Protein AF-0000000080311435 (afdb_homodimer)

InterPro domains:
  IPR000432 DNA mismatch repair protein MutS, C-terminal [PF00488] (393-565)
  IPR000432 DNA mismatch repair protein MutS, C-terminal [PS00486] (471-487)
  IPR000432 DNA mismatch repair protein MutS, C-terminal [SM00534] (390-577)
  IPR027417 P-loop containing nucleoside triphosphate hydrolase [G3DSA:3.40.50.300] (352-575)
  IPR027417 P-loop containing nucleoside triphosphate hydrolase [SSF52540] (351-567)
  IPR045076 DNA mismatch repair MutS [PTHR11361] (294-566)

pLDDT: mean 78.5, std 24.6, range [14.2, 98.69]

Organism: NCBI:txid927083

Secondary structure (DSSP, 8-state):
-----------------------------S---------S--------PPPSS-SSPPPP---HHHHHHHHHHHTT---TTHHHHHHHT------S--GGGTTTTTTHHHHHHHTS-EEETTEEE---HHHHHHHHH---SSHHHHHHHHHHHHHHHH-HHHHHHHHHHHHHHHHHHHHHH--TTT---HHHHHHHHHHHHHHHHHHHHHS-TT--STTHHHHHHHHHHHTSHHHHHHHHHHHHHTT--EEEEEEEE-TTS-EEEEEEEEEE--S-----SHHHHHHHHHHHHHHHTT--HHHHHHHHHHHHHGGGHHHHHHHHHTHHHHHHHHHHHHHHHHHHHTT---B--EEE-SS-B-EEEEE--GGGGGGTPPP--EEE---BTT-EEEEE--TTSSHHHHHHHHHHHHHHHHHTS-BSSSEEEEE--S-EEEE--PPP-TT-SS-HHHHHHHHHHHHHHH--TT-EEEEESTT-SS-HHHHHHHHHHHHHHGGGG--EEEEE-S-HHHHHHHHHH-SSTTEEEEEEEE-TTS-EEEEEEES--S---HHHHHHHTT-SHHHHHHHHHHHHH-/---------------------------------------S--------PPPSS-SSPPPP---HHHHHHHHHHHTT---TTHHHHHHHT------S--GGGTTTTTTHHHHHHHTS-EEETTEEE---HHHHHHHHH---SSHHHHHHHHHHHHHHHH-HHHHHHHHHHHHHHHHHHHHHH--TTT---HHHHHHHHHHHHHHHHHHHHHS-TT--STTHHHHHHHHHHHTSHHHHHHHHHHHHHTT--EEEEEEEE-TTS-EEEEEEEEEE--S-----SHHHHHHHHHHHHHHHTT--HHHHHHHHHHHHHGGGHHHHHHHHHTHHHHHHHHHHHHHHHHHHHTT---B--EEE-SS-B-EEEEE--GGGGGGTPPP--EEE---BTT-EEEEE--TTSSHHHHHHHHHHHHHHHHHTS-BSSSEEEEE--S-EEEE--PPP-TT-SS-HHHHHHHHHHHHHHH--TT-EEEEESTT-SS-HHHHHHHHHHHHHHGGGG--EEEEE-S-HHHHHHHHHH-SSTTEEEEEEEE-TTS-EEEEEEES--S---HHHHHHHTT-SHHHHHHHHHHHHH-

Sequence (1156 aa):
MRLVLGRRSTSESLRRRRRALPAGADAGGPPSFYVQPVGAKPALSGPAVPDLLHAEPRAWGDLRGSSELVRFAFEGGDCEGVFDTLIEALPLAPSTFDPATFATQLYLDELVRSSLRVTIEGTHVDASAKVLRRVLETPPARAIDGATRQRVLAELVAKPAMRGDLERVYLAIRRLREALELSTGTEPNLVRRKVGVLVALRRCVEAMADGFEGAESVLSRLRDLGQRVRGREAWSRLVQLVDVEGNLATVDVRLRLGSDGTIRGFGVLAIRESETSILPGPFGRFVQRMISFLRGYRYGESEVVVRLLEEVFAPLADDVVAILACTGAIETYLAALGFRDLARGKGLEVCLPEIVEGAGERAIEGLFNPLLFLQDVTPIPCDVPVPRHDALVVITGPNSGGKTRLLQSLALTQLLGQVGLFVPAAHARIVRAPNLFLSLVTDGDAAQIEGRLGTELMRIRQLFEQLQPGSVAILDELCSGTNPNEGEDIFAMVVSLLPRLRPQVFVSTHFLGLAARLERERPVESLAFLQVELDPEEKPTYQFVPGVATTSLAHKVAARLGVTEAALGELVAAKLRGMRLVLGRRSTSESLRRRRRALPAGADAGGPPSFYVQPVGAKPALSGPAVPDLLHAEPRAWGDLRGSSELVRFAFEGGDCEGVFDTLIEALPLAPSTFDPATFATQLYLDELVRSSLRVTIEGTHVDASAKVLRRVLETPPARAIDGATRQRVLAELVAKPAMRGDLERVYLAIRRLREALELSTGTEPNLVRRKVGVLVALRRCVEAMADGFEGAESVLSRLRDLGQRVRGREAWSRLVQLVDVEGNLATVDVRLRLGSDGTIRGFGVLAIRESETSILPGPFGRFVQRMISFLRGYRYGESEVVVRLLEEVFAPLADDVVAILACTGAIETYLAALGFRDLARGKGLEVCLPEIVEGAGERAIEGLFNPLLFLQDVTPIPCDVPVPRHDALVVITGPNSGGKTRLLQSLALTQLLGQVGLFVPAAHARIVRAPNLFLSLVTDGDAAQIEGRLGTELMRIRQLFEQLQPGSVAILDELCSGTNPNEGEDIFAMVVSLLPRLRPQVFVSTHFLGLAARLERERPVESLAFLQVELDPEEKPTYQFVPGVATTSLAHKVAARLGVTEAALGELVAAKLRG

Foldseek 3Di:
DCPPCPPVDCCPDPDDPVVVPPDDPDPPPPPPVCPVPPPPPPPLPFQDFQDQQFPDDDDFDNCVVVLVLLLCLLLQDQQACVCVVLQLSFDDAAALADLVFPVVVLVLLLCCVQQLFFDDPNDTDDADSNLLSVLLSGQHPDQRSLVLLLLVLVVCVVDVQQVVLLVQLLVLLVQLVCLSNDHCVVVVQSLVSSLSNLVSVVSNLCSQCVHCPPPPGSSVVSNVLSVVLCPDPLNVLSVVLSVVPVQDWDWAKDWDADPVRHTPDIGTDDGDHDPPPPPPDPVSVVLVVLCVVCVVVPQPSSRSSSVSSSVSCSVCSSSSSSSSNCNSVSSNSSSLVSNQVVQVVLVFHWDQAAEDEDWFWKWFAQFWASSCSVVVDRTGGETDPGGGQLFAEEEEEAPVLCLSRVLSLVLQQLSQNSSNGIHRGNYIYHYNASYEGEDDDDDDDPPDPDPPLRVLVVSLVVCVVSDAAAHEYREEARQPVDDPVVSLVVVVVSNLPVSVRSYRYYYYHHPLVSVQVCVVVVSDPSYWYWYFDADPVRHGPSYIDGDGDDDNCPVVVCVVVQNDPVSVVVVVVVVVVD/DDDDDDDDDDDDDDDDDDPPVVPPPPPPDDPPVPPPPPPPPPPLPFQDFQDQQFPDDDDFDDCVVVLVLLLCLLLQDQQACVCVVLQLSFDDAAALADLVQPVVVLVLLLCCVQQLFFDDPRDTDDADSNLLSVLLSGQHPDQRSLVLLLLVLVVCVVDVQQVVLLVQLLVLLVQLVCLSNDHCVVVVQSLVSSLSNLVSVVSNLCSQCVHCPPPPGSSVVSNVLSVVLCPDPLNVLSVVLSVVPVQDWDWAKDWDADPVRRTPDIGTDDGDHDPPPPPPDPVSVVLVVQCVVCVVVPQPSSRSSSVSSSVSCSVCSSSSSSSNNCNSVSSNSSSLVSNQVVQVVLVFHWDQAAEAEDFFWKWFAQFWASSCSVVVDRTGGETDPGGGQLFAEEEEEAPVLCQSRVLSLVLQQLSQNSSNGIHRTNYIYHYNASYEGEDDDDDDDPPDPDPPLVVLVVSLVVCVVSDAAAHEYREEARQVPDDPVVSLVVVVVSNLPVSVRSYRYYYYHHPLVSVVVCVVVVSDPRYWYWYFDADPVRHGPSYIDGDGDDDNCPVVVCVVVQNDPVSVVVVVVVVVVD

Nearest PDB structures (foldseek):
  7ou4-assembly1_A  TM=7.286E-01  e=5.519E-18  Escherichia coli
  7ou4-assembly1_B  TM=7.462E-01  e=2.184E-17  Escherichia coli
  7ou0-assembly1_A  TM=6.918E-01  e=5.002E-18  Escherichia coli K-12
  7ou0-assembly1_B  TM=6.897E-01  e=1.980E-17  Escherichia coli K-12
  3zlj-assembly1_B  TM=6.277E-01  e=1.549E-17  Escherichia coli K-12

Solvent-accessible surface area (backbone atoms only — not comparable to full-atom values): 63006 Å² total; per-residue (Å²): 144,94,84,81,97,69,90,86,74,91,82,87,77,88,70,81,73,72,71,67,63,85,69,75,73,68,78,68,56,72,74,73,72,67,67,59,76,76,62,66,71,68,69,84,76,53,54,80,51,61,44,67,61,39,73,66,70,67,78,71,74,88,49,62,65,50,29,51,47,48,50,39,22,61,73,57,36,80,34,72,70,57,62,53,58,53,29,59,56,60,74,70,63,64,43,62,46,54,44,91,36,36,43,78,80,63,39,46,68,57,36,42,70,62,38,40,35,35,57,56,96,87,37,78,48,92,70,65,62,65,42,51,47,51,50,66,49,33,29,38,62,51,69,59,29,15,50,41,30,36,47,40,53,52,47,37,68,74,32,61,67,43,39,50,30,52,54,50,29,51,54,27,46,51,49,26,51,49,42,36,28,47,43,49,86,78,46,73,50,61,59,59,44,41,50,50,29,52,51,26,47,49,50,27,36,49,37,23,40,73,24,45,78,86,51,86,44,56,59,32,42,48,21,50,49,14,45,54,50,63,69,33,67,54,41,57,52,41,56,56,52,60,68,53,52,90,69,73,64,69,75,51,78,48,81,36,64,39,100,84,76,42,79,67,43,77,45,76,73,52,72,54,67,62,81,79,78,64,61,81,44,74,61,35,50,41,51,49,43,48,41,50,52,31,55,70,41,91,49,54,67,68,50,51,54,44,48,53,52,46,61,42,44,57,80,43,25,38,56,50,44,20,57,52,44,38,47,44,55,53,47,48,54,42,9,45,48,24,30,46,52,52,34,46,75,71,75,41,51,53,25,72,51,47,76,38,74,74,89,48,65,29,41,40,33,42,34,32,38,67,64,38,60,71,64,78,43,82,65,65,58,24,49,53,92,57,41,60,45,46,23,40,34,41,36,27,36,34,72,67,28,45,64,69,49,50,51,50,26,51,52,46,34,55,47,29,37,43,42,17,36,60,18,51,13,55,39,42,31,42,55,58,49,61,33,52,40,51,46,58,76,66,47,72,53,91,72,54,84,50,30,67,42,50,48,51,44,50,48,51,36,47,47,59,71,65,59,44,70,40,12,34,37,38,38,41,45,71,54,49,67,44,32,62,70,59,18,50,51,52,45,52,52,50,66,66,52,52,58,77,48,36,25,26,33,41,34,36,44,50,55,44,70,59,50,46,48,44,68,73,64,46,90,50,86,47,58,43,47,28,12,47,35,58,45,97,85,70,39,67,70,47,34,55,41,81,38,69,36,89,57,39,56,57,67,57,53,25,49,77,63,44,53,34,75,66,51,46,46,48,47,52,50,55,54,70,73,97,140,92,85,88,95,108,78,91,87,76,93,83,84,92,88,85,79,79,72,71,70,79,73,73,69,71,77,75,61,80,74,76,77,70,72,63,78,78,64,70,71,69,72,84,78,55,56,80,52,63,44,66,60,40,73,66,71,69,77,68,75,86,49,62,66,50,27,52,47,47,49,39,21,60,73,56,36,79,32,73,71,58,61,51,58,53,29,59,58,61,73,71,63,64,42,63,45,53,45,90,35,35,44,77,78,62,39,49,69,58,37,43,70,62,40,40,34,36,57,56,95,87,36,80,50,92,66,64,63,68,41,50,48,50,50,67,47,33,29,38,61,51,67,59,28,13,49,42,30,37,47,40,51,50,46,38,68,74,33,60,66,44,39,51,31,52,51,51,30,50,53,26,47,50,49,25,51,48,43,35,28,48,43,48,87,78,46,73,51,62,57,58,44,42,51,48,30,51,52,27,45,50,49,27,36,50,38,23,39,74,24,44,76,84,48,86,43,55,59,32,42,48,21,49,50,14,44,55,51,64,69,34,66,53,41,56,55,41,57,58,52,59,68,54,52,91,70,76,66,70,75,54,78,50,79,37,64,38,101,84,75,42,77,68,42,77,46,74,75,55,73,56,73,65,83,80,78,67,60,78,44,72,64,36,48,43,51,48,42,46,42,50,51,32,55,69,43,93,49,53,69,68,49,52,53,44,49,51,53,47,62,44,44,57,80,43,25,38,56,48,44,22,58,53,46,37,48,44,55,52,47,48,52,42,10,44,49,25,30,47,52,54,34,46,74,71,76,40,49,53,25,73,50,47,75,38,72,73,87,50,66,30,41,42,33,42,34,31,40,69,64,38,58,71,65,77,44,83,65,67,56,24,48,53,91,57,40,61,44,46,24,41,34,40,37,26,37,34,72,65,30,44,63,69,49,50,49,49,26,53,51,46,33,54,49,29,36,44,42,18,37,60,19,53,13,54,37,41,31,41,55,59,51,61,32,53,40,51,44,57,76,67,48,70,54,90,70,55,84,52,32,68,42,49,48,51,44,50,49,52,38,48,46,60,73,64,58,44,71,39,13,35,37,39,38,40,46,70,55,47,66,45,32,62,70,58,19,50,51,53,45,53,51,49,66,67,52,50,56,78,48,37,26,25,33,42,35,35,45,49,55,43,70,58,50,49,48,44,65,72,63,46,89,50,87,46,58,42,47,28,12,48,35,58,45,97,85,70,40,66,70,46,33,55,40,82,39,69,36,90,56,40,54,56,68,57,53,25,48,74,63,42,53,34,73,67,51,45,46,50,45,52,52,56,56,73,74,103

Radius of gyration: 42.96 Å; Cα contacts (8 Å, |Δi|>4): 1921; chains: 2; bounding box: 143×138×150 Å

Structure (mmCIF, N/CA/C/O backbone):
data_AF-0000000080311435-model_v1
#
loop_
_entity.id
_entity.type
_entity.pdbx_description
1 polymer 'DNA mismatch repair protein MutS'
#
loop_
_atom_site.group_PDB
_atom_site.id
_atom_site.type_symbol
_atom_site.label_atom_id
_atom_site.label_alt_id
_atom_site.label_comp_id
_atom_site.label_asym_id
_atom_site.label_entity_id
_atom_site.label_seq_id
_atom_site.pdbx_PDB_ins_code
_atom_site.Cartn_x
_atom_site.Cartn_y
_atom_site.Cartn_z
_atom_site.occupancy
_atom_site.B_iso_or_equiv
_atom_site.auth_seq_id
_atom_site.auth_comp_id
_atom_site.auth_asym_id
_atom_site.auth_atom_id
_atom_site.pdbx_PDB_model_num
ATOM 1 N N . MET A 1 1 ? -57.281 68.812 116.188 1 21.16 1 MET A N 1
ATOM 2 C CA . MET A 1 1 ? -58.344 67.812 116 1 21.16 1 MET A CA 1
ATOM 3 C C . MET A 1 1 ? -58.344 67.188 114.625 1 21.16 1 MET A C 1
ATOM 5 O O . MET A 1 1 ? -58.75 66.062 114.438 1 21.16 1 MET A O 1
ATOM 9 N N . ARG A 1 2 ? -57.594 67.5 113.188 1 18.86 2 ARG A N 1
ATOM 10 C CA . ARG A 1 2 ? -57.719 68.5 112.125 1 18.86 2 ARG A CA 1
ATOM 11 C C . ARG A 1 2 ? -57.406 67.875 110.75 1 18.86 2 ARG A C 1
ATOM 13 O O . ARG A 1 2 ? -56.281 67.875 110.312 1 18.86 2 ARG A O 1
ATOM 20 N N . LEU A 1 3 ? -58.031 66.5 110.25 1 19.09 3 LEU A N 1
ATOM 21 C CA . LEU A 1 3 ? -57.688 65.188 109.688 1 19.09 3 LEU A CA 1
ATOM 22 C C . LEU A 1 3 ? -58.062 65.125 108.188 1 19.09 3 LEU A C 1
ATOM 24 O O . LEU A 1 3 ? -58.594 64.125 107.75 1 19.09 3 LEU A O 1
ATOM 28 N N . VAL A 1 4 ? -58.062 66.188 107.438 1 17.61 4 VAL A N 1
ATOM 29 C CA . VAL A 1 4 ? -59.031 66.5 106.375 1 17.61 4 VAL A CA 1
ATOM 30 C C . VAL A 1 4 ? -58.531 66.062 105 1 17.61 4 VAL A C 1
ATOM 32 O O . VAL A 1 4 ? -59.281 66 104.062 1 17.61 4 VAL A O 1
ATOM 35 N N . LEU A 1 5 ? -57.062 65.25 104.875 1 17.91 5 LEU A N 1
ATOM 36 C CA . LEU A 1 5 ? -56.031 65.125 103.875 1 17.91 5 LEU A CA 1
ATOM 37 C C . LEU A 1 5 ? -56.406 64 102.875 1 17.91 5 LEU A C 1
ATOM 39 O O . LEU A 1 5 ? -56.031 62.875 103.062 1 17.91 5 LEU A O 1
ATOM 43 N N . GLY A 1 6 ? -57.969 63.594 102.062 1 17.44 6 GLY A N 1
ATOM 44 C CA . GLY A 1 6 ? -58.938 62.844 101.25 1 17.44 6 GLY A CA 1
ATOM 45 C C . GLY A 1 6 ? -58.688 62.875 99.75 1 17.44 6 GLY A C 1
ATOM 46 O O . GLY A 1 6 ? -58.906 61.906 99.062 1 17.44 6 GLY A O 1
ATOM 47 N N . ARG A 1 7 ? -58.375 63.875 99.125 1 17.23 7 ARG A N 1
ATOM 48 C CA . ARG A 1 7 ? -58.656 64.438 97.812 1 17.23 7 ARG A CA 1
ATOM 49 C C . ARG A 1 7 ? -57.531 64.125 96.812 1 17.23 7 ARG A C 1
ATOM 51 O O . ARG A 1 7 ? -57.469 64.75 95.75 1 17.23 7 ARG A O 1
ATOM 58 N N . ARG A 1 8 ? -56.531 62.875 97.438 1 19.86 8 ARG A N 1
ATOM 59 C CA . ARG A 1 8 ? -55.562 61.781 97.562 1 19.86 8 ARG A CA 1
ATOM 60 C C . ARG A 1 8 ? -55.812 60.688 96.562 1 19.86 8 ARG A C 1
ATOM 62 O O . ARG A 1 8 ? -56.5 59.719 96.875 1 19.86 8 ARG A O 1
ATOM 69 N N . SER A 1 9 ? -55.688 60.938 95.125 1 20.05 9 SER A N 1
ATOM 70 C CA . SER A 1 9 ? -55.938 61.875 94 1 20.05 9 SER A CA 1
ATOM 71 C C . SER A 1 9 ? -55.406 61.312 92.688 1 20.05 9 SER A C 1
ATOM 73 O O . SER A 1 9 ? -54.281 60.781 92.625 1 20.05 9 SER A O 1
ATOM 75 N N . THR A 1 10 ? -56.312 61.031 91.312 1 19.81 10 THR A N 1
ATOM 76 C CA . THR A 1 10 ? -57.062 60.219 90.375 1 19.81 10 THR A CA 1
ATOM 77 C C . THR A 1 10 ? -56.312 60.219 89 1 19.81 10 THR A C 1
ATOM 79 O O . THR A 1 10 ? -56.906 59.875 88 1 19.81 10 THR A O 1
ATOM 82 N N . SER A 1 11 ? -54.781 60.562 88.938 1 18.66 11 SER A N 1
ATOM 83 C CA . SER A 1 11 ? -53.938 61.219 87.938 1 18.66 11 SER A CA 1
ATOM 84 C C . SER A 1 11 ? -53.625 60.281 86.812 1 18.66 11 SER A C 1
ATOM 86 O O . SER A 1 11 ? -53.125 59.188 87 1 18.66 11 SER A O 1
ATOM 88 N N . GLU A 1 12 ? -54.375 60.281 85.438 1 20.36 12 GLU A N 1
ATOM 89 C CA . GLU A 1 12 ? -55.25 59.531 84.5 1 20.36 12 GLU A CA 1
ATOM 90 C C . GLU A 1 12 ? -54.406 58.719 83.5 1 20.36 12 GLU A C 1
ATOM 92 O O . GLU A 1 12 ? -54.75 58.688 82.312 1 20.36 12 GLU A O 1
ATOM 97 N N . SER A 1 13 ? -53.062 57.938 83.625 1 17.38 13 SER A N 1
ATOM 98 C CA . SER A 1 13 ? -51.688 58.156 83.188 1 17.38 13 SER A CA 1
ATOM 99 C C . SER A 1 13 ? -51.469 57.531 81.812 1 17.38 13 SER A C 1
ATOM 101 O O . SER A 1 13 ? -52.031 56.5 81.5 1 17.38 13 SER A O 1
ATOM 103 N N . LEU A 1 14 ? -50.844 58.219 80.625 1 18.08 14 LEU A N 1
ATOM 104 C CA . LEU A 1 14 ? -50.969 58.344 79.125 1 18.08 14 LEU A CA 1
ATOM 105 C C . LEU A 1 14 ? -50.5 57.094 78.438 1 18.08 14 LEU A C 1
ATOM 107 O O . LEU A 1 14 ? -50.406 57.031 77.25 1 18.08 14 LEU A O 1
ATOM 111 N N . ARG A 1 15 ? -50.219 55.875 79.125 1 17.05 15 ARG A N 1
ATOM 112 C CA . ARG A 1 15 ? -48.938 55.281 78.875 1 17.05 15 ARG A CA 1
ATOM 113 C C . ARG A 1 15 ? -48.844 54.812 77.438 1 17.05 15 ARG A C 1
ATOM 115 O O . ARG A 1 15 ? -49.875 54.562 76.812 1 17.05 15 ARG A O 1
ATOM 122 N N . ARG A 1 16 ? -47.594 54.969 76.812 1 17.77 16 ARG A N 1
ATOM 123 C CA . ARG A 1 16 ? -46.844 54.844 75.625 1 17.77 16 ARG A CA 1
ATOM 124 C C . ARG A 1 16 ? -47.062 53.5 74.938 1 17.77 16 ARG A C 1
ATOM 126 O O . ARG A 1 16 ? -46.75 52.469 75.562 1 17.77 16 ARG A O 1
ATOM 133 N N . ARG A 1 17 ? -48.312 53.312 74.375 1 17.17 17 ARG A N 1
ATOM 134 C CA . ARG A 1 17 ? -48.938 52.125 73.812 1 17.17 17 ARG A CA 1
ATOM 135 C C . ARG A 1 17 ? -47.906 51.25 73.125 1 17.17 17 ARG A C 1
ATOM 137 O O . ARG A 1 17 ? -47.219 51.719 72.188 1 17.17 17 ARG A O 1
ATOM 144 N N . ARG A 1 18 ? -47.312 50.281 73.875 1 17.98 18 ARG A N 1
ATOM 145 C CA . ARG A 1 18 ? -46.219 49.312 73.688 1 17.98 18 ARG A CA 1
ATOM 146 C C . ARG A 1 18 ? -46.438 48.531 72.375 1 17.98 18 ARG A C 1
ATOM 148 O O . ARG A 1 18 ? -47.25 47.594 72.375 1 17.98 18 ARG A O 1
ATOM 155 N N . ARG A 1 19 ? -46.844 49.406 71.375 1 17.81 19 ARG A N 1
ATOM 156 C CA . ARG A 1 19 ? -47.344 48.75 70.125 1 17.81 19 ARG A CA 1
ATOM 157 C C . ARG A 1 19 ? -46.562 47.5 69.812 1 17.81 19 ARG A C 1
ATOM 159 O O . ARG A 1 19 ? -45.344 47.531 69.625 1 17.81 19 ARG A O 1
ATOM 166 N N . ALA A 1 20 ? -46.969 46.438 70.5 1 18.42 20 ALA A N 1
ATOM 167 C CA . ALA A 1 20 ? -46.375 45.094 70.625 1 18.42 20 ALA A CA 1
ATOM 168 C C . ALA A 1 20 ? -45.906 44.625 69.25 1 18.42 20 ALA A C 1
ATOM 170 O O . ALA A 1 20 ? -46.688 44.531 68.312 1 18.42 20 ALA A O 1
ATOM 171 N N . LEU A 1 21 ? -44.75 45.188 68.875 1 19.27 21 LEU A N 1
ATOM 172 C CA . LEU A 1 21 ? -44.281 44.938 67.562 1 19.27 21 LEU A CA 1
ATOM 173 C C . LEU A 1 21 ? -44.531 43.5 67.125 1 19.27 21 LEU A C 1
ATOM 175 O O . LEU A 1 21 ? -44.344 42.562 67.938 1 19.27 21 LEU A O 1
ATOM 179 N N . PRO A 1 22 ? -45.625 43.344 66.25 1 19.27 22 PRO A N 1
ATOM 180 C CA . PRO A 1 22 ? -46.094 42 65.938 1 19.27 22 PRO A CA 1
ATOM 181 C C . PRO A 1 22 ? -45 40.938 66 1 19.27 22 PRO A C 1
ATOM 183 O O . PRO A 1 22 ? -43.938 41.125 65.438 1 19.27 22 PRO A O 1
ATOM 186 N N . ALA A 1 23 ? -44.844 40.312 67.188 1 18.48 23 ALA A N 1
ATOM 187 C CA . ALA A 1 23 ? -43.719 39.531 67.688 1 18.48 23 ALA A CA 1
ATOM 188 C C . ALA A 1 23 ? -43.125 38.625 66.625 1 18.48 23 ALA A C 1
ATOM 190 O O . ALA A 1 23 ? -41.906 38.656 66.438 1 18.48 23 ALA A O 1
ATOM 191 N N . GLY A 1 24 ? -43.75 37.531 66.562 1 17.75 24 GLY A N 1
ATOM 192 C CA . GLY A 1 24 ? -43.125 36.219 66.75 1 17.75 24 GLY A CA 1
ATOM 193 C C . GLY A 1 24 ? -42.469 35.719 65.438 1 17.75 24 GLY A C 1
ATOM 194 O O . GLY A 1 24 ? -43.062 34.906 64.75 1 17.75 24 GLY A O 1
ATOM 195 N N . ALA A 1 25 ? -42.094 36.5 64.688 1 20.42 25 ALA A N 1
ATOM 196 C CA . ALA A 1 25 ? -41.906 36.156 63.312 1 20.42 25 ALA A CA 1
ATOM 197 C C . ALA A 1 25 ? -41.125 34.844 63.156 1 20.42 25 ALA A C 1
ATOM 199 O O . ALA A 1 25 ? -39.969 34.781 63.531 1 20.42 25 ALA A O 1
ATOM 200 N N . ASP A 1 26 ? -41.656 33.75 63.562 1 19.92 26 ASP A N 1
ATOM 201 C CA . ASP A 1 26 ? -41.062 32.438 63.812 1 19.92 26 ASP A CA 1
ATOM 202 C C . ASP A 1 26 ? -39.875 32.188 62.938 1 19.92 26 ASP A C 1
ATOM 204 O O . ASP A 1 26 ? -39.875 32.594 61.75 1 19.92 26 ASP A O 1
ATOM 208 N N . ALA A 1 27 ? -38.719 32.125 63.562 1 22.45 27 ALA A N 1
ATOM 209 C CA . ALA A 1 27 ? -37.375 31.797 63.094 1 22.45 27 ALA A CA 1
ATOM 210 C C . ALA A 1 27 ? -37.406 30.672 62.062 1 22.45 27 ALA A C 1
ATOM 212 O O . ALA A 1 27 ? -37.5 29.5 62.438 1 22.45 27 ALA A O 1
ATOM 213 N N . GLY A 1 28 ? -38.312 30.734 61.281 1 21.2 28 GLY A N 1
ATOM 214 C CA . GLY A 1 28 ? -38.562 29.625 60.344 1 21.2 28 GLY A CA 1
ATOM 215 C C . GLY A 1 28 ? -37.312 28.906 59.938 1 21.2 28 GLY A C 1
ATOM 216 O O . GLY A 1 28 ? -36.281 29.531 59.656 1 21.2 28 GLY A O 1
ATOM 217 N N . GLY A 1 29 ? -36.969 27.891 60.688 1 21.67 29 GLY A N 1
ATOM 218 C CA . GLY A 1 29 ? -35.75 27.094 60.688 1 21.67 29 GLY A CA 1
ATOM 219 C C . GLY A 1 29 ? -35.031 27.109 59.344 1 21.67 29 GLY A C 1
ATOM 220 O O . GLY A 1 29 ? -35.594 27.531 58.344 1 21.67 29 GLY A O 1
ATOM 221 N N . PRO A 1 30 ? -33.719 27.172 59.531 1 21.7 30 PRO A N 1
ATOM 222 C CA . PRO A 1 30 ? -32.969 27.359 58.281 1 21.7 30 PRO A CA 1
ATOM 223 C C . PRO A 1 30 ? -33.562 26.547 57.125 1 21.7 30 PRO A C 1
ATOM 225 O O . PRO A 1 30 ? -34.156 25.484 57.375 1 21.7 30 PRO A O 1
ATOM 228 N N . PRO A 1 31 ? -34.344 27.141 56.312 1 22.42 31 PRO A N 1
ATOM 229 C CA . PRO A 1 31 ? -35.062 26.203 55.469 1 22.42 31 PRO A CA 1
ATOM 230 C C . PRO A 1 31 ? -34.281 24.938 55.156 1 22.42 31 PRO A C 1
ATOM 232 O O . PRO A 1 31 ? -33.062 24.984 55.031 1 22.42 31 PRO A O 1
ATOM 235 N N . SER A 1 32 ? -34.469 23.875 55.938 1 21.72 32 SER A N 1
ATOM 236 C CA . SER A 1 32 ? -33.844 22.562 55.688 1 21.72 32 SER A CA 1
ATOM 237 C C . SER A 1 32 ? -33.656 22.328 54.188 1 21.72 32 SER A C 1
ATOM 239 O O . SER A 1 32 ? -34.625 22.281 53.438 1 21.72 32 SER A O 1
ATOM 241 N N . PHE A 1 33 ? -32.688 23 53.75 1 22.83 33 PHE A N 1
ATOM 242 C CA . PHE A 1 33 ? -32.375 22.719 52.344 1 22.83 33 PHE A CA 1
ATOM 243 C C . PHE A 1 33 ? -32.531 21.234 52.062 1 22.83 33 PHE A C 1
ATOM 245 O O . PHE A 1 33 ? -31.688 20.422 52.469 1 22.83 33 PHE A O 1
ATOM 252 N N . TYR A 1 34 ? -33.656 20.719 52.375 1 23.11 34 TYR A N 1
ATOM 253 C CA . TYR A 1 34 ? -33.812 19.312 52 1 23.11 34 TYR A CA 1
ATOM 254 C C . TYR A 1 34 ? -33.156 19.031 50.656 1 23.11 34 TYR A C 1
ATOM 256 O O . TYR A 1 34 ? -33.562 19.578 49.625 1 23.11 34 TYR A O 1
ATOM 264 N N . VAL A 1 35 ? -31.922 18.984 50.781 1 24.03 35 VAL A N 1
ATOM 265 C CA . VAL A 1 35 ? -31.188 18.438 49.656 1 24.03 35 VAL A CA 1
ATOM 266 C C . VAL A 1 35 ? -31.891 17.172 49.156 1 24.03 35 VAL A C 1
ATOM 268 O O . VAL A 1 35 ? -31.922 16.156 49.875 1 24.03 35 VAL A O 1
ATOM 271 N N . GLN A 1 36 ? -33.094 17.344 48.844 1 24.56 36 GLN A N 1
ATOM 272 C CA . GLN A 1 36 ? -33.688 16.062 48.438 1 24.56 36 GLN A CA 1
ATOM 273 C C . GLN A 1 36 ? -32.688 15.195 47.719 1 24.56 36 GLN A C 1
ATOM 275 O O . GLN A 1 36 ? -31.922 15.688 46.875 1 24.56 36 GLN A O 1
ATOM 280 N N . PRO A 1 37 ? -32.375 14.141 48.344 1 28.02 37 PRO A N 1
ATOM 281 C CA . PRO A 1 37 ? -31.438 13.234 47.625 1 28.02 37 PRO A CA 1
ATOM 282 C C . PRO A 1 37 ? -31.781 13.07 46.156 1 28.02 37 PRO A C 1
ATOM 284 O O . PRO A 1 37 ? -32.906 12.664 45.812 1 28.02 37 PRO A O 1
ATOM 287 N N . VAL A 1 38 ? -31.578 14.102 45.5 1 28.34 38 VAL A N 1
ATOM 288 C CA . VAL A 1 38 ? -32.031 14.086 44.094 1 28.34 38 VAL A CA 1
ATOM 289 C C . VAL A 1 38 ? -31.688 12.734 43.469 1 28.34 38 VAL A C 1
ATOM 291 O O . VAL A 1 38 ? -30.531 12.445 43.156 1 28.34 38 VAL A O 1
ATOM 294 N N . GLY A 1 39 ? -31.938 11.727 44.125 1 29.89 39 GLY A N 1
ATOM 295 C CA . GLY A 1 39 ? -31.688 10.344 43.75 1 29.89 39 GLY A CA 1
ATOM 296 C C . GLY A 1 39 ? -32.125 9.992 42.344 1 29.89 39 GLY A C 1
ATOM 297 O O . GLY A 1 39 ? -32.156 8.812 41.969 1 29.89 39 GLY A O 1
ATOM 298 N N . ALA A 1 40 ? -33.25 10.711 42 1 29.89 40 ALA A N 1
ATOM 299 C CA . ALA A 1 40 ? -33.688 10.062 40.75 1 29.89 40 ALA A CA 1
ATOM 300 C C . ALA A 1 40 ? -32.594 10.172 39.688 1 29.89 40 ALA A C 1
ATOM 302 O O . ALA A 1 40 ? -31.969 11.227 39.531 1 29.89 40 ALA A O 1
ATOM 303 N N . LYS A 1 41 ? -32 9.133 39.5 1 33.72 41 LYS A N 1
ATOM 304 C CA . LYS A 1 41 ? -30.938 9.086 38.5 1 33.72 41 LYS A CA 1
ATOM 305 C C . LYS A 1 41 ? -31.234 10.016 37.344 1 33.72 41 LYS A C 1
ATOM 307 O O . LYS A 1 41 ? -32.312 9.922 36.719 1 33.72 41 LYS A O 1
ATOM 312 N N . PRO A 1 42 ? -30.797 11.273 37.406 1 33.28 42 PRO A N 1
ATOM 313 C CA . PRO A 1 42 ? -31.094 12.133 36.281 1 33.28 42 PRO A CA 1
ATOM 314 C C . PRO A 1 42 ? -31.172 11.367 34.969 1 33.28 42 PRO A C 1
ATOM 316 O O . PRO A 1 42 ? -30.438 10.391 34.781 1 33.28 42 PRO A O 1
ATOM 319 N N . ALA A 1 43 ? -32.281 11.094 34.531 1 34.97 43 ALA A N 1
ATOM 320 C CA . ALA A 1 43 ? -32.344 10.586 33.188 1 34.97 43 ALA A CA 1
ATOM 321 C C . ALA A 1 43 ? -31.156 11.125 32.344 1 34.97 43 ALA A C 1
ATOM 323 O O . ALA A 1 43 ? -30.922 12.328 32.312 1 34.97 43 ALA A O 1
ATOM 324 N N . LEU A 1 44 ? -30.016 10.555 32.406 1 39.88 44 LEU A N 1
ATOM 325 C CA . LEU A 1 44 ? -28.859 10.922 31.578 1 39.88 44 LEU A CA 1
ATOM 326 C C . LEU A 1 44 ? -29.297 11.648 30.312 1 39.88 44 LEU A C 1
ATOM 328 O O . LEU A 1 44 ? -29.766 11.023 29.359 1 39.88 44 LEU A O 1
ATOM 332 N N . SER A 1 45 ? -30.047 12.789 30.406 1 51.66 45 SER A N 1
ATOM 333 C CA . SER A 1 45 ? -30.672 13.625 29.391 1 51.66 45 SER A CA 1
ATOM 334 C C . SER A 1 45 ? -29.672 14.031 28.312 1 51.66 45 SER A C 1
ATOM 336 O O . SER A 1 45 ? -28.891 14.977 28.516 1 51.66 45 SER A O 1
ATOM 338 N N . GLY A 1 46 ? -28.812 13.383 27.953 1 62.19 46 GLY A N 1
ATOM 339 C CA . GLY A 1 46 ? -27.938 13.727 26.844 1 62.19 46 GLY A CA 1
ATOM 340 C C . GLY A 1 46 ? -28.672 13.906 25.531 1 62.19 46 GLY A C 1
ATOM 341 O O . GLY A 1 46 ? -29.906 13.812 25.484 1 62.19 46 GLY A O 1
ATOM 342 N N . PRO A 1 47 ? -27.969 14.516 24.531 1 75.88 47 PRO A N 1
ATOM 343 C CA . PRO A 1 47 ? -28.594 14.695 23.219 1 75.88 47 PRO A CA 1
ATOM 344 C C . PRO A 1 47 ? -29.281 13.438 22.703 1 75.88 47 PRO A C 1
ATOM 346 O O . PRO A 1 47 ? -28.766 12.328 22.875 1 75.88 47 PRO A O 1
ATOM 349 N N . ALA A 1 48 ? -30.609 13.539 22.453 1 83.19 48 ALA A N 1
ATOM 350 C CA . ALA A 1 48 ? -31.375 12.445 21.844 1 83.19 48 ALA A CA 1
ATOM 351 C C . ALA A 1 48 ? -31.141 12.391 20.344 1 83.19 48 ALA A C 1
ATOM 353 O O . ALA A 1 48 ? -31.828 13.078 19.578 1 83.19 48 ALA A O 1
ATOM 354 N N . VAL A 1 49 ? -30.25 11.625 19.906 1 91 49 VAL A N 1
ATOM 355 C CA . VAL A 1 49 ? -29.891 11.5 18.484 1 91 49 VAL A CA 1
ATOM 356 C C . VAL A 1 49 ? -30.797 10.453 17.828 1 91 49 VAL A C 1
ATOM 358 O O . VAL A 1 49 ? -30.922 9.336 18.312 1 91 49 VAL A O 1
ATOM 361 N N . PRO A 1 50 ? -31.516 10.805 16.828 1 94.06 50 PRO A N 1
ATOM 362 C CA . PRO A 1 50 ? -32.312 9.789 16.125 1 94.06 50 PRO A CA 1
ATOM 363 C C . PRO A 1 50 ? -31.438 8.727 15.445 1 94.06 50 PRO A C 1
ATOM 365 O O . PRO A 1 50 ? -30.484 9.07 14.75 1 94.06 50 PRO A O 1
ATOM 368 N N . ASP A 1 51 ? -31.781 7.469 15.75 1 95.06 51 ASP A N 1
ATOM 369 C CA . ASP A 1 51 ? -31.094 6.363 15.094 1 95.06 51 ASP A CA 1
ATOM 370 C C . ASP A 1 51 ? -31.719 6.062 13.734 1 95.06 51 ASP A C 1
ATOM 372 O O . ASP A 1 51 ? -32.875 5.695 13.648 1 95.06 51 ASP A O 1
ATOM 376 N N . LEU A 1 52 ? -30.922 6.23 12.719 1 96.88 52 LEU A N 1
ATOM 377 C CA . LEU A 1 52 ? -31.453 6.086 11.367 1 96.88 52 LEU A CA 1
ATOM 378 C C . LEU A 1 52 ? -30.984 4.77 10.742 1 96.88 52 LEU A C 1
ATOM 380 O O . LEU A 1 52 ? -31.359 4.453 9.609 1 96.88 52 LEU A O 1
ATOM 384 N N . LEU A 1 53 ? -30.188 3.961 11.461 1 97 53 LEU A N 1
ATOM 385 C CA . LEU A 1 53 ? -29.578 2.791 10.844 1 97 53 LEU A CA 1
ATOM 386 C C . LEU A 1 53 ? -30.156 1.503 11.422 1 97 53 LEU A C 1
ATOM 388 O O . LEU A 1 53 ? -29.953 0.422 10.867 1 97 53 LEU A O 1
ATOM 392 N N . HIS A 1 54 ? -30.906 1.622 12.586 1 96.31 54 HIS A N 1
ATOM 393 C CA . HIS A 1 54 ? -31.359 0.422 13.273 1 96.31 54 HIS A CA 1
ATOM 394 C C . HIS A 1 54 ? -32.844 0.498 13.57 1 96.31 54 HIS A C 1
ATOM 396 O O . HIS A 1 54 ? -33.406 1.591 13.672 1 96.31 54 HIS A O 1
ATOM 402 N N . ALA A 1 55 ? -33.406 -0.71 13.656 1 94.25 55 ALA A N 1
ATOM 403 C CA . ALA A 1 55 ? -34.812 -0.793 14.039 1 94.25 55 ALA A CA 1
ATOM 404 C C . ALA A 1 55 ? -35.031 -0.304 15.469 1 94.25 55 ALA A C 1
ATOM 406 O O . ALA A 1 55 ? -35.906 0.543 15.719 1 94.25 55 ALA A O 1
ATOM 407 N N . GLU A 1 56 ? -34.188 -0.836 16.297 1 92.62 56 GLU A N 1
ATOM 408 C CA . GLU A 1 56 ? -34.156 -0.36 17.672 1 92.62 56 GLU A CA 1
ATOM 409 C C . GLU A 1 56 ? -33.031 0.628 17.891 1 92.62 56 GLU A C 1
ATOM 411 O O . GLU A 1 56 ? -31.859 0.313 17.625 1 92.62 56 GLU A O 1
ATOM 416 N N . PRO A 1 57 ? -33.406 1.782 18.375 1 90.88 57 PRO A N 1
ATOM 417 C CA . PRO A 1 57 ? -32.375 2.814 18.531 1 90.88 57 PRO A CA 1
ATOM 418 C C . PRO A 1 57 ? -31.219 2.379 19.422 1 90.88 57 PRO A C 1
ATOM 420 O O . PRO A 1 57 ? -31.453 1.756 20.469 1 90.88 57 PRO A O 1
ATOM 423 N N . ARG A 1 58 ? -30.047 2.742 18.953 1 89.12 58 ARG A N 1
ATOM 424 C CA . ARG A 1 58 ? -28.844 2.449 19.719 1 89.12 58 ARG A CA 1
ATOM 425 C C . ARG A 1 58 ? -28.422 3.648 20.562 1 89.12 58 ARG A C 1
ATOM 427 O O . ARG A 1 58 ? -28.609 4.797 20.156 1 89.12 58 ARG A O 1
ATOM 434 N N . ALA A 1 59 ? -27.766 3.35 21.672 1 83.75 59 ALA A N 1
ATOM 435 C CA . ALA A 1 59 ? -27.344 4.398 22.594 1 83.75 59 ALA A CA 1
ATOM 436 C C . ALA A 1 59 ? -25.984 4.98 22.172 1 83.75 59 ALA A C 1
ATOM 438 O O . ALA A 1 59 ? -25.109 4.246 21.734 1 83.75 59 ALA A O 1
ATOM 439 N N . TRP A 1 60 ? -26.016 6.277 22.125 1 86.56 60 TRP A N 1
ATOM 440 C CA . TRP A 1 60 ? -24.75 6.973 21.922 1 86.56 60 TRP A CA 1
ATOM 441 C C . TRP A 1 60 ? -23.938 7.004 23.219 1 86.56 60 TRP A C 1
ATOM 443 O O . TRP A 1 60 ? -24.484 6.844 24.312 1 86.56 60 TRP A O 1
ATOM 453 N N . GLY A 1 61 ? -22.625 6.992 23.062 1 77.12 61 GLY A N 1
ATOM 454 C CA . GLY A 1 61 ? -21.797 7.227 24.234 1 77.12 61 GLY A CA 1
ATOM 455 C C . GLY A 1 61 ? -22.047 8.57 24.891 1 77.12 61 GLY A C 1
ATOM 456 O O . GLY A 1 61 ? -23.047 9.234 24.594 1 77.12 61 GLY A O 1
ATOM 457 N N . ASP A 1 62 ? -21.266 9.031 25.797 1 74.5 62 ASP A N 1
ATOM 458 C CA . ASP A 1 62 ? -21.375 10.312 26.5 1 74.5 62 ASP A CA 1
ATOM 459 C C . ASP A 1 62 ? -21.141 11.477 25.547 1 74.5 62 ASP A C 1
ATOM 461 O O . ASP A 1 62 ? -20.031 11.648 25.031 1 74.5 62 ASP A O 1
ATOM 465 N N . LEU A 1 63 ? -22.297 12.141 25.281 1 82.5 63 LEU A N 1
ATOM 466 C CA . LEU A 1 63 ? -22.234 13.234 24.312 1 82.5 63 LEU A CA 1
ATOM 467 C C . LEU A 1 63 ? -22.125 14.578 25.031 1 82.5 63 LEU A C 1
ATOM 469 O O . LEU A 1 63 ? -22.203 15.633 24.391 1 82.5 63 LEU A O 1
ATOM 473 N N . ARG A 1 64 ? -21.844 14.586 26.375 1 73.44 64 ARG A N 1
ATOM 474 C CA . ARG A 1 64 ? -21.719 15.828 27.125 1 73.44 64 ARG A CA 1
ATOM 475 C C . ARG A 1 64 ? -20.516 16.641 26.656 1 73.44 64 ARG A C 1
ATOM 477 O O . ARG A 1 64 ? -20.594 17.859 26.531 1 73.44 64 ARG A O 1
ATOM 484 N N . GLY A 1 65 ? -19.547 15.883 26.375 1 77.94 65 GLY A N 1
ATOM 485 C CA . GLY A 1 65 ? -18.359 16.547 25.859 1 77.94 65 GLY A CA 1
ATOM 486 C C . GLY A 1 65 ? -18.594 17.234 24.531 1 77.94 65 GLY A C 1
ATOM 487 O O . GLY A 1 65 ? -18.078 18.328 24.281 1 77.94 65 GLY A O 1
ATOM 488 N N . SER A 1 66 ? -19.516 16.688 23.766 1 85.69 66 SER A N 1
ATOM 489 C CA . SER A 1 66 ? -19.828 17.25 22.453 1 85.69 66 SER A CA 1
ATOM 490 C C . SER A 1 66 ? -20.641 18.531 22.594 1 85.69 66 SER A C 1
ATOM 492 O O . SER A 1 66 ? -20.469 19.484 21.828 1 85.69 66 SER A O 1
ATOM 494 N N . SER A 1 67 ? -21.5 18.562 23.578 1 86.81 67 SER A N 1
ATOM 495 C CA . SER A 1 67 ? -22.297 19.766 23.812 1 86.81 67 SER A CA 1
ATOM 496 C C . SER A 1 67 ? -21.422 20.938 24.234 1 86.81 67 SER A C 1
ATOM 498 O O . SER A 1 67 ? -21.609 22.062 23.781 1 86.81 67 SER A O 1
ATOM 500 N N . GLU A 1 68 ? -20.453 20.578 25.016 1 81.06 68 GLU A N 1
ATOM 501 C CA . GLU A 1 68 ? -19.5 21.609 25.438 1 81.06 68 GLU A CA 1
ATOM 502 C C . GLU A 1 68 ? -18.672 22.109 24.25 1 81.06 68 GLU A C 1
ATOM 504 O O . GLU A 1 68 ? -18.375 23.297 24.156 1 81.06 68 GLU A O 1
ATOM 509 N N . LEU A 1 69 ? -18.406 21.234 23.406 1 83.81 69 LEU A N 1
ATOM 510 C CA . LEU A 1 69 ? -17.625 21.594 22.234 1 83.81 69 LEU A CA 1
ATOM 511 C C . LEU A 1 69 ? -18.422 22.5 21.297 1 83.81 69 LEU A C 1
ATOM 513 O O . LEU A 1 69 ? -17.875 23.438 20.703 1 83.81 69 LEU A O 1
ATOM 517 N N . VAL A 1 70 ? -19.672 22.188 21.188 1 89.81 70 VAL A N 1
ATOM 518 C CA . VAL A 1 70 ? -20.547 23.016 20.344 1 89.81 70 VAL A CA 1
ATOM 519 C C . VAL A 1 70 ? -20.625 24.422 20.906 1 89.81 70 VAL A C 1
ATOM 521 O O . VAL A 1 70 ? -20.531 25.406 20.172 1 89.81 70 VAL A O 1
ATOM 524 N N . ARG A 1 71 ? -20.688 24.531 22.219 1 83.12 71 ARG A N 1
ATOM 525 C CA . ARG A 1 71 ? -20.734 25.844 22.859 1 83.12 71 ARG A CA 1
ATOM 526 C C . ARG A 1 71 ? -19.422 26.578 22.672 1 83.12 71 ARG A C 1
ATOM 528 O O . ARG A 1 71 ? -19.422 27.781 22.359 1 83.12 71 ARG A O 1
ATOM 535 N N . PHE A 1 72 ? -18.453 25.812 22.812 1 81.81 72 PHE A N 1
ATOM 536 C CA . PHE A 1 72 ? -17.125 26.391 22.641 1 81.81 72 PHE A CA 1
ATOM 537 C C . PHE A 1 72 ? -16.953 26.922 21.219 1 81.81 72 PHE A C 1
ATOM 539 O O . PHE A 1 72 ? -16.438 28.031 21.031 1 81.81 72 PHE A O 1
ATOM 546 N N . ALA A 1 73 ? -17.375 26.109 20.297 1 84.75 73 ALA A N 1
ATOM 547 C CA . ALA A 1 73 ? -17.266 26.531 18.906 1 84.75 73 ALA A CA 1
ATOM 548 C C . ALA A 1 73 ? -18.078 27.781 18.641 1 84.75 73 ALA A C 1
ATOM 550 O O . ALA A 1 73 ? -17.625 28.703 17.953 1 84.75 73 ALA A O 1
ATOM 551 N N . PHE A 1 74 ? -19.234 27.875 19.203 1 87.44 74 PHE A N 1
ATOM 552 C CA . PHE A 1 74 ? -20.109 29.016 19.016 1 87.44 74 PHE A CA 1
ATOM 553 C C . PHE A 1 74 ? -19.484 30.266 19.625 1 87.44 74 PHE A C 1
ATOM 555 O O . PHE A 1 74 ? -19.641 31.375 19.094 1 87.44 74 PHE A O 1
ATOM 562 N N . GLU A 1 75 ? -18.703 30.016 20.672 1 77.25 75 GLU A N 1
ATOM 563 C CA . GLU A 1 75 ? -18.109 31.141 21.406 1 77.25 75 GLU A CA 1
ATOM 564 C C . GLU A 1 75 ? -16.844 31.641 20.703 1 77.25 75 GLU A C 1
ATOM 566 O O . GLU A 1 75 ? -16.25 32.625 21.125 1 77.25 75 GLU A O 1
ATOM 571 N N . GLY A 1 76 ? -16.469 31.016 19.625 1 74.12 76 GLY A N 1
ATOM 572 C CA . GLY A 1 76 ? -15.359 31.5 18.828 1 74.12 76 GLY A CA 1
ATOM 573 C C . GLY A 1 76 ? -14.102 30.656 18.969 1 74.12 76 GLY A C 1
ATOM 574 O O . GLY A 1 76 ? -13.031 31.047 18.5 1 74.12 76 GLY A O 1
ATOM 575 N N . GLY A 1 77 ? -14.312 29.578 19.594 1 69.06 77 GLY A N 1
ATOM 576 C CA . GLY A 1 77 ? -13.172 28.703 19.719 1 69.06 77 GLY A CA 1
ATOM 577 C C . GLY A 1 77 ? -12.766 28.047 18.406 1 69.06 77 GLY A C 1
ATOM 578 O O . GLY A 1 77 ? -13.609 27.844 17.531 1 69.06 77 GLY A O 1
ATOM 579 N N . ASP A 1 78 ? -11.445 27.953 18.141 1 64.75 78 ASP A N 1
ATOM 580 C CA . ASP A 1 78 ? -10.953 27.266 16.953 1 64.75 78 ASP A CA 1
ATOM 581 C C . ASP A 1 78 ? -11.195 25.75 17.062 1 64.75 78 ASP A C 1
ATOM 583 O O . ASP A 1 78 ? -10.672 25.094 17.953 1 64.75 78 ASP A O 1
ATOM 587 N N . CYS A 1 79 ? -12.125 25.344 16.266 1 68.62 79 CYS A N 1
ATOM 588 C CA . CYS A 1 79 ? -12.555 23.953 16.375 1 68.62 79 CYS A CA 1
ATOM 589 C C . CYS A 1 79 ? -12.539 23.281 15 1 68.62 79 CYS A C 1
ATOM 591 O O . CYS A 1 79 ? -13.461 22.531 14.664 1 68.62 79 CYS A O 1
ATOM 593 N N . GLU A 1 80 ? -11.438 23.5 14.281 1 71.75 80 GLU A N 1
ATOM 594 C CA . GLU A 1 80 ? -11.406 22.875 12.961 1 71.75 80 GLU A CA 1
ATOM 595 C C . GLU A 1 80 ? -11.383 21.359 13.07 1 71.75 80 GLU A C 1
ATOM 597 O O . GLU A 1 80 ? -10.523 20.797 13.766 1 71.75 80 GLU A O 1
ATOM 602 N N . GLY A 1 81 ? -12.344 20.688 12.539 1 76.06 81 GLY A N 1
ATOM 603 C CA . GLY A 1 81 ? -12.367 19.234 12.445 1 76.06 81 GLY A CA 1
ATOM 604 C C . GLY A 1 81 ? -12.828 18.562 13.727 1 76.06 81 GLY A C 1
ATOM 605 O O . GLY A 1 81 ? -12.773 17.344 13.844 1 76.06 81 GLY A O 1
ATOM 606 N N . VAL A 1 82 ? -13.344 19.344 14.625 1 76.38 82 VAL A N 1
ATOM 607 C CA . VAL A 1 82 ? -13.656 18.812 15.938 1 76.38 82 VAL A CA 1
ATOM 608 C C . VAL A 1 82 ? -14.898 17.922 15.852 1 76.38 82 VAL A C 1
ATOM 610 O O . VAL A 1 82 ? -15.031 16.953 16.594 1 76.38 82 VAL A O 1
ATOM 613 N N . PHE A 1 83 ? -15.703 18.203 14.945 1 86.69 83 PHE A N 1
ATOM 614 C CA . PHE A 1 83 ? -16.969 17.484 14.898 1 86.69 83 PHE A CA 1
ATOM 615 C C . PHE A 1 83 ? -16.812 16.172 14.117 1 86.69 83 PHE A C 1
ATOM 617 O O . PHE A 1 83 ? -17.734 15.359 14.078 1 86.69 83 PHE A O 1
ATOM 624 N N . ASP A 1 84 ? -15.633 15.922 13.531 1 87.06 84 ASP A N 1
ATOM 625 C CA . ASP A 1 84 ? -15.359 14.641 12.898 1 87.06 84 ASP A CA 1
ATOM 626 C C . ASP A 1 84 ? -15.445 13.492 13.906 1 87.06 84 ASP A C 1
ATOM 628 O O . ASP A 1 84 ? -15.969 12.422 13.594 1 87.06 84 ASP A O 1
ATOM 632 N N . THR A 1 85 ? -15.016 13.828 15.055 1 84 85 THR A N 1
ATOM 633 C CA . THR A 1 85 ? -15.031 12.812 16.094 1 84 85 THR A CA 1
ATOM 634 C C . THR A 1 85 ? -16.469 12.422 16.453 1 84 85 THR A C 1
ATOM 636 O O . THR A 1 85 ? -16.75 11.25 16.703 1 84 85 THR A O 1
ATOM 639 N N . LEU A 1 86 ? -17.312 13.414 16.469 1 88.19 86 LEU A N 1
ATOM 640 C CA . LEU A 1 86 ? -18.719 13.148 16.766 1 88.19 86 LEU A CA 1
ATOM 641 C C . LEU A 1 86 ? -19.344 12.312 15.656 1 88.19 86 LEU A C 1
ATOM 643 O O . LEU A 1 86 ? -20.047 11.336 15.938 1 88.19 86 LEU A O 1
ATOM 647 N N . ILE A 1 87 ? -19.062 12.648 14.484 1 90.38 87 ILE A N 1
ATOM 648 C CA . ILE A 1 87 ? -19.625 11.945 13.336 1 90.38 87 ILE A CA 1
ATOM 649 C C . ILE A 1 87 ? -19.078 10.516 13.289 1 90.38 87 ILE A C 1
ATOM 651 O O . ILE A 1 87 ? -19.828 9.57 13.055 1 90.38 87 ILE A O 1
ATOM 655 N N . GLU A 1 88 ? -17.844 10.352 13.625 1 88.62 88 GLU A N 1
ATOM 656 C CA . GLU A 1 88 ? -17.172 9.062 13.562 1 88.62 88 GLU A CA 1
ATOM 657 C C . GLU A 1 88 ? -17.594 8.156 14.719 1 88.62 88 GLU A C 1
ATOM 659 O O . GLU A 1 88 ? -17.359 6.949 14.68 1 88.62 88 GLU A O 1
ATOM 664 N N . ALA A 1 89 ? -18.25 8.742 15.711 1 88 89 ALA A N 1
ATOM 665 C CA . ALA A 1 89 ? -18.672 7.992 16.891 1 88 89 ALA A CA 1
ATOM 666 C C . ALA A 1 89 ? -20.031 7.34 16.672 1 88 89 ALA A C 1
ATOM 668 O O . ALA A 1 89 ? -20.641 6.82 17.609 1 88 89 ALA A O 1
ATOM 669 N N . LEU A 1 90 ? -20.531 7.301 15.453 1 90.19 90 LEU A N 1
ATOM 670 C CA . LEU A 1 90 ? -21.812 6.688 15.094 1 90.19 90 LEU A CA 1
ATOM 671 C C . LEU A 1 90 ? -21.922 5.277 15.672 1 90.19 90 LEU A C 1
ATOM 673 O O . LEU A 1 90 ? -21.062 4.426 15.391 1 90.19 90 LEU A O 1
ATOM 677 N N . PRO A 1 91 ? -22.938 5.051 16.453 1 93.31 91 PRO A N 1
ATOM 678 C CA . PRO A 1 91 ? -23.094 3.699 17 1 93.31 91 PRO A CA 1
ATOM 679 C C . PRO A 1 91 ? -23.578 2.697 15.953 1 93.31 91 PRO A C 1
ATOM 681 O O . PRO A 1 91 ? -24.469 3.008 15.156 1 93.31 91 PRO A O 1
ATOM 684 N N . LEU A 1 92 ? -22.938 1.563 15.953 1 95.12 92 LEU A N 1
ATOM 685 C CA . LEU A 1 92 ? -23.312 0.481 15.047 1 95.12 92 LEU A CA 1
ATOM 686 C C . LEU A 1 92 ? -23.609 -0.796 15.828 1 95.12 92 LEU A C 1
ATOM 688 O O . LEU A 1 92 ? -22.969 -1.08 16.844 1 95.12 92 LEU A O 1
ATOM 692 N N . ALA A 1 93 ? -24.609 -1.425 15.344 1 95 93 ALA A N 1
ATOM 693 C CA . ALA A 1 93 ? -24.922 -2.723 15.938 1 95 93 ALA A CA 1
ATOM 694 C C . ALA A 1 93 ? -23.766 -3.693 15.797 1 95 93 ALA A C 1
ATOM 696 O O . ALA A 1 93 ? -22.953 -3.58 14.859 1 95 93 ALA A O 1
ATOM 697 N N . PRO A 1 94 ? -23.719 -4.676 16.734 1 94.38 94 PRO A N 1
ATOM 698 C CA . PRO A 1 94 ? -22.641 -5.672 16.625 1 94.38 94 PRO A CA 1
ATOM 699 C C . PRO A 1 94 ? -22.75 -6.5 15.336 1 94.38 94 PRO A C 1
ATOM 701 O O . PRO A 1 94 ? -23.828 -6.605 14.75 1 94.38 94 PRO A O 1
ATOM 704 N N . SER A 1 95 ? -21.609 -6.973 14.938 1 96.5 95 SER A N 1
ATOM 705 C CA . SER A 1 95 ? -21.5 -7.801 13.742 1 96.5 95 SER A CA 1
ATOM 706 C C . SER A 1 95 ? -20.844 -9.141 14.055 1 96.5 95 SER A C 1
ATOM 708 O O . SER A 1 95 ? -20.031 -9.242 14.969 1 96.5 95 SER A O 1
ATOM 710 N N . THR A 1 96 ? -21.281 -10.125 13.352 1 94.94 96 THR A N 1
ATOM 711 C CA . THR A 1 96 ? -20.625 -11.422 13.469 1 94.94 96 THR A CA 1
ATOM 712 C C . THR A 1 96 ? -19.484 -11.539 12.469 1 94.94 96 THR A C 1
ATOM 714 O O . THR A 1 96 ? -18.688 -12.492 12.531 1 94.94 96 THR A O 1
ATOM 717 N N . PHE A 1 97 ? -19.375 -10.578 11.531 1 95.38 97 PHE A N 1
ATOM 718 C CA . PHE A 1 97 ? -18.297 -10.578 10.562 1 95.38 97 PHE A CA 1
ATOM 719 C C . PHE A 1 97 ? -17.016 -10.055 11.188 1 95.38 97 PHE A C 1
ATOM 721 O O . PHE A 1 97 ? -17.031 -9.078 11.945 1 95.38 97 PHE A O 1
ATOM 728 N N . ASP A 1 98 ? -15.945 -10.672 10.93 1 93.88 98 ASP A N 1
ATOM 729 C CA . ASP A 1 98 ? -14.617 -10.164 11.273 1 93.88 98 ASP A CA 1
ATOM 730 C C . ASP A 1 98 ? -13.992 -9.414 10.102 1 93.88 98 ASP A C 1
ATOM 732 O O . ASP A 1 98 ? -13.578 -10.031 9.117 1 93.88 98 ASP A O 1
ATOM 736 N N . PRO A 1 99 ? -13.859 -8.062 10.273 1 94 99 PRO A N 1
ATOM 737 C CA . PRO A 1 99 ? -13.344 -7.27 9.156 1 94 99 PRO A CA 1
ATOM 738 C C . PRO A 1 99 ? -11.953 -7.719 8.711 1 94 99 PRO A C 1
ATOM 740 O O . PRO A 1 99 ? -11.578 -7.527 7.551 1 94 99 PRO A O 1
ATOM 743 N N . ALA A 1 100 ? -11.172 -8.32 9.547 1 89.19 100 ALA A N 1
ATOM 744 C CA . ALA A 1 100 ? -9.812 -8.758 9.234 1 89.19 100 ALA A CA 1
ATOM 745 C C . ALA A 1 100 ? -9.82 -9.828 8.141 1 89.19 100 ALA A C 1
ATOM 747 O O . ALA A 1 100 ? -8.82 -10.039 7.457 1 89.19 100 ALA A O 1
ATOM 748 N N . THR A 1 101 ? -10.969 -10.445 7.918 1 90.69 101 THR A N 1
ATOM 749 C CA . THR A 1 101 ? -11.031 -11.586 7.012 1 90.69 101 THR A CA 1
ATOM 750 C C . THR A 1 101 ? -11.453 -11.141 5.613 1 90.69 101 THR A C 1
ATOM 752 O O . THR A 1 101 ? -11.375 -11.922 4.66 1 90.69 101 THR A O 1
ATOM 755 N N . PHE A 1 102 ? -11.852 -9.82 5.477 1 91.75 102 PHE A N 1
ATOM 756 C CA . PHE A 1 102 ? -12.367 -9.508 4.148 1 91.75 102 PHE A CA 1
ATOM 757 C C . PHE A 1 102 ? -12.055 -8.07 3.77 1 91.75 102 PHE A C 1
ATOM 759 O O . PHE A 1 102 ? -12 -7.73 2.584 1 91.75 102 PHE A O 1
ATOM 766 N N . ALA A 1 103 ? -11.844 -7.156 4.625 1 90.38 103 ALA A N 1
ATOM 767 C CA . ALA A 1 103 ? -11.898 -5.719 4.379 1 90.38 103 ALA A CA 1
ATOM 768 C C . ALA A 1 103 ? -10.812 -5.285 3.396 1 90.38 103 ALA A C 1
ATOM 770 O O . ALA A 1 103 ? -11.086 -4.555 2.439 1 90.38 103 ALA A O 1
ATOM 771 N N . THR A 1 104 ? -9.625 -5.75 3.592 1 84.44 104 THR A N 1
ATOM 772 C CA . THR A 1 104 ? -8.5 -5.352 2.752 1 84.44 104 THR A CA 1
ATOM 773 C C . THR A 1 104 ? -8.609 -5.98 1.366 1 84.44 104 THR A C 1
ATOM 775 O O . THR A 1 104 ? -8.289 -5.344 0.361 1 84.44 104 THR A O 1
ATOM 778 N N . GLN A 1 105 ? -9.156 -7.113 1.329 1 87 105 GLN A N 1
ATOM 779 C CA . GLN A 1 105 ? -9.195 -7.859 0.077 1 87 105 GLN A CA 1
ATOM 780 C C . GLN A 1 105 ? -10.336 -7.371 -0.814 1 87 105 GLN A C 1
ATOM 782 O O . GLN A 1 105 ? -10.312 -7.574 -2.029 1 87 105 GLN A O 1
ATOM 787 N N . LEU A 1 106 ? -11.289 -6.742 -0.253 1 91.75 106 LEU A N 1
ATOM 788 C CA . LEU A 1 106 ? -12.398 -6.195 -1.025 1 91.75 106 LEU A CA 1
ATOM 789 C C . LEU A 1 106 ? -12.164 -4.727 -1.355 1 91.75 106 LEU A C 1
ATOM 791 O O . LEU A 1 106 ? -13.023 -4.066 -1.936 1 91.75 106 LEU A O 1
ATOM 795 N N . TYR A 1 107 ? -11.055 -4.242 -1.014 1 88.69 107 TYR A N 1
ATOM 796 C CA . TYR A 1 107 ? -10.688 -2.863 -1.317 1 88.69 107 TYR A CA 1
ATOM 797 C C . TYR A 1 107 ? -11.797 -1.902 -0.911 1 88.69 107 TYR A C 1
ATOM 799 O O . TYR A 1 107 ? -12.227 -1.069 -1.71 1 88.69 107 TYR A O 1
ATOM 807 N N . LEU A 1 108 ? -12.219 -2 0.286 1 93.56 108 LEU A N 1
ATOM 808 C CA . LEU A 1 108 ? -13.367 -1.225 0.741 1 93.56 108 LEU A CA 1
ATOM 809 C C . LEU A 1 108 ? -13.07 0.27 0.688 1 93.56 108 LEU A C 1
ATOM 811 O O . LEU A 1 108 ? -13.961 1.075 0.412 1 93.56 108 LEU A O 1
ATOM 815 N N . ASP A 1 109 ? -11.773 0.732 0.905 1 90.75 109 ASP A N 1
ATOM 816 C CA . ASP A 1 109 ? -11.414 2.141 0.793 1 90.75 109 ASP A CA 1
ATOM 817 C C . ASP A 1 109 ? -11.633 2.654 -0.628 1 90.75 109 ASP A C 1
ATOM 819 O O . ASP A 1 109 ? -12.203 3.729 -0.824 1 90.75 109 ASP A O 1
ATOM 823 N N . GLU A 1 110 ? -11.188 1.84 -1.49 1 89.44 110 GLU A N 1
ATOM 824 C CA . GLU A 1 110 ? -11.344 2.201 -2.895 1 89.44 110 GLU A CA 1
ATOM 825 C C . GLU A 1 110 ? -12.812 2.191 -3.305 1 89.44 110 GLU A C 1
ATOM 827 O O . GLU A 1 110 ? -13.258 3.043 -4.082 1 89.44 110 GLU A O 1
ATOM 832 N N . LEU A 1 111 ? -13.555 1.256 -2.781 1 92.56 111 LEU A N 1
ATOM 833 C CA . LEU A 1 111 ? -14.977 1.168 -3.074 1 92.56 111 LEU A CA 1
ATOM 834 C C . LEU A 1 111 ? -15.711 2.424 -2.609 1 92.56 111 LEU A C 1
ATOM 836 O O . LEU A 1 111 ? -16.516 2.992 -3.352 1 92.56 111 LEU A O 1
ATOM 840 N N . VAL A 1 112 ? -15.375 2.852 -1.43 1 94.06 112 VAL A N 1
ATOM 841 C CA . VAL A 1 112 ? -16 4.035 -0.853 1 94.06 112 VAL A CA 1
ATOM 842 C C . VAL A 1 112 ? -15.648 5.266 -1.687 1 94.06 112 VAL A C 1
ATOM 844 O O . VAL A 1 112 ? -16.516 6.086 -1.988 1 94.06 112 VAL A O 1
ATOM 847 N N . ARG A 1 113 ? -14.469 5.332 -2.166 1 88.5 113 ARG A N 1
ATOM 848 C CA . ARG A 1 113 ? -13.992 6.496 -2.9 1 88.5 113 ARG A CA 1
ATOM 849 C C . ARG A 1 113 ? -14.555 6.52 -4.316 1 88.5 113 ARG A C 1
ATOM 851 O O . ARG A 1 113 ? -14.789 7.59 -4.883 1 88.5 113 ARG A O 1
ATOM 858 N N . SER A 1 114 ? -14.82 5.383 -4.824 1 87 114 SER A N 1
ATOM 859 C CA . SER A 1 114 ? -15.148 5.332 -6.246 1 87 114 SER A CA 1
ATOM 860 C C . SER A 1 114 ? -16.641 5.117 -6.457 1 87 114 SER A C 1
ATOM 862 O O . SER A 1 114 ? -17.234 5.742 -7.336 1 87 114 SER A O 1
ATOM 864 N N . SER A 1 115 ? -17.188 4.281 -5.68 1 90.06 115 SER A N 1
ATOM 865 C CA . SER A 1 115 ? -18.547 3.822 -5.992 1 90.06 115 SER A CA 1
ATOM 866 C C . SER A 1 115 ? -19.562 4.371 -4.996 1 90.06 115 SER A C 1
ATOM 868 O O . SER A 1 115 ? -20.703 4.664 -5.363 1 90.06 115 SER A O 1
ATOM 870 N N . LEU A 1 116 ? -19.141 4.508 -3.789 1 93.5 116 LEU A N 1
ATOM 871 C CA . LEU A 1 116 ? -20.062 4.98 -2.754 1 93.5 116 LEU A CA 1
ATOM 872 C C . LEU A 1 116 ? -19.844 6.465 -2.475 1 93.5 116 LEU A C 1
ATOM 874 O O . LEU A 1 116 ? -19.578 6.852 -1.335 1 93.5 116 LEU A O 1
ATOM 878 N N . ARG A 1 117 ? -20.172 7.242 -3.459 1 90.88 117 ARG A N 1
ATOM 879 C CA . ARG A 1 117 ? -19.953 8.68 -3.377 1 90.88 117 ARG A CA 1
ATOM 880 C C . ARG A 1 117 ? -21.266 9.43 -3.146 1 90.88 117 ARG A C 1
ATOM 882 O O . ARG A 1 117 ? -22.312 9.039 -3.678 1 90.88 117 ARG A O 1
ATOM 889 N N . VAL A 1 118 ? -21.094 10.414 -2.379 1 93.44 118 VAL A N 1
ATOM 890 C CA . VAL A 1 118 ? -22.25 11.281 -2.178 1 93.44 118 VAL A CA 1
ATOM 891 C C . VAL A 1 118 ? -22.266 12.375 -3.244 1 93.44 118 VAL A C 1
ATOM 893 O O . VAL A 1 118 ? -21.344 13.195 -3.318 1 93.44 118 VAL A O 1
ATOM 896 N N . THR A 1 119 ? -23.25 12.289 -4.035 1 90.62 119 THR A N 1
ATOM 897 C CA . THR A 1 119 ? -23.422 13.289 -5.086 1 90.62 119 THR A CA 1
ATOM 898 C C . THR A 1 119 ? -24.812 13.922 -4.992 1 90.62 119 THR A C 1
ATOM 900 O O . THR A 1 119 ? -25.828 13.227 -4.988 1 90.62 119 THR A O 1
ATOM 903 N N . ILE A 1 120 ? -24.797 15.227 -4.848 1 90.56 120 ILE A N 1
ATOM 904 C CA . ILE A 1 120 ? -26.047 15.977 -4.766 1 90.56 120 ILE A CA 1
ATOM 905 C C . ILE A 1 120 ? -26.094 17.016 -5.887 1 90.56 120 ILE A C 1
ATOM 907 O O . ILE A 1 120 ? -25.203 17.844 -6.012 1 90.56 120 ILE A O 1
ATOM 911 N N . GLU A 1 121 ? -27.094 16.984 -6.637 1 82.25 121 GLU A N 1
ATOM 912 C CA . GLU A 1 121 ? -27.281 17.875 -7.773 1 82.25 121 GLU A CA 1
ATOM 913 C C . GLU A 1 121 ? -26.047 17.922 -8.656 1 82.25 121 GLU A C 1
ATOM 915 O O . GLU A 1 121 ? -25.562 19 -9.008 1 82.25 121 GLU A O 1
ATOM 920 N N . GLY A 1 122 ? -25.406 16.781 -8.852 1 80.5 122 GLY A N 1
ATOM 921 C CA . GLY A 1 122 ? -24.281 16.641 -9.773 1 80.5 122 GLY A CA 1
ATOM 922 C C . GLY A 1 122 ? -22.953 17.016 -9.148 1 80.5 122 GLY A C 1
ATOM 923 O O . GLY A 1 122 ? -21.906 16.906 -9.797 1 80.5 122 GLY A O 1
ATOM 924 N N . THR A 1 123 ? -23.016 17.375 -7.926 1 85.88 123 THR A N 1
ATOM 925 C CA . THR A 1 123 ? -21.766 17.781 -7.273 1 85.88 123 THR A CA 1
ATOM 926 C C . THR A 1 123 ? -21.359 16.766 -6.207 1 85.88 123 THR A C 1
ATOM 928 O O . THR A 1 123 ? -22.188 16.359 -5.387 1 85.88 123 THR A O 1
ATOM 931 N N . HIS A 1 124 ? -20.141 16.438 -6.359 1 88.81 124 HIS A N 1
ATOM 932 C CA . HIS A 1 124 ? -19.594 15.523 -5.359 1 88.81 124 HIS A CA 1
ATOM 933 C C . HIS A 1 124 ? -19.359 16.234 -4.031 1 88.81 124 HIS A C 1
ATOM 935 O O . HIS A 1 124 ? -18.844 17.359 -4.008 1 88.81 124 HIS A O 1
ATOM 941 N N . VAL A 1 125 ? -19.859 15.633 -2.977 1 91 125 VAL A N 1
ATOM 942 C CA . VAL A 1 125 ? -19.656 16.156 -1.631 1 91 125 VAL A CA 1
ATOM 943 C C . VAL A 1 125 ? -18.734 15.219 -0.848 1 91 125 VAL A C 1
ATOM 945 O O . VAL A 1 125 ? -18.891 14 -0.913 1 91 125 VAL A O 1
ATOM 948 N N . ASP A 1 126 ? -17.812 15.742 -0.13 1 87.56 126 ASP A N 1
ATOM 949 C CA . ASP A 1 126 ? -16.859 14.938 0.639 1 87.56 126 ASP A CA 1
ATOM 950 C C . ASP A 1 126 ? -17.516 14.375 1.899 1 87.56 126 ASP A C 1
ATOM 952 O O . ASP A 1 126 ? -17.719 15.102 2.873 1 87.56 126 ASP A O 1
ATOM 956 N N . ALA A 1 127 ? -17.891 13.195 1.88 1 92.94 127 ALA A N 1
ATOM 957 C CA . ALA A 1 127 ? -18.438 12.492 3.035 1 92.94 127 ALA A CA 1
ATOM 958 C C . ALA A 1 127 ? -17.344 11.836 3.857 1 92.94 127 ALA A C 1
ATOM 960 O O . ALA A 1 127 ? -16.188 11.766 3.422 1 92.94 127 ALA A O 1
ATOM 961 N N . SER A 1 128 ? -17.734 11.445 5.059 1 92.38 128 SER A N 1
ATOM 962 C CA . SER A 1 128 ? -16.781 10.781 5.938 1 92.38 128 SER A CA 1
ATOM 963 C C . SER A 1 128 ? -16.469 9.367 5.457 1 92.38 128 SER A C 1
ATOM 965 O O . SER A 1 128 ? -17.281 8.453 5.656 1 92.38 128 SER A O 1
ATOM 967 N N . ALA A 1 129 ? -15.328 9.188 4.926 1 93 129 ALA A N 1
ATOM 968 C CA . ALA A 1 129 ? -14.906 7.875 4.449 1 93 129 ALA A CA 1
ATOM 969 C C . ALA A 1 129 ? -14.789 6.887 5.602 1 93 129 ALA A C 1
ATOM 971 O O . ALA A 1 129 ? -15.086 5.699 5.445 1 93 129 ALA A O 1
ATOM 972 N N . LYS A 1 130 ? -14.398 7.422 6.703 1 92.94 130 LYS A N 1
ATOM 973 C CA . LYS A 1 130 ? -14.211 6.574 7.875 1 92.94 130 LYS A CA 1
ATOM 974 C C . LYS A 1 130 ? -15.539 5.969 8.328 1 92.94 130 LYS A C 1
ATOM 976 O O . LYS A 1 130 ? -15.609 4.773 8.625 1 92.94 130 LYS A O 1
ATOM 981 N N . VAL A 1 131 ? -16.562 6.746 8.359 1 95.06 131 VAL A N 1
ATOM 982 C CA . VAL A 1 131 ? -17.859 6.266 8.797 1 95.06 131 VAL A CA 1
ATOM 983 C C . VAL A 1 131 ? -18.406 5.242 7.797 1 95.06 131 VAL A C 1
ATOM 985 O O . VAL A 1 131 ? -18.891 4.184 8.188 1 95.06 131 VAL A O 1
ATOM 988 N N . LEU A 1 132 ? -18.297 5.547 6.562 1 96.62 132 LEU A N 1
ATOM 989 C CA . LEU A 1 132 ? -18.781 4.641 5.531 1 96.62 132 LEU A CA 1
ATOM 990 C C . LEU A 1 132 ? -18.047 3.303 5.594 1 96.62 132 LEU A C 1
ATOM 992 O O . LEU A 1 132 ? -18.672 2.246 5.477 1 96.62 132 LEU A O 1
ATOM 996 N N . ARG A 1 133 ? -16.797 3.32 5.801 1 96 133 ARG A N 1
ATOM 997 C CA . ARG A 1 133 ? -16.016 2.1 5.938 1 96 133 ARG A CA 1
ATOM 998 C C . ARG A 1 133 ? -16.469 1.284 7.141 1 96 133 ARG A C 1
ATOM 1000 O O . ARG A 1 133 ? -16.609 0.063 7.055 1 96 133 ARG A O 1
ATOM 1007 N N . ARG A 1 134 ? -16.688 1.967 8.227 1 96 134 ARG A N 1
ATOM 1008 C CA . ARG A 1 134 ? -17.125 1.283 9.438 1 96 134 ARG A CA 1
ATOM 1009 C C . ARG A 1 134 ? -18.469 0.59 9.211 1 96 134 ARG A C 1
ATOM 1011 O O . ARG A 1 134 ? -18.672 -0.534 9.672 1 96 134 ARG A O 1
ATOM 1018 N N . VAL A 1 135 ? -19.312 1.298 8.555 1 97.31 135 VAL A N 1
ATOM 1019 C CA . VAL A 1 135 ? -20.625 0.736 8.281 1 97.31 135 VAL A CA 1
ATOM 1020 C C . VAL A 1 135 ? -20.484 -0.522 7.426 1 97.31 135 VAL A C 1
ATOM 1022 O O . VAL A 1 135 ? -21.141 -1.535 7.691 1 97.31 135 VAL A O 1
ATOM 1025 N N . LEU A 1 136 ? -19.625 -0.495 6.449 1 97.69 136 LEU A N 1
ATOM 1026 C CA . LEU A 1 136 ? -19.406 -1.64 5.57 1 97.69 136 LEU A CA 1
ATOM 1027 C C . LEU A 1 136 ? -18.75 -2.789 6.324 1 97.69 136 LEU A C 1
ATOM 1029 O O . LEU A 1 136 ? -19.047 -3.957 6.066 1 97.69 136 LEU A O 1
ATOM 1033 N N . GLU A 1 137 ? -17.891 -2.469 7.234 1 97.06 137 GLU A N 1
ATOM 1034 C CA . GLU A 1 137 ? -17.094 -3.469 7.949 1 97.06 137 GLU A CA 1
ATOM 1035 C C . GLU A 1 137 ? -17.922 -4.141 9.047 1 97.06 137 GLU A C 1
ATOM 1037 O O . GLU A 1 137 ? -17.5 -5.156 9.602 1 97.06 137 GLU A O 1
ATOM 1042 N N . THR A 1 138 ? -19.156 -3.562 9.258 1 96.56 138 THR A N 1
ATOM 1043 C CA . THR A 1 138 ? -19.922 -4.055 10.391 1 96.56 138 THR A CA 1
ATOM 1044 C C . THR A 1 138 ? -21.359 -4.352 9.984 1 96.56 138 THR A C 1
ATOM 1046 O O . THR A 1 138 ? -22.297 -3.752 10.516 1 96.56 138 THR A O 1
ATOM 1049 N N . PRO A 1 139 ? -21.531 -5.359 9.133 1 97.31 139 PRO A N 1
ATOM 1050 C CA . PRO A 1 139 ? -22.906 -5.75 8.859 1 97.31 139 PRO A CA 1
ATOM 1051 C C . PRO A 1 139 ? -23.656 -6.195 10.125 1 97.31 139 PRO A C 1
ATOM 1053 O O . PRO A 1 139 ? -23.109 -6.957 10.922 1 97.31 139 PRO A O 1
ATOM 1056 N N . PRO A 1 140 ? -24.844 -5.707 10.281 1 97 140 PRO A N 1
ATOM 1057 C CA . PRO A 1 140 ? -25.547 -6.031 11.531 1 97 140 PRO A CA 1
ATOM 1058 C C . PRO A 1 140 ? -25.844 -7.523 11.672 1 97 140 PRO A C 1
ATOM 1060 O O . PRO A 1 140 ? -26.219 -8.18 10.695 1 97 140 PRO A O 1
ATOM 1063 N N . ALA A 1 141 ? -25.719 -7.969 12.875 1 95 141 ALA A N 1
ATOM 1064 C CA . ALA A 1 141 ? -25.969 -9.375 13.164 1 95 141 ALA A CA 1
ATOM 1065 C C . ALA A 1 141 ? -27.453 -9.703 13.023 1 95 141 ALA A C 1
ATOM 1067 O O . ALA A 1 141 ? -27.812 -10.789 12.547 1 95 141 ALA A O 1
ATOM 1068 N N . ARG A 1 142 ? -28.234 -8.805 13.383 1 93.06 142 ARG A N 1
ATOM 1069 C CA . ARG A 1 142 ? -29.672 -9.031 13.336 1 93.06 142 ARG A CA 1
ATOM 1070 C C . ARG A 1 142 ? -30.25 -8.656 11.977 1 93.06 142 ARG A C 1
ATOM 1072 O O . ARG A 1 142 ? -30.031 -7.547 11.492 1 93.06 142 ARG A O 1
ATOM 1079 N N . ALA A 1 143 ? -31.062 -9.508 11.469 1 94.5 143 ALA A N 1
ATOM 1080 C CA . ALA A 1 143 ? -31.625 -9.336 10.141 1 94.5 143 ALA A CA 1
ATOM 1081 C C . ALA A 1 143 ? -32.5 -8.086 10.07 1 94.5 143 ALA A C 1
ATOM 1083 O O . ALA A 1 143 ? -32.562 -7.418 9.031 1 94.5 143 ALA A O 1
ATOM 1084 N N . ILE A 1 144 ? -33.031 -7.742 11.141 1 96.06 144 ILE A N 1
ATOM 1085 C CA . ILE A 1 144 ? -34 -6.652 11.164 1 96.06 144 ILE A CA 1
ATOM 1086 C C . ILE A 1 144 ? -33.312 -5.328 10.891 1 96.06 144 ILE A C 1
ATOM 1088 O O . ILE A 1 144 ? -33.875 -4.418 10.297 1 96.06 144 ILE A O 1
ATOM 1092 N N . ASP A 1 145 ? -32.125 -5.172 11.297 1 96.56 145 ASP A N 1
ATOM 1093 C CA . ASP A 1 145 ? -31.391 -3.924 11.086 1 96.56 145 ASP A CA 1
ATOM 1094 C C . ASP A 1 145 ? -31.047 -3.732 9.609 1 96.56 145 ASP A C 1
ATOM 1096 O O . ASP A 1 145 ? -31.188 -2.631 9.07 1 96.56 145 ASP A O 1
ATOM 1100 N N . GLY A 1 146 ? -30.609 -4.805 8.969 1 96.5 146 GLY A N 1
ATOM 1101 C CA . GLY A 1 146 ? -30.406 -4.727 7.527 1 96.5 146 GLY A CA 1
ATOM 1102 C C . GLY A 1 146 ? -31.688 -4.422 6.762 1 96.5 146 GLY A C 1
ATOM 1103 O O . GLY A 1 146 ? -31.672 -3.609 5.836 1 96.5 146 GLY A O 1
ATOM 1104 N N . ALA A 1 147 ? -32.719 -5.012 7.211 1 97.25 147 ALA A N 1
ATOM 1105 C CA . ALA A 1 147 ? -34 -4.797 6.578 1 97.25 147 ALA A CA 1
ATOM 1106 C C . ALA A 1 147 ? -34.469 -3.357 6.762 1 97.25 147 ALA A C 1
ATOM 1108 O O . ALA A 1 147 ? -35.125 -2.787 5.871 1 97.25 147 ALA A O 1
ATOM 1109 N N . THR A 1 148 ? -34.188 -2.848 7.906 1 97.69 148 THR A N 1
ATOM 1110 C CA . THR A 1 148 ? -34.531 -1.462 8.188 1 97.69 148 THR A CA 1
ATOM 1111 C C . THR A 1 148 ? -33.844 -0.518 7.203 1 97.69 148 THR A C 1
ATOM 1113 O O . THR A 1 148 ? -34.469 0.388 6.66 1 97.69 148 THR A O 1
ATOM 1116 N N . ARG A 1 149 ? -32.625 -0.75 6.98 1 98.38 149 ARG A N 1
ATOM 1117 C CA . ARG A 1 149 ? -31.875 0.083 6.043 1 98.38 149 ARG A CA 1
ATOM 1118 C C . ARG A 1 149 ? -32.406 -0.063 4.625 1 98.38 149 ARG A C 1
ATOM 1120 O O . ARG A 1 149 ? -32.531 0.923 3.896 1 98.38 149 ARG A O 1
ATOM 1127 N N . GLN A 1 150 ? -32.75 -1.296 4.289 1 98.38 150 GLN A N 1
ATOM 1128 C CA . GLN A 1 150 ? -33.344 -1.539 2.967 1 98.38 150 GLN A CA 1
ATOM 1129 C C . GLN A 1 150 ? -34.656 -0.804 2.793 1 98.38 150 GLN A C 1
ATOM 1131 O O . GLN A 1 150 ? -34.938 -0.275 1.718 1 98.38 150 GLN A O 1
ATOM 1136 N N . ARG A 1 151 ? -35.406 -0.784 3.812 1 98 151 ARG A N 1
ATOM 1137 C CA . ARG A 1 151 ? -36.688 -0.091 3.764 1 98 151 ARG A CA 1
ATOM 1138 C C . ARG A 1 151 ? -36.5 1.402 3.523 1 98 151 ARG A C 1
ATOM 1140 O O . ARG A 1 151 ? -37.25 2.016 2.758 1 98 151 ARG A O 1
ATOM 1147 N N . VAL A 1 152 ? -35.562 1.952 4.18 1 98.38 152 VAL A N 1
ATOM 1148 C CA . VAL A 1 152 ? -35.25 3.367 3.994 1 98.38 152 VAL A CA 1
ATOM 1149 C C . VAL A 1 152 ? -34.875 3.631 2.539 1 98.38 152 VAL A C 1
ATOM 1151 O O . VAL A 1 152 ? -35.406 4.539 1.905 1 98.38 152 VAL A O 1
ATOM 1154 N N . LEU A 1 153 ? -33.969 2.799 2.01 1 98.56 153 LEU A N 1
ATOM 1155 C CA . LEU A 1 153 ? -33.5 2.984 0.641 1 98.56 153 LEU A CA 1
ATOM 1156 C C . LEU A 1 153 ? -34.656 2.779 -0.357 1 98.56 153 LEU A C 1
ATOM 1158 O O . LEU A 1 153 ? -34.75 3.523 -1.334 1 98.56 153 LEU A O 1
ATOM 1162 N N . ALA A 1 154 ? -35.469 1.776 -0.093 1 98.31 154 ALA A N 1
ATOM 1163 C CA . ALA A 1 154 ? -36.625 1.538 -0.953 1 98.31 154 ALA A CA 1
ATOM 1164 C C . ALA A 1 154 ? -37.531 2.748 -0.973 1 98.31 154 ALA A C 1
ATOM 1166 O O . ALA A 1 154 ? -38.031 3.141 -2.031 1 98.31 154 ALA A O 1
ATOM 1167 N N . GLU A 1 155 ? -37.719 3.305 0.144 1 98 155 GLU A N 1
ATOM 1168 C CA . GLU A 1 155 ? -38.594 4.469 0.272 1 98 155 GLU A CA 1
ATOM 1169 C C . GLU A 1 155 ? -38 5.676 -0.454 1 98 155 GLU A C 1
ATOM 1171 O O . GLU A 1 155 ? -38.719 6.406 -1.139 1 98 155 GLU A O 1
ATOM 1176 N N . LEU A 1 156 ? -36.75 5.891 -0.3 1 97.94 156 LEU A N 1
ATOM 1177 C CA . LEU A 1 156 ? -36.062 7.02 -0.927 1 97.94 156 LEU A CA 1
ATOM 1178 C C . LEU A 1 156 ? -36.062 6.883 -2.445 1 97.94 156 LEU A C 1
ATOM 1180 O O . LEU A 1 156 ? -36.094 7.883 -3.164 1 97.94 156 LEU A O 1
ATOM 1184 N N . VAL A 1 157 ? -36.062 5.668 -2.914 1 97.38 157 VAL A N 1
ATOM 1185 C CA . VAL A 1 157 ? -36.125 5.422 -4.352 1 97.38 157 VAL A CA 1
ATOM 1186 C C . VAL A 1 157 ? -37.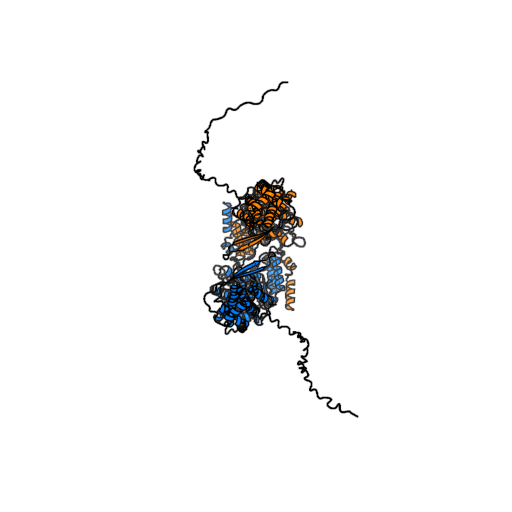531 5.629 -4.863 1 97.38 157 VAL A C 1
ATOM 1188 O O . VAL A 1 157 ? -37.75 6.219 -5.93 1 97.38 157 VAL A O 1
ATOM 1191 N N . ALA A 1 158 ? -38.5 5.246 -4.105 1 97.25 158 ALA A N 1
ATOM 1192 C CA . ALA A 1 158 ? -39.906 5.305 -4.5 1 97.25 158 ALA A CA 1
ATOM 1193 C C . ALA A 1 158 ? -40.438 6.73 -4.434 1 97.25 158 ALA A C 1
ATOM 1195 O O . ALA A 1 158 ? -41.344 7.098 -5.18 1 97.25 158 ALA A O 1
ATOM 1196 N N . LYS A 1 159 ? -39.875 7.574 -3.559 1 97.12 159 LYS A N 1
ATOM 1197 C CA . LYS A 1 159 ? -40.375 8.93 -3.328 1 97.12 159 LYS A CA 1
ATOM 1198 C C . LYS A 1 159 ? -39.25 9.953 -3.539 1 97.12 159 LYS A C 1
ATOM 1200 O O . LYS A 1 159 ? -38.594 10.383 -2.582 1 97.12 159 LYS A O 1
ATOM 1205 N N . PRO A 1 160 ? -39.188 10.516 -4.699 1 95.06 160 PRO A N 1
ATOM 1206 C CA . PRO A 1 160 ? -38.094 11.477 -5 1 95.06 160 PRO A CA 1
ATOM 1207 C C . PRO A 1 160 ? -38.156 12.711 -4.102 1 95.06 160 PRO A C 1
ATOM 1209 O O . PRO A 1 160 ? -37.094 13.289 -3.793 1 95.06 160 PRO A O 1
ATOM 1212 N N . ALA A 1 161 ? -39.281 13.055 -3.68 1 95.69 161 ALA A N 1
ATOM 1213 C CA . ALA A 1 161 ? -39.438 14.203 -2.787 1 95.69 161 ALA A CA 1
ATOM 1214 C C . ALA A 1 161 ? -38.719 13.953 -1.463 1 95.69 161 ALA A C 1
ATOM 1216 O O . ALA A 1 161 ? -38.094 14.859 -0.904 1 95.69 161 ALA A O 1
ATOM 1217 N N . MET A 1 162 ? -38.812 12.742 -1.042 1 96.62 162 MET A N 1
ATOM 1218 C CA . MET A 1 162 ? -38.156 12.391 0.221 1 96.62 162 MET A CA 1
ATOM 1219 C C . MET A 1 162 ? -36.625 12.359 0.071 1 96.62 162 MET A C 1
ATOM 1221 O O . MET A 1 162 ? -35.906 12.734 0.996 1 96.62 162 MET A O 1
ATOM 1225 N N . ARG A 1 163 ? -36.156 11.891 -1.053 1 96.81 163 ARG A N 1
ATOM 1226 C CA . ARG A 1 163 ? -34.719 11.977 -1.326 1 96.81 163 ARG A CA 1
ATOM 1227 C C . ARG A 1 163 ? -34.25 13.43 -1.324 1 96.81 163 ARG A C 1
ATOM 1229 O O . ARG A 1 163 ? -33.219 13.742 -0.759 1 96.81 163 ARG A O 1
ATOM 1236 N N . GLY A 1 164 ? -35.062 14.297 -1.96 1 96.44 164 GLY A N 1
ATOM 1237 C CA . GLY A 1 164 ? -34.75 15.719 -1.924 1 96.44 164 GLY A CA 1
ATOM 1238 C C . GLY A 1 164 ? -34.656 16.281 -0.515 1 96.44 164 GLY A C 1
ATOM 1239 O O . GLY A 1 164 ? -33.781 17.094 -0.21 1 96.44 164 GLY A O 1
ATOM 1240 N N . ASP A 1 165 ? -35.625 15.812 0.323 1 97.19 165 ASP A N 1
ATOM 1241 C CA . ASP A 1 165 ? -35.625 16.234 1.721 1 97.19 165 ASP A CA 1
ATOM 1242 C C . ASP A 1 165 ? -34.312 15.82 2.406 1 97.19 165 ASP A C 1
ATOM 1244 O O . ASP A 1 165 ? -33.719 16.625 3.119 1 97.19 165 ASP A O 1
ATOM 1248 N N . LEU A 1 166 ? -33.938 14.602 2.172 1 97.75 166 LEU A N 1
ATOM 1249 C CA . LEU A 1 166 ? -32.719 14.086 2.791 1 97.75 166 LEU A CA 1
ATOM 1250 C C . LEU A 1 166 ? -31.5 14.883 2.348 1 97.75 166 LEU A C 1
ATOM 1252 O O . LEU A 1 166 ? -30.641 15.242 3.17 1 97.75 166 LEU A O 1
ATOM 1256 N N . GLU A 1 167 ? -31.406 15.195 1.07 1 97.19 167 GLU A N 1
ATOM 1257 C CA . GLU A 1 167 ? -30.297 15.977 0.519 1 97.19 167 GLU A CA 1
ATOM 1258 C C . GLU A 1 167 ? -30.281 17.391 1.098 1 97.19 167 GLU A C 1
ATOM 1260 O O . GLU A 1 167 ? -29.219 17.906 1.447 1 97.19 167 GLU A O 1
ATOM 1265 N N . ARG A 1 168 ? -31.422 17.953 1.241 1 95.25 168 ARG A N 1
ATOM 1266 C CA . ARG A 1 168 ? -31.531 19.297 1.809 1 95.25 168 ARG A CA 1
ATOM 1267 C C . ARG A 1 168 ? -31.078 19.312 3.266 1 95.25 168 ARG A C 1
ATOM 1269 O O . ARG A 1 168 ? -30.344 20.219 3.682 1 95.25 168 ARG A O 1
ATOM 1276 N N . VAL A 1 169 ? -31.547 18.328 3.975 1 97.06 169 VAL A N 1
ATOM 1277 C CA . VAL A 1 169 ? -31.156 18.234 5.379 1 97.06 169 VAL A CA 1
ATOM 1278 C C . VAL A 1 169 ? -29.641 18.047 5.488 1 97.06 169 VAL A C 1
ATOM 1280 O O . VAL A 1 169 ? -28.984 18.703 6.301 1 97.06 169 VAL A O 1
ATOM 1283 N N . TYR A 1 170 ? -29.109 17.219 4.672 1 97.06 170 TYR A N 1
ATOM 1284 C CA . TYR A 1 170 ? -27.672 16.953 4.691 1 97.06 170 TYR A CA 1
ATOM 1285 C C . TYR A 1 170 ? -26.875 18.219 4.402 1 97.06 170 TYR A C 1
ATOM 1287 O O . TYR A 1 170 ? -25.938 18.547 5.125 1 97.06 170 TYR A O 1
ATOM 1295 N N . LEU A 1 171 ? -27.25 18.938 3.375 1 95.12 171 LEU A N 1
ATOM 1296 C CA . LEU A 1 171 ? -26.562 20.172 3.006 1 95.12 171 LEU A CA 1
ATOM 1297 C C . LEU A 1 171 ? -26.688 21.219 4.113 1 95.12 171 LEU A C 1
ATOM 1299 O O . LEU A 1 171 ? -25.734 21.953 4.379 1 95.12 171 LEU A O 1
ATOM 1303 N N . ALA A 1 172 ? -27.797 21.281 4.742 1 94.88 172 ALA A N 1
ATOM 1304 C CA . ALA A 1 172 ? -28 22.219 5.848 1 94.88 172 ALA A CA 1
ATOM 1305 C C . ALA A 1 172 ? -27.078 21.875 7.023 1 94.88 172 ALA A C 1
ATOM 1307 O O . ALA A 1 172 ? -26.5 22.766 7.641 1 94.88 172 ALA A O 1
ATOM 1308 N N . ILE A 1 173 ? -26.984 20.609 7.297 1 96.69 173 ILE A N 1
ATOM 1309 C CA . ILE A 1 173 ? -26.109 20.172 8.383 1 96.69 173 ILE A CA 1
ATOM 1310 C C . ILE A 1 173 ? -24.656 20.516 8.062 1 96.69 173 ILE A C 1
ATOM 1312 O O . ILE A 1 173 ? -23.922 20.984 8.93 1 96.69 173 ILE A O 1
ATOM 1316 N N . ARG A 1 174 ? -24.297 20.312 6.844 1 93.69 174 ARG A N 1
ATOM 1317 C CA . ARG A 1 174 ? -22.938 20.625 6.426 1 93.69 174 ARG A CA 1
ATOM 1318 C C . ARG A 1 174 ? -22.641 22.109 6.602 1 93.69 174 ARG A C 1
ATOM 1320 O O . ARG A 1 174 ? -21.562 22.484 7.066 1 93.69 174 ARG A O 1
ATOM 1327 N N . ARG A 1 175 ? -23.531 22.938 6.266 1 91.25 175 ARG A N 1
ATOM 1328 C CA . ARG A 1 175 ? -23.375 24.375 6.422 1 91.25 175 ARG A CA 1
ATOM 1329 C C . ARG A 1 175 ? -23.266 24.766 7.895 1 91.25 175 ARG A C 1
ATOM 1331 O O . ARG A 1 175 ? -22.484 25.641 8.25 1 91.25 175 ARG A O 1
ATOM 1338 N N . LEU A 1 176 ? -24.047 24.094 8.656 1 94.12 176 LEU A N 1
ATOM 1339 C CA . LEU A 1 176 ? -23.984 24.344 10.094 1 94.12 176 LEU A CA 1
ATOM 1340 C C . LEU A 1 176 ? -22.609 23.984 10.648 1 94.12 176 LEU A C 1
ATOM 1342 O O . LEU A 1 176 ? -22.016 24.766 11.391 1 94.12 176 LEU A O 1
ATOM 1346 N N . ARG A 1 177 ? -22.156 22.875 10.25 1 93.56 177 ARG A N 1
ATOM 1347 C CA . ARG A 1 177 ? -20.828 22.422 10.672 1 93.56 177 ARG A CA 1
ATOM 1348 C C . ARG A 1 177 ? -19.75 23.406 10.234 1 93.56 177 ARG A C 1
ATOM 1350 O O . ARG A 1 177 ? -18.891 23.797 11.031 1 93.56 177 ARG A O 1
ATOM 1357 N N . GLU A 1 178 ? -19.828 23.812 9.047 1 88.62 178 GLU A N 1
ATOM 1358 C CA . GLU A 1 178 ? -18.859 24.766 8.508 1 88.62 178 GLU A CA 1
ATOM 1359 C C . GLU A 1 178 ? -18.891 26.094 9.266 1 88.62 178 GLU A C 1
ATOM 1361 O O . GLU A 1 178 ? -17.844 26.672 9.555 1 88.62 178 GLU A O 1
ATOM 1366 N N . ALA A 1 179 ? -20.047 26.547 9.555 1 87.88 179 ALA A N 1
ATOM 1367 C CA . ALA A 1 179 ? -20.203 27.797 10.281 1 87.88 179 ALA A CA 1
ATOM 1368 C C . ALA A 1 179 ? -19.609 27.688 11.688 1 87.88 179 ALA A C 1
ATOM 1370 O O . ALA A 1 179 ? -18.984 28.641 12.164 1 87.88 179 ALA A O 1
ATOM 1371 N N . LEU A 1 180 ? -19.812 26.562 12.266 1 89.44 180 LEU A N 1
ATOM 1372 C CA . LEU A 1 180 ? -19.312 26.344 13.617 1 89.44 180 LEU A CA 1
ATOM 1373 C C . LEU A 1 180 ? -17.781 26.234 13.625 1 89.44 180 LEU A C 1
ATOM 1375 O O . LEU A 1 180 ? -17.125 26.641 14.586 1 89.44 180 LEU A O 1
ATOM 1379 N N . GLU A 1 181 ? -17.266 25.703 12.555 1 87.12 181 GLU A N 1
ATOM 1380 C CA . GLU A 1 181 ? -15.828 25.438 12.516 1 87.12 181 GLU A CA 1
ATOM 1381 C C . GLU A 1 181 ? -15.062 26.594 11.906 1 87.12 181 GLU A C 1
ATOM 1383 O O . GLU A 1 181 ? -13.828 26.578 11.844 1 87.12 181 GLU A O 1
ATOM 1388 N N . LEU A 1 182 ? -15.727 27.516 11.43 1 77.06 182 LEU A N 1
ATOM 1389 C CA . LEU A 1 182 ? -15.094 28.672 10.82 1 77.06 182 LEU A CA 1
ATOM 1390 C C . LEU A 1 182 ? -14.164 29.375 11.82 1 77.06 182 LEU A C 1
ATOM 1392 O O . LEU A 1 182 ? -14.562 29.641 12.953 1 77.06 182 LEU A O 1
ATOM 1396 N N . SER A 1 183 ? -12.867 29.469 11.359 1 63.69 183 SER A N 1
ATOM 1397 C CA . SER A 1 183 ? -11.875 30.094 12.227 1 63.69 183 SER A CA 1
ATOM 1398 C C . SER A 1 183 ? -12.125 31.594 12.359 1 63.69 183 SER A C 1
ATOM 1400 O O . SER A 1 183 ? -12.68 32.219 11.453 1 63.69 183 SER A O 1
ATOM 1402 N N . THR A 1 184 ? -11.828 32.188 13.539 1 59.06 184 THR A N 1
ATOM 1403 C CA . THR A 1 184 ? -11.938 33.594 13.812 1 59.06 184 THR A CA 1
ATOM 1404 C C . THR A 1 184 ? -11.023 34.406 12.891 1 59.06 184 THR A C 1
ATOM 1406 O O . THR A 1 184 ? -11.266 35.594 12.656 1 59.06 184 THR A O 1
ATOM 1409 N N . GLY A 1 185 ? -10.062 33.656 12.383 1 52.88 185 GLY A N 1
ATOM 1410 C CA . GLY A 1 185 ? -9.18 34.344 11.445 1 52.88 185 GLY A CA 1
ATOM 1411 C C . GLY A 1 185 ? -9.859 34.688 10.133 1 52.88 185 GLY A C 1
ATOM 1412 O O . GLY A 1 185 ? -9.562 35.719 9.523 1 52.88 185 GLY A O 1
ATOM 1413 N N . THR A 1 186 ? -10.898 33.969 9.812 1 50.16 186 THR A N 1
ATOM 1414 C CA . THR A 1 186 ? -11.586 34.156 8.539 1 50.16 186 THR A CA 1
ATOM 1415 C C . THR A 1 186 ? -12.711 35.188 8.68 1 50.16 186 THR A C 1
ATOM 1417 O O . THR A 1 186 ? -12.914 36 7.781 1 50.16 186 THR A O 1
ATOM 1420 N N . GLU A 1 187 ? -13.469 35.156 9.852 1 52.12 187 GLU A N 1
ATOM 1421 C CA . GLU A 1 187 ? -14.508 36.125 10.172 1 52.12 187 GLU A CA 1
ATOM 1422 C C . GLU A 1 187 ? -14.266 36.75 11.547 1 52.12 187 GLU A C 1
ATOM 1424 O O . GLU A 1 187 ? -14.688 36.219 12.562 1 52.12 187 GLU A O 1
ATOM 1429 N N . PRO A 1 188 ? -13.617 37.844 11.391 1 56.31 188 PRO A N 1
ATOM 1430 C CA . PRO A 1 188 ? -13.195 38.438 12.664 1 56.31 188 PRO A CA 1
ATOM 1431 C C . PRO A 1 188 ? -14.367 39.031 13.445 1 56.31 188 PRO A C 1
ATOM 1433 O O . PRO A 1 188 ? -14.273 39.219 14.664 1 56.31 188 PRO A O 1
ATOM 1436 N N . ASN A 1 189 ? -15.539 39.219 12.648 1 61.16 189 ASN A N 1
ATOM 1437 C CA . ASN A 1 189 ? -16.719 39.719 13.336 1 61.16 189 ASN A CA 1
ATOM 1438 C C . ASN A 1 189 ? -17.469 38.594 14.047 1 61.16 189 ASN A C 1
ATOM 1440 O O . ASN A 1 189 ? -18.172 37.812 13.406 1 61.16 189 ASN A O 1
ATOM 1444 N N . LEU A 1 190 ? -17.328 38.5 15.336 1 71.62 190 LEU A N 1
ATOM 1445 C CA . LEU A 1 190 ? -17.906 37.438 16.141 1 71.62 190 LEU A CA 1
ATOM 1446 C C . LEU A 1 190 ? -19.422 37.406 16.031 1 71.62 190 LEU A C 1
ATOM 1448 O O . LEU A 1 190 ? -20.047 36.344 16.062 1 71.62 190 LEU A O 1
ATOM 1452 N N . VAL A 1 191 ? -19.984 38.625 15.93 1 69.94 191 VAL A N 1
ATOM 1453 C CA . VAL A 1 191 ? -21.438 38.688 15.82 1 69.94 191 VAL A CA 1
ATOM 1454 C C . VAL A 1 191 ? -21.906 38.094 14.5 1 69.94 191 VAL A C 1
ATOM 1456 O O . VAL A 1 191 ? -22.828 37.281 14.469 1 69.94 191 VAL A O 1
ATOM 1459 N N . ARG A 1 192 ? -21.219 38.406 13.508 1 73.25 192 ARG A N 1
ATOM 1460 C CA . ARG A 1 192 ? -21.562 37.844 12.195 1 73.25 192 ARG A CA 1
ATOM 1461 C C . ARG A 1 192 ? -21.375 36.344 12.172 1 73.25 192 ARG A C 1
ATOM 1463 O O . ARG A 1 192 ? -22.203 35.625 11.586 1 73.25 192 ARG A O 1
ATOM 1470 N N . ARG A 1 193 ? -20.422 35.875 12.766 1 81.56 193 ARG A N 1
ATOM 1471 C CA . ARG A 1 193 ? -20.156 34.469 12.836 1 81.56 193 ARG A CA 1
ATOM 1472 C C . ARG A 1 193 ? -21.25 33.719 13.602 1 81.56 193 ARG A C 1
ATOM 1474 O O . ARG A 1 193 ? -21.75 32.688 13.148 1 81.56 193 ARG A O 1
ATOM 1481 N N . LYS A 1 194 ? -21.578 34.312 14.688 1 82.25 194 LYS A N 1
ATOM 1482 C CA . LYS A 1 194 ? -22.578 33.688 15.539 1 82.25 194 LYS A CA 1
ATOM 1483 C C . LYS A 1 194 ? -23.953 33.719 14.883 1 82.25 194 LYS A C 1
ATOM 1485 O O . LYS A 1 194 ? -24.688 32.719 14.938 1 82.25 194 LYS A O 1
ATOM 1490 N N . VAL A 1 195 ? -24.25 34.812 14.234 1 79.56 195 VAL A N 1
ATOM 1491 C CA . VAL A 1 195 ? -25.516 34.875 13.508 1 79.56 195 VAL A CA 1
ATOM 1492 C C . VAL A 1 195 ? -25.516 33.875 12.367 1 79.56 195 VAL A C 1
ATOM 1494 O O . VAL A 1 195 ? -26.547 33.25 12.102 1 79.56 195 VAL A O 1
ATOM 1497 N N . GLY A 1 196 ? -24.438 33.75 11.734 1 83.81 196 GLY A N 1
ATOM 1498 C CA . GLY A 1 196 ? -24.312 32.75 10.688 1 83.81 196 GLY A CA 1
ATOM 1499 C C . GLY A 1 196 ? -24.609 31.344 11.164 1 83.81 196 GLY A C 1
ATOM 1500 O O . GLY A 1 196 ? -25.281 30.578 10.469 1 83.81 196 GLY A O 1
ATOM 1501 N N . VAL A 1 197 ? -24.125 31.047 12.336 1 90.5 197 VAL A N 1
ATOM 1502 C CA . VAL A 1 197 ? -24.375 29.734 12.93 1 90.5 197 VAL A CA 1
ATOM 1503 C C . VAL A 1 197 ? -25.875 29.578 13.203 1 90.5 197 VAL A C 1
ATOM 1505 O O . VAL A 1 197 ? -26.453 28.531 12.914 1 90.5 197 VAL A O 1
ATOM 1508 N N . LEU A 1 198 ? -26.484 30.625 13.688 1 87.94 198 LEU A N 1
ATOM 1509 C CA . LEU A 1 198 ? -27.891 30.562 14.023 1 87.94 198 LEU A CA 1
ATOM 1510 C C . LEU A 1 198 ? -28.75 30.406 12.773 1 87.94 198 LEU A C 1
ATOM 1512 O O . LEU A 1 198 ? -29.734 29.656 12.773 1 87.94 198 LEU A O 1
ATOM 1516 N N . VAL A 1 199 ? -28.344 31.062 11.734 1 86.31 199 VAL A N 1
ATOM 1517 C CA . VAL A 1 199 ? -29.062 30.953 10.469 1 86.31 199 VAL A CA 1
ATOM 1518 C C . VAL A 1 199 ? -28.953 29.531 9.93 1 86.31 199 VAL A C 1
ATOM 1520 O O . VAL A 1 199 ? -29.938 28.953 9.469 1 86.31 199 VAL A O 1
ATOM 1523 N N . ALA A 1 200 ? -27.828 28.984 10.016 1 92.19 200 ALA A N 1
ATOM 1524 C CA . ALA A 1 200 ? -27.609 27.625 9.562 1 92.19 200 ALA A CA 1
ATOM 1525 C C . ALA A 1 200 ? -28.422 26.625 10.391 1 92.19 200 ALA A C 1
ATOM 1527 O O . ALA A 1 200 ? -28.984 25.672 9.852 1 92.19 200 ALA A O 1
ATOM 1528 N N . LEU A 1 201 ? -28.469 26.859 11.656 1 94.31 201 LEU A N 1
ATOM 1529 C CA . LEU A 1 201 ? -29.25 26 12.539 1 94.31 201 LEU A CA 1
ATOM 1530 C C . LEU A 1 201 ? -30.734 26.062 12.195 1 94.31 201 LEU A C 1
ATOM 1532 O O . LEU A 1 201 ? -31.406 25.031 12.141 1 94.31 201 LEU A O 1
ATOM 1536 N N . ARG A 1 202 ? -31.172 27.25 11.938 1 90.06 202 ARG A N 1
ATOM 1537 C CA . ARG A 1 202 ? -32.562 27.422 11.555 1 90.06 202 ARG A CA 1
ATOM 1538 C C . ARG A 1 202 ? -32.875 26.641 10.289 1 90.06 202 ARG A C 1
ATOM 1540 O O . ARG A 1 202 ? -33.906 25.953 10.227 1 90.06 202 ARG A O 1
ATOM 1547 N N . ARG A 1 203 ? -32.062 26.703 9.398 1 92.12 203 ARG A N 1
ATOM 1548 C CA . ARG A 1 203 ? -32.25 26 8.141 1 92.12 203 ARG A CA 1
ATOM 1549 C C . ARG A 1 203 ? -32.344 24.484 8.367 1 92.12 203 ARG A C 1
ATOM 1551 O O . ARG A 1 203 ? -33.156 23.797 7.75 1 92.12 203 ARG A O 1
ATOM 1558 N N . CYS A 1 204 ? -31.547 23.969 9.219 1 95.69 204 CYS A N 1
ATOM 1559 C CA . CYS A 1 204 ? -31.531 22.547 9.547 1 95.69 204 CYS A CA 1
ATOM 1560 C C . CYS A 1 204 ? -32.875 22.109 10.148 1 95.69 204 CYS A C 1
ATOM 1562 O O . CYS A 1 204 ? -33.469 21.156 9.68 1 95.69 204 CYS A O 1
ATOM 1564 N N . VAL A 1 205 ? -33.25 22.859 11.133 1 95.81 205 VAL A N 1
ATOM 1565 C CA . VAL A 1 205 ? -34.438 22.516 11.891 1 95.81 205 VAL A CA 1
ATOM 1566 C C . VAL A 1 205 ? -35.656 22.594 10.984 1 95.81 205 VAL A C 1
ATOM 1568 O O . VAL A 1 205 ? -36.531 21.703 11 1 95.81 205 VAL A O 1
ATOM 1571 N N . GLU A 1 206 ? -35.719 23.609 10.141 1 93.81 206 GLU A N 1
ATOM 1572 C CA . GLU A 1 206 ? -36.844 23.781 9.234 1 93.81 206 GLU A CA 1
ATOM 1573 C C . GLU A 1 206 ? -36.875 22.656 8.188 1 93.81 206 GLU A C 1
ATOM 1575 O O . GLU A 1 206 ? -37.938 22.109 7.895 1 93.81 206 GLU A O 1
ATOM 1580 N N . ALA A 1 207 ? -35.75 22.328 7.652 1 96.38 207 ALA A N 1
ATOM 1581 C CA . ALA A 1 207 ? -35.656 21.25 6.664 1 96.38 207 ALA A CA 1
ATOM 1582 C C . ALA A 1 207 ? -36.094 19.922 7.262 1 96.38 207 ALA A C 1
ATOM 1584 O O . ALA A 1 207 ? -36.781 19.141 6.602 1 96.38 207 ALA A O 1
ATOM 1585 N N . MET A 1 208 ? -35.75 19.656 8.516 1 97.12 208 MET A N 1
ATOM 1586 C CA . MET A 1 208 ? -36.125 18.406 9.188 1 97.12 208 MET A CA 1
ATOM 1587 C C . MET A 1 208 ? -37.594 18.406 9.547 1 97.12 208 MET A C 1
ATOM 1589 O O . MET A 1 208 ? -38.281 17.406 9.297 1 97.12 208 MET A O 1
ATOM 1593 N N . ALA A 1 209 ? -38.031 19.516 10.07 1 96.25 209 ALA A N 1
ATOM 1594 C CA . ALA A 1 209 ? -39.406 19.594 10.578 1 96.25 209 ALA A CA 1
ATOM 1595 C C . ALA A 1 209 ? -40.406 19.547 9.43 1 96.25 209 ALA A C 1
ATOM 1597 O O . ALA A 1 209 ? -41.5 18.969 9.562 1 96.25 209 ALA A O 1
ATOM 1598 N N . ASP A 1 210 ? -40.094 20.156 8.336 1 95.69 210 ASP A N 1
ATOM 1599 C CA . ASP A 1 210 ? -41 20.281 7.215 1 95.69 210 ASP A CA 1
ATOM 1600 C C . ASP A 1 210 ? -40.812 19.156 6.203 1 95.69 210 ASP A C 1
ATOM 1602 O O . ASP A 1 210 ? -41.562 19.031 5.25 1 95.69 210 ASP A O 1
ATOM 1606 N N . GLY A 1 211 ? -39.75 18.375 6.406 1 96.12 211 GLY A N 1
ATOM 1607 C CA . GLY A 1 211 ? -39.438 17.312 5.469 1 96.12 211 GLY A CA 1
ATOM 1608 C C . GLY A 1 211 ? -39.938 15.953 5.914 1 96.12 211 GLY A C 1
ATOM 1609 O O . GLY A 1 211 ? -40.531 15.828 6.988 1 96.12 211 GLY A O 1
ATOM 1610 N N . PHE A 1 212 ? -39.969 14.953 5.016 1 97.06 212 PHE A N 1
ATOM 1611 C CA . PHE A 1 212 ? -40.219 13.539 5.27 1 97.06 212 PHE A CA 1
ATOM 1612 C C . PHE A 1 212 ? -41.688 13.289 5.613 1 97.06 212 PHE A C 1
ATOM 1614 O O . PHE A 1 212 ? -42 12.445 6.453 1 97.06 212 PHE A O 1
ATOM 1621 N N . GLU A 1 213 ? -42.469 14.141 5.035 1 94.38 213 GLU A N 1
ATOM 1622 C CA . GLU A 1 213 ? -43.875 13.914 5.227 1 94.38 213 GLU A CA 1
ATOM 1623 C C . GLU A 1 213 ? -44.312 12.547 4.691 1 94.38 213 GLU A C 1
ATOM 1625 O O . GLU A 1 213 ? -43.969 12.188 3.561 1 94.38 213 GLU A O 1
ATOM 1630 N N . GLY A 1 214 ? -44.969 11.781 5.496 1 94.31 214 GLY A N 1
ATOM 1631 C CA . GLY A 1 214 ? -45.469 10.484 5.062 1 94.31 214 GLY A CA 1
ATOM 1632 C C . GLY A 1 214 ? -44.406 9.383 5.148 1 94.31 214 GLY A C 1
ATOM 1633 O O . GLY A 1 214 ? -44.625 8.281 4.641 1 94.31 214 GLY A O 1
ATOM 1634 N N . ALA A 1 215 ? -43.312 9.68 5.773 1 96.06 215 ALA A N 1
ATOM 1635 C CA . ALA A 1 215 ? -42.281 8.664 5.906 1 96.06 215 ALA A CA 1
ATOM 1636 C C . ALA A 1 215 ? -42.781 7.461 6.691 1 96.06 215 ALA A C 1
ATOM 1638 O O . ALA A 1 215 ? -43.406 7.613 7.742 1 96.06 215 ALA A O 1
ATOM 1639 N N . GLU A 1 216 ? -42.562 6.266 6.125 1 95.75 216 GLU A N 1
ATOM 1640 C CA . GLU A 1 216 ? -42.938 5.012 6.762 1 95.75 216 GLU A CA 1
ATOM 1641 C C . GLU A 1 216 ? -41.75 4.324 7.406 1 95.75 216 GLU A C 1
ATOM 1643 O O . GLU A 1 216 ? -41.906 3.408 8.219 1 95.75 216 GLU A O 1
ATOM 1648 N N . SER A 1 217 ? -40.594 4.75 7.051 1 96.44 217 SER A N 1
ATOM 1649 C CA . SER A 1 217 ? -39.375 4.203 7.602 1 96.44 217 SER A CA 1
ATOM 1650 C C . SER A 1 217 ? -38.844 5.043 8.766 1 96.44 217 SER A C 1
ATOM 1652 O O . SER A 1 217 ? -39.562 5.941 9.242 1 96.44 217 SER A O 1
ATOM 1654 N N . VAL A 1 218 ? -37.625 4.734 9.211 1 96.19 218 VAL A N 1
ATOM 1655 C CA . VAL A 1 218 ? -37.031 5.422 10.352 1 96.19 218 VAL A CA 1
ATOM 1656 C C . VAL A 1 218 ? -36.688 6.859 9.969 1 96.19 218 VAL A C 1
ATOM 1658 O O . VAL A 1 218 ? -36.25 7.652 10.82 1 96.19 218 VAL A O 1
ATOM 1661 N N . LEU A 1 219 ? -36.906 7.203 8.727 1 96.44 219 LEU A N 1
ATOM 1662 C CA . LEU A 1 219 ? -36.688 8.578 8.297 1 96.44 219 LEU A CA 1
ATOM 1663 C C . LEU A 1 219 ? -37.625 9.531 9.016 1 96.44 219 LEU A C 1
ATOM 1665 O O . LEU A 1 219 ? -37.375 10.734 9.109 1 96.44 219 LEU A O 1
ATOM 1669 N N . SER A 1 220 ? -38.688 9 9.523 1 96.69 220 SER A N 1
ATOM 1670 C CA . SER A 1 220 ? -39.625 9.805 10.281 1 96.69 220 SER A CA 1
ATOM 1671 C C . SER A 1 220 ? -39 10.391 11.539 1 96.69 220 SER A C 1
ATOM 1673 O O . SER A 1 220 ? -39.406 11.43 12.031 1 96.69 220 SER A O 1
ATOM 1675 N N . ARG A 1 221 ? -37.969 9.773 11.977 1 96.25 221 ARG A N 1
ATOM 1676 C CA . ARG A 1 221 ? -37.281 10.211 13.195 1 96.25 221 ARG A CA 1
ATOM 1677 C C . ARG A 1 221 ? -36.562 11.539 12.969 1 96.25 221 ARG A C 1
ATOM 1679 O O . ARG A 1 221 ? -36.344 12.297 13.922 1 96.25 221 ARG A O 1
ATOM 1686 N N . LEU A 1 222 ? -36.188 11.789 11.688 1 96.88 222 LEU A N 1
ATOM 1687 C CA . LEU A 1 222 ? -35.594 13.086 11.375 1 96.88 222 LEU A CA 1
ATOM 1688 C C . LEU A 1 222 ? -36.656 14.203 11.492 1 96.88 222 LEU A C 1
ATOM 1690 O O . LEU A 1 222 ? -36.344 15.266 12.047 1 96.88 222 LEU A O 1
ATOM 1694 N N . ARG A 1 223 ? -37.812 13.922 10.992 1 96.25 223 ARG A N 1
ATOM 1695 C CA . ARG A 1 223 ? -38.906 14.875 11.117 1 96.25 223 ARG A CA 1
ATOM 1696 C C . ARG A 1 223 ? -39.281 15.102 12.578 1 96.25 223 ARG A C 1
ATOM 1698 O O . ARG A 1 223 ? -39.469 16.25 13 1 96.25 223 ARG A O 1
ATOM 1705 N N . ASP A 1 224 ? -39.281 14.062 13.328 1 96 224 ASP A N 1
ATOM 1706 C CA . ASP A 1 224 ? -39.594 14.156 14.75 1 96 224 ASP A CA 1
ATOM 1707 C C . ASP A 1 224 ? -38.562 15.047 15.477 1 96 224 ASP A C 1
ATOM 1709 O O . ASP A 1 224 ? -38.938 15.844 16.344 1 96 224 ASP A O 1
ATOM 1713 N N . LEU A 1 225 ? -37.344 14.891 15.125 1 95.88 225 LEU A N 1
ATOM 1714 C CA . LEU A 1 225 ? -36.312 15.727 15.727 1 95.88 225 LEU A CA 1
ATOM 1715 C C . LEU A 1 225 ? -36.531 17.203 15.391 1 95.88 225 LEU A C 1
ATOM 1717 O O . LEU A 1 225 ? -36.5 18.047 16.281 1 95.88 225 LEU A O 1
ATOM 1721 N N . GLY A 1 226 ? -36.781 17.484 14.117 1 96.06 226 GLY A N 1
ATOM 1722 C CA . GLY A 1 226 ? -37.062 18.859 13.703 1 96.06 226 GLY A CA 1
ATOM 1723 C C . GLY A 1 226 ? -38.25 19.469 14.43 1 96.06 226 GLY A C 1
ATOM 1724 O O . GLY A 1 226 ? -38.156 20.594 14.914 1 96.06 226 GLY A O 1
ATOM 1725 N N . GLN A 1 227 ? -39.25 18.688 14.586 1 95.19 227 GLN A N 1
ATOM 1726 C CA . GLN A 1 227 ? -40.469 19.156 15.242 1 95.19 227 GLN A CA 1
ATOM 1727 C C . GLN A 1 227 ? -40.25 19.359 16.734 1 95.19 227 GLN A C 1
ATOM 1729 O O . GLN A 1 227 ? -40.75 20.312 17.328 1 95.19 227 GLN A O 1
ATOM 1734 N N . ARG A 1 228 ? -39.5 18.516 17.312 1 94.44 228 ARG A N 1
ATOM 1735 C CA . ARG A 1 228 ? -39.188 18.641 18.734 1 94.44 228 ARG A CA 1
ATOM 1736 C C . ARG A 1 228 ? -38.406 19.906 19.016 1 94.44 228 ARG A C 1
ATOM 1738 O O . ARG A 1 228 ? -38.688 20.641 19.953 1 94.44 228 ARG A O 1
ATOM 1745 N N . VAL A 1 229 ? -37.406 20.156 18.188 1 94.06 229 VAL A N 1
ATOM 1746 C CA . VAL A 1 229 ? -36.594 21.344 18.375 1 94.06 229 VAL A CA 1
ATOM 1747 C C . VAL A 1 229 ? -37.406 22.594 18.109 1 94.06 229 VAL A C 1
ATOM 1749 O O . VAL A 1 229 ? -37.344 23.562 18.875 1 94.06 229 VAL A O 1
ATOM 1752 N N . ARG A 1 230 ? -38.188 22.547 17.047 1 92.12 230 ARG A N 1
ATOM 1753 C CA . ARG A 1 230 ? -39.031 23.672 16.688 1 92.12 230 ARG A CA 1
ATOM 1754 C C . ARG A 1 230 ? -40 24 17.812 1 92.12 230 ARG A C 1
ATOM 1756 O O . ARG A 1 230 ? -40.375 25.156 18.016 1 92.12 230 ARG A O 1
ATOM 1763 N N . GLY A 1 231 ? -40.406 23.031 18.594 1 90.94 231 GLY A N 1
ATOM 1764 C CA . GLY A 1 231 ? -41.375 23.203 19.656 1 90.94 231 GLY A CA 1
ATOM 1765 C C . GLY A 1 231 ? -40.781 23.75 20.953 1 90.94 231 GLY A C 1
ATOM 1766 O O . GLY A 1 231 ? -41.5 24.094 21.891 1 90.94 231 GLY A O 1
ATOM 1767 N N . ARG A 1 232 ? -39.531 23.922 20.969 1 89.19 232 ARG A N 1
ATOM 1768 C CA . ARG A 1 232 ? -38.844 24.391 22.172 1 89.19 232 ARG A CA 1
ATOM 1769 C C . ARG A 1 232 ? -38.906 25.906 22.266 1 89.19 232 ARG A C 1
ATOM 1771 O O . ARG A 1 232 ? -38.875 26.609 21.25 1 89.19 232 ARG A O 1
ATOM 1778 N N . GLU A 1 233 ? -38.875 26.484 23.453 1 83.81 233 GLU A N 1
ATOM 1779 C CA . GLU A 1 233 ? -38.875 27.922 23.688 1 83.81 233 GLU A CA 1
ATOM 1780 C C . GLU A 1 233 ? -37.594 28.578 23.172 1 83.81 233 GLU A C 1
ATOM 1782 O O . GLU A 1 233 ? -37.625 29.672 22.594 1 83.81 233 GLU A O 1
ATOM 1787 N N . ALA A 1 234 ? -36.562 27.797 23.406 1 83.38 234 ALA A N 1
ATOM 1788 C CA . ALA A 1 234 ? -35.25 28.328 22.969 1 83.38 234 ALA A CA 1
ATOM 1789 C C . ALA A 1 234 ? -35.25 28.562 21.469 1 83.38 234 ALA A C 1
ATOM 1791 O O . ALA A 1 234 ? -34.625 29.516 20.984 1 83.38 234 ALA A O 1
ATOM 1792 N N . TRP A 1 235 ? -35.938 27.812 20.766 1 85.81 235 TRP A N 1
ATOM 1793 C CA . TRP A 1 235 ? -36.031 27.953 19.312 1 85.81 235 TRP A CA 1
ATOM 1794 C C . TRP A 1 235 ? -36.781 29.219 18.938 1 85.81 235 TRP A C 1
ATOM 1796 O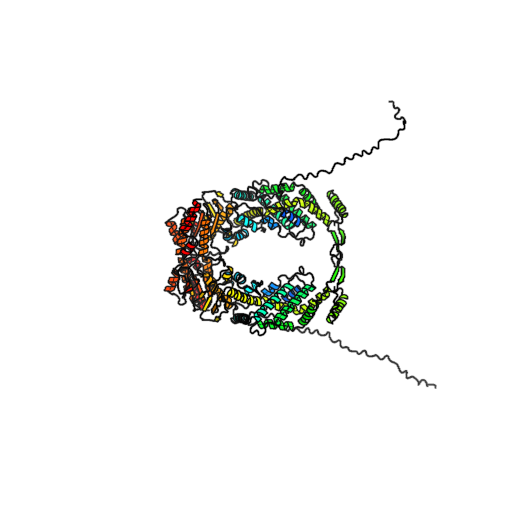 O . TRP A 1 235 ? -36.344 29.969 18.062 1 85.81 235 TRP A O 1
ATOM 1806 N N . SER A 1 236 ? -37.844 29.453 19.594 1 81.06 236 SER A N 1
ATOM 1807 C CA . SER A 1 236 ? -38.656 30.656 19.344 1 81.06 236 SER A CA 1
ATOM 1808 C C . SER A 1 236 ? -37.812 31.922 19.547 1 81.06 236 SER A C 1
ATOM 1810 O O . SER A 1 236 ? -37.906 32.844 18.75 1 81.06 236 SER A O 1
ATOM 1812 N N . ARG A 1 237 ? -37 31.844 20.547 1 74.62 237 ARG A N 1
ATOM 1813 C CA . ARG A 1 237 ? -36.125 32.969 20.844 1 74.62 237 ARG A CA 1
ATOM 1814 C C . ARG A 1 237 ? -35.094 33.156 19.75 1 74.62 237 ARG A C 1
ATOM 1816 O O . ARG A 1 237 ? -34.812 34.312 19.344 1 74.62 237 ARG A O 1
ATOM 1823 N N . LEU A 1 238 ? -34.594 32.062 19.234 1 79.44 238 LEU A N 1
ATOM 1824 C CA . LEU A 1 238 ? -33.594 32.094 18.188 1 79.44 238 LEU A CA 1
ATOM 1825 C C . LEU A 1 238 ? -34.188 32.688 16.906 1 79.44 238 LEU A C 1
ATOM 1827 O O . LEU A 1 238 ? -33.562 33.562 16.266 1 79.44 238 LEU A O 1
ATOM 1831 N N . VAL A 1 239 ? -35.344 32.281 16.531 1 77.06 239 VAL A N 1
ATOM 1832 C CA . VAL A 1 239 ? -35.969 32.719 15.289 1 77.06 239 VAL A CA 1
ATOM 1833 C C . VAL A 1 239 ? -36.25 34.219 15.352 1 77.06 239 VAL A C 1
ATOM 1835 O O . VAL A 1 239 ? -36.031 34.938 14.359 1 77.06 239 VAL A O 1
ATOM 1838 N N . GLN A 1 240 ? -36.531 34.719 16.469 1 71 240 GLN A N 1
ATOM 1839 C CA . GLN A 1 240 ? -36.781 36.156 16.656 1 71 240 GLN A CA 1
ATOM 1840 C C . GLN A 1 240 ? -35.5 36.969 16.5 1 71 240 GLN A C 1
ATOM 1842 O O . GLN A 1 240 ? -35.531 38.031 15.922 1 71 240 GLN A O 1
ATOM 1847 N N . LEU A 1 241 ? -34.406 36.375 16.984 1 67.62 241 LEU A N 1
ATOM 1848 C CA . LEU A 1 241 ? -33.125 37.094 16.953 1 67.62 241 LEU A CA 1
ATOM 1849 C C . LEU A 1 241 ? -32.594 37.156 15.523 1 67.62 241 LEU A C 1
ATOM 1851 O O . LEU A 1 241 ? -32.062 38.156 15.102 1 67.62 241 LEU A O 1
ATOM 1855 N N . VAL A 1 242 ? -32.625 36.062 14.797 1 68.94 242 VAL A N 1
ATOM 1856 C CA . VAL A 1 242 ? -32.094 35.969 13.445 1 68.94 242 VAL A CA 1
ATOM 1857 C C . VAL A 1 242 ? -32.938 36.844 12.5 1 68.94 242 VAL A C 1
ATOM 1859 O O . VAL A 1 242 ? -32.406 37.438 11.555 1 68.94 242 VAL A O 1
ATOM 1862 N N . ASP A 1 243 ? -34.031 36.938 12.688 1 59.41 243 ASP A N 1
ATOM 1863 C CA . ASP A 1 243 ? -34.906 37.781 11.867 1 59.41 243 ASP A CA 1
ATOM 1864 C C . ASP A 1 243 ? -34.562 39.281 12.062 1 59.41 243 ASP A C 1
ATOM 1866 O O . ASP A 1 243 ? -34.688 40.062 11.133 1 59.41 243 ASP A O 1
ATOM 1870 N N . VAL A 1 244 ? -33.875 39.594 13.219 1 45.81 244 VAL A N 1
ATOM 1871 C CA . VAL A 1 244 ? -33.531 41 13.516 1 45.81 244 VAL A CA 1
ATOM 1872 C C . VAL A 1 244 ? -32.281 41.375 12.727 1 45.81 244 VAL A C 1
ATOM 1874 O O . VAL A 1 244 ? -32.156 42.531 12.266 1 45.81 244 VAL A O 1
ATOM 1877 N N . GLU A 1 245 ? -31.016 40.688 12.742 1 45.06 245 GLU A N 1
ATOM 1878 C CA . GLU A 1 245 ? -29.703 41.031 12.18 1 45.06 245 GLU A CA 1
ATOM 1879 C C . GLU A 1 245 ? -29.781 41.188 10.664 1 45.06 245 GLU A C 1
ATOM 1881 O O . GLU A 1 245 ? -28.875 41.781 10.055 1 45.06 245 GLU A O 1
ATOM 1886 N N . GLY A 1 246 ? -30.438 40.656 9.883 1 39.31 246 GLY A N 1
ATOM 1887 C CA . GLY A 1 246 ? -30.453 41.219 8.539 1 39.31 246 GLY A CA 1
ATOM 1888 C C . GLY A 1 246 ? -30.312 42.719 8.523 1 39.31 246 GLY A C 1
ATOM 1889 O O . GLY A 1 246 ? -30.031 43.312 7.477 1 39.31 246 GLY A O 1
ATOM 1890 N N . ASN A 1 247 ? -30.406 43.5 9.742 1 32.88 247 ASN A N 1
ATOM 1891 C CA . ASN A 1 247 ? -30.281 44.969 9.852 1 32.88 247 ASN A CA 1
ATOM 1892 C C . ASN A 1 247 ? -29.078 45.344 10.695 1 32.88 247 ASN A C 1
ATOM 1894 O O . ASN A 1 247 ? -29.094 46.375 11.391 1 32.88 247 ASN A O 1
ATOM 1898 N N . LEU A 1 248 ? -27.906 44.75 11.016 1 32.44 248 LEU A N 1
ATOM 1899 C CA . LEU A 1 248 ? -26.828 44.938 11.992 1 32.44 248 LEU A CA 1
ATOM 1900 C C . LEU A 1 248 ? -25.844 46 11.523 1 32.44 248 LEU A C 1
ATOM 1902 O O . LEU A 1 248 ? -25.453 46 10.359 1 32.44 248 LEU A O 1
ATOM 1906 N N . ALA A 1 249 ? -25.484 47.25 12.352 1 30.45 249 ALA A N 1
ATOM 1907 C CA . ALA A 1 249 ? -24.609 48.406 12.273 1 30.45 249 ALA A CA 1
ATOM 1908 C C . ALA A 1 249 ? -23.172 48.031 12.68 1 30.45 249 ALA A C 1
ATOM 1910 O O . ALA A 1 249 ? -22.969 47.094 13.445 1 30.45 249 ALA A O 1
ATOM 1911 N N . THR A 1 250 ? -21.938 48.438 12.141 1 32.16 250 THR A N 1
ATOM 1912 C CA . THR A 1 250 ? -20.5 48.219 12.281 1 32.16 250 THR A CA 1
ATOM 1913 C C . THR A 1 250 ? -19.922 49.156 13.352 1 32.16 250 THR A C 1
ATOM 1915 O O . THR A 1 250 ? -20.172 50.344 13.328 1 32.16 250 THR A O 1
ATOM 1918 N N . VAL A 1 251 ? -19.406 48.812 14.812 1 30.69 251 VAL A N 1
ATOM 1919 C CA . VAL A 1 251 ? -18.859 49.656 15.891 1 30.69 251 VAL A CA 1
ATOM 1920 C C . VAL A 1 251 ? -17.344 49.531 15.922 1 30.69 251 VAL A C 1
ATOM 1922 O O . VAL A 1 251 ? -16.797 48.406 15.875 1 30.69 251 VAL A O 1
ATOM 1925 N N . ASP A 1 252 ? -16.344 50.719 16.188 1 30.77 252 ASP A N 1
ATOM 1926 C CA . ASP A 1 252 ? -14.898 50.906 16.266 1 30.77 252 ASP A CA 1
ATOM 1927 C C . ASP A 1 252 ? -14.453 51.125 17.703 1 30.77 252 ASP A C 1
ATOM 1929 O O . ASP A 1 252 ? -14.953 52.031 18.391 1 30.77 252 ASP A O 1
ATOM 1933 N N . VAL A 1 253 ? -13.578 50.125 18.625 1 30.58 253 VAL A N 1
ATOM 1934 C CA . VAL A 1 253 ? -13.242 50.219 20.047 1 30.58 253 VAL A CA 1
ATOM 1935 C C . VAL A 1 253 ? -11.734 50.406 20.203 1 30.58 253 VAL A C 1
ATOM 1937 O O . VAL A 1 253 ? -10.945 49.906 19.406 1 30.58 253 VAL A O 1
ATOM 1940 N N . ARG A 1 254 ? -11.07 51.312 21.375 1 32.25 254 ARG A N 1
ATOM 1941 C CA . ARG A 1 254 ? -9.703 51.656 21.766 1 32.25 254 ARG A CA 1
ATOM 1942 C C . ARG A 1 254 ? -9.391 51.094 23.156 1 32.25 254 ARG A C 1
ATOM 1944 O O . ARG A 1 254 ? -10.156 51.281 24.094 1 32.25 254 ARG A O 1
ATOM 1951 N N . LEU A 1 255 ? -8.227 50.125 23.469 1 31.58 255 LEU A N 1
ATOM 1952 C CA . LEU A 1 255 ? -7.855 49.5 24.734 1 31.58 255 LEU A CA 1
ATOM 1953 C C . LEU A 1 255 ? -6.535 50.062 25.25 1 31.58 255 LEU A C 1
ATOM 1955 O O . LEU A 1 255 ? -5.598 50.281 24.484 1 31.58 255 LEU A O 1
ATOM 1959 N N . ARG A 1 256 ? -6.52 50.5 26.578 1 34.47 256 ARG A N 1
ATOM 1960 C CA . ARG A 1 256 ? -5.359 51 27.312 1 34.47 256 ARG A CA 1
ATOM 1961 C C . ARG A 1 256 ? -4.801 49.938 28.25 1 34.47 256 ARG A C 1
ATOM 1963 O O . ARG A 1 256 ? -5.523 49.375 29.078 1 34.47 256 ARG A O 1
ATOM 1970 N N . LEU A 1 257 ? -3.508 49.406 28.016 1 32.72 257 LEU A N 1
ATOM 1971 C CA . LEU A 1 257 ? -2.881 48.344 28.797 1 32.72 257 LEU A CA 1
ATOM 1972 C C . LEU A 1 257 ? -1.907 48.906 29.812 1 32.72 257 LEU A C 1
ATOM 1974 O O . LEU A 1 257 ? -1.273 49.938 29.562 1 32.72 257 LEU A O 1
ATOM 1978 N N . GLY A 1 258 ? -1.985 48.469 31.016 1 29.14 258 GLY A N 1
ATOM 1979 C CA . GLY A 1 258 ? -1.071 48.875 32.062 1 29.14 258 GLY A CA 1
ATOM 1980 C C . GLY A 1 258 ? 0.325 48.312 31.906 1 29.14 258 GLY A C 1
ATOM 1981 O O . GLY A 1 258 ? 0.535 47.406 31.094 1 29.14 258 GLY A O 1
ATOM 1982 N N . SER A 1 259 ? 1.431 48.844 32.562 1 34.97 259 SER A N 1
ATOM 1983 C CA . SER A 1 259 ? 2.846 48.5 32.5 1 34.97 259 SER A CA 1
ATOM 1984 C C . SER A 1 259 ? 3.057 47 32.781 1 34.97 259 SER A C 1
ATOM 1986 O O . SER A 1 259 ? 4.035 46.406 32.344 1 34.97 259 SER A O 1
ATOM 1988 N N . ASP A 1 260 ? 2.168 46.312 33.438 1 32.5 260 ASP A N 1
ATOM 1989 C CA . ASP A 1 260 ? 2.127 44.938 33.938 1 32.5 260 ASP A CA 1
ATOM 1990 C C . ASP A 1 260 ? 1.379 44.031 32.969 1 32.5 260 ASP A C 1
ATOM 1992 O O . ASP A 1 260 ? 1.144 42.875 33.281 1 32.5 260 ASP A O 1
ATOM 1996 N N . GLY A 1 261 ? 1.125 44.469 31.781 1 33.94 261 GLY A N 1
ATOM 1997 C CA . GLY A 1 261 ? 0.459 43.75 30.688 1 33.94 261 GLY A CA 1
ATOM 1998 C C . GLY A 1 261 ? -1.036 43.625 30.906 1 33.94 261 GLY A C 1
ATOM 1999 O O . GLY A 1 261 ? -1.711 42.906 30.141 1 33.94 261 GLY A O 1
ATOM 2000 N N . THR A 1 262 ? -1.491 44.281 31.891 1 29.25 262 THR A N 1
ATOM 2001 C CA . THR A 1 262 ? -2.914 44.219 32.219 1 29.25 262 THR A CA 1
ATOM 2002 C C . THR A 1 262 ? -3.654 45.375 31.516 1 29.25 262 THR A C 1
ATOM 2004 O O . THR A 1 262 ? -3.102 46.438 31.328 1 29.25 262 THR A O 1
ATOM 2007 N N . ILE A 1 263 ? -4.766 45.156 30.906 1 32.47 263 ILE A N 1
ATOM 2008 C CA . ILE A 1 263 ? -5.695 46.094 30.281 1 32.47 263 ILE A CA 1
ATOM 2009 C C . ILE A 1 263 ? -6.164 47.125 31.312 1 32.47 263 ILE A C 1
ATOM 2011 O O . ILE A 1 263 ? -6.793 46.75 32.312 1 32.47 263 ILE A O 1
ATOM 2015 N N . ARG A 1 264 ? -5.637 48.281 31.328 1 39.59 264 ARG A N 1
ATOM 2016 C CA . ARG A 1 264 ? -6.062 49.281 32.281 1 39.59 264 ARG A CA 1
ATOM 2017 C C . ARG A 1 264 ? -7.176 50.156 31.719 1 39.59 264 ARG A C 1
ATOM 2019 O O . ARG A 1 264 ? -7.902 50.812 32.469 1 39.59 264 ARG A O 1
ATOM 2026 N N . GLY A 1 265 ? -7.328 50.5 30.359 1 32.91 265 GLY A N 1
ATOM 2027 C CA . GLY A 1 265 ? -8.477 51.25 29.906 1 32.91 265 GLY A CA 1
ATOM 2028 C C . GLY A 1 265 ? -8.914 50.875 28.5 1 32.91 265 GLY A C 1
ATOM 2029 O O . GLY A 1 265 ? -8.125 50.344 27.719 1 32.91 265 GLY A O 1
ATOM 2030 N N . PHE A 1 266 ? -10.406 50.781 28.203 1 32.66 266 PHE A N 1
ATOM 2031 C CA . PHE A 1 266 ? -11.156 50.438 27.016 1 32.66 266 PHE A CA 1
ATOM 2032 C C . PHE A 1 266 ? -12.039 51.594 26.562 1 32.66 266 PHE A C 1
ATOM 2034 O O . PHE A 1 266 ? -12.719 52.219 27.375 1 32.66 266 PHE A O 1
ATOM 2041 N N . GLY A 1 267 ? -11.781 52.344 25.422 1 31.84 267 GLY A N 1
ATOM 2042 C CA . GLY A 1 267 ? -12.719 53.344 24.969 1 31.84 267 GLY A CA 1
ATOM 2043 C C . GLY A 1 267 ? -13.297 53.031 23.594 1 31.84 267 GLY A C 1
ATOM 2044 O O . GLY A 1 267 ? -12.609 52.469 22.734 1 31.84 267 GLY A O 1
ATOM 2045 N N . VAL A 1 268 ? -14.664 53 23.406 1 31.86 268 VAL A N 1
ATOM 2046 C CA . VAL A 1 268 ? -15.461 52.875 22.188 1 31.86 268 VAL A CA 1
ATOM 2047 C C . VAL A 1 268 ? -15.414 54.188 21.391 1 31.86 268 VAL A C 1
ATOM 2049 O O . VAL A 1 268 ? -15.789 55.25 21.906 1 31.86 268 VAL A O 1
ATOM 2052 N N . LEU A 1 269 ? -14.836 54.312 20.203 1 34.56 269 LEU A N 1
ATOM 2053 C CA . LEU A 1 269 ? -14.766 55.594 19.516 1 34.56 269 LEU A CA 1
ATOM 2054 C C . LEU A 1 269 ? -16.031 55.844 18.719 1 34.56 269 LEU A C 1
ATOM 2056 O O . LEU A 1 269 ? -16.609 56.938 18.766 1 34.56 269 LEU A O 1
ATOM 2060 N N . ALA A 1 270 ? -16.438 55.188 17.406 1 32.75 270 ALA A N 1
ATOM 2061 C CA . ALA A 1 270 ? -17.625 55.625 16.688 1 32.75 270 ALA A CA 1
ATOM 2062 C C . ALA A 1 270 ? -18.516 54.406 16.312 1 32.75 270 ALA A C 1
ATOM 2064 O O . ALA A 1 270 ? -18 53.312 16.047 1 32.75 270 ALA A O 1
ATOM 2065 N N . ILE A 1 271 ? -19.875 54.312 16.703 1 32.56 271 ILE A N 1
ATOM 2066 C CA . ILE A 1 271 ? -20.953 53.438 16.25 1 32.56 271 ILE A CA 1
ATOM 2067 C C . ILE A 1 271 ? -21.625 54.062 15.023 1 32.56 271 ILE A C 1
ATOM 2069 O O . ILE A 1 271 ? -22.203 55.125 15.102 1 32.56 271 ILE A O 1
ATOM 2073 N N . ARG A 1 272 ? -21.141 53.75 13.875 1 34.38 272 ARG A N 1
ATOM 2074 C CA . ARG A 1 272 ? -21.891 54.281 12.742 1 34.38 272 ARG A CA 1
ATOM 2075 C C . ARG A 1 272 ? -23.188 53.5 12.523 1 34.38 272 ARG A C 1
ATOM 2077 O O . ARG A 1 272 ? -23.156 52.281 12.328 1 34.38 272 ARG A O 1
ATOM 2084 N N . GLU A 1 273 ? -24.422 54 12.891 1 33.38 273 GLU A N 1
ATOM 2085 C CA . GLU A 1 273 ? -25.828 53.656 12.75 1 33.38 273 GLU A CA 1
ATOM 2086 C C . GLU A 1 273 ? -26.266 53.719 11.289 1 33.38 273 GLU A C 1
ATOM 2088 O O . GLU A 1 273 ? -25.969 54.656 10.578 1 33.38 273 GLU A O 1
ATOM 2093 N N . SER A 1 274 ? -26.297 52.562 10.492 1 31.72 274 SER A N 1
ATOM 2094 C CA . SER A 1 274 ? -27.078 52.781 9.281 1 31.72 274 SER A CA 1
ATOM 2095 C C . SER A 1 274 ? -28.344 53.562 9.562 1 31.72 274 SER A C 1
ATOM 2097 O O . SER A 1 274 ? -28.828 53.594 10.695 1 31.72 274 SER A O 1
ATOM 2099 N N . GLU A 1 275 ? -28.828 54.469 8.703 1 31.72 275 GLU A N 1
ATOM 2100 C CA . GLU A 1 275 ? -29.953 55.406 8.758 1 31.72 275 GLU A CA 1
ATOM 2101 C C . GLU A 1 275 ? -31.203 54.719 9.266 1 31.72 275 GLU A C 1
ATOM 2103 O O . GLU A 1 275 ? -32.188 55.375 9.609 1 31.72 275 GLU A O 1
ATOM 2108 N N . THR A 1 276 ? -31.625 53.406 8.805 1 31.33 276 THR A N 1
ATOM 2109 C CA . THR A 1 276 ? -33 53.031 9.148 1 31.33 276 THR A CA 1
ATOM 2110 C C . THR A 1 276 ? -33.125 52.844 10.656 1 31.33 276 THR A C 1
ATOM 2112 O O . THR A 1 276 ? -32.344 52.156 11.281 1 31.33 276 THR A O 1
ATOM 2115 N N . SER A 1 277 ? -33.719 53.812 11.359 1 34.06 277 SER A N 1
ATOM 2116 C CA . SER A 1 277 ? -34.25 54 12.719 1 34.06 277 SER A CA 1
ATOM 2117 C C . SER A 1 277 ? -35 52.781 13.203 1 34.06 277 SER A C 1
ATOM 2119 O O . SER A 1 277 ? -35.75 52.844 14.195 1 34.06 277 SER A O 1
ATOM 2121 N N . ILE A 1 278 ? -35.156 51.656 12.336 1 33.03 278 ILE A N 1
ATOM 2122 C CA . ILE A 1 278 ? -36.281 50.75 12.336 1 33.03 278 ILE A CA 1
ATOM 2123 C C . ILE A 1 278 ? -36.344 50 13.672 1 33.03 278 ILE A C 1
ATOM 2125 O O . ILE A 1 278 ? -37.188 49.094 13.859 1 33.03 278 ILE A O 1
ATOM 2129 N N . LEU A 1 279 ? -35.469 49.969 14.531 1 34.59 279 LEU A N 1
ATOM 2130 C CA . LEU A 1 279 ? -35.969 48.969 15.484 1 34.59 279 LEU A CA 1
ATOM 2131 C C . LEU A 1 279 ? -37.156 49.5 16.266 1 34.59 279 LEU A C 1
ATOM 2133 O O . LEU A 1 279 ? -37 50.031 17.359 1 34.59 279 LEU A O 1
ATOM 2137 N N . PRO A 1 280 ? -38.219 50 15.656 1 37.78 280 PRO A N 1
ATOM 2138 C CA . PRO A 1 280 ? -39.5 50.375 16.281 1 37.78 280 PRO A CA 1
ATOM 2139 C C . PRO A 1 280 ? -40.281 49.156 16.75 1 37.78 280 PRO A C 1
ATOM 2141 O O . PRO A 1 280 ? -40.688 48.312 15.938 1 37.78 280 PRO A O 1
ATOM 2144 N N . GLY A 1 281 ? -39.844 48.281 17.719 1 37.78 281 GLY A N 1
ATOM 2145 C CA . GLY A 1 281 ? -40.625 47.312 18.484 1 37.78 281 GLY A CA 1
ATOM 2146 C C . GLY A 1 281 ? -40 46.938 19.812 1 37.78 281 GLY A C 1
ATOM 2147 O O . GLY A 1 281 ? -38.906 47.438 20.141 1 37.78 281 GLY A O 1
ATOM 2148 N N . PRO A 1 282 ? -40.781 46.125 20.812 1 37.31 282 PRO A N 1
ATOM 2149 C CA . PRO A 1 282 ? -40.312 45.812 22.156 1 37.31 282 PRO A CA 1
ATOM 2150 C C . PRO A 1 282 ? -38.906 45.188 22.172 1 37.31 282 PRO A C 1
ATOM 2152 O O . PRO A 1 282 ? -38.094 45.531 23.047 1 37.31 282 PRO A O 1
ATOM 2155 N N . PHE A 1 283 ? -38.781 44.5 21.203 1 36.25 283 PHE A N 1
ATOM 2156 C CA . PHE A 1 283 ? -37.469 43.875 21.156 1 36.25 283 PHE A CA 1
ATOM 2157 C C . PHE A 1 283 ? -36.375 44.875 20.797 1 36.25 283 PHE A C 1
ATOM 2159 O O . PHE A 1 283 ? -35.281 44.844 21.375 1 36.25 283 PHE A O 1
ATOM 2166 N N . GLY A 1 284 ? -36.688 45.781 19.891 1 41.75 284 GLY A N 1
ATOM 2167 C CA . GLY A 1 284 ? -35.781 46.875 19.625 1 41.75 284 GLY A CA 1
ATOM 2168 C C . GLY A 1 284 ? -35.5 47.719 20.859 1 41.75 284 GLY A C 1
ATOM 2169 O O . GLY A 1 284 ? -34.344 48.062 21.141 1 41.75 284 GLY A O 1
ATOM 2170 N N . ARG A 1 285 ? -36.531 48.062 21.547 1 41.91 285 ARG A N 1
ATOM 2171 C CA . ARG A 1 285 ? -36.375 48.812 22.797 1 41.91 285 ARG A CA 1
ATOM 2172 C C . ARG A 1 285 ? -35.594 48 23.828 1 41.91 285 ARG A C 1
ATOM 2174 O O . ARG A 1 285 ? -34.812 48.531 24.578 1 41.91 285 ARG A O 1
ATOM 2181 N N . PHE A 1 286 ? -35.812 46.656 23.75 1 36.12 286 PHE A N 1
ATOM 2182 C CA . PHE A 1 286 ? -35.062 45.781 24.641 1 36.12 286 PHE A CA 1
ATOM 2183 C C . PHE A 1 286 ? -33.594 45.75 24.234 1 36.12 286 PHE A C 1
ATOM 2185 O O . PHE A 1 286 ? -32.719 45.938 25.078 1 36.12 286 PHE A O 1
ATOM 2192 N N . VAL A 1 287 ? -33.344 45.688 23 1 42.28 287 VAL A N 1
ATOM 2193 C CA . VAL A 1 287 ? -31.953 45.75 22.547 1 42.28 287 VAL A CA 1
ATOM 2194 C C . VAL A 1 287 ? -31.359 47.094 22.906 1 42.28 287 VAL A C 1
ATOM 2196 O O . VAL A 1 287 ? -30.234 47.188 23.406 1 42.28 287 VAL A O 1
ATOM 2199 N N . GLN A 1 288 ? -32.125 48.188 22.719 1 42.97 288 GLN A N 1
ATOM 2200 C CA . GLN A 1 288 ? -31.688 49.531 23.125 1 42.97 288 GLN A CA 1
ATOM 2201 C C . GLN A 1 288 ? -31.516 49.625 24.641 1 42.97 288 GLN A C 1
ATOM 2203 O O . GLN A 1 288 ? -30.547 50.188 25.125 1 42.97 288 GLN A O 1
ATOM 2208 N N . ARG A 1 289 ? -32.5 49.094 25.391 1 40.28 289 ARG A N 1
ATOM 2209 C CA . ARG A 1 289 ? -32.375 49.094 26.844 1 40.28 289 ARG A CA 1
ATOM 2210 C C . ARG A 1 289 ? -31.219 48.219 27.297 1 40.28 289 ARG A C 1
ATOM 2212 O O . ARG A 1 289 ? -30.469 48.562 28.203 1 40.28 289 ARG A O 1
ATOM 2219 N N . MET A 1 290 ? -31.109 47.062 26.672 1 40.03 290 MET A N 1
ATOM 2220 C CA . MET A 1 290 ? -30 46.188 27.031 1 40.03 290 MET A CA 1
ATOM 2221 C C . MET A 1 290 ? -28.656 46.812 26.625 1 40.03 290 MET A C 1
ATOM 2223 O O . MET A 1 290 ? -27.703 46.781 27.406 1 40.03 290 MET A O 1
ATOM 2227 N N . ILE A 1 291 ? -28.656 47.469 25.469 1 41.97 291 ILE A N 1
ATOM 2228 C CA . ILE A 1 291 ? -27.5 48.281 25.125 1 41.97 291 ILE A CA 1
ATOM 2229 C C . ILE A 1 291 ? -27.328 49.375 26.156 1 41.97 291 ILE A C 1
ATOM 2231 O O . ILE A 1 291 ? -26.219 49.625 26.641 1 41.97 291 ILE A O 1
ATOM 2235 N N . SER A 1 292 ? -28.484 50.125 26.453 1 41.25 292 SER A N 1
ATOM 2236 C CA . SER A 1 292 ? -28.438 51.156 27.484 1 41.25 292 SER A CA 1
ATOM 2237 C C . SER A 1 292 ? -28.047 50.562 28.844 1 41.25 292 SER A C 1
ATOM 2239 O O . SER A 1 292 ? -27.266 51.188 29.578 1 41.25 292 SER A O 1
ATOM 2241 N N . PHE A 1 293 ? -28.719 49.469 29.266 1 36.84 293 PHE A N 1
ATOM 2242 C CA . PHE A 1 293 ? -28.359 48.812 30.516 1 36.84 293 PHE A CA 1
ATOM 2243 C C . PHE A 1 293 ? -26.906 48.344 30.484 1 36.84 293 PHE A C 1
ATOM 2245 O O . PHE A 1 293 ? -26.156 48.562 31.438 1 36.84 293 PHE A O 1
ATOM 2252 N N . LEU A 1 294 ? -26.594 47.719 29.469 1 36.97 294 LEU A N 1
ATOM 2253 C CA . LEU A 1 294 ? -25.219 47.25 29.328 1 36.97 294 LEU A CA 1
ATOM 2254 C C . LEU A 1 294 ? -24.266 48.406 29.078 1 36.97 294 LEU A C 1
ATOM 2256 O O . LEU A 1 294 ? -23.109 48.375 29.469 1 36.97 294 LEU A O 1
ATOM 2260 N N . ARG A 1 295 ? -24.844 49.406 28.469 1 37.94 295 ARG A N 1
ATOM 2261 C CA . ARG A 1 295 ? -24.094 50.656 28.469 1 37.94 295 ARG A CA 1
ATOM 2262 C C . ARG A 1 295 ? -23.812 51.125 29.891 1 37.94 295 ARG A C 1
ATOM 2264 O O . ARG A 1 295 ? -22.797 51.781 30.141 1 37.94 295 ARG A O 1
ATOM 2271 N N . GLY A 1 296 ? -24.812 50.969 30.688 1 35.91 296 GLY A N 1
ATOM 2272 C CA . GLY A 1 296 ? -24.438 51.219 32.062 1 35.91 296 GLY A CA 1
ATOM 2273 C C . GLY A 1 296 ? -23.312 50.344 32.562 1 35.91 296 GLY A C 1
ATOM 2274 O O . GLY A 1 296 ? -22.562 50.719 33.469 1 35.91 296 GLY A O 1
ATOM 2275 N N . TYR A 1 297 ? -23.391 48.969 32.219 1 32.34 297 TYR A N 1
ATOM 2276 C CA . TYR A 1 297 ? -22.234 48.125 32.5 1 32.34 297 TYR A CA 1
ATOM 2277 C C . TYR A 1 297 ? -21.266 48.094 31.328 1 32.34 297 TYR A C 1
ATOM 2279 O O . TYR A 1 297 ? -21.688 48.344 30.188 1 32.34 297 TYR A O 1
ATOM 2287 N N . ARG A 1 298 ? -19.891 48.375 31.438 1 34.34 298 ARG A N 1
ATOM 2288 C CA . ARG A 1 298 ? -18.719 48.531 30.562 1 34.34 298 ARG A CA 1
ATOM 2289 C C . ARG A 1 298 ? -18.75 47.5 29.422 1 34.34 298 ARG A C 1
ATOM 2291 O O . ARG A 1 298 ? -17.703 47.188 28.844 1 34.34 298 ARG A O 1
ATOM 2298 N N . TYR A 1 299 ? -19.875 46.75 29.172 1 36.72 299 TYR A N 1
ATOM 2299 C CA . TYR A 1 299 ? -19.797 45.812 28.062 1 36.72 299 TYR A CA 1
ATOM 2300 C C . TYR A 1 299 ? -20.016 46.531 26.734 1 36.72 299 TYR A C 1
ATOM 2302 O O . TYR A 1 299 ? -20.891 47.406 26.625 1 36.72 299 TYR A O 1
ATOM 2310 N N . GLY A 1 300 ? -19.047 46.719 25.859 1 41.44 300 GLY A N 1
ATOM 2311 C CA . GLY A 1 300 ? -19.25 47.25 24.516 1 41.44 300 GLY A CA 1
ATOM 2312 C C . GLY A 1 300 ? -20.406 46.562 23.797 1 41.44 300 GLY A C 1
ATOM 2313 O O . GLY A 1 300 ? -20.875 45.5 24.203 1 41.44 300 GLY A O 1
ATOM 2314 N N . GLU A 1 301 ? -21.25 47.406 23.094 1 43.28 301 GLU A N 1
ATOM 2315 C CA . GLU A 1 301 ? -22.422 47 22.328 1 43.28 301 GLU A CA 1
ATOM 2316 C C . GLU A 1 301 ? -22.203 45.594 21.719 1 43.28 301 GLU A C 1
ATOM 2318 O O . GLU A 1 301 ? -23.109 44.781 21.719 1 43.28 301 GLU A O 1
ATOM 2323 N N . SER A 1 302 ? -20.984 45.344 21.234 1 56.22 302 SER A N 1
ATOM 2324 C CA . SER A 1 302 ? -20.656 44.094 20.594 1 56.22 302 SER A CA 1
ATOM 2325 C C . SER A 1 302 ? -20.625 42.938 21.594 1 56.22 302 SER A C 1
ATOM 2327 O O . SER A 1 302 ? -21.047 41.812 21.297 1 56.22 302 SER A O 1
ATOM 2329 N N . GLU A 1 303 ? -20.422 43.281 22.719 1 56.22 303 GLU A N 1
ATOM 2330 C CA . GLU A 1 303 ? -20.312 42.25 23.734 1 56.22 303 GLU A CA 1
ATOM 2331 C C . GLU A 1 303 ? -21.703 41.812 24.203 1 56.22 303 GLU A C 1
ATOM 2333 O O . GLU A 1 303 ? -21.906 40.625 24.5 1 56.22 303 GLU A O 1
ATOM 2338 N N . VAL A 1 304 ? -22.641 42.781 24.203 1 55.41 304 VAL A N 1
ATOM 2339 C CA . VAL A 1 304 ? -23.984 42.469 24.656 1 55.41 304 VAL A CA 1
ATOM 2340 C C . VAL A 1 304 ? -24.672 41.562 23.625 1 55.41 304 VAL A C 1
ATOM 2342 O O . VAL A 1 304 ? -25.328 40.562 24 1 55.41 304 VAL A O 1
ATOM 2345 N N . VAL A 1 305 ? -24.469 42.031 22.422 1 64.38 305 VAL A N 1
ATOM 2346 C CA . VAL A 1 305 ? -25.078 41.219 21.359 1 64.38 305 VAL A CA 1
ATOM 2347 C C . VAL A 1 305 ? -24.484 39.812 21.391 1 64.38 305 VAL A C 1
ATOM 2349 O O . VAL A 1 305 ? -25.219 38.812 21.266 1 64.38 305 VAL A O 1
ATOM 2352 N N . VAL A 1 306 ? -23.234 39.688 21.641 1 73.19 306 VAL A N 1
ATOM 2353 C CA . VAL A 1 306 ? -22.547 38.406 21.672 1 73.19 306 VAL A CA 1
ATOM 2354 C C . VAL A 1 306 ? -23.094 37.562 22.828 1 73.19 306 VAL A C 1
ATOM 2356 O O . VAL A 1 306 ? -23.375 36.375 22.656 1 73.19 306 VAL A O 1
ATOM 2359 N N . ARG A 1 307 ? -23.312 38.188 23.891 1 67.44 307 ARG A N 1
ATOM 2360 C CA . ARG A 1 307 ? -23.797 37.469 25.062 1 67.44 307 ARG A CA 1
ATOM 2361 C C . ARG A 1 307 ? -25.234 37 24.844 1 67.44 307 ARG A C 1
ATOM 2363 O O . ARG A 1 307 ? -25.594 35.906 25.266 1 67.44 307 ARG A O 1
ATOM 2370 N N . LEU A 1 308 ? -26.047 37.844 24.25 1 70.38 308 LEU A N 1
ATOM 2371 C CA . LEU A 1 308 ? -27.438 37.469 23.953 1 70.38 308 LEU A CA 1
ATOM 2372 C C . LEU A 1 308 ? -27.484 36.25 23.016 1 70.38 308 LEU A C 1
ATOM 2374 O O . LEU A 1 308 ? -28.266 35.344 23.234 1 70.38 308 LEU A O 1
ATOM 2378 N N . LEU A 1 309 ? -26.625 36.375 22.078 1 80.62 309 LEU A N 1
ATOM 2379 C CA . LEU A 1 309 ? -26.562 35.281 21.125 1 80.62 309 LEU A CA 1
ATOM 2380 C C . LEU A 1 309 ? -26.141 33.969 21.812 1 80.62 309 LEU A C 1
ATOM 2382 O O . LEU A 1 309 ? -26.688 32.906 21.547 1 80.62 309 LEU A O 1
ATOM 2386 N N . GLU A 1 310 ? -25.281 34.062 22.734 1 80.5 310 GLU A N 1
ATOM 2387 C CA . GLU A 1 310 ? -24.781 32.906 23.469 1 80.5 310 GLU A CA 1
ATOM 2388 C C . GLU A 1 310 ? -25.859 32.344 24.391 1 80.5 310 GLU A C 1
ATOM 2390 O O . GLU A 1 310 ? -25.984 31.125 24.531 1 80.5 310 GLU A O 1
ATOM 2395 N N . GLU A 1 311 ? -26.609 33.188 24.906 1 75.56 311 GLU A N 1
ATOM 2396 C CA . GLU A 1 311 ? -27.672 32.781 25.828 1 75.56 311 GLU A CA 1
ATOM 2397 C C . GLU A 1 311 ? -28.781 32.062 25.078 1 75.56 311 GLU A C 1
ATOM 2399 O O . GLU A 1 311 ? -29.359 31.094 25.609 1 75.56 311 GLU A O 1
ATOM 2404 N N . VAL A 1 312 ? -29.062 32.5 23.891 1 79 312 VAL A N 1
ATOM 2405 C CA . VAL A 1 312 ? -30.109 31.891 23.094 1 79 312 VAL A CA 1
ATOM 2406 C C . VAL A 1 312 ? -29.625 30.547 22.547 1 79 312 VAL A C 1
ATOM 2408 O O . VAL A 1 312 ? -30.406 29.594 22.438 1 79 312 VAL A O 1
ATOM 2411 N N . PHE A 1 313 ? -28.344 30.438 22.328 1 89.5 313 PHE A N 1
ATOM 2412 C CA . PHE A 1 313 ? -27.766 29.266 21.688 1 89.5 313 PHE A CA 1
ATOM 2413 C C . PHE A 1 313 ? -27.531 28.156 22.703 1 89.5 313 PHE A C 1
ATOM 2415 O O . PHE A 1 313 ? -27.672 26.969 22.391 1 89.5 313 PHE A O 1
ATOM 2422 N N . ALA A 1 314 ? -27.203 28.469 23.906 1 85.38 314 ALA A N 1
ATOM 2423 C CA . ALA A 1 314 ? -26.703 27.531 24.906 1 85.38 314 ALA A CA 1
ATOM 2424 C C . ALA A 1 314 ? -27.703 26.406 25.141 1 85.38 314 ALA A C 1
ATOM 2426 O O . ALA A 1 314 ? -27.344 25.234 25.141 1 85.38 314 ALA A O 1
ATOM 2427 N N . PRO A 1 315 ? -29.016 26.75 25.25 1 87.69 315 PRO A N 1
ATOM 2428 C CA . PRO A 1 315 ? -29.969 25.672 25.5 1 87.69 315 PRO A CA 1
ATOM 2429 C C . PRO A 1 315 ? -30.141 24.75 24.297 1 87.69 315 PRO A C 1
ATOM 2431 O O . PRO A 1 315 ? -30.734 23.672 24.422 1 87.69 315 PRO A O 1
ATOM 2434 N N . LEU A 1 316 ? -29.703 25.141 23.141 1 92.5 316 LEU A N 1
ATOM 2435 C CA . LEU A 1 316 ? -29.891 24.359 21.922 1 92.5 316 LEU A CA 1
ATOM 2436 C C . LEU A 1 316 ? -28.672 23.516 21.609 1 92.5 316 LEU A C 1
ATOM 2438 O O . LEU A 1 316 ? -28.641 22.781 20.609 1 92.5 316 LEU A O 1
ATOM 2442 N N . ALA A 1 317 ? -27.688 23.578 22.453 1 92 317 ALA A N 1
ATOM 2443 C CA . ALA A 1 317 ? -26.422 22.891 22.203 1 92 317 ALA A CA 1
ATOM 2444 C C . ALA A 1 317 ? -26.641 21.391 22.031 1 92 317 ALA A C 1
ATOM 2446 O O . ALA A 1 317 ? -26.062 20.766 21.125 1 92 317 ALA A O 1
ATOM 2447 N N . ASP A 1 318 ? -27.484 20.828 22.828 1 91.75 318 ASP A N 1
ATOM 2448 C CA . ASP A 1 318 ? -27.766 19.391 22.75 1 91.75 318 ASP A CA 1
ATOM 2449 C C . ASP A 1 318 ? -28.453 19.047 21.422 1 91.75 318 ASP A C 1
ATOM 2451 O O . ASP A 1 318 ? -28.188 18 20.844 1 91.75 318 ASP A O 1
ATOM 2455 N N . ASP A 1 319 ? -29.312 19.891 21.047 1 93.56 319 ASP A N 1
ATOM 2456 C CA . ASP A 1 319 ? -30.016 19.672 19.781 1 93.56 319 ASP A CA 1
ATOM 2457 C C . ASP A 1 319 ? -29.047 19.75 18.594 1 93.56 319 ASP A C 1
ATOM 2459 O O . ASP A 1 319 ? -29.172 18.969 17.641 1 93.56 319 ASP A O 1
ATOM 2463 N N . VAL A 1 320 ? -28.156 20.656 18.719 1 95 320 VAL A N 1
ATOM 2464 C CA . VAL A 1 320 ? -27.141 20.797 17.656 1 95 320 VAL A CA 1
ATOM 2465 C C . VAL A 1 320 ? -26.297 19.531 17.578 1 95 320 VAL A C 1
ATOM 2467 O O . VAL A 1 320 ? -26 19.031 16.484 1 95 320 VAL A O 1
ATOM 2470 N N . VAL A 1 321 ? -25.984 19.016 18.719 1 93.75 321 VAL A N 1
ATOM 2471 C CA . VAL A 1 321 ? -25.234 17.766 18.766 1 93.75 321 VAL A CA 1
ATOM 2472 C C . VAL A 1 321 ? -26.031 16.656 18.094 1 93.75 321 VAL A C 1
ATOM 2474 O O . VAL A 1 321 ? -25.484 15.898 17.266 1 93.75 321 VAL A O 1
ATOM 2477 N N . ALA A 1 322 ? -27.25 16.594 18.438 1 94.44 322 ALA A N 1
ATOM 2478 C CA . ALA A 1 322 ? -28.109 15.562 17.859 1 94.44 322 ALA A CA 1
ATOM 2479 C C . ALA A 1 322 ? -28.188 15.703 16.344 1 94.44 322 ALA A C 1
ATOM 2481 O O . ALA A 1 322 ? -28.141 14.711 15.609 1 94.44 322 ALA A O 1
ATOM 2482 N N . ILE A 1 323 ? -28.312 16.891 15.883 1 96 323 ILE A N 1
ATOM 2483 C CA . ILE A 1 323 ? -28.406 17.188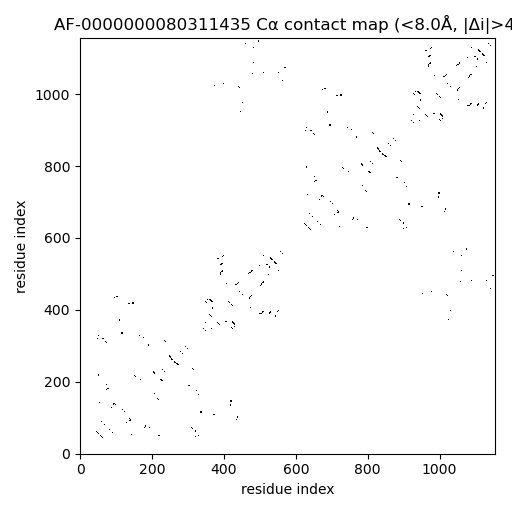 14.453 1 96 323 ILE A CA 1
ATOM 2484 C C . ILE A 1 323 ? -27.109 16.781 13.758 1 96 323 ILE A C 1
ATOM 2486 O O . ILE A 1 323 ? -27.125 16.062 12.758 1 96 323 ILE A O 1
ATOM 2490 N N . LEU A 1 324 ? -25.984 17.172 14.328 1 95.44 324 LEU A N 1
ATOM 2491 C CA . LEU A 1 324 ? -24.688 16.875 13.734 1 95.44 324 LEU A CA 1
ATOM 2492 C C . LEU A 1 324 ? -24.406 15.383 13.742 1 95.44 324 LEU A C 1
ATOM 2494 O O . LEU A 1 324 ? -23.812 14.852 12.797 1 95.44 324 LEU A O 1
ATOM 2498 N N . ALA A 1 325 ? -24.875 14.773 14.727 1 94.31 325 ALA A N 1
ATOM 2499 C CA . ALA A 1 325 ? -24.625 13.344 14.922 1 94.31 325 ALA A CA 1
ATOM 2500 C C . ALA A 1 325 ? -25.344 12.508 13.867 1 94.31 325 ALA A C 1
ATOM 2502 O O . ALA A 1 325 ? -24.984 11.352 13.633 1 94.31 325 ALA A O 1
ATOM 2503 N N . CYS A 1 326 ? -26.328 13.047 13.18 1 95.38 326 CYS A N 1
ATOM 2504 C CA . CYS A 1 326 ? -27.078 12.328 12.156 1 95.38 326 CYS A CA 1
ATOM 2505 C C . CYS A 1 326 ? -26.281 12.227 10.859 1 95.38 326 CYS A C 1
ATOM 2507 O O . CYS A 1 326 ? -26.625 11.445 9.969 1 95.38 326 CYS A O 1
ATOM 2509 N N . THR A 1 327 ? -25.219 12.938 10.758 1 96.44 327 THR A N 1
ATOM 2510 C CA . THR A 1 327 ? -24.484 13.117 9.508 1 96.44 327 THR A CA 1
ATOM 2511 C C . THR A 1 327 ? -24.031 11.773 8.945 1 96.44 327 THR A C 1
ATOM 2513 O O . THR A 1 327 ? -24.266 11.477 7.773 1 96.44 327 THR A O 1
ATOM 2516 N N . GLY A 1 328 ? -23.469 10.938 9.773 1 96 328 GLY A N 1
ATOM 2517 C CA . GLY A 1 328 ? -22.922 9.672 9.32 1 96 328 GLY A CA 1
ATOM 2518 C C . GLY A 1 328 ? -23.969 8.75 8.719 1 96 328 GLY A C 1
ATOM 2519 O O . GLY A 1 328 ? -23.75 8.156 7.66 1 96 328 GLY A O 1
ATOM 2520 N N . ALA A 1 329 ? -25.109 8.68 9.367 1 97.25 329 ALA A N 1
ATOM 2521 C CA . ALA A 1 329 ? -26.203 7.832 8.883 1 97.25 329 ALA A CA 1
ATOM 2522 C C . ALA A 1 329 ? -26.75 8.359 7.562 1 97.25 329 ALA A C 1
ATOM 2524 O O . ALA A 1 329 ? -27.016 7.578 6.641 1 97.25 329 ALA A O 1
ATOM 2525 N N . ILE A 1 330 ? -26.906 9.625 7.477 1 97.75 330 ILE A N 1
ATOM 2526 C CA . ILE A 1 330 ? -27.422 10.25 6.266 1 97.75 330 ILE A CA 1
ATOM 2527 C C . ILE A 1 330 ? -26.469 10 5.102 1 97.75 330 ILE A C 1
ATOM 2529 O O . ILE A 1 330 ? -26.906 9.656 3.998 1 97.75 330 ILE A O 1
ATOM 2533 N N . GLU A 1 331 ? -25.219 10.117 5.426 1 97.5 331 GLU A N 1
ATOM 2534 C CA . GLU A 1 331 ? -24.203 9.898 4.395 1 97.5 331 GLU A CA 1
ATOM 2535 C C . GLU A 1 331 ? -24.234 8.461 3.887 1 97.5 331 GLU A C 1
ATOM 2537 O O . GLU A 1 331 ? -23.969 8.211 2.709 1 97.5 331 GLU A O 1
ATOM 2542 N N . THR A 1 332 ? -24.531 7.508 4.723 1 97.81 332 THR A N 1
ATOM 2543 C CA . THR A 1 332 ? -24.625 6.102 4.34 1 97.81 332 THR A CA 1
ATOM 2544 C C . THR A 1 332 ? -25.688 5.906 3.268 1 97.81 332 THR A C 1
ATOM 2546 O O . THR A 1 332 ? -25.438 5.258 2.25 1 97.81 332 THR A O 1
ATOM 2549 N N . TYR A 1 333 ? -26.812 6.543 3.473 1 98.44 333 TYR A N 1
ATOM 2550 C CA . TYR A 1 333 ? -27.906 6.398 2.521 1 98.44 333 TYR A CA 1
ATOM 2551 C C . TYR A 1 333 ? -27.625 7.156 1.232 1 98.44 333 TYR A C 1
ATOM 2553 O O . TYR A 1 333 ? -27.891 6.656 0.137 1 98.44 333 TYR A O 1
ATOM 2561 N N . LEU A 1 334 ? -27.078 8.344 1.409 1 98 334 LEU A N 1
ATOM 2562 C CA . LEU A 1 334 ? -26.766 9.141 0.223 1 98 334 LEU A CA 1
ATOM 2563 C C . LEU A 1 334 ? -25.688 8.461 -0.621 1 98 334 LEU A C 1
ATOM 2565 O O . LEU A 1 334 ? -25.734 8.516 -1.852 1 98 334 LEU A O 1
ATOM 2569 N N . ALA A 1 335 ? -24.766 7.863 0.03 1 97.56 335 ALA A N 1
ATOM 2570 C CA . ALA A 1 335 ? -23.719 7.121 -0.68 1 97.56 335 ALA A CA 1
ATOM 2571 C C . ALA A 1 335 ? -24.312 5.93 -1.428 1 97.56 335 ALA A C 1
ATOM 2573 O O . ALA A 1 335 ? -23.953 5.664 -2.574 1 97.56 335 ALA A O 1
ATOM 2574 N N . ALA A 1 336 ? -25.219 5.195 -0.773 1 98.12 336 ALA A N 1
ATOM 2575 C CA . ALA A 1 336 ? -25.906 4.07 -1.411 1 98.12 336 ALA A CA 1
ATOM 2576 C C . ALA A 1 336 ? -26.688 4.523 -2.639 1 98.12 336 ALA A C 1
ATOM 2578 O O . ALA A 1 336 ? -26.656 3.869 -3.684 1 98.12 336 ALA A O 1
ATOM 2579 N N . LEU A 1 337 ? -27.328 5.617 -2.492 1 97.75 337 LEU A N 1
ATOM 2580 C CA . LEU A 1 337 ? -28.078 6.172 -3.615 1 97.75 337 LEU A CA 1
ATOM 2581 C C . LEU A 1 337 ? -27.141 6.625 -4.727 1 97.75 337 LEU A C 1
ATOM 2583 O O . LEU A 1 337 ? -27.453 6.477 -5.91 1 97.75 337 LEU A O 1
ATOM 2587 N N . GLY A 1 338 ? -26.047 7.172 -4.293 1 95.81 338 GLY A N 1
ATOM 2588 C CA . GLY A 1 338 ? -25.031 7.539 -5.262 1 95.81 338 GLY A CA 1
ATOM 2589 C C . GLY A 1 338 ? -24.531 6.359 -6.078 1 95.81 338 GLY A C 1
ATOM 2590 O O . GLY A 1 338 ? -24.359 6.469 -7.293 1 95.81 338 GLY A O 1
ATOM 2591 N N . PHE A 1 339 ? -24.391 5.262 -5.41 1 96.5 339 PHE A N 1
ATOM 2592 C CA . PHE A 1 339 ? -23.984 4.035 -6.086 1 96.5 339 PHE A CA 1
ATOM 2593 C C . PHE A 1 339 ? -25.016 3.631 -7.137 1 96.5 339 PHE A C 1
ATOM 2595 O O . PHE A 1 339 ? -24.656 3.309 -8.273 1 96.5 339 PHE A O 1
ATOM 2602 N N . ARG A 1 340 ? -26.203 3.666 -6.738 1 97.25 340 ARG A N 1
ATOM 2603 C CA . ARG A 1 340 ? -27.297 3.336 -7.648 1 97.25 340 ARG A CA 1
ATOM 2604 C C . ARG A 1 340 ? -27.281 4.25 -8.867 1 97.25 340 ARG A C 1
ATOM 2606 O O . ARG A 1 340 ? -27.391 3.779 -10.008 1 97.25 340 ARG A O 1
ATOM 2613 N N . ASP A 1 341 ? -27.125 5.512 -8.641 1 95.56 341 ASP A N 1
ATOM 2614 C CA . ASP A 1 341 ? -27.125 6.484 -9.727 1 95.56 341 ASP A CA 1
ATOM 2615 C C . ASP A 1 341 ? -25.938 6.273 -10.664 1 95.56 341 ASP A C 1
ATOM 2617 O O . ASP A 1 341 ? -26.078 6.355 -11.883 1 95.56 341 ASP A O 1
ATOM 2621 N N . LEU A 1 342 ? -24.844 6.016 -10.086 1 93.06 342 LEU A N 1
ATOM 2622 C CA . LEU A 1 342 ? -23.641 5.766 -10.867 1 93.06 342 LEU A CA 1
ATOM 2623 C C . LEU A 1 342 ? -23.812 4.535 -11.75 1 93.06 342 LEU A C 1
ATOM 2625 O O . LEU A 1 342 ? -23.469 4.566 -12.938 1 93.06 342 LEU A O 1
ATOM 2629 N N . ALA A 1 343 ? -24.312 3.441 -11.141 1 95.69 343 ALA A N 1
ATOM 2630 C CA . ALA A 1 343 ? -24.547 2.211 -11.898 1 95.69 343 ALA A CA 1
ATOM 2631 C C . ALA A 1 343 ? -25.531 2.449 -13.039 1 95.69 343 ALA A C 1
ATOM 2633 O O . ALA A 1 343 ? -25.266 2.055 -14.18 1 95.69 343 ALA A O 1
ATOM 2634 N N . ARG A 1 344 ? -26.547 3.139 -12.773 1 94.94 344 ARG A N 1
ATOM 2635 C CA . ARG A 1 344 ? -27.562 3.436 -13.781 1 94.94 344 ARG A CA 1
ATOM 2636 C C . ARG A 1 344 ? -26.969 4.27 -14.914 1 94.94 344 ARG A C 1
ATOM 2638 O O . ARG A 1 344 ? -27.281 4.051 -16.094 1 94.94 344 ARG A O 1
ATOM 2645 N N . GLY A 1 345 ? -26.156 5.223 -14.562 1 92.31 345 GLY A N 1
ATOM 2646 C CA . GLY A 1 345 ? -25.484 6.039 -15.562 1 92.31 345 GLY A CA 1
ATOM 2647 C C . GLY A 1 345 ? -24.609 5.227 -16.5 1 92.31 345 GLY A C 1
ATOM 2648 O O . GLY A 1 345 ? -24.375 5.629 -17.641 1 92.31 345 GLY A O 1
ATOM 2649 N N . LYS A 1 346 ? -24.219 4.062 -16.094 1 92.75 346 LYS A N 1
ATOM 2650 C CA . LYS A 1 346 ? -23.359 3.201 -16.891 1 92.75 346 LYS A CA 1
ATOM 2651 C C . LYS A 1 346 ? -24.156 2.062 -17.531 1 92.75 346 LYS A C 1
ATOM 2653 O O . LYS A 1 346 ? -23.578 1.117 -18.062 1 92.75 346 LYS A O 1
ATOM 2658 N N . GLY A 1 347 ? -25.453 2.145 -17.391 1 95.19 347 GLY A N 1
ATOM 2659 C CA . GLY A 1 347 ? -26.328 1.143 -17.984 1 95.19 347 GLY A CA 1
ATOM 2660 C C . GLY A 1 347 ? -26.406 -0.13 -17.156 1 95.19 347 GLY A C 1
ATOM 2661 O O . GLY A 1 347 ? -26.766 -1.19 -17.688 1 95.19 347 GLY A O 1
ATOM 2662 N N . LEU A 1 348 ? -26.016 -0.067 -15.93 1 97 348 LEU A N 1
ATOM 2663 C CA . LEU A 1 348 ? -26.031 -1.215 -15.031 1 97 348 LEU A CA 1
ATOM 2664 C C . LEU A 1 348 ? -27.141 -1.085 -14 1 97 348 LEU A C 1
ATOM 2666 O O . LEU A 1 348 ? -27.672 0.008 -13.789 1 97 348 LEU A O 1
ATOM 2670 N N . GLU A 1 349 ? -27.5 -2.172 -13.406 1 97.25 349 GLU A N 1
ATOM 2671 C CA . GLU A 1 349 ? -28.578 -2.178 -12.414 1 97.25 349 GLU A CA 1
ATOM 2672 C C . GLU A 1 349 ? -28.047 -2.646 -11.055 1 97.25 349 GLU A C 1
ATOM 2674 O O . GLU A 1 349 ? -27.125 -3.459 -10.984 1 97.25 349 GLU A O 1
ATOM 2679 N N . VAL A 1 350 ? -28.578 -2.061 -10.055 1 98.25 350 VAL A N 1
ATOM 2680 C CA . VAL A 1 350 ? -28.375 -2.527 -8.688 1 98.25 350 VAL A CA 1
ATOM 2681 C C . VAL A 1 350 ? -29.719 -2.861 -8.047 1 98.25 350 VAL A C 1
ATOM 2683 O O . VAL A 1 350 ? -30.766 -2.42 -8.516 1 98.25 350 VAL A O 1
ATOM 2686 N N . CYS A 1 351 ? -29.703 -3.66 -7.004 1 98.56 351 CYS A N 1
ATOM 2687 C CA . CYS A 1 351 ? -30.969 -4.004 -6.363 1 98.56 351 CYS A CA 1
ATOM 2688 C C . CYS A 1 351 ? -30.797 -4.148 -4.855 1 98.56 351 CYS A C 1
ATOM 2690 O O . CYS A 1 351 ? -29.672 -4.188 -4.355 1 98.56 351 CYS A O 1
ATOM 2692 N N . LEU A 1 352 ? -31.844 -3.969 -4.176 1 98.62 352 LEU A N 1
ATOM 2693 C CA . LEU A 1 352 ? -31.922 -4.445 -2.797 1 98.62 352 LEU A CA 1
ATOM 2694 C C . LEU A 1 352 ? -32.219 -5.941 -2.754 1 98.62 352 LEU A C 1
ATOM 2696 O O . LEU A 1 352 ? -33.281 -6.379 -3.168 1 98.62 352 LEU A O 1
ATOM 2700 N N . PRO A 1 353 ? -31.281 -6.719 -2.256 1 97.88 353 PRO A N 1
ATOM 2701 C CA . PRO A 1 353 ? -31.422 -8.172 -2.377 1 97.88 353 PRO A CA 1
ATOM 2702 C C . PRO A 1 353 ? -32.469 -8.75 -1.428 1 97.88 353 PRO A C 1
ATOM 2704 O O . PRO A 1 353 ? -32.781 -8.148 -0.392 1 97.88 353 PRO A O 1
ATOM 2707 N N . GLU A 1 354 ? -32.969 -9.859 -1.831 1 96.38 354 GLU A N 1
ATOM 2708 C CA . GLU A 1 354 ? -33.75 -10.703 -0.913 1 96.38 354 GLU A CA 1
ATOM 2709 C C . GLU A 1 354 ? -32.812 -11.57 -0.062 1 96.38 354 GLU A C 1
ATOM 2711 O O . GLU A 1 354 ? -32 -12.336 -0.594 1 96.38 354 GLU A O 1
ATOM 2716 N N . ILE A 1 355 ? -32.938 -11.406 1.246 1 95.12 355 ILE A N 1
ATOM 2717 C CA . ILE A 1 355 ? -32.062 -12.18 2.129 1 95.12 355 ILE A CA 1
ATOM 2718 C C . ILE A 1 355 ? -32.875 -13.297 2.791 1 95.12 355 ILE A C 1
ATOM 2720 O O . ILE A 1 355 ? -33.844 -13.031 3.479 1 95.12 355 ILE A O 1
ATOM 2724 N N . VAL A 1 356 ? -32.406 -14.469 2.551 1 91.94 356 VAL A N 1
ATOM 2725 C CA . VAL A 1 356 ? -33.125 -15.617 3.115 1 91.94 356 VAL A CA 1
ATOM 2726 C C . VAL A 1 356 ? -32.312 -16.188 4.281 1 91.94 356 VAL A C 1
ATOM 2728 O O . VAL A 1 356 ? -31.078 -16.125 4.281 1 91.94 356 VAL A O 1
ATOM 2731 N N . GLU A 1 357 ? -33.062 -16.719 5.246 1 88.56 357 GLU A N 1
ATOM 2732 C CA . GLU A 1 357 ? -32.406 -17.328 6.406 1 88.56 357 GLU A CA 1
ATOM 2733 C C . GLU A 1 357 ? -32.312 -18.844 6.238 1 88.56 357 GLU A C 1
ATOM 2735 O O . GLU A 1 357 ? -33.219 -19.484 5.711 1 88.56 357 GLU A O 1
ATOM 2740 N N . GLY A 1 358 ? -31.297 -19.391 6.727 1 76.56 358 GLY A N 1
ATOM 2741 C CA . GLY A 1 358 ? -31.141 -20.844 6.77 1 76.56 358 GLY A CA 1
ATOM 2742 C C . GLY A 1 358 ? -30.766 -21.438 5.426 1 76.56 358 GLY A C 1
ATOM 2743 O O . GLY A 1 358 ? -29.812 -21 4.785 1 76.56 358 GLY A O 1
ATOM 2744 N N . ALA A 1 359 ? -31.594 -22.5 5.035 1 73.19 359 ALA A N 1
ATOM 2745 C CA . ALA A 1 359 ? -31.328 -23.281 3.838 1 73.19 359 ALA A CA 1
ATOM 2746 C C . ALA A 1 359 ? -32.188 -22.812 2.662 1 73.19 359 ALA A C 1
ATOM 2748 O O . ALA A 1 359 ? -33.406 -22.656 2.793 1 73.19 359 ALA A O 1
ATOM 2749 N N . GLY A 1 360 ? -31.625 -21.828 1.787 1 76.5 360 GLY A N 1
ATOM 2750 C CA . GLY A 1 360 ? -32.375 -21.422 0.606 1 76.5 360 GLY A CA 1
ATOM 2751 C C . GLY A 1 360 ? -31.516 -21.406 -0.656 1 76.5 360 GLY A C 1
ATOM 2752 O O . GLY A 1 360 ? -30.344 -21.812 -0.631 1 76.5 360 GLY A O 1
ATOM 2753 N N . GLU A 1 361 ? -32.312 -21.172 -1.7 1 87.25 361 GLU A N 1
ATOM 2754 C CA . GLU A 1 361 ? -31.656 -21.109 -3.01 1 87.25 361 GLU A CA 1
ATOM 2755 C C . GLU A 1 361 ? -31.109 -19.703 -3.277 1 87.25 361 GLU A C 1
ATOM 2757 O O . GLU A 1 361 ? -31.734 -18.703 -2.928 1 87.25 361 GLU A O 1
ATOM 2762 N N . ARG A 1 362 ? -29.938 -19.734 -3.797 1 90.94 362 ARG A N 1
ATOM 2763 C CA . ARG A 1 362 ? -29.328 -18.484 -4.242 1 90.94 362 ARG A CA 1
ATOM 2764 C C . ARG A 1 362 ? -29.688 -18.188 -5.695 1 90.94 362 ARG A C 1
ATOM 2766 O O . ARG A 1 362 ? -29.828 -19.109 -6.504 1 90.94 362 ARG A O 1
ATOM 2773 N N . ALA A 1 363 ? -29.953 -16.969 -5.965 1 93.31 363 ALA A N 1
ATOM 2774 C CA . ALA A 1 363 ? -30.156 -16.484 -7.324 1 93.31 363 ALA A CA 1
ATOM 2775 C C . ALA A 1 363 ? -29.547 -15.102 -7.523 1 93.31 363 ALA A C 1
ATOM 2777 O O . ALA A 1 363 ? -29.938 -14.141 -6.844 1 93.31 363 ALA A O 1
ATOM 2778 N N . ILE A 1 364 ? -28.578 -15.031 -8.438 1 96.19 364 ILE A N 1
ATOM 2779 C CA . ILE A 1 364 ? -27.938 -13.758 -8.727 1 96.19 364 ILE A CA 1
ATOM 2780 C C . ILE A 1 364 ? -27.891 -13.531 -10.234 1 96.19 364 ILE A C 1
ATOM 2782 O O . ILE A 1 364 ? -27.297 -14.32 -10.969 1 96.19 364 ILE A O 1
ATOM 2786 N N . GLU A 1 365 ? -28.547 -12.484 -10.672 1 97.38 365 GLU A N 1
ATOM 2787 C CA . GLU A 1 365 ? -28.594 -12.109 -12.078 1 97.38 365 GLU A CA 1
ATOM 2788 C C . GLU A 1 365 ? -28.016 -10.711 -12.305 1 97.38 365 GLU A C 1
ATOM 2790 O O . GLU A 1 365 ? -28.234 -9.812 -11.492 1 97.38 365 GLU A O 1
ATOM 2795 N N . GLY A 1 366 ? -27.281 -10.586 -13.398 1 97.81 366 GLY A N 1
ATOM 2796 C CA . GLY A 1 366 ? -26.719 -9.297 -13.734 1 97.81 366 GLY A CA 1
ATOM 2797 C C . GLY A 1 366 ? -25.672 -8.82 -12.742 1 97.81 366 GLY A C 1
ATOM 2798 O O . GLY A 1 366 ? -25.656 -7.645 -12.359 1 97.81 366 GLY A O 1
ATOM 2799 N N . LEU A 1 367 ? -24.891 -9.75 -12.242 1 98.06 367 LEU A N 1
ATOM 2800 C CA . LEU A 1 367 ? -23.844 -9.445 -11.273 1 98.06 367 LEU A CA 1
ATOM 2801 C C . LEU A 1 367 ? -22.688 -8.719 -11.945 1 98.06 367 LEU A C 1
ATOM 2803 O O . LEU A 1 367 ? -22.266 -9.078 -13.055 1 98.06 367 LEU A O 1
ATOM 2807 N N . PHE A 1 368 ? -22.188 -7.641 -11.344 1 97.25 368 PHE A N 1
ATOM 2808 C CA . PHE A 1 368 ? -21 -6.957 -11.867 1 97.25 368 PHE A CA 1
ATOM 2809 C C . PHE A 1 368 ? -20.109 -6.492 -10.727 1 97.25 368 PHE A C 1
ATOM 2811 O O . PHE A 1 368 ? -20.5 -6.527 -9.562 1 97.25 368 PHE A O 1
ATOM 2818 N N . ASN A 1 369 ? -18.859 -6.191 -10.984 1 94.62 369 ASN A N 1
ATOM 2819 C CA . ASN A 1 369 ? -17.906 -5.727 -9.984 1 94.62 369 ASN A CA 1
ATOM 2820 C C . ASN A 1 369 ? -17.781 -4.207 -10 1 94.62 369 ASN A C 1
ATOM 2822 O O . ASN A 1 369 ? -17.203 -3.635 -10.93 1 94.62 369 ASN A O 1
ATOM 2826 N N . PRO A 1 370 ? -18.203 -3.545 -8.992 1 94.38 370 PRO A N 1
ATOM 2827 C CA . PRO A 1 370 ? -18.203 -2.08 -8.977 1 94.38 370 PRO A CA 1
ATOM 2828 C C . PRO A 1 370 ? -16.797 -1.501 -8.844 1 94.38 370 PRO A C 1
ATOM 2830 O O . PRO A 1 370 ? -16.594 -0.307 -9.078 1 94.38 370 PRO A O 1
ATOM 2833 N N . LEU A 1 371 ? -15.82 -2.283 -8.43 1 89.5 371 LEU A N 1
ATOM 2834 C CA . LEU A 1 371 ? -14.445 -1.811 -8.336 1 89.5 371 LEU A CA 1
ATOM 2835 C C . LEU A 1 371 ? -13.898 -1.443 -9.711 1 89.5 371 LEU A C 1
ATOM 2837 O O . LEU A 1 371 ? -12.898 -0.722 -9.812 1 89.5 371 LEU A O 1
ATOM 2841 N N . LEU A 1 372 ? -14.484 -1.94 -10.742 1 89.5 372 LEU A N 1
ATOM 2842 C CA . LEU A 1 372 ? -14.039 -1.669 -12.102 1 89.5 372 LEU A CA 1
ATOM 2843 C C . LEU A 1 372 ? -14.367 -0.236 -12.508 1 89.5 372 LEU A C 1
ATOM 2845 O O . LEU A 1 372 ? -13.836 0.271 -13.5 1 89.5 372 LEU A O 1
ATOM 2849 N N . PHE A 1 373 ? -15.258 0.429 -11.727 1 88.12 373 PHE A N 1
ATOM 2850 C CA . PHE A 1 373 ? -15.547 1.834 -11.984 1 88.12 373 PHE A CA 1
ATOM 2851 C C . PHE A 1 373 ? -14.297 2.689 -11.812 1 88.12 373 PHE A C 1
ATOM 2853 O O . PHE A 1 373 ? -14.219 3.797 -12.352 1 88.12 373 PHE A O 1
ATOM 2860 N N . LEU A 1 374 ? -13.375 2.225 -11.039 1 79.06 374 LEU A N 1
ATOM 2861 C CA . LEU A 1 374 ? -12.117 2.926 -10.789 1 79.06 374 LEU A CA 1
ATOM 2862 C C . LEU A 1 374 ? -11.297 3.031 -12.07 1 79.06 374 LEU A C 1
ATOM 2864 O O . LEU A 1 374 ? -10.523 3.979 -12.242 1 79.06 374 LEU A O 1
ATOM 2868 N N . GLN A 1 375 ? -11.32 2.082 -12.922 1 75.44 375 GLN A N 1
ATOM 2869 C CA . GLN A 1 375 ? -10.516 1.999 -14.133 1 75.44 375 GLN A CA 1
ATOM 2870 C C . GLN A 1 375 ? -11.281 2.541 -15.344 1 75.44 375 GLN A C 1
ATOM 2872 O O . GLN A 1 375 ? -10.828 2.398 -16.484 1 75.44 375 GLN A O 1
ATOM 2877 N N . ASP A 1 376 ? -12.367 3.191 -15.203 1 75.88 376 ASP A N 1
ATOM 2878 C CA . ASP A 1 376 ? -13.219 3.709 -16.266 1 75.88 376 ASP A CA 1
ATOM 2879 C C . ASP A 1 376 ? -13.594 2.605 -17.25 1 75.88 376 ASP A C 1
ATOM 2881 O O . ASP A 1 376 ? -13.555 2.814 -18.469 1 75.88 376 ASP A O 1
ATOM 2885 N N . VAL A 1 377 ? -13.656 1.366 -16.797 1 79.44 377 VAL A N 1
ATOM 2886 C CA . VAL A 1 377 ? -14.125 0.221 -17.578 1 79.44 377 VAL A CA 1
ATOM 2887 C C . VAL A 1 377 ? -15.555 -0.135 -17.156 1 79.44 377 VAL A C 1
ATOM 2889 O O . VAL A 1 377 ? -15.891 -0.101 -15.969 1 79.44 377 VAL A O 1
ATOM 2892 N N . THR A 1 378 ? -16.391 -0.261 -18.156 1 84.69 378 THR A N 1
ATOM 2893 C CA . THR A 1 378 ? -17.75 -0.709 -17.844 1 84.69 378 THR A CA 1
ATOM 2894 C C . THR A 1 378 ? -17.781 -2.223 -17.641 1 84.69 378 THR A C 1
ATOM 2896 O O . THR A 1 378 ? -17.438 -2.98 -18.547 1 84.69 378 THR A O 1
ATOM 2899 N N . PRO A 1 379 ? -18.203 -2.596 -16.547 1 91.94 379 PRO A N 1
ATOM 2900 C CA . PRO A 1 379 ? -18.25 -4.035 -16.281 1 91.94 379 PRO A CA 1
ATOM 2901 C C . PRO A 1 379 ? -19.297 -4.758 -17.125 1 91.94 379 PRO A C 1
ATOM 2903 O O . PRO A 1 379 ? -20.297 -4.16 -17.516 1 91.94 379 PRO A O 1
ATOM 2906 N N . ILE A 1 380 ? -19.094 -5.941 -17.484 1 93.06 380 ILE A N 1
ATOM 2907 C CA . ILE A 1 380 ? -20.047 -6.809 -18.156 1 93.06 380 ILE A CA 1
ATOM 2908 C C . ILE A 1 380 ? -20.797 -7.652 -17.125 1 93.06 380 ILE A C 1
ATOM 2910 O O . ILE A 1 380 ? -20.188 -8.484 -16.438 1 93.06 380 ILE A O 1
ATOM 2914 N N . PRO A 1 381 ? -22.078 -7.375 -16.984 1 96.5 381 PRO A N 1
ATOM 2915 C CA . PRO A 1 381 ? -22.844 -8.148 -16 1 96.5 381 PRO A CA 1
ATOM 2916 C C . PRO A 1 381 ? -22.938 -9.625 -16.344 1 96.5 381 PRO A C 1
ATOM 2918 O O . PRO A 1 381 ? -22.953 -9.984 -17.531 1 96.5 381 PRO A O 1
ATOM 2921 N N . CYS A 1 382 ? -22.938 -10.484 -15.344 1 96.62 382 CYS A N 1
ATOM 2922 C CA . CYS A 1 382 ? -23.047 -11.914 -15.57 1 96.62 382 CYS A CA 1
ATOM 2923 C C . CYS A 1 382 ? -24.016 -12.547 -14.578 1 96.62 382 CYS A C 1
ATOM 2925 O O . CYS A 1 382 ? -24.344 -11.953 -13.555 1 96.62 382 CYS A O 1
ATOM 2927 N N . ASP A 1 383 ? -24.516 -13.75 -14.922 1 95.75 383 ASP A N 1
ATOM 2928 C CA . ASP A 1 383 ? -25.375 -14.539 -14.031 1 95.75 383 ASP A CA 1
ATOM 2929 C C . ASP A 1 383 ? -24.578 -15.641 -13.344 1 95.75 383 ASP A C 1
ATOM 2931 O O . ASP A 1 383 ? -23.547 -16.094 -13.859 1 95.75 383 ASP A O 1
ATOM 2935 N N . VAL A 1 384 ? -24.953 -15.961 -12.18 1 91.94 384 VAL A N 1
ATOM 2936 C CA . VAL A 1 384 ? -24.344 -17.062 -11.453 1 91.94 384 VAL A CA 1
ATOM 2937 C C . VAL A 1 384 ? -25.328 -18.234 -11.391 1 91.94 384 VAL A C 1
ATOM 2939 O O . VAL A 1 384 ? -26.25 -18.234 -10.578 1 91.94 384 VAL A O 1
ATOM 2942 N N . PRO A 1 385 ? -25.109 -19.266 -12.133 1 87.31 385 PRO A N 1
ATOM 2943 C CA . PRO A 1 385 ? -26.078 -20.344 -12.289 1 87.31 385 PRO A CA 1
ATOM 2944 C C . PRO A 1 385 ? -25.875 -21.469 -11.273 1 87.31 385 PRO A C 1
ATOM 2946 O O . PRO A 1 385 ? -25.781 -22.641 -11.656 1 87.31 385 PRO A O 1
ATOM 2949 N N . VAL A 1 386 ? -25.75 -21.203 -10.023 1 85.94 386 VAL A N 1
ATOM 2950 C CA . VAL A 1 386 ? -25.641 -22.203 -8.969 1 85.94 386 VAL A CA 1
ATOM 2951 C C . VAL A 1 386 ? -26.625 -21.891 -7.844 1 85.94 386 VAL A C 1
ATOM 2953 O O . VAL A 1 386 ? -26.297 -21.156 -6.91 1 85.94 386 VAL A O 1
ATOM 2956 N N . PRO A 1 387 ? -27.781 -22.531 -7.902 1 80.62 387 PRO A N 1
ATOM 2957 C CA . PRO A 1 387 ? -28.844 -22.219 -6.941 1 80.62 387 PRO A CA 1
ATOM 2958 C C . PRO A 1 387 ? -28.578 -22.797 -5.555 1 80.62 387 PRO A C 1
ATOM 2960 O O . PRO A 1 387 ? -29.016 -22.234 -4.551 1 80.62 387 PRO A O 1
ATOM 2963 N N . ARG A 1 388 ? -27.875 -23.875 -5.492 1 84.94 388 ARG A N 1
ATOM 2964 C CA . ARG A 1 388 ? -27.625 -24.5 -4.199 1 84.94 388 ARG A CA 1
ATOM 2965 C C . ARG A 1 388 ? -26.703 -23.625 -3.348 1 84.94 388 ARG A C 1
ATOM 2967 O O . ARG A 1 388 ? -25.578 -23.344 -3.74 1 84.94 388 ARG A O 1
ATOM 2974 N N . HIS A 1 389 ? -27.188 -23.328 -2.141 1 84.38 389 HIS A N 1
ATOM 2975 C CA . HIS A 1 389 ? -26.453 -22.344 -1.351 1 84.38 389 HIS A CA 1
ATOM 2976 C C . HIS A 1 389 ? -25.234 -22.953 -0.688 1 84.38 389 HIS A C 1
ATOM 2978 O O . HIS A 1 389 ? -24.219 -22.281 -0.48 1 84.38 389 HIS A O 1
ATOM 2984 N N . ASP A 1 390 ? -25.312 -24.266 -0.333 1 87.44 390 ASP A N 1
ATOM 2985 C CA . ASP A 1 390 ? -24.188 -24.875 0.379 1 87.44 390 ASP A CA 1
ATOM 2986 C C . ASP A 1 390 ? -23.266 -25.594 -0.586 1 87.44 390 ASP A C 1
ATOM 2988 O O . ASP A 1 390 ? -22.547 -26.531 -0.192 1 87.44 390 ASP A O 1
ATOM 2992 N N . ALA A 1 391 ? -23.297 -25.141 -1.845 1 91.56 391 ALA A N 1
ATOM 2993 C CA . ALA A 1 391 ? -22.422 -25.734 -2.857 1 91.56 391 ALA A CA 1
ATOM 2994 C C . ALA A 1 391 ? -21.016 -25.188 -2.744 1 91.56 391 ALA A C 1
ATOM 2996 O O . ALA A 1 391 ? -20.812 -24.031 -2.334 1 91.56 391 ALA A O 1
ATOM 2997 N N . LEU A 1 392 ? -20.078 -26.062 -2.965 1 94.94 392 LEU A N 1
ATOM 2998 C CA . LEU A 1 392 ? -18.719 -25.625 -3.264 1 94.94 392 LEU A CA 1
ATOM 2999 C C . LEU A 1 392 ? -18.516 -25.5 -4.77 1 94.94 392 LEU A C 1
ATOM 3001 O O . LEU A 1 392 ? -18.469 -26.5 -5.484 1 94.94 392 LEU A O 1
ATOM 3005 N N . VAL A 1 393 ? -18.438 -24.266 -5.223 1 96.19 393 VAL A N 1
ATOM 3006 C CA . VAL A 1 393 ? -18.375 -23.984 -6.648 1 96.19 393 VAL A CA 1
ATOM 3007 C C . VAL A 1 393 ? -16.922 -23.781 -7.066 1 96.19 393 VAL A C 1
ATOM 3009 O O . VAL A 1 393 ? -16.25 -22.859 -6.594 1 96.19 393 VAL A O 1
ATOM 3012 N N . VAL A 1 394 ? -16.391 -24.641 -7.93 1 96.31 394 VAL A N 1
ATOM 3013 C CA . VAL A 1 394 ? -15.055 -24.531 -8.492 1 96.31 394 VAL A CA 1
ATOM 3014 C C . VAL A 1 394 ? -15.117 -23.781 -9.82 1 96.31 394 VAL A C 1
ATOM 3016 O O . VAL A 1 394 ? -15.812 -24.203 -10.75 1 96.31 394 VAL A O 1
ATOM 3019 N N . ILE A 1 395 ? -14.422 -22.688 -9.883 1 96.12 395 ILE A N 1
ATOM 3020 C CA . ILE A 1 395 ? -14.453 -21.828 -11.062 1 96.12 395 ILE A CA 1
ATOM 3021 C C . ILE A 1 395 ? -13.133 -21.953 -11.828 1 96.12 395 ILE A C 1
ATOM 3023 O O . ILE A 1 395 ? -12.062 -21.766 -11.25 1 96.12 395 ILE A O 1
ATOM 3027 N N . THR A 1 396 ? -13.219 -22.328 -13.086 1 95 396 THR A N 1
ATOM 3028 C CA . THR A 1 396 ? -12.047 -22.453 -13.945 1 95 396 THR A CA 1
ATOM 3029 C C . THR A 1 396 ? -12.188 -21.578 -15.188 1 95 396 THR A C 1
ATOM 3031 O O . THR A 1 396 ? -13.281 -21.125 -15.508 1 95 396 THR A O 1
ATOM 3034 N N . GLY A 1 397 ? -11.117 -21.312 -15.812 1 91.44 397 GLY A N 1
ATOM 3035 C CA . GLY A 1 397 ? -11.117 -20.484 -17.016 1 91.44 397 GLY A CA 1
ATOM 3036 C C . GLY A 1 397 ? -9.773 -19.828 -17.281 1 91.44 397 GLY A C 1
ATOM 3037 O O . GLY A 1 397 ? -8.836 -19.984 -16.5 1 91.44 397 GLY A O 1
ATOM 3038 N N . PRO A 1 398 ? -9.758 -19.188 -18.453 1 87.81 398 PRO A N 1
ATOM 3039 C CA . PRO A 1 398 ? -8.492 -18.547 -18.812 1 87.81 398 PRO A CA 1
ATOM 3040 C C . PRO A 1 398 ? -8.133 -17.391 -17.875 1 87.81 398 PRO A C 1
ATOM 3042 O O . PRO A 1 398 ? -8.977 -16.922 -17.109 1 87.81 398 PRO A O 1
ATOM 3045 N N . ASN A 1 399 ? -6.836 -17.047 -18.016 1 78.69 399 ASN A N 1
ATOM 3046 C CA . ASN A 1 399 ? -6.375 -15.852 -17.312 1 78.69 399 ASN A CA 1
ATOM 3047 C C . ASN A 1 399 ? -7.062 -14.594 -17.844 1 78.69 399 ASN A C 1
ATOM 3049 O O . ASN A 1 399 ? -7.34 -14.492 -19.047 1 78.69 399 ASN A O 1
ATOM 3053 N N . SER A 1 400 ? -7.426 -13.719 -17.047 1 78.88 400 SER A N 1
ATOM 3054 C CA . SER A 1 400 ? -8.117 -12.484 -17.391 1 78.88 400 SER A CA 1
ATOM 3055 C C . SER A 1 400 ? -9.555 -12.758 -17.828 1 78.88 400 SER A C 1
ATOM 3057 O O . SER A 1 400 ? -10.141 -11.969 -18.578 1 78.88 400 SER A O 1
ATOM 3059 N N . GLY A 1 401 ? -9.992 -13.914 -17.469 1 86.69 401 GLY A N 1
ATOM 3060 C CA . GLY A 1 401 ? -11.367 -14.266 -17.766 1 86.69 401 GLY A CA 1
ATOM 3061 C C . GLY A 1 401 ? -12.367 -13.656 -16.812 1 86.69 401 GLY A C 1
ATOM 3062 O O . GLY A 1 401 ? -13.578 -13.828 -16.969 1 86.69 401 GLY A O 1
ATOM 3063 N N . GLY A 1 402 ? -11.875 -13 -15.812 1 88.94 402 GLY A N 1
ATOM 3064 C CA . GLY A 1 402 ? -12.758 -12.312 -14.875 1 88.94 402 GLY A CA 1
ATOM 3065 C C . GLY A 1 402 ? -13.023 -13.117 -13.617 1 88.94 402 GLY A C 1
ATOM 3066 O O . GLY A 1 402 ? -13.922 -12.773 -12.836 1 88.94 402 GLY A O 1
ATOM 3067 N N . LYS A 1 403 ? -12.305 -14.203 -13.375 1 91.12 403 LYS A N 1
ATOM 3068 C CA . LYS A 1 403 ? -12.555 -15.078 -12.227 1 91.12 403 LYS A CA 1
ATOM 3069 C C . LYS A 1 403 ? -12.422 -14.312 -10.914 1 91.12 403 LYS A C 1
ATOM 3071 O O . LYS A 1 403 ? -13.305 -14.383 -10.062 1 91.12 403 LYS A O 1
ATOM 3076 N N . THR A 1 404 ? -11.352 -13.555 -10.766 1 88.56 404 THR A N 1
ATOM 3077 C CA . THR A 1 404 ? -11.117 -12.789 -9.547 1 88.56 404 THR A CA 1
ATOM 3078 C C . THR A 1 404 ? -12.195 -11.734 -9.352 1 88.56 404 THR A C 1
ATOM 3080 O O . THR A 1 404 ? -12.688 -11.539 -8.242 1 88.56 404 THR A O 1
ATOM 3083 N N . ARG A 1 405 ? -12.578 -11.094 -10.43 1 90.75 405 ARG A N 1
ATOM 3084 C CA . ARG A 1 405 ? -13.609 -10.062 -10.359 1 90.75 405 ARG A CA 1
ATOM 3085 C C . ARG A 1 405 ? -14.961 -10.672 -9.984 1 90.75 405 ARG A C 1
ATOM 3087 O O . ARG A 1 405 ? -15.742 -10.047 -9.258 1 90.75 405 ARG A O 1
ATOM 3094 N N . LEU A 1 406 ? -15.242 -11.836 -10.539 1 94.19 406 LEU A N 1
ATOM 3095 C CA . LEU A 1 406 ? -16.469 -12.531 -10.148 1 94.19 406 LEU A CA 1
ATOM 3096 C C . LEU A 1 406 ? -16.484 -12.812 -8.656 1 94.19 406 LEU A C 1
ATOM 3098 O O . LEU A 1 406 ? -17.469 -12.531 -7.973 1 94.19 406 LEU A O 1
ATOM 3102 N N . LEU A 1 407 ? -15.367 -13.367 -8.156 1 95.12 407 LEU A N 1
ATOM 3103 C CA . LEU A 1 407 ? -15.25 -13.703 -6.742 1 95.12 407 LEU A CA 1
ATOM 3104 C C . LEU A 1 407 ? -15.445 -12.469 -5.871 1 95.12 407 LEU A C 1
ATOM 3106 O O . LEU A 1 407 ? -16.172 -12.516 -4.879 1 95.12 407 LEU A O 1
ATOM 3110 N N . GLN A 1 408 ? -14.867 -11.391 -6.258 1 93.62 408 GLN A N 1
ATOM 3111 C CA . GLN A 1 408 ? -15.016 -10.141 -5.523 1 93.62 408 GLN A CA 1
ATOM 3112 C C . GLN A 1 408 ? -16.469 -9.664 -5.535 1 93.62 408 GLN A C 1
ATOM 3114 O O . GLN A 1 408 ? -16.984 -9.219 -4.512 1 93.62 408 GLN A O 1
ATOM 3119 N N . SER A 1 409 ? -17.078 -9.781 -6.703 1 96.5 409 SER A N 1
ATOM 3120 C CA . SER A 1 409 ? -18.469 -9.336 -6.844 1 96.5 409 SER A CA 1
ATOM 3121 C C . SER A 1 409 ? -19.406 -10.141 -5.953 1 96.5 409 SER A C 1
ATOM 3123 O O . SER A 1 409 ? -20.328 -9.594 -5.367 1 96.5 409 SER A O 1
ATOM 3125 N N . LEU A 1 410 ? -19.141 -11.398 -5.91 1 96.81 410 LEU A N 1
ATOM 3126 C CA . LEU A 1 410 ? -19.953 -12.266 -5.062 1 96.81 410 LEU A CA 1
ATOM 3127 C C . LEU A 1 410 ? -19.797 -11.883 -3.596 1 96.81 410 LEU A C 1
ATOM 3129 O O . LEU A 1 410 ? -20.781 -11.789 -2.871 1 96.81 410 LEU A O 1
ATOM 3133 N N . ALA A 1 411 ? -18.578 -11.648 -3.182 1 97.38 411 ALA A N 1
ATOM 3134 C CA . ALA A 1 411 ? -18.297 -11.242 -1.804 1 97.38 411 ALA A CA 1
ATOM 3135 C C . ALA A 1 411 ? -18.969 -9.906 -1.485 1 97.38 411 ALA A C 1
ATOM 3137 O O . ALA A 1 411 ? -19.562 -9.742 -0.426 1 97.38 411 ALA A O 1
ATOM 3138 N N . LEU A 1 412 ? -18.844 -8.984 -2.445 1 97.5 412 LEU A N 1
ATOM 3139 C CA . LEU A 1 412 ? -19.422 -7.66 -2.256 1 97.5 412 LEU A CA 1
ATOM 3140 C C . LEU A 1 412 ? -20.938 -7.746 -2.18 1 97.5 412 LEU A C 1
ATOM 3142 O O . LEU A 1 412 ? -21.578 -7.008 -1.417 1 97.5 412 LEU A O 1
ATOM 3146 N N . THR A 1 413 ? -21.531 -8.602 -2.957 1 98 413 THR A N 1
ATOM 3147 C CA . THR A 1 413 ? -22.969 -8.797 -2.936 1 98 413 THR A CA 1
ATOM 3148 C C . THR A 1 413 ? -23.438 -9.305 -1.57 1 98 413 THR A C 1
ATOM 3150 O O . THR A 1 413 ? -24.406 -8.797 -1.009 1 98 413 THR A O 1
ATOM 3153 N N . GLN A 1 414 ? -22.672 -10.258 -1.041 1 97.06 414 GLN A N 1
ATOM 3154 C CA . GLN A 1 414 ? -23 -10.773 0.286 1 97.06 414 GLN A CA 1
ATOM 3155 C C . GLN A 1 414 ? -22.844 -9.688 1.35 1 97.06 414 GLN A C 1
ATOM 3157 O O . GLN A 1 414 ? -23.734 -9.516 2.188 1 97.06 414 GLN A O 1
ATOM 3162 N N . LEU A 1 415 ? -21.734 -8.969 1.278 1 98.06 415 LEU A N 1
ATOM 3163 C CA . LEU A 1 415 ? -21.422 -7.953 2.277 1 98.06 415 LEU A CA 1
ATOM 3164 C C . LEU A 1 415 ? -22.438 -6.816 2.242 1 98.06 415 LEU A C 1
ATOM 3166 O O . LEU A 1 415 ? -23.078 -6.52 3.252 1 98.06 415 LEU A O 1
ATOM 3170 N N . LEU A 1 416 ? -22.625 -6.234 1.095 1 98.38 416 LEU A N 1
ATOM 3171 C CA . LEU A 1 416 ? -23.531 -5.098 0.95 1 98.38 416 LEU A CA 1
ATOM 3172 C C . LEU A 1 416 ? -24.969 -5.5 1.27 1 98.38 416 LEU A C 1
ATOM 3174 O O . LEU A 1 416 ? -25.719 -4.73 1.886 1 98.38 416 LEU A O 1
ATOM 3178 N N . GLY A 1 417 ? -25.344 -6.641 0.839 1 98.19 417 GLY A N 1
ATOM 3179 C CA . GLY A 1 417 ? -26.672 -7.141 1.146 1 98.19 417 GLY A CA 1
ATOM 3180 C C . GLY A 1 417 ? -26.953 -7.219 2.635 1 98.19 417 GLY A C 1
ATOM 3181 O O . GLY A 1 417 ? -28 -6.754 3.102 1 98.19 417 GLY A O 1
ATOM 3182 N N . GLN A 1 418 ? -26.031 -7.77 3.312 1 97.56 418 GLN A N 1
ATOM 3183 C CA . GLN A 1 418 ? -26.234 -7.949 4.742 1 97.56 418 GLN A CA 1
ATOM 3184 C C . GLN A 1 418 ? -26.094 -6.629 5.496 1 97.56 418 GLN A C 1
ATOM 3186 O O . GLN A 1 418 ? -26.625 -6.477 6.598 1 97.56 418 GLN A O 1
ATOM 3191 N N . VAL A 1 419 ? -25.359 -5.688 4.941 1 98.06 419 VAL A N 1
ATOM 3192 C CA . VAL A 1 419 ? -25.312 -4.34 5.504 1 98.06 419 VAL A CA 1
ATOM 3193 C C . VAL A 1 419 ? -26.672 -3.654 5.312 1 98.06 419 VAL A C 1
ATOM 3195 O O . VAL A 1 419 ? -27.047 -2.775 6.094 1 98.06 419 VAL A O 1
ATOM 3198 N N . GLY A 1 420 ? -27.375 -4.035 4.297 1 98.31 420 GLY A N 1
ATOM 3199 C CA . GLY A 1 420 ? -28.672 -3.465 3.975 1 98.31 420 GLY A CA 1
ATOM 3200 C C . GLY A 1 420 ? -28.609 -2.416 2.881 1 98.31 420 GLY A C 1
ATOM 3201 O O . GLY A 1 420 ? -29.406 -1.47 2.873 1 98.31 420 GLY A O 1
ATOM 3202 N N . LEU A 1 421 ? -27.656 -2.553 1.986 1 98.44 421 LEU A N 1
ATOM 3203 C CA . LEU A 1 421 ? -27.469 -1.592 0.905 1 98.44 421 LEU A CA 1
ATOM 3204 C C . LEU A 1 421 ? -27.734 -2.238 -0.45 1 98.44 421 LEU A C 1
ATOM 3206 O O . LEU A 1 421 ? -28.062 -3.426 -0.523 1 98.44 421 LEU A O 1
ATOM 3210 N N . PHE A 1 422 ? -27.672 -1.397 -1.466 1 98.69 422 PHE A N 1
ATOM 3211 C CA . PHE A 1 422 ? -27.781 -1.919 -2.822 1 98.69 422 PHE A CA 1
ATOM 3212 C C . PHE A 1 422 ? -26.609 -2.844 -3.141 1 98.69 422 PHE A C 1
ATOM 3214 O O . PHE A 1 422 ? -25.484 -2.594 -2.713 1 98.69 422 PHE A O 1
ATOM 3221 N N . VAL A 1 423 ? -26.891 -3.941 -3.855 1 98.62 423 VAL A N 1
ATOM 3222 C CA . VAL A 1 423 ? -25.844 -4.848 -4.293 1 98.62 423 VAL A CA 1
ATOM 3223 C C . VAL A 1 423 ? -25.656 -4.727 -5.805 1 98.62 423 VAL A C 1
ATOM 3225 O O . VAL A 1 423 ? -26.562 -4.293 -6.52 1 98.62 423 VAL A O 1
ATOM 3228 N N . PRO A 1 424 ? -24.484 -5.02 -6.305 1 98.31 424 PRO A N 1
ATOM 3229 C CA . PRO A 1 424 ? -24.172 -4.863 -7.727 1 98.31 424 PRO A CA 1
ATOM 3230 C C . PRO A 1 424 ? -24.734 -5.992 -8.586 1 98.31 424 PRO A C 1
ATOM 3232 O O . PRO A 1 424 ? -23.984 -6.727 -9.219 1 98.31 424 PRO A O 1
ATOM 3235 N N . ALA A 1 425 ? -26.047 -6.062 -8.633 1 98.56 425 ALA A N 1
ATOM 3236 C CA . ALA A 1 425 ? -26.781 -7.039 -9.43 1 98.56 425 ALA A CA 1
ATOM 3237 C C . ALA A 1 425 ? -28.172 -6.52 -9.789 1 98.56 425 ALA A C 1
ATOM 3239 O O . ALA A 1 425 ? -28.734 -5.691 -9.078 1 98.56 425 ALA A O 1
ATOM 3240 N N . ALA A 1 426 ? -28.672 -7.023 -10.922 1 98.31 426 ALA A N 1
ATOM 3241 C CA . ALA A 1 426 ? -30.031 -6.684 -11.312 1 98.31 426 ALA A CA 1
ATOM 3242 C C . ALA A 1 426 ? -31.062 -7.352 -10.391 1 98.31 426 ALA A C 1
ATOM 3244 O O . ALA A 1 426 ? -32.094 -6.754 -10.047 1 98.31 426 ALA A O 1
ATOM 3245 N N . HIS A 1 427 ? -30.75 -8.547 -10.102 1 97.62 427 HIS A N 1
ATOM 3246 C CA . HIS A 1 427 ? -31.531 -9.32 -9.148 1 97.62 427 HIS A CA 1
ATOM 3247 C C . HIS A 1 427 ? -30.625 -10.195 -8.289 1 97.62 427 HIS A C 1
ATOM 3249 O O . HIS A 1 427 ? -29.641 -10.766 -8.781 1 97.62 427 HIS A O 1
ATOM 3255 N N . ALA A 1 428 ? -30.969 -10.227 -6.984 1 97.5 428 ALA A N 1
ATOM 3256 C CA . ALA A 1 428 ? -30.125 -11.047 -6.105 1 97.5 428 ALA A CA 1
ATOM 3257 C C . ALA A 1 428 ? -30.953 -11.625 -4.953 1 97.5 428 ALA A C 1
ATOM 3259 O O . ALA A 1 428 ? -31.656 -10.891 -4.262 1 97.5 428 ALA A O 1
ATOM 3260 N N . ARG A 1 429 ? -30.953 -12.875 -4.852 1 96.5 429 ARG A N 1
ATOM 3261 C CA . ARG A 1 429 ? -31.375 -13.617 -3.674 1 96.5 429 ARG A CA 1
ATOM 3262 C C . ARG A 1 429 ? -30.203 -14.312 -3.006 1 96.5 429 ARG A C 1
ATOM 3264 O O . ARG A 1 429 ? -29.516 -15.133 -3.633 1 96.5 429 ARG A O 1
ATOM 3271 N N . ILE A 1 430 ? -29.906 -13.953 -1.762 1 95.12 430 ILE A N 1
ATOM 3272 C CA . ILE A 1 430 ? -28.734 -14.516 -1.09 1 95.12 430 ILE A CA 1
ATOM 3273 C C . ILE A 1 430 ? -29.156 -15.102 0.256 1 95.12 430 ILE A C 1
ATOM 3275 O O . ILE A 1 430 ? -30.188 -14.734 0.807 1 95.12 430 ILE A O 1
ATOM 3279 N N . VAL A 1 431 ? -28.406 -15.984 0.715 1 94.12 431 VAL A N 1
ATOM 3280 C CA . VAL A 1 431 ? -28.609 -16.578 2.027 1 94.12 431 VAL A CA 1
ATOM 3281 C C . VAL A 1 431 ? -27.75 -15.875 3.068 1 94.12 431 VAL A C 1
ATOM 3283 O O . VAL A 1 431 ? -26.562 -15.641 2.842 1 94.12 431 VAL A O 1
ATOM 3286 N N . ARG A 1 432 ? -28.375 -15.531 4.133 1 94.69 432 ARG A N 1
ATOM 3287 C CA . ARG A 1 432 ? -27.641 -14.852 5.191 1 94.69 432 ARG A CA 1
ATOM 3288 C C . ARG A 1 432 ? -26.469 -15.711 5.684 1 94.69 432 ARG A C 1
ATOM 3290 O O . ARG A 1 432 ? -26.625 -16.906 5.902 1 94.69 432 ARG A O 1
ATOM 3297 N N . ALA A 1 433 ? -25.312 -15.141 5.832 1 94.75 433 ALA A N 1
ATOM 3298 C CA . ALA A 1 433 ? -24.109 -15.836 6.285 1 94.75 433 ALA A CA 1
ATOM 3299 C C . ALA A 1 433 ? -23.672 -15.336 7.656 1 94.75 433 ALA A C 1
ATOM 3301 O O . ALA A 1 433 ? -23.734 -14.133 7.934 1 94.75 433 ALA A O 1
ATOM 3302 N N . PRO A 1 434 ? -23.25 -16.203 8.5 1 93.38 434 PRO A N 1
ATOM 3303 C CA . PRO A 1 434 ? -22.734 -15.773 9.805 1 93.38 434 PRO A CA 1
ATOM 3304 C C . PRO A 1 434 ? -21.359 -15.109 9.703 1 93.38 434 PRO A C 1
ATOM 3306 O O . PRO A 1 434 ? -20.969 -14.352 10.594 1 93.38 434 PRO A O 1
ATOM 3309 N N . ASN A 1 435 ? -20.641 -15.445 8.688 1 93.56 435 ASN A N 1
ATOM 3310 C CA . ASN A 1 435 ? -19.328 -14.844 8.477 1 93.56 435 ASN A CA 1
ATOM 3311 C C . ASN A 1 435 ? -18.922 -14.891 7.004 1 93.56 435 ASN A C 1
ATOM 3313 O O . ASN A 1 435 ? -19.5 -15.648 6.219 1 93.56 435 ASN A O 1
ATOM 3317 N N . LEU A 1 436 ? -17.938 -14.016 6.711 1 95.44 436 LEU A N 1
ATOM 3318 C CA . LEU A 1 436 ? -17.391 -13.883 5.367 1 95.44 436 LEU A CA 1
ATOM 3319 C C . LEU A 1 436 ? -15.867 -14.008 5.398 1 95.44 436 LEU A C 1
ATOM 3321 O O . LEU A 1 436 ? -15.195 -13.25 6.105 1 95.44 436 LEU A O 1
ATOM 3325 N N . PHE A 1 437 ? -15.383 -15.016 4.664 1 94.44 437 PHE A N 1
ATOM 3326 C CA . PHE A 1 437 ? -13.945 -15.234 4.609 1 94.44 437 PHE A CA 1
ATOM 3327 C C . PHE A 1 437 ? -13.438 -15.133 3.176 1 94.44 437 PHE A C 1
ATOM 3329 O O . PHE A 1 437 ? -13.938 -15.82 2.283 1 94.44 437 PHE A O 1
ATOM 3336 N N . LEU A 1 438 ? -12.492 -14.25 3.016 1 93 438 LEU A N 1
ATOM 3337 C CA . LEU A 1 438 ? -11.883 -14.109 1.701 1 93 438 LEU A CA 1
ATOM 3338 C C . LEU A 1 438 ? -10.398 -14.453 1.755 1 93 438 LEU A C 1
ATOM 3340 O O . LEU A 1 438 ? -9.703 -14.07 2.699 1 93 438 LEU A O 1
ATOM 3344 N N . SER A 1 439 ? -9.953 -15.18 0.835 1 88.75 439 SER A N 1
ATOM 3345 C CA . SER A 1 439 ? -8.531 -15.406 0.576 1 88.75 439 SER A CA 1
ATOM 3346 C C . SER A 1 439 ? -8.18 -15.117 -0.88 1 88.75 439 SER A C 1
ATOM 3348 O O . SER A 1 439 ? -8.203 -16.031 -1.717 1 88.75 439 SER A O 1
ATOM 3350 N N . LEU A 1 440 ? -8 -13.852 -1.1 1 79.81 440 LEU A N 1
ATOM 3351 C CA . LEU A 1 440 ? -7.605 -13.43 -2.441 1 79.81 440 LEU A CA 1
ATOM 3352 C C . LEU A 1 440 ? -6.109 -13.141 -2.5 1 79.81 440 LEU A C 1
ATOM 3354 O O . LEU A 1 440 ? -5.492 -12.828 -1.479 1 79.81 440 LEU A O 1
ATOM 3358 N N . VAL A 1 441 ? -5.438 -13.555 -3.422 1 60.19 441 VAL A N 1
ATOM 3359 C CA . VAL A 1 441 ? -3.994 -13.398 -3.545 1 60.19 441 VAL A CA 1
ATOM 3360 C C . VAL A 1 441 ? -3.605 -11.945 -3.268 1 60.19 441 VAL A C 1
ATOM 3362 O O . VAL A 1 441 ? -4.168 -11.023 -3.857 1 60.19 441 VAL A O 1
ATOM 3365 N N . THR A 1 442 ? -3.117 -11.742 -2.029 1 56.59 442 THR A N 1
ATOM 3366 C CA . THR A 1 442 ? -2.705 -10.398 -1.643 1 56.59 442 THR A CA 1
ATOM 3367 C C . THR A 1 442 ? -1.2 -10.219 -1.825 1 56.59 442 THR A C 1
ATOM 3369 O O . THR A 1 442 ? -0.478 -11.195 -2.059 1 56.59 442 THR A O 1
ATOM 3372 N N . ASP A 1 443 ? -0.753 -8.906 -1.655 1 53.5 443 ASP A N 1
ATOM 3373 C CA . ASP A 1 443 ? 0.585 -8.352 -1.841 1 53.5 443 ASP A CA 1
ATOM 3374 C C . ASP A 1 443 ? 1.569 -8.945 -0.835 1 53.5 443 ASP A C 1
ATOM 3376 O O . ASP A 1 443 ? 1.183 -9.312 0.276 1 53.5 443 ASP A O 1
ATOM 3380 N N . GLY A 1 444 ? 2.574 -9.438 -1.363 1 57.16 444 GLY A N 1
ATOM 3381 C CA . GLY A 1 444 ? 3.684 -9.805 -0.495 1 57.16 444 GLY A CA 1
ATOM 3382 C C . GLY A 1 444 ? 4.043 -8.711 0.497 1 57.16 444 GLY A C 1
ATOM 3383 O O . GLY A 1 444 ? 3.779 -7.531 0.254 1 57.16 444 GLY A O 1
ATOM 3384 N N . ASP A 1 445 ? 4.207 -9.047 1.787 1 59.34 445 ASP A N 1
ATOM 3385 C CA . ASP A 1 445 ? 4.664 -8.133 2.834 1 59.34 445 ASP A CA 1
ATOM 3386 C C . ASP A 1 445 ? 6.113 -8.422 3.213 1 59.34 445 ASP A C 1
ATOM 3388 O O . ASP A 1 445 ? 6.492 -9.578 3.42 1 59.34 445 ASP A O 1
ATOM 3392 N N . ALA A 1 446 ? 6.859 -7.359 3.121 1 58.19 446 ALA A N 1
ATOM 3393 C CA . ALA A 1 446 ? 8.266 -7.461 3.49 1 58.19 446 ALA A CA 1
ATOM 3394 C C . ALA A 1 446 ? 8.43 -8.156 4.84 1 58.19 446 ALA A C 1
ATOM 3396 O O . ALA A 1 446 ? 9.453 -8.797 5.094 1 58.19 446 ALA A O 1
ATOM 3397 N N . ALA A 1 447 ? 7.418 -8.086 5.582 1 58.72 447 ALA A N 1
ATOM 3398 C CA . ALA A 1 447 ? 7.531 -8.562 6.957 1 58.72 447 ALA A CA 1
ATOM 3399 C C . ALA A 1 447 ? 7.016 -9.992 7.09 1 58.72 447 ALA A C 1
ATOM 3401 O O . ALA A 1 447 ? 6.98 -10.547 8.188 1 58.72 447 ALA A O 1
ATOM 3402 N N . GLN A 1 448 ? 6.652 -10.523 6.027 1 63.62 448 GLN A N 1
ATOM 3403 C CA . GLN A 1 448 ? 6.039 -11.844 6.117 1 63.62 448 GLN A CA 1
ATOM 3404 C C . GLN A 1 448 ? 7.07 -12.898 6.508 1 63.62 448 GLN A C 1
ATOM 3406 O O . GLN A 1 448 ? 8.102 -13.047 5.852 1 63.62 448 GLN A O 1
ATOM 3411 N N . ILE A 1 449 ? 6.824 -13.555 7.66 1 61.44 449 ILE A N 1
ATOM 3412 C CA . ILE A 1 449 ? 7.727 -14.547 8.242 1 61.44 449 ILE A CA 1
ATOM 3413 C C . ILE A 1 449 ? 7.664 -15.844 7.445 1 61.44 449 ILE A C 1
ATOM 3415 O O . ILE A 1 449 ? 8.695 -16.453 7.168 1 61.44 449 ILE A O 1
ATOM 3419 N N . GLU A 1 450 ? 6.27 -16.062 7.164 1 70 450 GLU A N 1
ATOM 3420 C CA . GLU A 1 450 ? 6.086 -17.281 6.398 1 70 450 GLU A CA 1
ATOM 3421 C C . GLU A 1 450 ? 6.172 -17.016 4.898 1 70 450 GLU A C 1
ATOM 3423 O O . GLU A 1 450 ? 5.789 -15.938 4.434 1 70 450 GLU A O 1
ATOM 3428 N N . GLY A 1 451 ? 6.844 -17.75 4.148 1 72.75 451 GLY A N 1
ATOM 3429 C CA . GLY A 1 451 ? 6.863 -17.625 2.701 1 72.75 451 GLY A CA 1
ATOM 3430 C C . GLY A 1 451 ? 5.48 -17.625 2.082 1 72.75 451 GLY A C 1
ATOM 3431 O O . GLY A 1 451 ? 4.477 -17.562 2.795 1 72.75 451 GLY A O 1
ATOM 3432 N N . ARG A 1 452 ? 5.301 -17.625 0.869 1 74 452 ARG A N 1
ATOM 3433 C CA . ARG A 1 452 ? 4.039 -17.547 0.142 1 74 452 ARG A CA 1
ATOM 3434 C C . ARG A 1 452 ? 3.145 -18.734 0.469 1 74 452 ARG A C 1
ATOM 3436 O O . ARG A 1 452 ? 1.968 -18.562 0.797 1 74 452 ARG A O 1
ATOM 3443 N N . LEU A 1 453 ? 3.74 -19.922 0.376 1 81.38 453 LEU A N 1
ATOM 3444 C CA . LEU A 1 453 ? 2.957 -21.109 0.694 1 81.38 453 LEU A CA 1
ATOM 3445 C C . LEU A 1 453 ? 2.52 -21.109 2.154 1 81.38 453 LEU A C 1
ATOM 3447 O O . LEU A 1 453 ? 1.36 -21.391 2.463 1 81.38 453 LEU A O 1
ATOM 3451 N N . GLY A 1 454 ? 3.488 -20.797 2.971 1 83.25 454 GLY A N 1
ATOM 3452 C CA . GLY A 1 454 ? 3.16 -20.75 4.387 1 83.25 454 GLY A CA 1
ATOM 3453 C C . GLY A 1 454 ? 2.002 -19.812 4.699 1 83.25 454 GLY A C 1
ATOM 3454 O O . GLY A 1 454 ? 1.106 -20.172 5.473 1 83.25 454 GLY A O 1
ATOM 3455 N N . THR A 1 455 ? 2.049 -18.719 4.125 1 80.31 455 THR A N 1
ATOM 3456 C CA . THR A 1 455 ? 0.983 -17.75 4.336 1 80.31 455 THR A CA 1
ATOM 3457 C C . THR A 1 455 ? -0.349 -18.281 3.816 1 80.31 455 THR A C 1
ATOM 3459 O O . THR A 1 455 ? -1.385 -18.109 4.465 1 80.31 455 THR A O 1
ATOM 3462 N N . GLU A 1 456 ? -0.32 -18.938 2.75 1 83.38 456 GLU A N 1
ATOM 3463 C CA . GLU A 1 456 ? -1.529 -19.531 2.182 1 83.38 456 GLU A CA 1
ATOM 3464 C C . GLU A 1 456 ? -2.076 -20.641 3.078 1 83.38 456 GLU A C 1
ATOM 3466 O O . GLU A 1 456 ? -3.285 -20.719 3.303 1 83.38 456 GLU A O 1
ATOM 3471 N N . LEU A 1 457 ? -1.164 -21.422 3.564 1 89.19 457 LEU A N 1
ATOM 3472 C CA . LEU A 1 457 ? -1.563 -22.531 4.422 1 89.19 457 LEU A CA 1
ATOM 3473 C C . LEU A 1 457 ? -2.143 -22.031 5.738 1 89.19 457 LEU A C 1
ATOM 3475 O O . LEU A 1 457 ? -3.109 -22.594 6.254 1 89.19 457 LEU A O 1
ATOM 3479 N N . MET A 1 458 ? -1.545 -20.984 6.219 1 87.5 458 MET A N 1
ATOM 3480 C CA . MET A 1 458 ? -2.082 -20.359 7.43 1 87.5 458 MET A CA 1
ATOM 3481 C C . MET A 1 458 ? -3.498 -19.844 7.195 1 87.5 458 MET A C 1
ATOM 3483 O O . MET A 1 458 ? -4.355 -19.953 8.07 1 87.5 458 MET A O 1
ATOM 3487 N N . ARG A 1 459 ? -3.738 -19.375 6.098 1 85.62 459 ARG A N 1
ATOM 3488 C CA . ARG A 1 459 ? -5.07 -18.875 5.754 1 85.62 459 ARG A CA 1
ATOM 3489 C C . ARG A 1 459 ? -6.07 -20.031 5.672 1 85.62 459 ARG A C 1
ATOM 3491 O O . ARG A 1 459 ? -7.219 -19.891 6.105 1 85.62 459 ARG A O 1
ATOM 3498 N N . ILE A 1 460 ? -5.613 -21.078 5.09 1 89.94 460 ILE A N 1
ATOM 3499 C CA . ILE A 1 460 ? -6.469 -22.25 5.016 1 89.94 460 ILE A CA 1
ATOM 3500 C C . ILE A 1 460 ? -6.82 -22.734 6.426 1 89.94 460 ILE A C 1
ATOM 3502 O O . ILE A 1 460 ? -7.98 -23.031 6.711 1 89.94 460 ILE A O 1
ATOM 3506 N N . ARG A 1 461 ? -5.801 -22.766 7.234 1 92.62 461 ARG A N 1
ATOM 3507 C CA . ARG A 1 461 ? -6.031 -23.156 8.617 1 92.62 461 ARG A CA 1
ATOM 3508 C C . ARG A 1 461 ? -7.039 -22.219 9.289 1 92.62 461 ARG A C 1
ATOM 3510 O O . ARG A 1 461 ? -7.977 -22.672 9.945 1 92.62 461 ARG A O 1
ATOM 3517 N N . GLN A 1 462 ? -6.832 -21 9.125 1 90.44 462 GLN A N 1
ATOM 3518 C CA . GLN A 1 462 ? -7.73 -20 9.688 1 90.44 462 GLN A CA 1
ATOM 3519 C C . GLN A 1 462 ? -9.148 -20.156 9.148 1 90.44 462 GLN A C 1
ATOM 3521 O O . GLN A 1 462 ? -10.125 -20 9.891 1 90.44 462 GLN A O 1
ATOM 3526 N N . LEU A 1 463 ? -9.273 -20.422 7.93 1 91.25 463 LEU A N 1
ATOM 3527 C CA . LEU A 1 463 ? -10.562 -20.672 7.289 1 91.25 463 LEU A CA 1
ATOM 3528 C C . LEU A 1 463 ? -11.328 -21.781 8.023 1 91.25 463 LEU A C 1
ATOM 3530 O O . LEU A 1 463 ? -12.477 -21.578 8.422 1 91.25 463 LEU A O 1
ATOM 3534 N N . PHE A 1 464 ? -10.641 -22.859 8.266 1 92.44 464 PHE A N 1
ATOM 3535 C CA . PHE A 1 464 ? -11.289 -24 8.922 1 92.44 464 PHE A CA 1
ATOM 3536 C C . PHE A 1 464 ? -11.602 -23.672 10.375 1 92.44 464 PHE A C 1
ATOM 3538 O O . PHE A 1 464 ? -12.578 -24.188 10.938 1 92.44 464 PHE A O 1
ATOM 3545 N N . GLU A 1 465 ? -10.773 -22.812 10.953 1 91.12 465 GLU A N 1
ATOM 3546 C CA . GLU A 1 465 ? -11 -22.438 12.344 1 91.12 465 GLU A CA 1
ATOM 3547 C C . GLU A 1 465 ? -12.188 -21.5 12.469 1 91.12 465 GLU A C 1
ATOM 3549 O O . GLU A 1 465 ? -12.906 -21.516 13.469 1 91.12 465 GLU A O 1
ATOM 3554 N N . GLN A 1 466 ? -12.422 -20.75 11.453 1 88.5 466 GLN A N 1
ATOM 3555 C CA . GLN A 1 466 ? -13.398 -19.672 11.578 1 88.5 466 GLN A CA 1
ATOM 3556 C C . GLN A 1 466 ? -14.719 -20.031 10.914 1 88.5 466 GLN A C 1
ATOM 3558 O O . GLN A 1 466 ? -15.773 -19.5 11.273 1 88.5 466 GLN A O 1
ATOM 3563 N N . LEU A 1 467 ? -14.695 -20.891 9.992 1 89.5 467 LEU A N 1
ATOM 3564 C CA . LEU A 1 467 ? -15.906 -21.188 9.227 1 89.5 467 LEU A CA 1
ATOM 3565 C C . LEU A 1 467 ? -16.953 -21.875 10.102 1 89.5 467 LEU A C 1
ATOM 3567 O O . LEU A 1 467 ? -16.594 -22.719 10.938 1 89.5 467 LEU A O 1
ATOM 3571 N N . GLN A 1 468 ? -18.125 -21.391 9.977 1 86.69 468 GLN A N 1
ATOM 3572 C CA . GLN A 1 468 ? -19.328 -21.969 10.555 1 86.69 468 GLN A CA 1
ATOM 3573 C C . GLN A 1 468 ? -20.312 -22.391 9.461 1 86.69 468 GLN A C 1
ATOM 3575 O O . GLN A 1 468 ? -20.188 -21.969 8.312 1 86.69 468 GLN A O 1
ATOM 3580 N N . PRO A 1 469 ? -21.219 -23.297 9.914 1 87.44 469 PRO A N 1
ATOM 3581 C CA . PRO A 1 469 ? -22.234 -23.641 8.922 1 87.44 469 PRO A CA 1
ATOM 3582 C C . PRO A 1 469 ? -22.922 -22.406 8.336 1 87.44 469 PRO A C 1
ATOM 3584 O O . PRO A 1 469 ? -23.297 -21.5 9.078 1 87.44 469 PRO A O 1
ATOM 3587 N N . GLY A 1 470 ? -22.891 -22.344 7.043 1 89.88 470 GLY A N 1
ATOM 3588 C CA . GLY A 1 470 ? -23.562 -21.25 6.367 1 89.88 470 GLY A CA 1
ATOM 3589 C C . GLY A 1 470 ? -22.625 -20.094 6.023 1 89.88 470 GLY A C 1
ATOM 3590 O O . GLY A 1 470 ? -23 -19.188 5.285 1 89.88 470 GLY A O 1
ATOM 3591 N N . SER A 1 471 ? -21.375 -20.172 6.445 1 93.31 471 SER A N 1
ATOM 3592 C CA . SER A 1 471 ? -20.406 -19.125 6.148 1 93.31 471 SER A CA 1
ATOM 3593 C C . SER A 1 471 ? -20.141 -19.016 4.652 1 93.31 471 SER A C 1
ATOM 3595 O O . SER A 1 471 ? -20.359 -19.984 3.912 1 93.31 471 SER A O 1
ATOM 3597 N N . VAL A 1 472 ? -19.75 -17.844 4.254 1 95.25 472 VAL A N 1
ATOM 3598 C CA . VAL A 1 472 ? -19.328 -17.641 2.873 1 95.25 472 VAL A CA 1
ATOM 3599 C C . VAL A 1 472 ? -17.797 -17.609 2.805 1 95.25 472 VAL A C 1
ATOM 3601 O O . VAL A 1 472 ? -17.156 -16.922 3.59 1 95.25 472 VAL A O 1
ATOM 3604 N N . ALA A 1 473 ? -17.25 -18.453 1.951 1 95.62 473 ALA A N 1
ATOM 3605 C CA . ALA A 1 473 ? -15.812 -18.469 1.728 1 95.62 473 ALA A CA 1
ATOM 3606 C C . ALA A 1 473 ? -15.484 -18.25 0.254 1 95.62 473 ALA A C 1
ATOM 3608 O O . ALA A 1 473 ? -15.992 -18.953 -0.617 1 95.62 473 ALA A O 1
ATOM 3609 N N . ILE A 1 474 ? -14.711 -17.219 0.005 1 96 474 ILE A N 1
ATOM 3610 C CA . ILE A 1 474 ? -14.234 -16.891 -1.333 1 96 474 ILE A CA 1
ATOM 3611 C C . ILE A 1 474 ? -12.734 -17.141 -1.425 1 96 474 ILE A C 1
ATOM 3613 O O . ILE A 1 474 ? -11.945 -16.484 -0.739 1 96 474 ILE A O 1
ATOM 3617 N N . LEU A 1 475 ? -12.32 -18.062 -2.264 1 93.31 475 LEU A N 1
ATOM 3618 C CA . LEU A 1 475 ? -10.922 -18.484 -2.348 1 93.31 475 LEU A CA 1
ATOM 3619 C C . LEU A 1 475 ? -10.398 -18.344 -3.77 1 93.31 475 LEU A C 1
ATOM 3621 O O . LEU A 1 475 ? -10.984 -18.875 -4.715 1 93.31 475 LEU A O 1
ATOM 3625 N N . ASP A 1 476 ? -9.297 -17.594 -3.904 1 90.5 476 ASP A N 1
ATOM 3626 C CA . ASP A 1 476 ? -8.719 -17.375 -5.227 1 90.5 476 ASP A CA 1
ATOM 3627 C C . ASP A 1 476 ? -7.379 -18.094 -5.371 1 90.5 476 ASP A C 1
ATOM 3629 O O . ASP A 1 476 ? -6.438 -17.812 -4.625 1 90.5 476 ASP A O 1
ATOM 3633 N N . GLU A 1 477 ? -7.348 -18.969 -6.262 1 86.06 477 GLU A N 1
ATOM 3634 C CA . GLU A 1 477 ? -6.125 -19.656 -6.68 1 86.06 477 GLU A CA 1
ATOM 3635 C C . GLU A 1 477 ? -5.352 -20.188 -5.477 1 86.06 477 GLU A C 1
ATO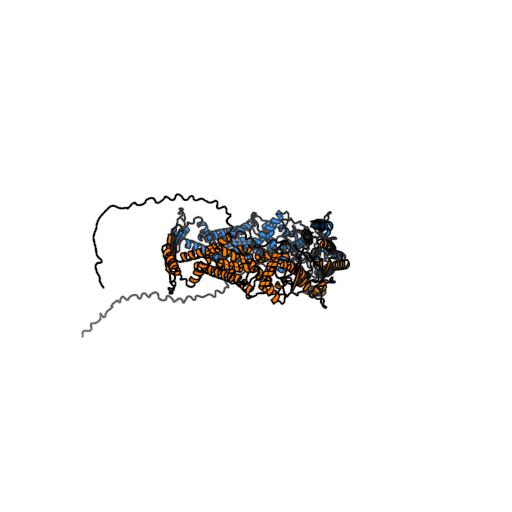M 3637 O O . GLU A 1 477 ? -4.156 -19.922 -5.328 1 86.06 477 GLU A O 1
ATOM 3642 N N . LEU A 1 478 ? -6 -21.109 -4.785 1 85.31 478 LEU A N 1
ATOM 3643 C CA . LEU A 1 478 ? -5.383 -21.688 -3.598 1 85.31 478 LEU A CA 1
ATOM 3644 C C . LEU A 1 478 ? -4.203 -22.578 -3.979 1 85.31 478 LEU A C 1
ATOM 3646 O O . LEU A 1 478 ? -4.27 -23.312 -4.961 1 85.31 478 LEU A O 1
ATOM 3650 N N . CYS A 1 479 ? -3.061 -22.469 -3.271 1 84.5 479 CYS A N 1
ATOM 3651 C CA . CYS A 1 479 ? -1.895 -23.344 -3.314 1 84.5 479 CYS A CA 1
ATOM 3652 C C . CYS A 1 479 ? -1.161 -23.203 -4.645 1 84.5 479 CYS A C 1
ATOM 3654 O O . CYS A 1 479 ? -0.618 -24.188 -5.16 1 84.5 479 CYS A O 1
ATOM 3656 N N . SER A 1 480 ? -1.239 -22.031 -5.215 1 76.88 480 SER A N 1
ATOM 3657 C CA . SER A 1 480 ? -0.561 -21.797 -6.484 1 76.88 480 SER A CA 1
ATOM 3658 C C . SER A 1 480 ? 0.899 -21.406 -6.266 1 76.88 480 SER A C 1
ATOM 3660 O O . SER A 1 480 ? 1.69 -21.391 -7.211 1 76.88 480 SER A O 1
ATOM 3662 N N . GLY A 1 481 ? 1.284 -21.172 -5.094 1 75.62 481 GLY A N 1
ATOM 3663 C CA . GLY A 1 481 ? 2.625 -20.688 -4.797 1 75.62 481 GLY A CA 1
ATOM 3664 C C . GLY A 1 481 ? 3.596 -21.812 -4.457 1 75.62 481 GLY A C 1
ATOM 3665 O O . GLY A 1 481 ? 4.543 -21.609 -3.693 1 75.62 481 GLY A O 1
ATOM 3666 N N . THR A 1 482 ? 3.355 -23.047 -4.855 1 80.06 482 THR A N 1
ATOM 3667 C CA . THR A 1 482 ? 4.199 -24.203 -4.586 1 80.06 482 THR A CA 1
ATOM 3668 C C . THR A 1 482 ? 4.258 -25.125 -5.805 1 80.06 482 THR A C 1
ATOM 3670 O O . THR A 1 482 ? 3.764 -24.766 -6.879 1 80.06 482 THR A O 1
ATOM 3673 N N . ASN A 1 483 ? 4.98 -26.219 -5.551 1 85.94 483 ASN A N 1
ATOM 3674 C CA . ASN A 1 483 ? 5.016 -27.234 -6.594 1 85.94 483 ASN A CA 1
ATOM 3675 C C . ASN A 1 483 ? 3.607 -27.672 -6.992 1 85.94 483 ASN A C 1
ATOM 3677 O O . ASN A 1 483 ? 2.773 -27.969 -6.133 1 85.94 483 ASN A O 1
ATOM 3681 N N . PRO A 1 484 ? 3.328 -27.688 -8.336 1 85.56 484 PRO A N 1
ATOM 3682 C CA . PRO A 1 484 ? 1.967 -27.922 -8.812 1 85.56 484 PRO A CA 1
ATOM 3683 C C . PRO A 1 484 ? 1.38 -29.234 -8.281 1 85.56 484 PRO A C 1
ATOM 3685 O O . PRO A 1 484 ? 0.213 -29.281 -7.887 1 85.56 484 PRO A O 1
ATOM 3688 N N . ASN A 1 485 ? 2.17 -30.297 -8.219 1 86.5 485 ASN A N 1
ATOM 3689 C CA . ASN A 1 485 ? 1.657 -31.578 -7.75 1 86.5 485 ASN A CA 1
ATOM 3690 C C . ASN A 1 485 ? 1.264 -31.531 -6.277 1 86.5 485 ASN A C 1
ATOM 3692 O O . ASN A 1 485 ? 0.188 -32 -5.902 1 86.5 485 ASN A O 1
ATOM 3696 N N . GLU A 1 486 ? 2.113 -30.953 -5.559 1 87.56 486 GLU A N 1
ATOM 3697 C CA . GLU A 1 486 ? 1.841 -30.844 -4.129 1 87.56 486 GLU A CA 1
ATOM 3698 C C . GLU A 1 486 ? 0.695 -29.859 -3.863 1 87.56 486 GLU A C 1
ATOM 3700 O O . GLU A 1 486 ? -0.12 -30.094 -2.965 1 87.56 486 GLU A O 1
ATOM 3705 N N . GLY A 1 487 ? 0.674 -28.875 -4.645 1 89.88 487 GLY A N 1
ATOM 3706 C CA . GLY A 1 487 ? -0.424 -27.922 -4.543 1 89.88 487 GLY A CA 1
ATOM 3707 C C . GLY A 1 487 ? -1.774 -28.531 -4.855 1 89.88 487 GLY A C 1
ATOM 3708 O O . GLY A 1 487 ? -2.756 -28.281 -4.152 1 89.88 487 GLY A O 1
ATOM 3709 N N . GLU A 1 488 ? -1.824 -29.391 -5.902 1 92.06 488 GLU A N 1
ATOM 3710 C CA . GLU A 1 488 ? -3.049 -30.094 -6.273 1 92.06 488 GLU A CA 1
ATOM 3711 C C . GLU A 1 488 ? -3.521 -31 -5.148 1 92.06 488 GLU A C 1
ATOM 3713 O O . GLU A 1 488 ? -4.719 -31.094 -4.879 1 92.06 488 GLU A O 1
ATOM 3718 N N . ASP A 1 489 ? -2.551 -31.594 -4.52 1 91.94 489 ASP A N 1
ATOM 3719 C CA . ASP A 1 489 ? -2.881 -32.531 -3.432 1 91.94 489 ASP A CA 1
ATOM 3720 C C . ASP A 1 489 ? -3.547 -31.781 -2.273 1 91.94 489 ASP A C 1
ATOM 3722 O O . ASP A 1 489 ? -4.574 -32.219 -1.76 1 91.94 489 ASP A O 1
ATOM 3726 N N . ILE A 1 490 ? -2.953 -30.734 -1.922 1 91.12 490 ILE A N 1
ATOM 3727 C CA . ILE A 1 490 ? -3.477 -29.969 -0.799 1 91.12 490 ILE A CA 1
ATOM 3728 C C . ILE A 1 490 ? -4.84 -29.375 -1.163 1 91.12 490 ILE A C 1
ATOM 3730 O O . ILE A 1 490 ? -5.77 -29.406 -0.353 1 91.12 490 ILE A O 1
ATOM 3734 N N . PHE A 1 491 ? -4.961 -28.922 -2.35 1 92.19 491 PHE A N 1
ATOM 3735 C CA . PHE A 1 491 ? -6.223 -28.359 -2.828 1 92.19 491 PHE A CA 1
ATOM 3736 C C . PHE A 1 491 ? -7.324 -29.422 -2.777 1 92.19 491 PHE A C 1
ATOM 3738 O O . PHE A 1 491 ? -8.422 -29.141 -2.275 1 92.19 491 PHE A O 1
ATOM 3745 N N . ALA A 1 492 ? -7.004 -30.562 -3.299 1 93.44 492 ALA A N 1
ATOM 3746 C CA . ALA A 1 492 ? -7.973 -31.656 -3.312 1 93.44 492 ALA A CA 1
ATOM 3747 C C . ALA A 1 492 ? -8.422 -32 -1.896 1 93.44 492 ALA A C 1
ATOM 3749 O O . ALA A 1 492 ? -9.602 -32.25 -1.659 1 93.44 492 ALA A O 1
ATOM 3750 N N . MET A 1 493 ? -7.473 -31.969 -1.012 1 92.62 493 MET A N 1
ATOM 3751 C CA . MET A 1 493 ? -7.781 -32.25 0.386 1 92.62 493 MET A CA 1
ATOM 3752 C C . MET A 1 493 ? -8.719 -31.219 0.965 1 92.62 493 MET A C 1
ATOM 3754 O O . MET A 1 493 ? -9.719 -31.547 1.61 1 92.62 493 MET A O 1
ATOM 3758 N N . VAL A 1 494 ? -8.492 -29.984 0.696 1 92.19 494 VAL A N 1
ATOM 3759 C CA . VAL A 1 494 ? -9.289 -28.875 1.21 1 92.19 494 VAL A CA 1
ATOM 3760 C C . VAL A 1 494 ? -10.703 -28.953 0.651 1 92.19 494 VAL A C 1
ATOM 3762 O O . VAL A 1 494 ? -11.68 -28.844 1.397 1 92.19 494 VAL A O 1
ATOM 3765 N N . VAL A 1 495 ? -10.844 -29.219 -0.63 1 92.31 495 VAL A N 1
ATOM 3766 C CA . VAL A 1 495 ? -12.125 -29.266 -1.327 1 92.31 495 VAL A CA 1
ATOM 3767 C C . VAL A 1 495 ? -12.938 -30.453 -0.827 1 92.31 495 VAL A C 1
ATOM 3769 O O . VAL A 1 495 ? -14.172 -30.422 -0.821 1 92.31 495 VAL A O 1
ATOM 3772 N N . SER A 1 496 ? -12.258 -31.453 -0.351 1 91.38 496 SER A N 1
ATOM 3773 C CA . SER A 1 496 ? -12.945 -32.656 0.136 1 91.38 496 SER A CA 1
ATOM 3774 C C . SER A 1 496 ? -13.469 -32.438 1.552 1 91.38 496 SER A C 1
ATOM 3776 O O . SER A 1 496 ? -14.484 -33.031 1.936 1 91.38 496 SER A O 1
ATOM 3778 N N . LEU A 1 497 ? -12.844 -31.594 2.316 1 91.56 497 LEU A N 1
ATOM 3779 C CA . LEU A 1 497 ? -13.172 -31.438 3.73 1 91.56 497 LEU A CA 1
ATOM 3780 C C . LEU A 1 497 ? -14.133 -30.266 3.939 1 91.56 497 LEU A C 1
ATOM 3782 O O . LEU A 1 497 ? -15 -30.312 4.816 1 91.56 497 LEU A O 1
ATOM 3786 N N . LEU A 1 498 ? -14.086 -29.297 3.111 1 92 498 LEU A N 1
ATOM 3787 C CA . LEU A 1 498 ? -14.789 -28.031 3.328 1 92 498 LEU A CA 1
ATOM 3788 C C . LEU A 1 498 ? -16.297 -28.25 3.305 1 92 498 LEU A C 1
ATOM 3790 O O . LEU A 1 498 ? -17.016 -27.719 4.152 1 92 498 LEU A O 1
ATOM 3794 N N . PRO A 1 499 ? -16.812 -29.094 2.434 1 91 499 PRO A N 1
ATOM 3795 C CA . PRO A 1 499 ? -18.266 -29.266 2.334 1 91 499 PRO A CA 1
ATOM 3796 C C . PRO A 1 499 ? -18.875 -29.844 3.602 1 91 499 PRO A C 1
ATOM 3798 O O . PRO A 1 499 ? -20.078 -29.703 3.834 1 91 499 PRO A O 1
ATOM 3801 N N . ARG A 1 500 ? -18.062 -30.453 4.398 1 89.56 500 ARG A N 1
ATOM 3802 C CA . ARG A 1 500 ? -18.578 -31.031 5.637 1 89.56 500 ARG A CA 1
ATOM 3803 C C . ARG A 1 500 ? -19.094 -29.953 6.574 1 89.56 500 ARG A C 1
ATOM 3805 O O . ARG A 1 500 ? -19.969 -30.219 7.414 1 89.56 500 ARG A O 1
ATOM 3812 N N . LEU A 1 501 ? -18.672 -28.812 6.422 1 89.69 501 LEU A N 1
ATOM 3813 C CA . LEU A 1 501 ? -19.109 -27.688 7.242 1 89.69 501 LEU A CA 1
ATOM 3814 C C . LEU A 1 501 ? -20.312 -26.984 6.609 1 89.69 501 LEU A C 1
ATOM 3816 O O . LEU A 1 501 ? -20.859 -26.047 7.191 1 89.69 501 LEU A O 1
ATOM 3820 N N . ARG A 1 502 ? -20.703 -27.312 5.387 1 88.44 502 ARG A N 1
ATOM 3821 C CA . ARG A 1 502 ? -21.828 -26.812 4.613 1 88.44 502 ARG A CA 1
ATOM 3822 C C . ARG A 1 502 ? -21.734 -25.297 4.441 1 88.44 502 ARG A C 1
ATOM 3824 O O . ARG A 1 502 ? -22.719 -24.578 4.684 1 88.44 502 ARG A O 1
ATOM 3831 N N . PRO A 1 503 ? -20.547 -24.844 4.121 1 89.88 503 PRO A N 1
ATOM 3832 C CA . PRO A 1 503 ? -20.406 -23.422 3.818 1 89.88 503 PRO A CA 1
ATOM 3833 C C . PRO A 1 503 ? -20.828 -23.078 2.396 1 89.88 503 PRO A C 1
ATOM 3835 O O . PRO A 1 503 ? -21.188 -23.969 1.617 1 89.88 503 PRO A O 1
ATOM 3838 N N . GLN A 1 504 ? -21.016 -21.812 2.076 1 91.62 504 GLN A N 1
ATOM 3839 C CA . GLN A 1 504 ? -21.125 -21.281 0.724 1 91.62 504 GLN A CA 1
ATOM 3840 C C . GLN A 1 504 ? -19.75 -20.938 0.161 1 91.62 504 GLN A C 1
ATOM 3842 O O . GLN A 1 504 ? -19.188 -19.891 0.492 1 91.62 504 GLN A O 1
ATOM 3847 N N . VAL A 1 505 ? -19.234 -21.844 -0.716 1 94.88 505 VAL A N 1
ATOM 3848 C CA . VAL A 1 505 ? -17.828 -21.672 -1.092 1 94.88 505 VAL A CA 1
ATOM 3849 C C . VAL A 1 505 ? -17.719 -21.406 -2.594 1 94.88 505 VAL A C 1
ATOM 3851 O O . VAL A 1 505 ? -18.375 -22.094 -3.393 1 94.88 505 VAL A O 1
ATOM 3854 N N . PHE A 1 506 ? -17 -20.406 -2.951 1 96.25 506 PHE A N 1
ATOM 3855 C CA . PHE A 1 506 ? -16.562 -20.156 -4.32 1 96.25 506 PHE A CA 1
ATOM 3856 C C . PHE A 1 506 ? -15.031 -20.156 -4.402 1 96.25 506 PHE A C 1
ATOM 3858 O O . PHE A 1 506 ? -14.367 -19.422 -3.678 1 96.25 506 PHE A O 1
ATOM 3865 N N . VAL A 1 507 ? -14.453 -21.031 -5.258 1 95.31 507 VAL A N 1
ATOM 3866 C CA . VAL A 1 507 ? -13.008 -21.156 -5.344 1 95.31 507 VAL A CA 1
ATOM 3867 C C . VAL A 1 507 ? -12.57 -21.172 -6.809 1 95.31 507 VAL A C 1
ATOM 3869 O O . VAL A 1 507 ? -13.156 -21.875 -7.629 1 95.31 507 VAL A O 1
ATOM 3872 N N . SER A 1 508 ? -11.648 -20.312 -7.168 1 93.38 508 SER A N 1
ATOM 3873 C CA . SER A 1 508 ? -11.031 -20.375 -8.492 1 93.38 508 SER A CA 1
ATOM 3874 C C . SER A 1 508 ? -9.742 -21.188 -8.461 1 93.38 508 SER A C 1
ATOM 3876 O O . SER A 1 508 ? -9.062 -21.234 -7.434 1 93.38 508 SER A O 1
ATOM 3878 N N . THR A 1 509 ? -9.438 -21.844 -9.531 1 91.38 509 THR A N 1
ATOM 3879 C CA . THR A 1 509 ? -8.195 -22.609 -9.602 1 91.38 509 THR A CA 1
ATOM 3880 C C . THR A 1 509 ? -7.68 -22.672 -11.039 1 91.38 509 THR A C 1
ATOM 3882 O O . THR A 1 509 ? -8.461 -22.594 -11.992 1 91.38 509 THR A O 1
ATOM 3885 N N . HIS A 1 510 ? -6.434 -22.797 -11.133 1 88.81 510 HIS A N 1
ATOM 3886 C CA . HIS A 1 510 ? -5.785 -23 -12.422 1 88.81 510 HIS A CA 1
ATOM 3887 C C . HIS A 1 510 ? -5.422 -24.469 -12.625 1 88.81 510 HIS A C 1
ATOM 3889 O O . HIS A 1 510 ? -4.879 -24.844 -13.672 1 88.81 510 HIS A O 1
ATOM 3895 N N . PHE A 1 511 ? -5.762 -25.281 -11.625 1 90.75 511 PHE A N 1
ATOM 3896 C CA . PHE A 1 511 ? -5.52 -26.719 -11.727 1 90.75 511 PHE A CA 1
ATOM 3897 C C . PHE A 1 511 ? -6.609 -27.391 -12.547 1 90.75 511 PHE A C 1
ATOM 3899 O O . PHE A 1 511 ? -7.453 -28.109 -12.008 1 90.75 511 PHE A O 1
ATOM 3906 N N . LEU A 1 512 ? -6.508 -27.234 -13.828 1 91.88 512 LEU A N 1
ATOM 3907 C CA . LEU A 1 512 ? -7.574 -27.688 -14.719 1 91.88 512 LEU A CA 1
ATOM 3908 C C . LEU A 1 512 ? -7.691 -29.203 -14.703 1 91.88 512 LEU A C 1
ATOM 3910 O O . LEU A 1 512 ? -8.805 -29.75 -14.727 1 91.88 512 LEU A O 1
ATOM 3914 N N . GLY A 1 513 ? -6.562 -29.891 -14.68 1 90.44 513 GLY A N 1
ATOM 3915 C CA . GLY A 1 513 ? -6.594 -31.344 -14.594 1 90.44 513 GLY A CA 1
ATOM 3916 C C . GLY A 1 513 ? -7.285 -31.844 -13.344 1 90.44 513 GLY A C 1
ATOM 3917 O O . GLY A 1 513 ? -8.086 -32.781 -13.406 1 90.44 513 GLY A O 1
ATOM 3918 N N . LEU A 1 514 ? -6.98 -31.219 -12.242 1 92.56 514 LEU A N 1
ATOM 3919 C CA . LEU A 1 514 ? -7.617 -31.594 -10.984 1 92.56 514 LEU A CA 1
ATOM 3920 C C . LEU A 1 514 ? -9.109 -31.297 -11.023 1 92.56 514 LEU A C 1
ATOM 3922 O O . LEU A 1 514 ? -9.922 -32.125 -10.594 1 92.56 514 LEU A O 1
ATOM 3926 N N . ALA A 1 515 ? -9.461 -30.141 -11.539 1 94.44 515 ALA A N 1
ATOM 3927 C CA . ALA A 1 515 ? -10.867 -29.766 -11.625 1 94.44 515 ALA A CA 1
ATOM 3928 C C . ALA A 1 515 ? -11.656 -30.75 -12.469 1 94.44 515 ALA A C 1
ATOM 3930 O O . ALA A 1 515 ? -12.766 -31.156 -12.109 1 94.44 515 ALA A O 1
ATOM 3931 N N . ALA A 1 516 ? -11.039 -31.156 -13.562 1 94.94 516 ALA A N 1
ATOM 3932 C CA . ALA A 1 516 ? -11.68 -32.125 -14.438 1 94.94 516 ALA A CA 1
ATOM 3933 C C . ALA A 1 516 ? -11.867 -33.469 -13.711 1 94.94 516 ALA A C 1
ATOM 3935 O O . ALA A 1 516 ? -12.914 -34.094 -13.836 1 94.94 516 ALA A O 1
ATOM 3936 N N . ARG A 1 517 ? -10.883 -33.812 -12.992 1 94.75 517 ARG A N 1
ATOM 3937 C CA . ARG A 1 517 ? -10.961 -35.062 -12.227 1 94.75 517 ARG A CA 1
ATOM 3938 C C . ARG A 1 517 ? -12.055 -34.969 -11.172 1 94.75 517 ARG A C 1
ATOM 3940 O O . ARG A 1 517 ? -12.828 -35.938 -10.992 1 94.75 517 ARG A O 1
ATOM 3947 N N . LEU A 1 518 ? -12.172 -33.875 -10.492 1 94.12 518 LEU A N 1
ATOM 3948 C CA . LEU A 1 518 ? -13.18 -33.688 -9.461 1 94.12 518 LEU A CA 1
ATOM 3949 C C . LEU A 1 518 ? -14.578 -33.688 -10.062 1 94.12 518 LEU A C 1
ATOM 3951 O O . LEU A 1 518 ? -15.516 -34.219 -9.453 1 94.12 518 LEU A O 1
ATOM 3955 N N . GLU A 1 519 ? -14.672 -33.094 -11.211 1 94.44 519 GLU A N 1
ATOM 3956 C CA . GLU A 1 519 ? -15.969 -33.062 -11.875 1 94.44 519 GLU A CA 1
ATOM 3957 C C . GLU A 1 519 ? -16.422 -34.469 -12.266 1 94.44 519 GLU A C 1
ATOM 3959 O O . GLU A 1 519 ? -17.594 -34.812 -12.156 1 94.44 519 GLU A O 1
ATOM 3964 N N . ARG A 1 520 ? -15.492 -35.25 -12.672 1 93.62 520 ARG A N 1
ATOM 3965 C CA . ARG A 1 520 ? -15.781 -36.594 -13.102 1 93.62 520 ARG A CA 1
ATOM 3966 C C . ARG A 1 520 ? -16.094 -37.5 -11.914 1 93.62 520 ARG A C 1
ATOM 3968 O O . ARG A 1 520 ? -17.062 -38.25 -11.93 1 93.62 520 ARG A O 1
ATOM 3975 N N . GLU A 1 521 ? -15.258 -37.344 -10.859 1 92.62 521 GLU A N 1
ATOM 3976 C CA . GLU A 1 521 ? -15.344 -38.25 -9.719 1 92.62 521 GLU A CA 1
ATOM 3977 C C . GLU A 1 521 ? -16.422 -37.812 -8.734 1 92.62 521 GLU A C 1
ATOM 3979 O O . GLU A 1 521 ? -17 -38.625 -8.016 1 92.62 521 GLU A O 1
ATOM 3984 N N . ARG A 1 522 ? -16.625 -36.562 -8.625 1 89.81 522 ARG A N 1
ATOM 3985 C CA . ARG A 1 522 ? -17.594 -35.938 -7.719 1 89.81 522 ARG A CA 1
ATOM 3986 C C . ARG A 1 522 ? -17.5 -36.562 -6.328 1 89.81 522 ARG A C 1
ATOM 3988 O O . ARG A 1 522 ? -18.484 -37.125 -5.824 1 89.81 522 ARG A O 1
ATOM 3995 N N . PRO A 1 523 ? -16.359 -36.438 -5.719 1 85.81 523 PRO A N 1
ATOM 3996 C CA . PRO A 1 523 ? -16.172 -37.031 -4.395 1 85.81 523 PRO A CA 1
ATOM 3997 C C . PRO A 1 523 ? -17.156 -36.469 -3.355 1 85.81 523 PRO A C 1
ATOM 3999 O O . PRO A 1 523 ? -17.375 -37.094 -2.316 1 85.81 523 PRO A O 1
ATOM 4002 N N . VAL A 1 524 ? -17.688 -35.281 -3.588 1 87.94 524 VAL A N 1
ATOM 4003 C CA . VAL A 1 524 ? -18.656 -34.625 -2.719 1 87.94 524 VAL A CA 1
ATOM 4004 C C . VAL A 1 524 ? -19.859 -34.156 -3.545 1 87.94 524 VAL A C 1
ATOM 4006 O O . VAL A 1 524 ? -19.688 -33.656 -4.66 1 87.94 524 VAL A O 1
ATOM 4009 N N . GLU A 1 525 ? -21.078 -34.312 -3 1 86.25 525 GLU A N 1
ATOM 4010 C CA . GLU A 1 525 ? -22.312 -34.031 -3.729 1 86.25 525 GLU A CA 1
ATOM 4011 C C . GLU A 1 525 ? -22.5 -32.531 -3.936 1 86.25 525 GLU A C 1
ATOM 4013 O O . GLU A 1 525 ? -23.125 -32.125 -4.914 1 86.25 525 GLU A O 1
ATOM 4018 N N . SER A 1 526 ? -21.969 -31.797 -3.104 1 90.38 526 SER A N 1
ATOM 4019 C CA . SER A 1 526 ? -22.219 -30.359 -3.117 1 90.38 526 SER A CA 1
ATOM 4020 C C . SER A 1 526 ? -21.25 -29.641 -4.043 1 90.38 526 SER A C 1
ATOM 4022 O O . SER A 1 526 ? -21.25 -28.406 -4.117 1 90.38 526 SER A O 1
ATOM 4024 N N . LEU A 1 527 ? -20.562 -30.422 -4.848 1 92.56 527 LEU A N 1
ATOM 4025 C CA . LEU A 1 527 ? -19.609 -29.797 -5.773 1 92.56 527 LEU A CA 1
ATOM 4026 C C . LEU A 1 527 ? -20.328 -29.297 -7.02 1 92.56 527 LEU A C 1
ATOM 4028 O O . LEU A 1 527 ? -21.203 -29.969 -7.559 1 92.56 527 LEU A O 1
ATOM 4032 N N . ALA A 1 528 ? -20.062 -28.125 -7.375 1 94.12 528 ALA A N 1
ATOM 4033 C CA . ALA A 1 528 ? -20.484 -27.516 -8.641 1 94.12 528 ALA A CA 1
ATOM 4034 C C . ALA A 1 528 ? -19.312 -26.906 -9.383 1 94.12 528 ALA A C 1
ATOM 4036 O O . ALA A 1 528 ? -18.281 -26.562 -8.773 1 94.12 528 ALA A O 1
ATOM 4037 N N . PHE A 1 529 ? -19.438 -26.859 -10.727 1 95.81 529 PHE A N 1
ATOM 4038 C CA . PHE A 1 529 ? -18.328 -26.391 -11.547 1 95.81 529 PHE A CA 1
ATOM 4039 C C . PHE A 1 529 ? -18.797 -25.312 -12.523 1 95.81 529 PHE A C 1
ATOM 4041 O O . PHE A 1 529 ? -19.844 -25.469 -13.164 1 95.81 529 PHE A O 1
ATOM 4048 N N . LEU A 1 530 ? -18.078 -24.219 -12.562 1 96.25 530 LEU A N 1
ATOM 4049 C CA . LEU A 1 530 ? -18.312 -23.156 -13.523 1 96.25 530 LEU A CA 1
ATOM 4050 C C . LEU A 1 530 ? -17.047 -22.875 -14.344 1 96.25 530 LEU A C 1
ATOM 4052 O O . LEU A 1 530 ? -15.93 -23.016 -13.836 1 96.25 530 LEU A O 1
ATOM 4056 N N . GLN A 1 531 ? -17.219 -22.562 -15.617 1 96.25 531 GLN A N 1
ATOM 4057 C CA . GLN A 1 531 ? -16.125 -22.172 -16.484 1 96.25 531 GLN A CA 1
ATOM 4058 C C . GLN A 1 531 ? -16.422 -20.859 -17.203 1 96.25 531 GLN A C 1
ATOM 4060 O O . GLN A 1 531 ? -17.594 -20.531 -17.469 1 96.25 531 GLN A O 1
ATOM 4065 N N . VAL A 1 532 ? -15.383 -20.109 -17.5 1 94.5 532 VAL A N 1
ATOM 4066 C CA . VAL A 1 532 ? -15.508 -18.891 -18.281 1 94.5 532 VAL A CA 1
ATOM 4067 C C . VAL A 1 532 ? -15.953 -19.234 -19.703 1 94.5 532 VAL A C 1
ATOM 4069 O O . VAL A 1 532 ? -15.375 -20.125 -20.344 1 94.5 532 VAL A O 1
ATOM 4072 N N . GLU A 1 533 ? -16.938 -18.578 -20.109 1 94.62 533 GLU A N 1
ATOM 4073 C CA . GLU A 1 533 ? -17.406 -18.766 -21.469 1 94.62 533 GLU A CA 1
ATOM 4074 C C . GLU A 1 533 ? -16.484 -18.062 -22.469 1 94.62 533 GLU A C 1
ATOM 4076 O O . GLU A 1 533 ? -16.062 -16.938 -22.25 1 94.62 533 GLU A O 1
ATOM 4081 N N . LEU A 1 534 ? -16.188 -18.797 -23.484 1 93.31 534 LEU A N 1
ATOM 4082 C CA . LEU A 1 534 ? -15.375 -18.234 -24.562 1 93.31 534 LEU A CA 1
ATOM 4083 C C . LEU A 1 534 ? -16.188 -18.094 -25.844 1 93.31 534 LEU A C 1
ATOM 4085 O O . LEU A 1 534 ? -17.016 -18.953 -26.156 1 93.31 534 LEU A O 1
ATOM 4089 N N . ASP A 1 535 ? -15.922 -17.062 -26.547 1 92.62 535 ASP A N 1
ATOM 4090 C CA . ASP A 1 535 ? -16.562 -16.906 -27.844 1 92.62 535 ASP A CA 1
ATOM 4091 C C . ASP A 1 535 ? -15.844 -17.719 -28.922 1 92.62 535 ASP A C 1
ATOM 4093 O O . ASP A 1 535 ? -14.883 -18.438 -28.625 1 92.62 535 ASP A O 1
ATOM 4097 N N . PRO A 1 536 ? -16.297 -17.703 -30.125 1 91.69 536 PRO A N 1
ATOM 4098 C CA . PRO A 1 536 ? -15.695 -18.516 -31.188 1 91.69 536 PRO A CA 1
ATOM 4099 C C . PRO A 1 536 ? -14.234 -18.141 -31.453 1 91.69 536 PRO A C 1
ATOM 4101 O O . PRO A 1 536 ? -13.469 -18.984 -31.922 1 91.69 536 PRO A O 1
ATOM 4104 N N . GLU A 1 537 ? -13.844 -16.938 -31.172 1 89.12 537 GLU A N 1
ATOM 4105 C CA . GLU A 1 537 ? -12.461 -16.5 -31.328 1 89.12 537 GLU A CA 1
ATOM 4106 C C . GLU A 1 537 ? -11.633 -16.781 -30.078 1 89.12 537 GLU A C 1
ATOM 4108 O O . GLU A 1 537 ? -10.516 -16.297 -29.938 1 89.12 537 GLU A O 1
ATOM 4113 N N . GLU A 1 538 ? -12.195 -17.5 -29.094 1 88.81 538 GLU A N 1
ATOM 4114 C CA . GLU A 1 538 ? -11.547 -17.906 -27.844 1 88.81 538 GLU A CA 1
ATOM 4115 C C . GLU A 1 538 ? -11.266 -16.688 -26.953 1 88.81 538 GLU A C 1
ATOM 4117 O O . GLU A 1 538 ? -10.219 -16.609 -26.312 1 88.81 538 GLU A O 1
ATOM 4122 N N . LYS A 1 539 ? -12.148 -15.789 -27.141 1 88.5 539 LYS A N 1
ATOM 4123 C CA . LYS A 1 539 ? -12.109 -14.641 -26.234 1 88.5 539 LYS A CA 1
ATOM 4124 C C . LYS A 1 539 ? -13.125 -14.789 -25.109 1 88.5 539 LYS A C 1
ATOM 4126 O O . LYS A 1 539 ? -14.25 -15.234 -25.344 1 88.5 539 LYS A O 1
ATOM 4131 N N . PRO A 1 540 ? -12.688 -14.367 -23.969 1 89.88 540 PRO A N 1
ATOM 4132 C CA . PRO A 1 540 ? -13.641 -14.461 -22.859 1 89.88 540 PRO A CA 1
ATOM 4133 C C . PRO A 1 540 ? -14.852 -13.547 -23.047 1 89.88 540 PRO A C 1
ATOM 4135 O O . PRO A 1 540 ? -14.688 -12.375 -23.406 1 89.88 540 PRO A O 1
ATOM 4138 N N . THR A 1 541 ? -16.062 -14.047 -22.797 1 93.62 541 THR A N 1
ATOM 4139 C CA . THR A 1 541 ? -17.281 -13.25 -22.828 1 93.62 541 THR A CA 1
ATOM 4140 C C . THR A 1 541 ? -17.578 -12.664 -21.453 1 93.62 541 THR A C 1
ATOM 4142 O O . THR A 1 541 ? -18.484 -11.836 -21.312 1 93.62 541 THR A O 1
ATOM 4145 N N . TYR A 1 542 ? -16.844 -13.109 -20.469 1 92.75 542 TYR A N 1
ATOM 4146 C CA . TYR A 1 542 ? -17 -12.727 -19.078 1 92.75 542 TYR A CA 1
ATOM 4147 C C . TYR A 1 542 ? -18.328 -13.234 -18.516 1 92.75 542 TYR A C 1
ATOM 4149 O O . TYR A 1 542 ? -18.875 -12.656 -17.578 1 92.75 542 TYR A O 1
ATOM 4157 N N . GLN A 1 543 ? -18.859 -14.219 -19.234 1 95.62 543 GLN A N 1
ATOM 4158 C CA . GLN A 1 543 ? -19.969 -15.023 -18.703 1 95.62 543 GLN A CA 1
ATOM 4159 C C . GLN A 1 543 ? -19.453 -16.328 -18.109 1 95.62 543 GLN A C 1
ATOM 4161 O O . GLN A 1 543 ? -18.391 -16.812 -18.469 1 95.62 543 GLN A O 1
ATOM 4166 N N . PHE A 1 544 ? -20.219 -16.891 -17.156 1 96 544 PHE A N 1
ATOM 4167 C CA . PHE A 1 544 ? -19.844 -18.125 -16.5 1 96 544 PHE A CA 1
ATOM 4168 C C . PHE A 1 544 ? -20.922 -19.188 -16.703 1 96 544 PHE A C 1
ATOM 4170 O O . PHE A 1 544 ? -22.094 -18.969 -16.406 1 96 544 PHE A O 1
ATOM 4177 N N . VAL A 1 545 ? -20.5 -20.328 -17.234 1 95.88 545 VAL A N 1
ATOM 4178 C CA . VAL A 1 545 ? -21.422 -21.406 -17.562 1 95.88 545 VAL A CA 1
ATOM 4179 C C . VAL A 1 545 ? -20.984 -22.688 -16.875 1 95.88 545 VAL A C 1
ATOM 4181 O O . VAL A 1 545 ? -19.812 -22.812 -16.469 1 95.88 545 VAL A O 1
ATOM 4184 N N . PRO A 1 546 ? -21.875 -23.641 -16.688 1 95.12 546 PRO A N 1
ATOM 4185 C CA . PRO A 1 546 ? -21.5 -24.906 -16.047 1 95.12 546 PRO A CA 1
ATOM 4186 C C . PRO A 1 546 ? -20.422 -25.656 -16.812 1 95.12 546 PRO A C 1
ATOM 4188 O O . PRO A 1 546 ? -20.438 -25.672 -18.047 1 95.12 546 PRO A O 1
ATOM 4191 N N . GLY A 1 547 ? -19.453 -26.188 -16.078 1 95.06 547 GLY A N 1
ATOM 4192 C CA . GLY A 1 547 ? -18.391 -26.984 -16.672 1 95.06 547 GLY A CA 1
ATOM 4193 C C . GLY A 1 547 ? -17 -26.625 -16.188 1 95.06 547 GLY A C 1
ATOM 4194 O O . GLY A 1 547 ? -16.859 -25.781 -15.305 1 95.06 547 GLY A O 1
ATOM 4195 N N . VAL A 1 548 ? -16 -27.375 -16.688 1 95.69 548 VAL A N 1
ATOM 4196 C CA . VAL A 1 548 ? -14.594 -27.141 -16.375 1 95.69 548 VAL A CA 1
ATOM 4197 C C . VAL A 1 548 ? -13.844 -26.719 -17.625 1 95.69 548 VAL A C 1
ATOM 4199 O O . VAL A 1 548 ? -14.008 -27.312 -18.703 1 95.69 548 VAL A O 1
ATOM 4202 N N . ALA A 1 549 ? -13.109 -25.656 -17.484 1 93.44 549 ALA A N 1
ATOM 4203 C CA . ALA A 1 549 ? -12.336 -25.156 -18.609 1 93.44 549 ALA A CA 1
ATOM 4204 C C . ALA A 1 549 ? -11.281 -26.156 -19.047 1 93.44 549 ALA A C 1
ATOM 4206 O O . ALA A 1 549 ? -10.695 -26.859 -18.219 1 93.44 549 ALA A O 1
ATOM 4207 N N . THR A 1 550 ? -10.992 -26.125 -20.344 1 86 550 THR A N 1
ATOM 4208 C CA . THR A 1 550 ? -10.031 -27.094 -20.875 1 86 550 THR A CA 1
ATOM 4209 C C . THR A 1 550 ? -8.695 -26.406 -21.188 1 86 550 THR A C 1
ATOM 4211 O O . THR A 1 550 ? -7.691 -27.078 -21.438 1 86 550 THR A O 1
ATOM 4214 N N . THR A 1 551 ? -8.719 -25.156 -21.203 1 82.31 551 THR A N 1
ATOM 4215 C CA . THR A 1 551 ? -7.5 -24.422 -21.516 1 82.31 551 THR A CA 1
ATOM 4216 C C . THR A 1 551 ? -7.406 -23.141 -20.672 1 82.31 551 THR A C 1
ATOM 4218 O O . THR A 1 551 ? -8.43 -22.594 -20.25 1 82.31 551 THR A O 1
ATOM 4221 N N . SER A 1 552 ? -6.211 -22.734 -20.406 1 82.62 552 SER A N 1
ATOM 4222 C CA . SER A 1 552 ? -5.996 -21.469 -19.719 1 82.62 552 SER A CA 1
ATOM 4223 C C . SER A 1 552 ? -5.695 -20.344 -20.688 1 82.62 552 SER A C 1
ATOM 4225 O O . SER A 1 552 ? -5.703 -19.172 -20.312 1 82.62 552 SER A O 1
ATOM 4227 N N . LEU A 1 553 ? -5.508 -20.688 -21.953 1 84.62 553 LEU A N 1
ATOM 4228 C CA . LEU A 1 553 ? -5.207 -19.766 -23.047 1 84.62 553 LEU A CA 1
ATOM 4229 C C . LEU A 1 553 ? -3.949 -18.953 -22.734 1 84.62 553 LEU A C 1
ATOM 4231 O O . LEU A 1 553 ? -3.84 -17.797 -23.141 1 84.62 553 LEU A O 1
ATOM 4235 N N . ALA A 1 554 ? -3.051 -19.516 -21.922 1 86.75 554 ALA A N 1
ATOM 4236 C CA . ALA A 1 554 ? -1.821 -18.812 -21.547 1 86.75 554 ALA A CA 1
ATOM 4237 C C . ALA A 1 554 ? -0.979 -18.5 -22.781 1 86.75 554 ALA A C 1
ATOM 4239 O O . ALA A 1 554 ? -0.429 -17.406 -22.891 1 86.75 554 ALA A O 1
ATOM 4240 N N . HIS A 1 555 ? -0.924 -19.453 -23.719 1 87.88 555 HIS A N 1
ATOM 4241 C CA . HIS A 1 555 ? -0.125 -19.266 -24.922 1 87.88 555 HIS A CA 1
ATOM 4242 C C . HIS A 1 555 ? -0.716 -18.172 -25.812 1 87.88 555 HIS A C 1
ATOM 4244 O O . HIS A 1 555 ? 0.02 -17.422 -26.453 1 87.88 555 HIS A O 1
ATOM 4250 N N . LYS A 1 556 ? -1.991 -18.125 -25.828 1 87.06 556 LYS A N 1
ATOM 4251 C CA . LYS A 1 556 ? -2.656 -17.109 -26.625 1 87.06 556 LYS A CA 1
ATOM 4252 C C . LYS A 1 556 ? -2.42 -15.711 -26.031 1 87.06 556 LYS A C 1
ATOM 4254 O O . LYS A 1 556 ? -2.18 -14.758 -26.766 1 87.06 556 LYS A O 1
ATOM 4259 N N . VAL A 1 557 ? -2.551 -15.609 -24.766 1 87.38 557 VAL A N 1
ATOM 4260 C CA . VAL A 1 557 ? -2.275 -14.344 -24.094 1 87.38 557 VAL A CA 1
ATOM 4261 C C . VAL A 1 557 ? -0.818 -13.945 -24.328 1 87.38 557 VAL A C 1
ATOM 4263 O O . VAL A 1 557 ? -0.524 -12.781 -24.594 1 87.38 557 VAL A O 1
ATOM 4266 N N . ALA A 1 558 ? 0.101 -14.898 -24.234 1 90.75 558 ALA A N 1
ATOM 4267 C CA . ALA A 1 558 ? 1.521 -14.656 -24.469 1 90.75 558 ALA A CA 1
ATOM 4268 C C . ALA A 1 558 ? 1.759 -14.117 -25.875 1 90.75 558 ALA A C 1
ATOM 4270 O O . ALA A 1 558 ? 2.51 -13.156 -26.062 1 90.75 558 ALA A O 1
ATOM 4271 N N . ALA A 1 559 ? 1.062 -14.719 -26.781 1 91.12 559 ALA A N 1
ATOM 4272 C CA . ALA A 1 559 ? 1.196 -14.281 -28.172 1 91.12 559 ALA A CA 1
ATOM 4273 C C . ALA A 1 559 ? 0.678 -12.859 -28.359 1 91.12 559 ALA A C 1
ATOM 4275 O O . ALA A 1 559 ? 1.318 -12.039 -29.016 1 91.12 559 ALA A O 1
ATOM 4276 N N . ARG A 1 560 ? -0.454 -12.562 -27.797 1 88.19 560 ARG A N 1
ATOM 4277 C CA . ARG A 1 560 ? -1.058 -11.234 -27.875 1 88.19 560 ARG A CA 1
ATOM 4278 C C . ARG A 1 560 ? -0.127 -10.172 -27.297 1 88.19 560 ARG A C 1
ATOM 4280 O O . ARG A 1 560 ? -0.04 -9.062 -27.828 1 88.19 560 ARG A O 1
ATOM 4287 N N . LEU A 1 561 ? 0.62 -10.539 -26.312 1 89.94 561 LEU A N 1
ATOM 4288 C CA . LEU A 1 561 ? 1.466 -9.578 -25.609 1 89.94 561 LEU A CA 1
ATOM 4289 C C . LEU A 1 561 ? 2.893 -9.617 -26.141 1 89.94 561 LEU A C 1
ATOM 4291 O O . LEU A 1 561 ? 3.781 -8.953 -25.609 1 89.94 561 LEU A O 1
ATOM 4295 N N . GLY A 1 562 ? 3.125 -10.422 -27.156 1 92.69 562 GLY A N 1
ATOM 4296 C CA . GLY A 1 562 ? 4.426 -10.484 -27.797 1 92.69 562 GLY A CA 1
ATOM 4297 C C . GLY A 1 562 ? 5.434 -11.32 -27.031 1 92.69 562 GLY A C 1
ATOM 4298 O O . GLY A 1 562 ? 6.629 -11.016 -27.031 1 92.69 562 GLY A O 1
ATOM 4299 N N . VAL A 1 563 ? 4.957 -12.305 -26.344 1 93.62 563 VAL A N 1
ATOM 4300 C CA . VAL A 1 563 ? 5.828 -13.203 -25.594 1 93.62 563 VAL A CA 1
ATOM 4301 C C . VAL A 1 563 ? 5.82 -14.586 -26.234 1 93.62 563 VAL A C 1
ATOM 4303 O O . VAL A 1 563 ? 5.27 -15.539 -25.672 1 93.62 563 VAL A O 1
ATOM 4306 N N . THR A 1 564 ? 6.312 -14.602 -27.406 1 94.38 564 THR A N 1
ATOM 4307 C CA . THR A 1 564 ? 6.527 -15.82 -28.188 1 94.38 564 THR A CA 1
ATOM 4308 C C . THR A 1 564 ? 8 -15.961 -28.578 1 94.38 564 THR A C 1
ATOM 4310 O O . THR A 1 564 ? 8.766 -15 -28.484 1 94.38 564 THR A O 1
ATOM 4313 N N . GLU A 1 565 ? 8.336 -17.172 -28.875 1 94.06 565 GLU A N 1
ATOM 4314 C CA . GLU A 1 565 ? 9.719 -17.406 -29.281 1 94.06 565 GLU A CA 1
ATOM 4315 C C . GLU A 1 565 ? 10.125 -16.469 -30.406 1 94.06 565 GLU A C 1
ATOM 4317 O O . GLU A 1 565 ? 11.219 -15.898 -30.391 1 94.06 565 GLU A O 1
ATOM 4322 N N . ALA A 1 566 ? 9.195 -16.266 -31.312 1 93.94 566 ALA A N 1
ATOM 4323 C CA . ALA A 1 566 ? 9.469 -15.414 -32.469 1 93.94 566 ALA A CA 1
ATOM 4324 C C . ALA A 1 566 ? 9.609 -13.953 -32.062 1 93.94 566 ALA A C 1
ATOM 4326 O O . ALA A 1 566 ? 10.578 -13.289 -32.406 1 93.94 566 ALA A O 1
ATOM 4327 N N . ALA A 1 567 ? 8.68 -13.453 -31.359 1 94.5 567 ALA A N 1
ATOM 4328 C CA . ALA A 1 567 ? 8.664 -12.047 -30.969 1 94.5 567 ALA A CA 1
ATOM 4329 C C . ALA A 1 567 ? 9.852 -11.711 -30.078 1 94.5 567 ALA A C 1
ATOM 4331 O O . ALA A 1 567 ? 10.539 -10.711 -30.297 1 94.5 567 ALA A O 1
ATOM 4332 N N . LEU A 1 568 ? 10.086 -12.547 -29.047 1 94 568 LEU A N 1
ATOM 4333 C CA . LEU A 1 568 ? 11.211 -12.312 -28.141 1 94 568 LEU A CA 1
ATOM 4334 C C . LEU A 1 568 ? 12.539 -12.508 -28.875 1 94 568 LEU A C 1
ATOM 4336 O O . LEU A 1 568 ? 13.5 -11.789 -28.609 1 94 568 LEU A O 1
ATOM 4340 N N . GLY A 1 569 ? 12.547 -13.477 -29.766 1 92.5 569 GLY A N 1
ATOM 4341 C CA . GLY A 1 569 ? 13.727 -13.688 -30.578 1 92.5 569 GLY A CA 1
ATOM 4342 C C . GLY A 1 569 ? 14.102 -12.477 -31.406 1 92.5 569 GLY A C 1
ATOM 4343 O O . GLY A 1 569 ? 15.281 -12.148 -31.547 1 92.5 569 GLY A O 1
ATOM 4344 N N . GLU A 1 570 ? 13.133 -11.844 -31.906 1 93 570 GLU A N 1
ATOM 4345 C CA . GLU A 1 570 ? 13.359 -10.633 -32.688 1 93 570 GLU A CA 1
ATOM 4346 C C . GLU A 1 570 ? 13.938 -9.516 -31.828 1 93 570 GLU A C 1
ATOM 4348 O O . GLU A 1 570 ? 14.812 -8.766 -32.281 1 93 570 GLU A O 1
ATOM 4353 N N . LEU A 1 571 ? 13.422 -9.414 -30.672 1 91.25 571 LEU A N 1
ATOM 4354 C CA . LEU A 1 571 ? 13.945 -8.414 -29.75 1 91.25 571 LEU A CA 1
ATOM 4355 C C . LEU A 1 571 ? 15.406 -8.688 -29.422 1 91.25 571 LEU A C 1
ATOM 4357 O O . LEU A 1 571 ? 16.234 -7.766 -29.391 1 91.25 571 LEU A O 1
ATOM 4361 N N . VAL A 1 572 ? 15.742 -9.938 -29.234 1 90.56 572 VAL A N 1
ATOM 4362 C CA . VAL A 1 572 ? 17.109 -10.359 -28.938 1 90.56 572 VAL A CA 1
ATOM 4363 C C . VAL A 1 572 ? 18.016 -10.031 -30.125 1 90.56 572 VAL A C 1
ATOM 4365 O O . VAL A 1 572 ? 19.094 -9.453 -29.953 1 90.56 572 VAL A O 1
ATOM 4368 N N . ALA A 1 573 ? 17.516 -10.32 -31.281 1 90.88 573 ALA A N 1
ATOM 4369 C CA . ALA A 1 573 ? 18.297 -10.078 -32.5 1 90.88 573 ALA A CA 1
ATOM 4370 C C . ALA A 1 573 ? 18.547 -8.594 -32.719 1 90.88 573 ALA A C 1
ATOM 4372 O O . ALA A 1 573 ? 19.641 -8.188 -33.094 1 90.88 573 ALA A O 1
ATOM 4373 N N . ALA A 1 574 ? 17.594 -7.824 -32.469 1 89.81 574 ALA A N 1
ATOM 4374 C CA . ALA A 1 574 ? 17.703 -6.379 -32.656 1 89.81 574 ALA A CA 1
ATOM 4375 C C . ALA A 1 574 ? 18.75 -5.797 -31.703 1 89.81 574 ALA A C 1
ATOM 4377 O O . ALA A 1 574 ? 19.484 -4.883 -32.062 1 89.81 574 ALA A O 1
ATOM 4378 N N . LYS A 1 575 ? 18.859 -6.316 -30.578 1 86.69 575 LYS A N 1
ATOM 4379 C CA . LYS A 1 575 ? 19.797 -5.816 -29.578 1 86.69 575 LYS A CA 1
ATOM 4380 C C . LYS A 1 575 ? 21.219 -6.273 -29.859 1 86.69 575 LYS A C 1
ATOM 4382 O O . LYS A 1 575 ? 22.172 -5.562 -29.547 1 86.69 575 LYS A O 1
ATOM 4387 N N . LEU A 1 576 ? 21.328 -7.43 -30.375 1 85 576 LEU A N 1
ATOM 4388 C CA . LEU A 1 576 ? 22.656 -7.949 -30.703 1 85 576 LEU A CA 1
ATOM 4389 C C . LEU A 1 576 ? 23.234 -7.23 -31.922 1 85 576 LEU A C 1
ATOM 4391 O O . LEU A 1 576 ? 24.453 -7.164 -32.094 1 85 576 LEU A O 1
ATOM 4395 N N . ARG A 1 577 ? 22.359 -6.738 -32.812 1 79.69 577 ARG A N 1
ATOM 4396 C CA . ARG A 1 577 ? 22.828 -5.992 -34 1 79.69 577 ARG A CA 1
ATOM 4397 C C . ARG A 1 577 ? 23.25 -4.582 -33.594 1 79.69 577 ARG A C 1
ATOM 4399 O O . ARG A 1 577 ? 24.109 -3.988 -34.25 1 79.69 577 ARG A O 1
ATOM 4406 N N . GLY A 1 578 ? 22.75 -3.986 -32.594 1 64.19 578 GLY A N 1
ATOM 4407 C CA . GLY A 1 578 ? 23.125 -2.635 -32.219 1 64.19 578 GLY A CA 1
ATOM 4408 C C . GLY A 1 578 ? 24.188 -2.598 -31.125 1 64.19 578 GLY A C 1
ATOM 4409 O O . GLY A 1 578 ? 24.453 -3.607 -30.484 1 64.19 578 GLY A O 1
ATOM 4410 N N . MET B 1 1 ? 85.188 84.188 26.703 1 14.82 1 MET B N 1
ATOM 4411 C CA . MET B 1 1 ? 84.062 84.812 27.391 1 14.82 1 MET B CA 1
ATOM 4412 C C . MET B 1 1 ? 83 85.312 26.406 1 14.82 1 MET B C 1
ATOM 4414 O O . MET B 1 1 ? 81.812 85.062 26.578 1 14.82 1 MET B O 1
ATOM 4418 N N . ARG B 1 2 ? 82.938 86.375 25.672 1 15.38 2 ARG B N 1
ATOM 4419 C CA . ARG B 1 2 ? 82.25 87.688 25.75 1 15.38 2 ARG B CA 1
ATOM 4420 C C . ARG B 1 2 ? 81.062 87.75 24.75 1 15.38 2 ARG B C 1
ATOM 4422 O O . ARG B 1 2 ? 81.25 87.25 23.609 1 15.38 2 ARG B O 1
ATOM 4429 N N . LEU B 1 3 ? 79.938 88.312 25.297 1 14.2 3 LEU B N 1
ATOM 4430 C CA . LEU B 1 3 ? 78.5 88.375 25.297 1 14.2 3 LEU B CA 1
ATOM 4431 C C . LEU B 1 3 ? 77.938 89 23.984 1 14.2 3 LEU B C 1
ATOM 4433 O O . LEU B 1 3 ? 77.062 88.438 23.375 1 14.2 3 LEU B O 1
ATOM 4437 N N . VAL B 1 4 ? 77.938 90.062 23.422 1 14.8 4 VAL B N 1
ATOM 4438 C CA . VAL B 1 4 ? 76.938 91.125 23.422 1 14.8 4 VAL B CA 1
ATOM 4439 C C . VAL B 1 4 ? 76.312 91.25 22.031 1 14.8 4 VAL B C 1
ATOM 4441 O O . VAL B 1 4 ? 76.938 90.938 21.031 1 14.8 4 VAL B O 1
ATOM 4444 N N . LEU B 1 5 ? 75.125 92.188 21.375 1 15.91 5 LEU B N 1
ATOM 4445 C CA . LEU B 1 5 ? 73.688 92.25 21.375 1 15.91 5 LEU B CA 1
ATOM 4446 C C . LEU B 1 5 ? 73.125 91.938 19.969 1 15.91 5 LEU B C 1
ATOM 4448 O O . LEU B 1 5 ? 73.75 92.312 18.984 1 15.91 5 LEU B O 1
ATOM 4452 N N . GLY B 1 6 ? 71.625 90.75 19.5 1 19.8 6 GLY B N 1
ATOM 4453 C CA . GLY B 1 6 ? 70.562 90.188 20.312 1 19.8 6 GLY B CA 1
ATOM 4454 C C . GLY B 1 6 ? 69.188 90.688 19.938 1 19.8 6 GLY B C 1
ATOM 4455 O O . GLY B 1 6 ? 68.125 90.125 20.25 1 19.8 6 GLY B O 1
ATOM 4456 N N . ARG B 1 7 ? 68.938 92.312 19.469 1 15.12 7 ARG B N 1
ATOM 4457 C CA . ARG B 1 7 ? 68 93.438 19.312 1 15.12 7 ARG B CA 1
ATOM 4458 C C . ARG B 1 7 ? 67.312 93.438 17.938 1 15.12 7 ARG B C 1
ATOM 4460 O O . ARG B 1 7 ? 66.125 93.562 17.828 1 15.12 7 ARG B O 1
ATOM 4467 N N . ARG B 1 8 ? 67.75 94.25 16.781 1 16.94 8 ARG B N 1
ATOM 4468 C CA . ARG B 1 8 ? 67.312 95.562 16.438 1 16.94 8 ARG B CA 1
ATOM 4469 C C . ARG B 1 8 ? 65.938 95.562 15.758 1 16.94 8 ARG B C 1
ATOM 4471 O O . ARG B 1 8 ? 65.5 94.5 15.336 1 16.94 8 ARG B O 1
ATOM 4478 N N . SER B 1 9 ? 65.562 96.5 14.922 1 16.42 9 SER B N 1
ATOM 4479 C CA . SER B 1 9 ? 64.875 97.625 14.414 1 16.42 9 SER B CA 1
ATOM 4480 C C . SER B 1 9 ? 63.781 97.25 13.398 1 16.42 9 SER B C 1
ATOM 4482 O O . SER B 1 9 ? 63.844 96.188 12.812 1 16.42 9 SER B O 1
ATOM 4484 N N . THR B 1 10 ? 62.875 98.125 12.922 1 15.4 10 THR B N 1
ATOM 4485 C CA . THR B 1 10 ? 61.594 98.812 12.75 1 15.4 10 THR B CA 1
ATOM 4486 C C . THR B 1 10 ? 60.969 98.438 11.398 1 15.4 10 THR B C 1
ATOM 4488 O O . THR B 1 10 ? 59.75 98.375 11.266 1 15.4 10 THR B O 1
ATOM 4491 N N . SER B 1 11 ? 61.719 98.375 10.195 1 16.95 11 SER B N 1
ATOM 4492 C CA . SER B 1 11 ? 61.125 99.25 9.219 1 16.95 11 SER B CA 1
ATOM 4493 C C . SER B 1 11 ? 59.812 98.688 8.648 1 16.95 11 SER B C 1
ATOM 4495 O O . SER B 1 11 ? 59.688 97.5 8.5 1 16.95 11 SER B O 1
ATOM 4497 N N . GLU B 1 12 ? 58.562 99.312 8.539 1 15.73 12 GLU B N 1
ATOM 4498 C CA . GLU B 1 12 ? 57.125 99.562 8.648 1 15.73 12 GLU B CA 1
ATOM 4499 C C . GLU B 1 12 ? 56.375 98.688 7.617 1 15.73 12 GLU B C 1
ATOM 4501 O O . GLU B 1 12 ? 55.469 97.938 7.969 1 15.73 12 GLU B O 1
ATOM 4506 N N . SER B 1 13 ? 55.969 99.125 6.297 1 15.55 13 SER B N 1
ATOM 4507 C CA . SER B 1 13 ? 54.719 99.688 5.809 1 15.55 13 SER B CA 1
ATOM 4508 C C . SER B 1 13 ? 53.938 98.688 5.031 1 15.55 13 SER B C 1
ATOM 4510 O O . SER B 1 13 ? 52.719 98.5 5.285 1 15.55 13 SER B O 1
ATOM 4512 N N . LEU B 1 14 ? 54.125 98.312 3.609 1 18.08 14 LEU B N 1
ATOM 4513 C CA . LEU B 1 14 ? 53.25 98.75 2.523 1 18.08 14 LEU B CA 1
ATOM 4514 C C . LEU B 1 14 ? 52.188 97.625 2.252 1 18.08 14 LEU B C 1
ATOM 4516 O O . LEU B 1 14 ? 52.438 96.438 2.514 1 18.08 14 LEU B O 1
ATOM 4520 N N . ARG B 1 15 ? 50.938 97.938 1.665 1 17 15 ARG B N 1
ATOM 4521 C CA . ARG B 1 15 ? 49.5 97.812 1.735 1 17 15 ARG B CA 1
ATOM 4522 C C . ARG B 1 15 ? 49.062 96.375 1.271 1 17 15 ARG B C 1
ATOM 4524 O O . ARG B 1 15 ? 48.375 95.688 1.993 1 17 15 ARG B O 1
ATOM 4531 N N . ARG B 1 16 ? 48.562 96.188 -0.143 1 17.91 16 ARG B N 1
ATOM 4532 C CA . ARG B 1 16 ? 47.219 96.062 -0.692 1 17.91 16 ARG B CA 1
ATOM 4533 C C . ARG B 1 16 ? 46.938 94.625 -1.185 1 17.91 16 ARG B C 1
ATOM 4535 O O . ARG B 1 16 ? 46.938 94.375 -2.391 1 17.91 16 ARG B O 1
ATOM 4542 N N . ARG B 1 17 ? 47.5 93.5 -0.715 1 16.33 17 ARG B N 1
ATOM 4543 C CA . ARG B 1 17 ? 47.875 92.312 -1.488 1 16.33 17 ARG B CA 1
ATOM 4544 C C . ARG B 1 17 ? 46.656 91.625 -2.082 1 16.33 17 ARG B C 1
ATOM 4546 O O . ARG B 1 17 ? 45.531 91.938 -1.697 1 16.33 17 ARG B O 1
ATOM 4553 N N . ARG B 1 18 ? 46.719 90.188 -1.977 1 16.89 18 ARG B N 1
ATOM 4554 C CA . ARG B 1 18 ? 46.812 89.062 -2.902 1 16.89 18 ARG B CA 1
ATOM 4555 C C . ARG B 1 18 ? 45.5 88.312 -3.057 1 16.89 18 ARG B C 1
ATOM 4557 O O . ARG B 1 18 ? 45.375 87.125 -2.707 1 16.89 18 ARG B O 1
ATOM 4564 N N . ARG B 1 19 ? 44.312 88.938 -2.617 1 17.45 19 ARG B N 1
ATOM 4565 C CA . ARG B 1 19 ? 43.344 88 -2.133 1 17.45 19 ARG B CA 1
ATOM 4566 C C . ARG B 1 19 ? 42.875 87.062 -3.258 1 17.45 19 ARG B C 1
ATOM 4568 O O . ARG B 1 19 ? 41.688 86.75 -3.393 1 17.45 19 ARG B O 1
ATOM 4575 N N . ALA B 1 20 ? 43.688 87 -4.383 1 18.75 20 ALA B N 1
ATOM 4576 C CA . ALA B 1 20 ? 42.938 86.688 -5.59 1 18.75 20 ALA B CA 1
ATOM 4577 C C . ALA B 1 20 ? 42.281 85.312 -5.473 1 18.75 20 ALA B C 1
ATOM 4579 O O . ALA B 1 20 ? 42.938 84.312 -5.18 1 18.75 20 ALA B O 1
ATOM 4580 N N . LEU B 1 21 ? 40.938 85.188 -5.086 1 19.98 21 LEU B N 1
ATOM 4581 C CA . LEU B 1 21 ? 40.156 84 -4.738 1 19.98 21 LEU B CA 1
ATOM 4582 C C . LEU B 1 21 ? 40.188 83 -5.863 1 19.98 21 LEU B C 1
ATOM 4584 O O . LEU B 1 21 ? 39.875 83.312 -7.008 1 19.98 21 LEU B O 1
ATOM 4588 N N . PRO B 1 22 ? 41.344 82.312 -6.07 1 19 22 PRO B N 1
ATOM 4589 C CA . PRO B 1 22 ? 41.438 81.688 -7.387 1 19 22 PRO B CA 1
ATOM 4590 C C . PRO B 1 22 ? 40.188 80.875 -7.738 1 19 22 PRO B C 1
ATOM 4592 O O . PRO B 1 22 ? 39.656 80.125 -6.898 1 19 22 PRO B O 1
ATOM 4595 N N . ALA B 1 23 ? 39.312 81.375 -8.539 1 20.31 23 ALA B N 1
ATOM 4596 C CA . ALA B 1 23 ? 37.938 81 -8.836 1 20.31 23 ALA B CA 1
ATOM 4597 C C . ALA B 1 23 ? 37.875 79.562 -9.352 1 20.31 23 ALA B C 1
ATOM 4599 O O . ALA B 1 23 ? 36.781 79 -9.508 1 20.31 23 ALA B O 1
ATOM 4600 N N . GLY B 1 24 ? 39.156 79.188 -9.812 1 18 24 GLY B N 1
ATOM 4601 C CA . GLY B 1 24 ? 38.969 78.375 -11.031 1 18 24 GLY B CA 1
ATOM 4602 C C . GLY B 1 24 ? 38.281 77.062 -10.797 1 18 24 GLY B C 1
ATOM 4603 O O . GLY B 1 24 ? 38.906 76 -10.844 1 18 24 GLY B O 1
ATOM 4604 N N . ALA B 1 25 ? 37.531 76.938 -9.766 1 20.92 25 ALA B N 1
ATOM 4605 C CA . ALA B 1 25 ? 37.188 75.625 -9.289 1 20.92 25 ALA B CA 1
ATOM 4606 C C . ALA B 1 25 ? 36.594 74.75 -10.414 1 20.92 25 ALA B C 1
ATOM 4608 O O . ALA B 1 25 ? 35.562 75.125 -10.984 1 20.92 25 ALA B O 1
ATOM 4609 N N . ASP B 1 26 ? 37.438 74.188 -11.297 1 20.22 26 ASP B N 1
ATOM 4610 C CA . ASP B 1 26 ? 37.219 73.5 -12.562 1 20.22 26 ASP B CA 1
ATOM 4611 C C . ASP B 1 26 ? 36 72.625 -12.477 1 20.22 26 ASP B C 1
ATOM 4613 O O . ASP B 1 26 ? 35.844 71.875 -11.5 1 20.22 26 ASP B O 1
ATOM 4617 N N . ALA B 1 27 ? 34.969 73 -13.078 1 21.97 27 ALA B N 1
ATOM 4618 C CA . ALA B 1 27 ? 33.625 72.438 -13.258 1 21.97 27 ALA B CA 1
ATOM 4619 C C . ALA B 1 27 ? 33.688 71 -13.734 1 21.97 27 ALA B C 1
ATOM 4621 O O . ALA B 1 27 ? 34.031 70.75 -14.883 1 21.97 27 ALA B O 1
ATOM 4622 N N . GLY B 1 28 ? 34.562 70.188 -13.102 1 22.67 28 GLY B N 1
ATOM 4623 C CA . GLY B 1 28 ? 34.875 68.812 -13.555 1 22.67 28 GLY B CA 1
ATOM 4624 C C . GLY B 1 28 ? 33.656 68.062 -14.094 1 22.67 28 GLY B C 1
ATOM 4625 O O . GLY B 1 28 ? 32.594 68.062 -13.461 1 22.67 28 GLY B O 1
ATOM 4626 N N . GLY B 1 29 ? 33.438 68.188 -15.328 1 22.97 29 GLY B N 1
ATOM 4627 C CA . GLY B 1 29 ? 32.219 68 -16.125 1 22.97 29 GLY B CA 1
ATOM 4628 C C . GLY B 1 29 ? 31.453 66.75 -15.75 1 22.97 29 GLY B C 1
ATOM 4629 O O . GLY B 1 29 ? 31.938 65.938 -14.945 1 22.97 29 GLY B O 1
ATOM 4630 N N . PRO B 1 30 ? 30.234 66.688 -16.344 1 23.19 30 PRO B N 1
ATOM 4631 C CA . PRO B 1 30 ? 29.203 65.688 -15.93 1 23.19 30 PRO B CA 1
ATOM 4632 C C . PRO B 1 30 ? 29.688 64.25 -16.031 1 23.19 30 PRO B C 1
ATOM 4634 O O . PRO B 1 30 ? 30.297 63.875 -17.031 1 23.19 30 PRO B O 1
ATOM 4637 N N . PRO B 1 31 ? 30.375 63.75 -15.078 1 22.77 31 PRO B N 1
ATOM 4638 C CA . PRO B 1 31 ? 31.094 62.5 -15.375 1 22.77 31 PRO B CA 1
ATOM 4639 C C . PRO B 1 31 ? 30.266 61.531 -16.25 1 22.77 31 PRO B C 1
ATOM 4641 O O . PRO B 1 31 ? 29.047 61.531 -16.172 1 22.77 31 PRO B O 1
ATOM 4644 N N . SER B 1 32 ? 30.562 61.438 -17.531 1 22.67 32 SER B N 1
ATOM 4645 C CA . SER B 1 32 ? 30.047 60.5 -18.531 1 22.67 32 SER B CA 1
ATOM 4646 C C . SER B 1 32 ? 29.844 59.094 -17.938 1 22.67 32 SER B C 1
ATOM 4648 O O . SER B 1 32 ? 30.797 58.5 -17.422 1 22.67 32 SER B O 1
ATOM 4650 N N . PHE B 1 33 ? 28.672 58.969 -17.312 1 23.69 33 PHE B N 1
ATOM 4651 C CA . PHE B 1 33 ? 28.281 57.656 -16.766 1 23.69 33 PHE B CA 1
ATOM 4652 C C . PHE B 1 33 ? 28.5 56.562 -17.812 1 23.69 33 PHE B C 1
ATOM 4654 O O . PHE B 1 33 ? 27.703 56.438 -18.75 1 23.69 33 PHE B O 1
ATOM 4661 N N . TYR B 1 34 ? 29.719 56.5 -18.406 1 24.2 34 TYR B N 1
ATOM 4662 C CA . TYR B 1 34 ? 29.906 55.406 -19.344 1 24.2 34 TYR B CA 1
ATOM 4663 C C . TYR B 1 34 ? 29.391 54.094 -18.766 1 24.2 34 TYR B C 1
ATOM 4665 O O . TYR B 1 34 ? 29.844 53.656 -17.703 1 24.2 34 TYR B O 1
ATOM 4673 N N . VAL B 1 35 ? 28.094 53.875 -19.031 1 25.03 35 VAL B N 1
ATOM 4674 C CA . VAL B 1 35 ? 27.469 52.594 -18.766 1 25.03 35 VAL B CA 1
ATOM 4675 C C . VAL B 1 35 ? 28.266 51.469 -19.422 1 25.03 35 VAL B C 1
ATOM 4677 O O . VAL B 1 35 ? 28.359 51.406 -20.656 1 25.03 35 VAL B O 1
ATOM 4680 N N . GLN B 1 36 ? 29.484 51.344 -19.047 1 26.3 36 GLN B N 1
ATOM 4681 C CA . GLN B 1 36 ? 30.219 50.281 -19.719 1 26.3 36 GLN B CA 1
ATOM 4682 C C . GLN B 1 36 ? 29.375 49.031 -19.844 1 26.3 36 GLN B C 1
ATOM 4684 O O . GLN B 1 36 ? 28.656 48.656 -18.891 1 26.3 36 GLN B O 1
ATOM 4689 N N . PRO B 1 37 ? 29.125 48.625 -21.047 1 30.17 37 PRO B N 1
ATOM 4690 C CA . PRO B 1 37 ? 28.297 47.438 -21.297 1 30.17 37 PRO B CA 1
ATOM 4691 C C . PRO B 1 37 ? 28.75 46.219 -20.453 1 30.17 37 PRO B C 1
ATOM 4693 O O . PRO B 1 37 ? 29.922 45.844 -20.5 1 30.17 37 PRO B O 1
ATOM 4696 N N . VAL B 1 38 ? 28.422 46.219 -19.281 1 29.27 38 VAL B N 1
ATOM 4697 C CA . VAL B 1 38 ? 28.938 45.25 -18.328 1 29.27 38 VAL B CA 1
ATOM 4698 C C . VAL B 1 38 ? 28.812 43.844 -18.922 1 29.27 38 VAL B C 1
ATOM 4700 O O . VAL B 1 38 ? 27.719 43.281 -19 1 29.27 38 VAL B O 1
ATOM 4703 N N . GLY B 1 39 ? 29.234 43.562 -20.109 1 31 39 GLY B N 1
ATOM 4704 C CA . GLY B 1 39 ? 29.156 42.312 -20.844 1 31 39 GLY B CA 1
ATOM 4705 C C . GLY B 1 39 ? 29.688 41.125 -20.078 1 31 39 GLY B C 1
ATOM 4706 O O . GLY B 1 39 ? 29.797 40.031 -20.609 1 31 39 GLY B O 1
ATOM 4707 N N . ALA B 1 40 ? 30.719 41.406 -19.25 1 30.97 40 ALA B N 1
ATOM 4708 C CA . ALA B 1 40 ? 31.266 40.125 -18.797 1 30.97 40 ALA B CA 1
ATOM 4709 C C . ALA B 1 40 ? 30.25 39.375 -17.969 1 30.97 40 ALA B C 1
ATOM 4711 O O . ALA B 1 40 ? 29.594 39.938 -17.094 1 30.97 40 ALA B O 1
A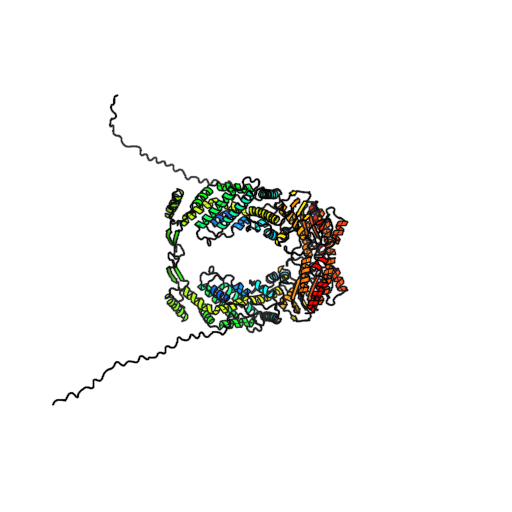TOM 4712 N N . LYS B 1 41 ? 29.703 38.344 -18.594 1 35 41 LYS B N 1
ATOM 4713 C CA . LYS B 1 41 ? 28.703 37.5 -17.969 1 35 41 LYS B CA 1
ATOM 4714 C C . LYS B 1 41 ? 29 37.281 -16.484 1 35 41 LYS B C 1
ATOM 4716 O O . LYS B 1 41 ? 30.094 36.844 -16.125 1 35 41 LYS B O 1
ATOM 4721 N N . PRO B 1 42 ? 28.469 38.094 -15.594 1 33.62 42 PRO B N 1
ATOM 4722 C CA . PRO B 1 42 ? 28.781 37.875 -14.18 1 33.62 42 PRO B CA 1
ATOM 4723 C C . PRO B 1 42 ? 28.922 36.375 -13.852 1 33.62 42 PRO B C 1
ATOM 4725 O O . PRO B 1 42 ? 28.234 35.562 -14.438 1 33.62 42 PRO B O 1
ATOM 4728 N N . ALA B 1 43 ? 30.078 35.938 -13.727 1 35.41 43 ALA B N 1
ATOM 4729 C CA . ALA B 1 43 ? 30.234 34.594 -13.188 1 35.41 43 ALA B CA 1
ATOM 4730 C C . ALA B 1 43 ? 29.094 34.25 -12.234 1 35.41 43 ALA B C 1
ATOM 4732 O O . ALA B 1 43 ? 28.797 35 -11.305 1 35.41 43 ALA B O 1
ATOM 4733 N N . LEU B 1 44 ? 27.969 33.75 -12.609 1 40.38 44 LEU B N 1
ATOM 4734 C CA . LEU B 1 44 ? 26.828 33.312 -11.812 1 40.38 44 LEU B CA 1
ATOM 4735 C C . LEU B 1 44 ? 27.266 32.906 -10.422 1 40.38 44 LEU B C 1
ATOM 4737 O O . LEU B 1 44 ? 27.812 31.812 -10.242 1 40.38 44 LEU B O 1
ATOM 4741 N N . SER B 1 45 ? 27.891 33.75 -9.57 1 51.66 45 SER B N 1
ATOM 4742 C CA . SER B 1 45 ? 28.5 33.594 -8.258 1 51.66 45 SER B CA 1
ATOM 4743 C C . SER B 1 45 ? 27.516 32.969 -7.258 1 51.66 45 SER B C 1
ATOM 4745 O O . SER B 1 45 ? 26.656 33.688 -6.719 1 51.66 45 SER B O 1
ATOM 4747 N N . GLY B 1 46 ? 26.719 32.156 -7.469 1 62.28 46 GLY B N 1
ATOM 4748 C CA . GLY B 1 46 ? 25.859 31.484 -6.504 1 62.28 46 GLY B CA 1
ATOM 4749 C C . GLY B 1 46 ? 26.625 30.719 -5.453 1 62.28 46 GLY B C 1
ATOM 4750 O O . GLY B 1 46 ? 27.859 30.734 -5.434 1 62.28 46 GLY B O 1
ATOM 4751 N N . PRO B 1 47 ? 25.922 30.312 -4.324 1 76.06 47 PRO B N 1
ATOM 4752 C CA . PRO B 1 47 ? 26.578 29.531 -3.275 1 76.06 47 PRO B CA 1
ATOM 4753 C C . PRO B 1 47 ? 27.406 28.375 -3.834 1 76.06 47 PRO B C 1
ATOM 4755 O O . PRO B 1 47 ? 26.984 27.703 -4.773 1 76.06 47 PRO B O 1
ATOM 4758 N N . ALA B 1 48 ? 28.719 28.375 -3.52 1 83.44 48 ALA B N 1
ATOM 4759 C CA . ALA B 1 48 ? 29.594 27.266 -3.895 1 83.44 48 ALA B CA 1
ATOM 4760 C C . ALA B 1 48 ? 29.438 26.094 -2.932 1 83.44 48 ALA B C 1
ATOM 4762 O O . ALA B 1 48 ? 30.094 26.047 -1.89 1 83.44 48 ALA B O 1
ATOM 4763 N N . VAL B 1 49 ? 28.625 25.172 -3.24 1 90.94 49 VAL B N 1
ATOM 4764 C CA . VAL B 1 49 ? 28.344 24.016 -2.398 1 90.94 49 VAL B CA 1
ATOM 4765 C C . VAL B 1 49 ? 29.359 22.906 -2.688 1 90.94 49 VAL B C 1
ATOM 4767 O O . VAL B 1 49 ? 29.578 22.531 -3.844 1 90.94 49 VAL B O 1
ATOM 4770 N N . PRO B 1 50 ? 30.094 22.469 -1.727 1 94 50 PRO B N 1
ATOM 4771 C CA . PRO B 1 50 ? 31 21.344 -1.974 1 94 50 PRO B CA 1
ATOM 4772 C C . PRO B 1 50 ? 30.25 20.062 -2.34 1 94 50 PRO B C 1
ATOM 4774 O O . PRO B 1 50 ? 29.297 19.688 -1.666 1 94 50 PRO B O 1
ATOM 4777 N N . ASP B 1 51 ? 30.703 19.469 -3.459 1 95.06 51 ASP B N 1
ATOM 4778 C CA . ASP B 1 51 ? 30.141 18.188 -3.865 1 95.06 51 ASP B CA 1
ATOM 4779 C C . ASP B 1 51 ? 30.844 17.031 -3.148 1 95.06 51 ASP B C 1
ATOM 4781 O O . ASP B 1 51 ? 32.062 16.844 -3.314 1 95.06 51 ASP B O 1
ATOM 4785 N N . LEU B 1 52 ? 30.094 16.328 -2.391 1 96.94 52 LEU B N 1
ATOM 4786 C CA . LEU B 1 52 ? 30.672 15.273 -1.567 1 96.94 52 LEU B CA 1
ATOM 4787 C C . LEU B 1 52 ? 30.375 13.898 -2.145 1 96.94 52 LEU B C 1
ATOM 4789 O O . LEU B 1 52 ? 30.812 12.875 -1.604 1 96.94 52 LEU B O 1
ATOM 4793 N N . LEU B 1 53 ? 29.609 13.805 -3.256 1 97 53 LEU B N 1
ATOM 4794 C CA . LEU B 1 53 ? 29.141 12.516 -3.734 1 97 53 LEU B CA 1
ATOM 4795 C C . LEU B 1 53 ? 29.812 12.141 -5.051 1 97 53 LEU B C 1
ATOM 4797 O O . LEU B 1 53 ? 29.734 10.992 -5.484 1 97 53 LEU B O 1
ATOM 4801 N N . HIS B 1 54 ? 30.5 13.156 -5.711 1 96.31 54 HIS B N 1
ATOM 4802 C CA . HIS B 1 54 ? 31.031 12.914 -7.043 1 96.31 54 HIS B CA 1
ATOM 4803 C C . HIS B 1 54 ? 32.5 13.328 -7.129 1 96.31 54 HIS B C 1
ATOM 4805 O O . HIS B 1 54 ? 32.969 14.18 -6.367 1 96.31 54 HIS B O 1
ATOM 4811 N N . ALA B 1 55 ? 33.156 12.625 -8.047 1 94.12 55 ALA B N 1
ATOM 4812 C CA . ALA B 1 55 ? 34.562 12.984 -8.305 1 94.12 55 ALA B CA 1
ATOM 4813 C C . ALA B 1 55 ? 34.656 14.391 -8.891 1 94.12 55 ALA B C 1
ATOM 4815 O O . ALA B 1 55 ? 35.438 15.219 -8.398 1 94.12 55 ALA B O 1
ATOM 4816 N N . GLU B 1 56 ? 33.844 14.578 -9.883 1 92.56 56 GLU B N 1
ATOM 4817 C CA . GLU B 1 56 ? 33.719 15.914 -10.461 1 92.56 56 GLU B CA 1
ATOM 4818 C C . GLU B 1 56 ? 32.5 16.625 -9.922 1 92.56 56 GLU B C 1
ATOM 4820 O O . GLU B 1 56 ? 31.375 16.109 -10.023 1 92.56 56 GLU B O 1
ATOM 4825 N N . PRO B 1 57 ? 32.719 17.781 -9.375 1 90.81 57 PRO B N 1
ATOM 4826 C CA . PRO B 1 57 ? 31.594 18.469 -8.75 1 90.81 57 PRO B CA 1
ATOM 4827 C C . PRO B 1 57 ? 30.453 18.75 -9.727 1 90.81 57 PRO B C 1
ATOM 4829 O O . PRO B 1 57 ? 30.703 19.125 -10.875 1 90.81 57 PRO B O 1
ATOM 4832 N N . ARG B 1 58 ? 29.281 18.531 -9.18 1 89 58 ARG B N 1
ATOM 4833 C CA . ARG B 1 58 ? 28.078 18.781 -9.961 1 89 58 ARG B CA 1
ATOM 4834 C C . ARG B 1 58 ? 27.516 20.172 -9.656 1 89 58 ARG B C 1
ATOM 4836 O O . ARG B 1 58 ? 27.625 20.656 -8.523 1 89 58 ARG B O 1
ATOM 4843 N N . ALA B 1 59 ? 26.844 20.734 -10.656 1 83.75 59 ALA B N 1
ATOM 4844 C CA . ALA B 1 59 ? 26.297 22.078 -10.516 1 83.75 59 ALA B CA 1
ATOM 4845 C C . ALA B 1 59 ? 24.922 22.031 -9.859 1 83.75 59 ALA B C 1
ATOM 4847 O O . ALA B 1 59 ? 24.109 21.141 -10.141 1 83.75 59 ALA B O 1
ATOM 4848 N N . TRP B 1 60 ? 24.812 22.875 -8.867 1 86.38 60 TRP B N 1
ATOM 4849 C CA . TRP B 1 60 ? 23.5 23.078 -8.266 1 86.38 60 TRP B CA 1
ATOM 4850 C C . TRP B 1 60 ? 22.641 23.969 -9.148 1 86.38 60 TRP B C 1
ATOM 4852 O O . TRP B 1 60 ? 23.156 24.734 -9.969 1 86.38 60 TRP B O 1
ATOM 4862 N N . GLY B 1 61 ? 21.344 23.734 -9.102 1 77 61 GLY B N 1
ATOM 4863 C CA . GLY B 1 61 ? 20.453 24.688 -9.758 1 77 61 GLY B CA 1
ATOM 4864 C C . GLY B 1 61 ? 20.562 26.078 -9.18 1 77 61 GLY B C 1
ATOM 4865 O O . GLY B 1 61 ? 21.5 26.391 -8.445 1 77 61 GLY B O 1
ATOM 4866 N N . ASP B 1 62 ? 19.688 26.984 -9.484 1 74.44 62 ASP B N 1
ATOM 4867 C CA . ASP B 1 62 ? 19.656 28.359 -9 1 74.44 62 ASP B CA 1
ATOM 4868 C C . ASP B 1 62 ? 19.344 28.422 -7.504 1 74.44 62 ASP B C 1
ATOM 4870 O O . ASP B 1 62 ? 18.25 28.047 -7.078 1 74.44 62 ASP B O 1
ATOM 4874 N N . LEU B 1 63 ? 20.453 28.766 -6.777 1 81.94 63 LEU B N 1
ATOM 4875 C CA . LEU B 1 63 ? 20.312 28.766 -5.324 1 81.94 63 LEU B CA 1
ATOM 4876 C C . LEU B 1 63 ? 20.047 30.188 -4.816 1 81.94 63 LEU B C 1
ATOM 4878 O O . LEU B 1 63 ? 20.062 30.422 -3.605 1 81.94 63 LEU B O 1
ATOM 4882 N N . ARG B 1 64 ? 19.75 31.156 -5.715 1 72.88 64 ARG B N 1
ATOM 4883 C CA . ARG B 1 64 ? 19.469 32.531 -5.305 1 72.88 64 ARG B CA 1
ATOM 4884 C C . ARG B 1 64 ? 18.219 32.594 -4.438 1 72.88 64 ARG B C 1
ATOM 4886 O O . ARG B 1 64 ? 18.188 33.344 -3.447 1 72.88 64 ARG B O 1
ATOM 4893 N N . GLY B 1 65 ? 17.328 31.812 -4.855 1 78.06 65 GLY B N 1
ATOM 4894 C CA . GLY B 1 65 ? 16.109 31.75 -4.066 1 78.06 65 GLY B CA 1
ATOM 4895 C C . GLY B 1 65 ? 16.328 31.25 -2.652 1 78.06 65 GLY B C 1
ATOM 4896 O O . GLY B 1 65 ? 15.719 31.75 -1.705 1 78.06 65 GLY B O 1
ATOM 4897 N N . SER B 1 66 ? 17.328 30.406 -2.518 1 85.56 66 SER B N 1
ATOM 4898 C CA . SER B 1 66 ? 17.625 29.844 -1.204 1 85.56 66 SER B CA 1
ATOM 4899 C C . SER B 1 66 ? 18.328 30.859 -0.311 1 85.56 66 SER B C 1
ATOM 4901 O O . SER B 1 66 ? 18.078 30.906 0.897 1 85.56 66 SER B O 1
ATOM 4903 N N . SER B 1 67 ? 19.156 31.703 -0.906 1 86.62 67 SER B N 1
ATOM 4904 C CA . SER B 1 67 ? 19.812 32.75 -0.138 1 86.62 67 SER B CA 1
ATOM 4905 C C . SER B 1 67 ? 18.812 33.75 0.41 1 86.62 67 SER B C 1
ATOM 4907 O O . SER B 1 67 ? 18.922 34.188 1.561 1 86.62 67 SER B O 1
ATOM 4909 N N . GLU B 1 68 ? 17.859 34 -0.419 1 81.06 68 GLU B N 1
ATOM 4910 C CA . GLU B 1 68 ? 16.797 34.906 0.018 1 81.06 68 GLU B CA 1
ATOM 4911 C C . GLU B 1 68 ? 15.977 34.281 1.142 1 81.06 68 GLU B C 1
ATOM 4913 O O . GLU B 1 68 ? 15.578 35 2.078 1 81.06 68 GLU B O 1
ATOM 4918 N N . LEU B 1 69 ? 15.82 33.062 1.056 1 83.69 69 LEU B N 1
ATOM 4919 C CA . LEU B 1 69 ? 15.047 32.375 2.074 1 83.69 69 LEU B CA 1
ATOM 4920 C C . LEU B 1 69 ? 15.797 32.344 3.404 1 83.69 69 LEU B C 1
ATOM 4922 O O . LEU B 1 69 ? 15.188 32.469 4.469 1 83.69 69 LEU B O 1
ATOM 4926 N N . VAL B 1 70 ? 17.062 32.188 3.309 1 89.81 70 VAL B N 1
ATOM 4927 C CA . VAL B 1 70 ? 17.891 32.188 4.512 1 89.81 70 VAL B CA 1
ATOM 4928 C C . VAL B 1 70 ? 17.828 33.531 5.188 1 89.81 70 VAL B C 1
ATOM 4930 O O . VAL B 1 70 ? 17.672 33.625 6.406 1 89.81 70 VAL B O 1
ATOM 4933 N N . ARG B 1 71 ? 17.844 34.594 4.383 1 82.88 71 ARG B N 1
ATOM 4934 C CA . ARG B 1 71 ? 17.734 35.938 4.922 1 82.88 71 ARG B CA 1
ATOM 4935 C C . ARG B 1 71 ? 16.375 36.156 5.547 1 82.88 71 ARG B C 1
ATOM 4937 O O . ARG B 1 71 ? 16.266 36.719 6.641 1 82.88 71 ARG B O 1
ATOM 4944 N N . PHE B 1 72 ? 15.469 35.656 4.848 1 81.62 72 PHE B N 1
ATOM 4945 C CA . PHE B 1 72 ? 14.102 35.812 5.332 1 81.62 72 PHE B CA 1
ATOM 4946 C C . PHE B 1 72 ? 13.93 35.094 6.672 1 81.62 72 PHE B C 1
ATOM 4948 O O . PHE B 1 72 ? 13.328 35.656 7.598 1 81.62 72 PHE B O 1
ATOM 4955 N N . ALA B 1 73 ? 14.461 33.906 6.711 1 84.62 73 ALA B N 1
ATOM 4956 C CA . ALA B 1 73 ? 14.375 33.125 7.949 1 84.62 73 ALA B CA 1
ATOM 4957 C C . ALA B 1 73 ? 15.086 33.844 9.094 1 84.62 73 ALA B C 1
ATOM 4959 O O . ALA B 1 73 ? 14.57 33.906 10.211 1 84.62 73 ALA B O 1
ATOM 4960 N N . PHE B 1 74 ? 16.203 34.406 8.812 1 87.06 74 PHE B N 1
ATOM 4961 C CA . PHE B 1 74 ? 16.969 35.125 9.836 1 87.06 74 PHE B CA 1
ATOM 4962 C C . PHE B 1 74 ? 16.203 36.344 10.32 1 87.06 74 PHE B C 1
ATOM 4964 O O . PHE B 1 74 ? 16.281 36.688 11.508 1 87.06 74 PHE B O 1
ATOM 4971 N N . GLU B 1 75 ? 15.414 36.906 9.422 1 77.19 75 GLU B N 1
ATOM 4972 C CA . GLU B 1 75 ? 14.688 38.125 9.742 1 77.19 75 GLU B CA 1
ATOM 4973 C C . GLU B 1 75 ? 13.414 37.812 10.531 1 77.19 75 GLU B C 1
ATOM 4975 O O . GLU B 1 75 ? 12.719 38.719 10.969 1 77.19 75 GLU B O 1
ATOM 4980 N N . GLY B 1 76 ? 13.141 36.562 10.773 1 73.88 76 GLY B N 1
ATOM 4981 C CA . GLY B 1 76 ? 12.023 36.188 11.625 1 73.88 76 GLY B CA 1
ATOM 4982 C C . GLY B 1 76 ? 10.852 35.594 10.859 1 73.88 76 GLY B C 1
ATOM 4983 O O . GLY B 1 76 ? 9.766 35.406 11.422 1 73.88 76 GLY B O 1
ATOM 4984 N N . GLY B 1 77 ? 11.133 35.375 9.648 1 68.62 77 GLY B N 1
ATOM 4985 C CA . GLY B 1 77 ? 10.07 34.781 8.859 1 68.62 77 GLY B CA 1
ATOM 4986 C C . GLY B 1 77 ? 9.781 33.344 9.25 1 68.62 77 GLY B C 1
ATOM 4987 O O . GLY B 1 77 ? 10.68 32.625 9.711 1 68.62 77 GLY B O 1
ATOM 4988 N N . ASP B 1 78 ? 8.477 32.938 9.328 1 64.62 78 ASP B N 1
ATOM 4989 C CA . ASP B 1 78 ? 8.109 31.562 9.594 1 64.62 78 ASP B CA 1
ATOM 4990 C C . ASP B 1 78 ? 8.477 30.672 8.414 1 64.62 78 ASP B C 1
ATOM 4992 O O . ASP B 1 78 ? 7.965 30.844 7.305 1 64.62 78 ASP B O 1
ATOM 4996 N N . CYS B 1 79 ? 9.461 29.891 8.664 1 68.44 79 CYS B N 1
ATOM 4997 C CA . CYS B 1 79 ? 10.008 29.094 7.578 1 68.44 79 CYS B CA 1
ATOM 4998 C C . CYS B 1 79 ? 10.117 27.625 7.992 1 68.44 79 CYS B C 1
ATOM 5000 O O . CYS B 1 79 ? 11.117 26.969 7.688 1 68.44 79 CYS B O 1
ATOM 5002 N N . GLU B 1 80 ? 9.047 27.125 8.609 1 71.62 80 GLU B N 1
ATOM 5003 C CA . GLU B 1 80 ? 9.133 25.734 9.023 1 71.62 80 GLU B CA 1
ATOM 5004 C C . GLU B 1 80 ? 9.234 24.812 7.816 1 71.62 80 GLU B C 1
ATOM 5006 O O . GLU B 1 80 ? 8.398 24.859 6.914 1 71.62 80 GLU B O 1
ATOM 5011 N N . GLY B 1 81 ? 10.281 24.062 7.711 1 76.19 81 GLY B N 1
ATOM 5012 C CA . GLY B 1 81 ? 10.438 23.031 6.691 1 76.19 81 GLY B CA 1
ATOM 5013 C C . GLY B 1 81 ? 10.898 23.594 5.355 1 76.19 81 GLY B C 1
ATOM 5014 O O . GLY B 1 81 ? 10.953 22.859 4.359 1 76.19 81 GLY B O 1
ATOM 5015 N N . VAL B 1 82 ? 11.297 24.844 5.352 1 76.62 82 VAL B N 1
ATOM 5016 C CA . VAL B 1 82 ? 11.602 25.5 4.082 1 76.62 82 VAL B CA 1
ATOM 5017 C C . VAL B 1 82 ? 12.93 24.969 3.533 1 76.62 82 VAL B C 1
ATOM 5019 O O . VAL B 1 82 ? 13.109 24.875 2.316 1 76.62 82 VAL B O 1
ATOM 5022 N N . PHE B 1 83 ? 13.75 24.547 4.379 1 87 83 PHE B N 1
ATOM 5023 C CA . PHE B 1 83 ? 15.078 24.141 3.916 1 87 83 PHE B CA 1
ATOM 5024 C C . PHE B 1 83 ? 15.07 22.688 3.461 1 87 83 PHE B C 1
ATOM 5026 O O . PHE B 1 83 ? 16.062 22.203 2.916 1 87 83 PHE B O 1
ATOM 5033 N N . ASP B 1 84 ? 13.938 21.969 3.623 1 87.06 84 ASP B N 1
ATOM 5034 C CA . ASP B 1 84 ? 13.812 20.625 3.086 1 87.06 84 ASP B CA 1
ATOM 5035 C C . ASP B 1 84 ? 13.969 20.609 1.567 1 87.06 84 ASP B C 1
ATOM 5037 O O . ASP B 1 84 ? 14.594 19.719 1.005 1 87.06 84 ASP B O 1
ATOM 5041 N N . THR B 1 85 ? 13.461 21.641 1.022 1 84.12 85 THR B N 1
ATOM 5042 C CA . THR B 1 85 ? 13.523 21.734 -0.432 1 84.12 85 THR B CA 1
ATOM 5043 C C . THR B 1 85 ? 14.969 21.875 -0.898 1 84.12 85 THR B C 1
ATOM 5045 O O . THR B 1 85 ? 15.352 21.312 -1.926 1 84.12 85 THR B O 1
ATOM 5048 N N . LEU B 1 86 ? 15.719 22.641 -0.15 1 88.25 86 LEU B N 1
ATOM 5049 C CA . LEU B 1 86 ? 17.125 22.812 -0.477 1 88.25 86 LEU B CA 1
ATOM 5050 C C . LEU B 1 86 ? 17.891 21.484 -0.328 1 88.25 86 LEU B C 1
ATOM 5052 O O . LEU B 1 86 ? 18.656 21.109 -1.208 1 88.25 86 LEU B O 1
ATOM 5056 N N . ILE B 1 87 ? 17.625 20.812 0.7 1 90.62 87 ILE B N 1
ATOM 5057 C CA . ILE B 1 87 ? 18.281 19.547 0.976 1 90.62 87 ILE B CA 1
ATOM 5058 C C . ILE B 1 87 ? 17.891 18.516 -0.075 1 90.62 87 ILE B C 1
ATOM 5060 O O . ILE B 1 87 ? 18.734 17.781 -0.589 1 90.62 87 ILE B O 1
ATOM 5064 N N . GLU B 1 88 ? 16.641 18.531 -0.47 1 88.56 88 GLU B N 1
ATOM 5065 C CA . GLU B 1 88 ? 16.094 17.562 -1.412 1 88.56 88 GLU B CA 1
ATOM 5066 C C . GLU B 1 88 ? 16.547 17.859 -2.838 1 88.56 88 GLU B C 1
ATOM 5068 O O . GLU B 1 88 ? 16.438 17 -3.721 1 88.56 88 GLU B O 1
ATOM 5073 N N . ALA B 1 89 ? 17.125 19.047 -3.051 1 88.12 89 ALA B N 1
ATOM 5074 C CA . ALA B 1 89 ? 17.578 19.453 -4.379 1 88.12 89 ALA B CA 1
ATOM 5075 C C . ALA B 1 89 ? 19 18.984 -4.652 1 88.12 89 ALA B C 1
ATOM 5077 O O . ALA B 1 89 ? 19.609 19.391 -5.641 1 88.12 89 ALA B O 1
ATOM 5078 N N . LEU B 1 90 ? 19.547 18.109 -3.857 1 90.31 90 LEU B N 1
ATOM 5079 C CA . LEU B 1 90 ? 20.875 17.547 -4.02 1 90.31 90 LEU B CA 1
ATOM 5080 C C . LEU B 1 90 ? 21.094 17.047 -5.441 1 90.31 90 LEU B C 1
ATOM 5082 O O . LEU B 1 90 ? 20.344 16.188 -5.918 1 90.31 90 LEU B O 1
ATOM 5086 N N . PRO B 1 91 ? 22.094 17.578 -6.098 1 93.38 91 PRO B N 1
ATOM 5087 C CA . PRO B 1 91 ? 22.359 17.094 -7.453 1 93.38 91 PRO B CA 1
ATOM 5088 C C . PRO B 1 91 ? 22.984 15.703 -7.473 1 93.38 91 PRO B C 1
ATOM 5090 O O . PRO B 1 91 ? 23.875 15.406 -6.672 1 93.38 91 PRO B O 1
ATOM 5093 N N . LEU B 1 92 ? 22.438 14.883 -8.336 1 95.19 92 LEU B N 1
ATOM 5094 C CA . LEU B 1 92 ? 22.938 13.523 -8.516 1 95.19 92 LEU B CA 1
ATOM 5095 C C . LEU B 1 92 ? 23.328 13.273 -9.969 1 95.19 92 LEU B C 1
ATOM 5097 O O . LEU B 1 92 ? 22.672 13.773 -10.883 1 95.19 92 LEU B O 1
ATOM 5101 N N . ALA B 1 93 ? 24.406 12.594 -10.078 1 95.12 93 ALA B N 1
ATOM 5102 C CA . ALA B 1 93 ? 24.828 12.195 -11.422 1 95.12 93 ALA B CA 1
ATOM 5103 C C . ALA B 1 93 ? 23.75 11.336 -12.094 1 95.12 93 ALA B C 1
ATOM 5105 O O . ALA B 1 93 ? 22.984 10.648 -11.414 1 95.12 93 ALA B O 1
ATOM 5106 N N . PRO B 1 94 ? 23.75 11.375 -13.445 1 94.44 94 PRO B N 1
ATOM 5107 C CA . PRO B 1 94 ? 22.781 10.531 -14.148 1 94.44 94 PRO B CA 1
ATOM 5108 C C . PRO B 1 94 ? 23.016 9.047 -13.906 1 94.44 94 PRO B C 1
ATOM 5110 O O . PRO B 1 94 ? 24.125 8.641 -13.539 1 94.44 94 PRO B O 1
ATOM 5113 N N . SER B 1 95 ? 21.938 8.336 -14.047 1 96.56 95 SER B N 1
ATOM 5114 C CA . SER B 1 95 ? 21.969 6.887 -13.859 1 96.56 95 SER B CA 1
ATOM 5115 C C . SER B 1 95 ? 21.422 6.16 -15.086 1 96.56 95 SER B C 1
ATOM 5117 O O . SER B 1 95 ? 20.578 6.695 -15.805 1 96.56 95 SER B O 1
ATOM 5119 N N . THR B 1 96 ? 21.984 5.02 -15.32 1 95 96 THR B N 1
ATOM 5120 C CA . THR B 1 96 ? 21.438 4.184 -16.391 1 95 96 THR B CA 1
ATOM 5121 C C . THR B 1 96 ? 20.344 3.26 -15.852 1 95 96 THR B C 1
ATOM 5123 O O . THR B 1 96 ? 19.656 2.596 -16.625 1 95 96 THR B O 1
ATOM 5126 N N . PHE B 1 97 ? 20.188 3.195 -14.523 1 95.56 97 PHE B N 1
ATOM 5127 C CA . PHE B 1 97 ? 19.156 2.377 -13.914 1 95.56 97 PHE B CA 1
ATOM 5128 C C . PHE B 1 97 ? 17.797 3.072 -13.992 1 95.56 97 PHE B C 1
ATOM 5130 O O . PHE B 1 97 ? 17.703 4.281 -13.773 1 95.56 97 PHE B O 1
ATOM 5137 N N . ASP B 1 98 ? 16.812 2.375 -14.32 1 94 98 ASP B N 1
ATOM 5138 C CA . ASP B 1 98 ? 15.43 2.85 -14.234 1 94 98 ASP B CA 1
ATOM 5139 C C . ASP B 1 98 ? 14.789 2.418 -12.922 1 94 98 ASP B C 1
ATOM 5141 O O . ASP B 1 98 ? 14.477 1.24 -12.734 1 94 98 ASP B O 1
ATOM 5145 N N . PRO B 1 99 ? 14.516 3.43 -12.039 1 94.12 99 PRO B N 1
ATOM 5146 C CA . PRO B 1 99 ? 13.977 3.072 -10.727 1 94.12 99 PRO B CA 1
ATOM 5147 C C . PRO B 1 99 ? 12.648 2.314 -10.82 1 94.12 99 PRO B C 1
ATOM 5149 O O . PRO B 1 99 ? 12.312 1.545 -9.914 1 94.12 99 PRO B O 1
ATOM 5152 N N . ALA B 1 100 ? 11.898 2.471 -11.859 1 89.38 100 ALA B N 1
ATOM 5153 C CA . ALA B 1 100 ? 10.609 1.815 -12.023 1 89.38 100 ALA B CA 1
ATOM 5154 C C . ALA B 1 100 ? 10.766 0.299 -12.086 1 89.38 100 ALA B C 1
ATOM 5156 O O . ALA B 1 100 ? 9.812 -0.441 -11.82 1 89.38 100 ALA B O 1
ATOM 5157 N N . THR B 1 101 ? 11.969 -0.165 -12.352 1 90.88 101 THR B N 1
ATOM 5158 C CA . THR B 1 101 ? 12.172 -1.591 -12.586 1 90.88 101 THR B CA 1
ATOM 5159 C C . THR B 1 101 ? 12.602 -2.293 -11.305 1 90.88 101 THR B C 1
ATOM 5161 O O . THR B 1 101 ? 12.633 -3.523 -11.242 1 90.88 101 THR B O 1
ATOM 5164 N N . PHE B 1 102 ? 12.891 -1.482 -10.211 1 92 102 PHE B N 1
ATOM 5165 C CA . PHE B 1 102 ? 13.43 -2.213 -9.07 1 92 102 PHE B CA 1
ATOM 5166 C C . PHE B 1 102 ? 13 -1.562 -7.762 1 92 102 PHE B C 1
ATOM 5168 O O . PHE B 1 102 ? 12.969 -2.215 -6.719 1 92 102 PHE B O 1
ATOM 5175 N N . ALA B 1 103 ? 12.672 -0.338 -7.672 1 90.75 103 ALA B N 1
ATOM 5176 C CA . ALA B 1 103 ? 12.609 0.443 -6.438 1 90.75 103 ALA B CA 1
ATOM 5177 C C . ALA B 1 103 ? 11.531 -0.097 -5.504 1 90.75 103 ALA B C 1
ATOM 5179 O O . ALA B 1 103 ? 11.773 -0.29 -4.309 1 90.75 103 ALA B O 1
ATOM 5180 N N . THR B 1 104 ? 10.375 -0.367 -6.027 1 84.75 104 THR B N 1
ATOM 5181 C CA . THR B 1 104 ? 9.258 -0.832 -5.211 1 84.75 104 THR B CA 1
ATOM 5182 C C . THR B 1 104 ? 9.484 -2.268 -4.746 1 84.75 104 THR B C 1
ATOM 5184 O O . THR B 1 104 ? 9.156 -2.617 -3.611 1 84.75 104 THR B O 1
ATOM 5187 N N . GLN B 1 105 ? 10.125 -3.004 -5.547 1 87.12 105 GLN B N 1
ATOM 5188 C CA . GLN B 1 105 ? 10.289 -4.426 -5.258 1 87.12 105 GLN B CA 1
ATOM 5189 C C . GLN B 1 105 ? 11.414 -4.652 -4.25 1 87.12 105 GLN B C 1
ATOM 5191 O O . GLN B 1 105 ? 11.461 -5.691 -3.588 1 87.12 105 GLN B O 1
ATOM 5196 N N . LEU B 1 106 ? 12.289 -3.734 -4.125 1 91.88 106 LEU B N 1
ATOM 5197 C CA . LEU B 1 106 ? 13.375 -3.84 -3.156 1 91.88 106 LEU B CA 1
ATOM 5198 C C . LEU B 1 106 ? 13.008 -3.129 -1.857 1 91.88 106 LEU B C 1
ATOM 5200 O O . LEU B 1 106 ? 13.836 -3.045 -0.942 1 91.88 106 LEU B O 1
ATOM 5204 N N . TYR B 1 107 ? 11.859 -2.646 -1.773 1 88.88 107 TYR B N 1
ATOM 5205 C CA . TYR B 1 107 ? 11.383 -1.987 -0.564 1 88.88 107 TYR B CA 1
ATOM 5206 C C . TYR B 1 107 ? 12.375 -0.944 -0.078 1 88.88 107 TYR B C 1
ATOM 5208 O O . TYR B 1 107 ? 12.766 -0.945 1.093 1 88.88 107 TYR B O 1
ATOM 5216 N N . LEU B 1 108 ? 12.742 -0.079 -0.933 1 93.75 108 LEU B N 1
ATOM 5217 C CA . LEU B 1 108 ? 13.797 0.877 -0.614 1 93.75 108 LEU B CA 1
ATOM 5218 C C . LEU B 1 108 ? 13.367 1.807 0.516 1 93.75 108 LEU B C 1
ATOM 5220 O O . LEU B 1 108 ? 14.195 2.221 1.334 1 93.75 108 LEU B O 1
ATOM 5224 N N . ASP B 1 109 ? 12.039 2.156 0.661 1 91.06 109 ASP B N 1
ATOM 5225 C CA . ASP B 1 109 ? 11.547 2.979 1.764 1 91.06 109 ASP B CA 1
ATOM 5226 C C . ASP B 1 109 ? 11.781 2.289 3.107 1 91.06 109 ASP B C 1
ATOM 5228 O O . ASP B 1 109 ? 12.25 2.914 4.059 1 91.06 109 ASP B O 1
ATOM 5232 N N . GLU B 1 110 ? 11.445 1.062 3.068 1 89.62 110 GLU B N 1
ATOM 5233 C CA . GLU B 1 110 ? 11.625 0.279 4.285 1 89.62 110 GLU B CA 1
ATOM 5234 C C . GLU B 1 110 ? 13.102 0.104 4.617 1 89.62 110 GLU B C 1
ATOM 5236 O O . GLU B 1 110 ? 13.492 0.137 5.785 1 89.62 110 GLU B O 1
ATOM 5241 N N . LEU B 1 111 ? 13.898 -0.066 3.602 1 92.69 111 LEU B N 1
ATOM 5242 C CA . LEU B 1 111 ? 15.336 -0.21 3.795 1 92.69 111 LEU B CA 1
ATOM 5243 C C . LEU B 1 111 ? 15.922 1.04 4.441 1 92.69 111 LEU B C 1
ATOM 5245 O O . LEU B 1 111 ? 16.703 0.944 5.395 1 92.69 111 LEU B O 1
ATOM 5249 N N . VAL B 1 112 ? 15.508 2.17 3.951 1 94.12 112 VAL B N 1
ATOM 5250 C CA . VAL B 1 112 ? 16 3.441 4.469 1 94.12 112 VAL B CA 1
ATOM 5251 C C . VAL B 1 112 ? 15.57 3.609 5.922 1 94.12 112 VAL B C 1
ATOM 5253 O O . VAL B 1 112 ? 16.375 4.012 6.77 1 94.12 112 VAL B O 1
ATOM 5256 N N . ARG B 1 113 ? 14.414 3.193 6.234 1 88.69 113 ARG B N 1
ATOM 5257 C CA . ARG B 1 113 ? 13.859 3.381 7.57 1 88.69 113 ARG B CA 1
ATOM 5258 C C . ARG B 1 113 ? 14.469 2.398 8.562 1 88.69 113 ARG B C 1
ATOM 5260 O O . ARG B 1 113 ? 14.625 2.715 9.742 1 88.69 113 ARG B O 1
ATOM 5267 N N . SER B 1 114 ? 14.852 1.288 8.078 1 87.19 114 SER B N 1
ATOM 5268 C CA . SER B 1 114 ? 15.242 0.232 9.008 1 87.19 114 SER B CA 1
ATOM 5269 C C . SER B 1 114 ? 16.766 0.072 9.055 1 87.19 114 SER B C 1
ATOM 5271 O O . SER B 1 114 ? 17.344 -0.104 10.133 1 87.19 114 SER B O 1
ATOM 5273 N N . SER B 1 115 ? 17.359 0.136 7.934 1 90.44 115 SER B N 1
ATOM 5274 C CA . SER B 1 115 ? 18.766 -0.275 7.859 1 90.44 115 SER B CA 1
ATOM 5275 C C . SER B 1 115 ? 19.688 0.923 7.637 1 90.44 115 SER B C 1
ATOM 5277 O O . SER B 1 115 ? 20.797 0.955 8.148 1 90.44 115 SER B O 1
ATOM 5279 N N . LEU B 1 116 ? 19.203 1.871 6.91 1 93.62 116 LEU B N 1
ATOM 5280 C CA . LEU B 1 116 ? 20.031 3.035 6.605 1 93.62 116 LEU B CA 1
ATOM 5281 C C . LEU B 1 116 ? 19.672 4.211 7.508 1 93.62 116 LEU B C 1
ATOM 5283 O O . LEU B 1 116 ? 19.312 5.289 7.02 1 93.62 116 LEU B O 1
ATOM 5287 N N . ARG B 1 117 ? 19.969 4.027 8.766 1 91.06 117 ARG B N 1
ATOM 5288 C CA . ARG B 1 117 ? 19.609 5.027 9.773 1 91.06 117 ARG B CA 1
ATOM 5289 C C . ARG B 1 117 ? 20.844 5.812 10.219 1 91.06 117 ARG B C 1
ATOM 5291 O O . ARG B 1 117 ? 21.938 5.254 10.336 1 91.06 117 ARG B O 1
ATOM 5298 N N . VAL B 1 118 ? 20.547 7.023 10.422 1 93.62 118 VAL B N 1
ATOM 5299 C CA . VAL B 1 118 ? 21.609 7.859 10.977 1 93.62 118 VAL B CA 1
ATOM 5300 C C . VAL B 1 118 ? 21.562 7.801 12.508 1 93.62 118 VAL B C 1
ATOM 5302 O O . VAL B 1 118 ? 20.578 8.203 13.125 1 93.62 118 VAL B O 1
ATOM 5305 N N . THR B 1 119 ? 22.578 7.254 13.016 1 90.75 119 THR B N 1
ATOM 5306 C CA . THR B 1 119 ? 22.719 7.156 14.469 1 90.75 119 THR B CA 1
ATOM 5307 C C . THR B 1 119 ? 24.031 7.777 14.93 1 90.75 119 THR B C 1
ATOM 5309 O O . THR B 1 119 ? 25.109 7.41 14.453 1 90.75 119 THR B O 1
ATOM 5312 N N . ILE B 1 120 ? 23.891 8.75 15.789 1 90.69 120 ILE B N 1
ATOM 5313 C CA . ILE B 1 120 ? 25.062 9.43 16.344 1 90.69 120 ILE B CA 1
ATOM 5314 C C . ILE B 1 120 ? 25.062 9.289 17.859 1 90.69 120 ILE B C 1
ATOM 5316 O O . ILE B 1 120 ? 24.094 9.664 18.531 1 90.69 120 ILE B O 1
ATOM 5320 N N . GLU B 1 121 ? 26.094 8.805 18.391 1 82.19 121 GLU B N 1
ATOM 5321 C CA . GLU B 1 121 ? 26.25 8.578 19.828 1 82.19 121 GLU B CA 1
ATOM 5322 C C . GLU B 1 121 ? 25.047 7.84 20.391 1 82.19 121 GLU B C 1
ATOM 5324 O O . GLU B 1 121 ? 24.484 8.25 21.422 1 82.19 121 GLU B O 1
ATOM 5329 N N . GLY B 1 122 ? 24.516 6.875 19.656 1 80.5 122 GLY B N 1
ATOM 5330 C CA . GLY B 1 122 ? 23.469 6 20.141 1 80.5 122 GLY B CA 1
ATOM 5331 C C . GLY B 1 122 ? 22.078 6.582 19.953 1 80.5 122 GLY B C 1
ATOM 5332 O O . GLY B 1 122 ? 21.078 5.93 20.25 1 80.5 122 GLY B O 1
ATOM 5333 N N . THR B 1 123 ? 22.047 7.734 19.391 1 85.94 123 THR B N 1
ATOM 5334 C CA . THR B 1 123 ? 20.75 8.367 19.203 1 85.94 123 THR B CA 1
ATOM 5335 C C . THR B 1 123 ? 20.391 8.445 17.719 1 85.94 123 THR B C 1
ATOM 5337 O O . THR B 1 123 ? 21.203 8.859 16.906 1 85.94 123 THR B O 1
ATOM 5340 N N . HIS B 1 124 ? 19.203 7.992 17.531 1 88.81 124 HIS B N 1
ATOM 5341 C CA . HIS B 1 124 ? 18.703 8.07 16.156 1 88.81 124 HIS B CA 1
ATOM 5342 C C . HIS B 1 124 ? 18.344 9.508 15.781 1 88.81 124 HIS B C 1
ATOM 5344 O O . HIS B 1 124 ? 17.734 10.219 16.578 1 88.81 124 HIS B O 1
ATOM 5350 N N . VAL B 1 125 ? 18.875 9.945 14.648 1 91 125 VAL B N 1
ATOM 5351 C CA . VAL B 1 125 ? 18.562 11.266 14.125 1 91 125 VAL B CA 1
ATOM 5352 C C . VAL B 1 125 ? 17.703 11.141 12.867 1 91 125 VAL B C 1
ATOM 5354 O O . VAL B 1 125 ? 17.953 10.289 12.016 1 91 125 VAL B O 1
ATOM 5357 N N . ASP B 1 126 ? 16.688 11.93 12.742 1 87.62 126 ASP B N 1
ATOM 5358 C CA . ASP B 1 126 ? 15.789 11.875 11.602 1 87.62 126 ASP B CA 1
ATOM 5359 C C . ASP B 1 126 ? 16.438 12.492 10.359 1 87.62 126 ASP B C 1
ATOM 5361 O O . ASP B 1 126 ? 16.531 13.719 10.25 1 87.62 126 ASP B O 1
ATOM 5365 N N . ALA B 1 127 ? 16.922 11.734 9.508 1 93 127 ALA B N 1
ATOM 5366 C CA . ALA B 1 127 ? 17.484 12.172 8.234 1 93 127 ALA B CA 1
ATOM 5367 C C . ALA B 1 127 ? 16.422 12.242 7.148 1 93 127 ALA B C 1
ATOM 5369 O O . ALA B 1 127 ? 15.297 11.773 7.344 1 93 127 ALA B O 1
ATOM 5370 N N . SER B 1 128 ? 16.797 12.906 6.074 1 92.5 128 SER B N 1
ATOM 5371 C CA . SER B 1 128 ? 15.867 13.023 4.953 1 92.5 128 SER B CA 1
ATOM 5372 C C . SER B 1 128 ? 15.719 11.703 4.211 1 92.5 128 SER B C 1
ATOM 5374 O O . SER B 1 128 ? 16.609 11.312 3.447 1 92.5 128 SER B O 1
ATOM 5376 N N . ALA B 1 129 ? 14.617 11.094 4.391 1 93.12 129 ALA B N 1
ATOM 5377 C CA . ALA B 1 129 ? 14.336 9.82 3.721 1 93.12 129 ALA B CA 1
ATOM 5378 C C . ALA B 1 129 ? 14.258 10.008 2.207 1 93.12 129 ALA B C 1
ATOM 5380 O O . ALA B 1 129 ? 14.672 9.125 1.447 1 93.12 129 ALA B O 1
ATOM 5381 N N . LYS B 1 130 ? 13.797 11.141 1.852 1 93.06 130 LYS B N 1
ATOM 5382 C CA . LYS B 1 130 ? 13.641 11.43 0.429 1 93.06 130 LYS B CA 1
ATOM 5383 C C . LYS B 1 130 ? 14.992 11.484 -0.272 1 93.06 130 LYS B C 1
ATOM 5385 O O . LYS B 1 130 ? 15.164 10.914 -1.354 1 93.06 130 LYS B O 1
ATOM 5390 N N . VAL B 1 131 ? 15.93 12.117 0.321 1 95.12 131 VAL B N 1
ATOM 5391 C CA . VAL B 1 131 ? 17.25 12.242 -0.277 1 95.12 131 VAL B CA 1
ATOM 5392 C C . VAL B 1 131 ? 17.922 10.875 -0.344 1 95.12 131 VAL B C 1
ATOM 5394 O O . VAL B 1 131 ? 18.484 10.5 -1.374 1 95.12 131 VAL B O 1
ATOM 5397 N N . LEU B 1 132 ? 17.828 10.148 0.712 1 96.69 132 LEU B N 1
ATOM 5398 C CA . LEU B 1 132 ? 18.453 8.828 0.749 1 96.69 132 LEU B CA 1
ATOM 5399 C C . LEU B 1 132 ? 17.844 7.918 -0.314 1 96.69 132 LEU B C 1
ATOM 5401 O O . LEU B 1 132 ? 18.562 7.188 -0.995 1 96.69 132 LEU B O 1
ATOM 5405 N N . ARG B 1 133 ? 16.578 7.969 -0.485 1 96.12 133 ARG B N 1
ATOM 5406 C CA . ARG B 1 133 ? 15.906 7.184 -1.512 1 96.12 133 ARG B CA 1
ATOM 5407 C C . ARG B 1 133 ? 16.375 7.578 -2.906 1 96.12 133 ARG B C 1
ATOM 5409 O O . ARG B 1 133 ? 16.641 6.711 -3.746 1 96.12 133 ARG B O 1
ATOM 5416 N N . ARG B 1 134 ? 16.5 8.852 -3.123 1 96.06 134 ARG B N 1
ATOM 5417 C CA . ARG B 1 134 ? 16.953 9.336 -4.422 1 96.06 134 ARG B CA 1
ATOM 5418 C C . ARG B 1 134 ? 18.359 8.828 -4.73 1 96.06 134 ARG B C 1
ATOM 5420 O O . ARG B 1 134 ? 18.656 8.445 -5.863 1 96.06 134 ARG B O 1
ATOM 5427 N N . VAL B 1 135 ? 19.156 8.891 -3.732 1 97.31 135 VAL B N 1
ATOM 5428 C CA . VAL B 1 135 ? 20.531 8.438 -3.91 1 97.31 135 VAL B CA 1
ATOM 5429 C C . VAL B 1 135 ? 20.547 6.957 -4.273 1 97.31 135 VAL B C 1
ATOM 5431 O O . VAL B 1 135 ? 21.281 6.535 -5.168 1 97.31 135 VAL B O 1
ATOM 5434 N N . LEU B 1 136 ? 19.719 6.168 -3.637 1 97.69 136 LEU B N 1
ATOM 5435 C CA . LEU B 1 136 ? 19.641 4.734 -3.904 1 97.69 136 LEU B CA 1
ATOM 5436 C C . LEU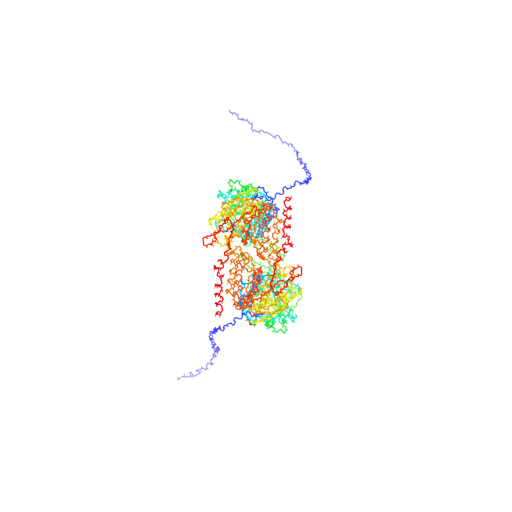 B 1 136 ? 19.062 4.469 -5.285 1 97.69 136 LEU B C 1
ATOM 5438 O O . LEU B 1 136 ? 19.484 3.527 -5.969 1 97.69 136 LEU B O 1
ATOM 5442 N N . GLU B 1 137 ? 18.141 5.277 -5.695 1 97.19 137 GLU B N 1
ATOM 5443 C CA . GLU B 1 137 ? 17.422 5.066 -6.945 1 97.19 137 GLU B CA 1
ATOM 5444 C C . GLU B 1 137 ? 18.25 5.508 -8.141 1 97.19 137 GLU B C 1
ATOM 5446 O O . GLU B 1 137 ? 17.906 5.211 -9.289 1 97.19 137 GLU B O 1
ATOM 5451 N N . THR B 1 138 ? 19.406 6.156 -7.812 1 96.62 138 THR B N 1
ATOM 5452 C CA . THR B 1 138 ? 20.172 6.746 -8.914 1 96.62 138 THR B CA 1
ATOM 5453 C C . THR B 1 138 ? 21.656 6.379 -8.805 1 96.62 138 THR B C 1
ATOM 5455 O O . THR B 1 138 ? 22.5 7.258 -8.672 1 96.62 138 THR B O 1
ATOM 5458 N N . PRO B 1 139 ? 21.953 5.082 -8.961 1 97.44 139 PRO B N 1
ATOM 5459 C CA . PRO B 1 139 ? 23.375 4.75 -9.016 1 97.44 139 PRO B CA 1
ATOM 5460 C C . PRO B 1 139 ? 24.094 5.453 -10.156 1 97.44 139 PRO B C 1
ATOM 5462 O O . PRO B 1 139 ? 23.594 5.492 -11.281 1 97.44 139 PRO B O 1
ATOM 5465 N N . PRO B 1 140 ? 25.234 6.012 -9.859 1 97.06 140 PRO B N 1
ATOM 5466 C CA . PRO B 1 140 ? 25.922 6.781 -10.906 1 97.06 140 PRO B CA 1
ATOM 5467 C C . PRO B 1 140 ? 26.344 5.918 -12.094 1 97.06 140 PRO B C 1
ATOM 5469 O O . PRO B 1 140 ? 26.812 4.793 -11.906 1 97.06 140 PRO B O 1
ATOM 5472 N N . ALA B 1 141 ? 26.203 6.508 -13.219 1 95 141 ALA B N 1
ATOM 5473 C CA . ALA B 1 141 ? 26.578 5.809 -14.445 1 95 141 ALA B CA 1
ATOM 5474 C C . ALA B 1 141 ? 28.094 5.625 -14.531 1 95 141 ALA B C 1
ATOM 5476 O O . ALA B 1 141 ? 28.562 4.59 -14.992 1 95 141 ALA B O 1
ATOM 5477 N N . ARG B 1 142 ? 28.781 6.562 -14.078 1 92.94 142 ARG B N 1
ATOM 5478 C CA . ARG B 1 142 ? 30.234 6.512 -14.156 1 92.94 142 ARG B CA 1
ATOM 5479 C C . ARG B 1 142 ? 30.812 5.805 -12.938 1 92.94 142 ARG B C 1
ATOM 5481 O O . ARG B 1 142 ? 30.531 6.176 -11.805 1 92.94 142 ARG B O 1
ATOM 5488 N N . ALA B 1 143 ? 31.719 4.949 -13.195 1 94.44 143 ALA B N 1
ATOM 5489 C CA . ALA B 1 143 ? 32.312 4.129 -12.148 1 94.44 143 ALA B CA 1
ATOM 5490 C C . ALA B 1 143 ? 33.062 4.996 -11.141 1 94.44 143 ALA B C 1
ATOM 5492 O O . ALA B 1 143 ? 33.125 4.676 -9.953 1 94.44 143 ALA B O 1
ATOM 5493 N N . ILE B 1 144 ? 33.531 6.07 -11.578 1 96.06 144 ILE B N 1
ATOM 5494 C CA . ILE B 1 144 ? 34.406 6.898 -10.75 1 96.06 144 ILE B CA 1
ATOM 5495 C C . ILE B 1 144 ? 33.594 7.512 -9.609 1 96.06 144 ILE B C 1
ATOM 5497 O O . ILE B 1 144 ? 34.094 7.727 -8.516 1 96.06 144 ILE B O 1
ATOM 5501 N N . ASP B 1 145 ? 32.375 7.805 -9.828 1 96.62 145 ASP B N 1
ATOM 5502 C CA . ASP B 1 145 ? 31.547 8.414 -8.789 1 96.62 145 ASP B CA 1
ATOM 5503 C C . ASP B 1 145 ? 31.25 7.414 -7.676 1 96.62 145 ASP B C 1
ATOM 5505 O O . ASP B 1 145 ? 31.297 7.758 -6.492 1 96.62 145 ASP B O 1
ATOM 5509 N N . GLY B 1 146 ? 30.938 6.176 -8.055 1 96.44 146 GLY B N 1
ATOM 5510 C CA . GLY B 1 146 ? 30.781 5.145 -7.043 1 96.44 146 GLY B CA 1
ATOM 5511 C C . GLY B 1 146 ? 32.062 4.895 -6.254 1 96.44 146 GLY B C 1
ATOM 5512 O O . GLY B 1 146 ? 32 4.754 -5.027 1 96.44 146 GLY B O 1
ATOM 5513 N N . ALA B 1 147 ? 33.125 4.934 -6.949 1 97.25 147 ALA B N 1
ATOM 5514 C CA . ALA B 1 147 ? 34.406 4.727 -6.312 1 97.25 147 ALA B CA 1
ATOM 5515 C C . ALA B 1 147 ? 34.75 5.867 -5.348 1 97.25 147 ALA B C 1
ATOM 5517 O O . ALA B 1 147 ? 35.344 5.648 -4.305 1 97.25 147 ALA B O 1
ATOM 5518 N N . THR B 1 148 ? 34.344 7.027 -5.754 1 97.69 148 THR B N 1
ATOM 5519 C CA . THR B 1 148 ? 34.562 8.188 -4.898 1 97.69 148 THR B CA 1
ATOM 5520 C C . THR B 1 148 ? 33.844 8.031 -3.568 1 97.69 148 THR B C 1
ATOM 5522 O O . THR B 1 148 ? 34.406 8.281 -2.506 1 97.69 148 THR B O 1
ATOM 5525 N N . ARG B 1 149 ? 32.625 7.594 -3.641 1 98.38 149 ARG B N 1
ATOM 5526 C CA . ARG B 1 149 ? 31.859 7.387 -2.426 1 98.38 149 ARG B CA 1
ATOM 5527 C C . ARG B 1 149 ? 32.469 6.289 -1.562 1 98.38 149 ARG B C 1
ATOM 5529 O O . ARG B 1 149 ? 32.531 6.418 -0.337 1 98.38 149 ARG B O 1
ATOM 5536 N N . GLN B 1 150 ? 32.938 5.254 -2.234 1 98.38 150 GLN B N 1
ATOM 5537 C CA . GLN B 1 150 ? 33.594 4.164 -1.504 1 98.38 150 GLN B CA 1
ATOM 5538 C C . GLN B 1 150 ? 34.844 4.648 -0.788 1 98.38 150 GLN B C 1
ATOM 5540 O O . GLN B 1 150 ? 35.125 4.227 0.336 1 98.38 150 GLN B O 1
ATOM 5545 N N . ARG B 1 151 ? 35.562 5.488 -1.429 1 98.06 151 ARG B N 1
ATOM 5546 C CA . ARG B 1 151 ? 36.781 6.031 -0.829 1 98.06 151 ARG B CA 1
ATOM 5547 C C . ARG B 1 151 ? 36.438 6.828 0.43 1 98.06 151 ARG B C 1
ATOM 5549 O O . ARG B 1 151 ? 37.156 6.738 1.43 1 98.06 151 ARG B O 1
ATOM 5556 N N . VAL B 1 152 ? 35.438 7.59 0.356 1 98.38 152 VAL B N 1
ATOM 5557 C CA . VAL B 1 152 ? 35 8.367 1.515 1 98.38 152 VAL B CA 1
ATOM 5558 C C . VAL B 1 152 ? 34.656 7.43 2.672 1 98.38 152 VAL B C 1
ATOM 5560 O O . VAL B 1 152 ? 35.156 7.613 3.791 1 98.38 152 VAL B O 1
ATOM 5563 N N . LEU B 1 153 ? 33.875 6.395 2.383 1 98.56 153 LEU B N 1
ATOM 5564 C CA . LEU B 1 153 ? 33.438 5.461 3.418 1 98.56 153 LEU B CA 1
ATOM 5565 C C . LEU B 1 153 ? 34.625 4.691 3.982 1 98.56 153 LEU B C 1
ATOM 5567 O O . LEU B 1 153 ? 34.719 4.477 5.195 1 98.56 153 LEU B O 1
ATOM 5571 N N . ALA B 1 154 ? 35.5 4.293 3.088 1 98.31 154 ALA B N 1
ATOM 5572 C CA . ALA B 1 154 ? 36.719 3.604 3.535 1 98.31 154 ALA B CA 1
ATOM 5573 C C . ALA B 1 154 ? 37.531 4.48 4.484 1 98.31 154 ALA B C 1
ATOM 5575 O O . ALA B 1 154 ? 38.031 4.004 5.504 1 98.31 154 ALA B O 1
ATOM 5576 N N . GLU B 1 155 ? 37.625 5.691 4.148 1 98.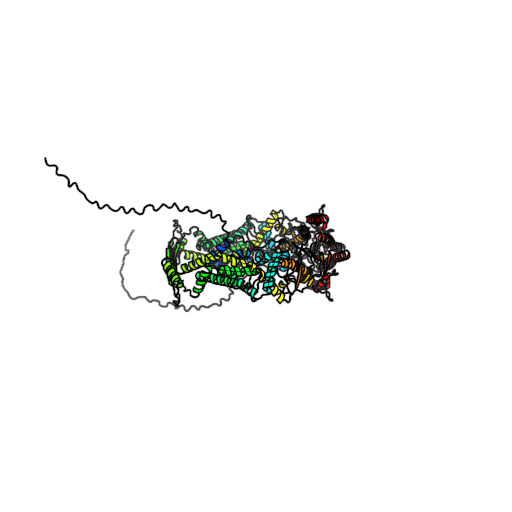06 155 GLU B N 1
ATOM 5577 C CA . GLU B 1 155 ? 38.375 6.641 4.965 1 98.06 155 GLU B CA 1
ATOM 5578 C C . GLU B 1 155 ? 37.719 6.852 6.32 1 98.06 155 GLU B C 1
ATOM 5580 O O . GLU B 1 155 ? 38.375 6.898 7.348 1 98.06 155 GLU B O 1
ATOM 5585 N N . LEU B 1 156 ? 36.438 6.992 6.324 1 97.94 156 LEU B N 1
ATOM 5586 C CA . LEU B 1 156 ? 35.688 7.219 7.555 1 97.94 156 LEU B CA 1
ATOM 5587 C C . LEU B 1 156 ? 35.75 6.004 8.469 1 97.94 156 LEU B C 1
ATOM 5589 O O . LEU B 1 156 ? 35.719 6.141 9.695 1 97.94 156 LEU B O 1
ATOM 5593 N N . VAL B 1 157 ? 35.875 4.852 7.891 1 97.5 157 VAL B N 1
ATOM 5594 C CA . VAL B 1 157 ? 36 3.625 8.672 1 97.5 157 VAL B CA 1
ATOM 5595 C C . VAL B 1 157 ? 37.438 3.516 9.234 1 97.5 157 VAL B C 1
ATOM 5597 O O . VAL B 1 157 ? 37.625 3.137 10.391 1 97.5 157 VAL B O 1
ATOM 5600 N N . ALA B 1 158 ? 38.375 3.906 8.477 1 97.31 158 ALA B N 1
ATOM 5601 C CA . ALA B 1 158 ? 39.781 3.781 8.844 1 97.31 158 ALA B CA 1
ATOM 5602 C C . ALA B 1 158 ? 40.188 4.832 9.875 1 97.31 158 ALA B C 1
ATOM 5604 O O . ALA B 1 158 ? 41.094 4.609 10.688 1 97.31 158 ALA B O 1
ATOM 5605 N N . LYS B 1 159 ? 39.531 5.988 9.891 1 97.19 159 LYS B N 1
ATOM 5606 C CA . LYS B 1 159 ? 39.875 7.105 10.758 1 97.19 159 LYS B CA 1
ATOM 5607 C C . LYS B 1 159 ? 38.688 7.531 11.617 1 97.19 159 LYS B C 1
ATOM 5609 O O . LYS B 1 159 ? 37.969 8.461 11.266 1 97.19 159 LYS B O 1
ATOM 5614 N N . PRO B 1 160 ? 38.594 7.035 12.805 1 95.12 160 PRO B N 1
ATOM 5615 C CA . PRO B 1 160 ? 37.469 7.348 13.672 1 95.12 160 PRO B CA 1
ATOM 5616 C C . PRO B 1 160 ? 37.344 8.836 13.984 1 95.12 160 PRO B C 1
ATOM 5618 O O . PRO B 1 160 ? 36.25 9.359 14.164 1 95.12 160 PRO B O 1
ATOM 5621 N N . ALA B 1 161 ? 38.469 9.492 14.008 1 95.69 161 ALA B N 1
ATOM 5622 C CA . ALA B 1 161 ? 38.438 10.93 14.266 1 95.69 161 ALA B CA 1
ATOM 5623 C C . ALA B 1 161 ? 37.688 11.672 13.164 1 95.69 161 ALA B C 1
ATOM 5625 O O . ALA B 1 161 ? 36.969 12.633 13.43 1 95.69 161 ALA B O 1
ATOM 5626 N N . MET B 1 162 ? 37.875 11.188 11.984 1 96.69 162 MET B N 1
ATOM 5627 C CA . MET B 1 162 ? 37.219 11.828 10.844 1 96.69 162 MET B CA 1
ATOM 5628 C C . MET B 1 162 ? 35.719 11.562 10.867 1 96.69 162 MET B C 1
ATOM 5630 O O . MET B 1 162 ? 34.938 12.43 10.492 1 96.69 162 MET B O 1
ATOM 5634 N N . ARG B 1 163 ? 35.344 10.375 11.25 1 96.81 163 ARG B N 1
ATOM 5635 C CA . ARG B 1 163 ? 33.906 10.102 11.438 1 96.81 163 ARG B CA 1
ATOM 5636 C C . ARG B 1 163 ? 33.312 11.023 12.492 1 96.81 163 ARG B C 1
ATOM 5638 O O . ARG B 1 163 ? 32.219 11.555 12.312 1 96.81 163 ARG B O 1
ATOM 5645 N N . GLY B 1 164 ? 34.031 11.195 13.594 1 96.44 164 GLY B N 1
ATOM 5646 C CA . GLY B 1 164 ? 33.625 12.141 14.609 1 96.44 164 GLY B CA 1
ATOM 5647 C C . GLY B 1 164 ? 33.438 13.547 14.078 1 96.44 164 GLY B C 1
ATOM 5648 O O . GLY B 1 164 ? 32.469 14.234 14.438 1 96.44 164 GLY B O 1
ATOM 5649 N N . ASP B 1 165 ? 34.406 13.945 13.227 1 97.12 165 ASP B N 1
ATOM 5650 C CA . ASP B 1 165 ? 34.281 15.266 12.594 1 97.12 165 ASP B CA 1
ATOM 5651 C C . ASP B 1 165 ? 33 15.375 11.773 1 97.12 165 ASP B C 1
ATOM 5653 O O . ASP B 1 165 ? 32.281 16.375 11.867 1 97.12 165 ASP B O 1
ATOM 5657 N N . LEU B 1 166 ? 32.75 14.359 11.008 1 97.81 166 LEU B N 1
ATOM 5658 C CA . LEU B 1 166 ? 31.547 14.359 10.156 1 97.81 166 LEU B CA 1
ATOM 5659 C C . LEU B 1 166 ? 30.281 14.453 11 1 97.81 166 LEU B C 1
ATOM 5661 O O . LEU B 1 166 ? 29.375 15.219 10.672 1 97.81 166 LEU B O 1
ATOM 5665 N N . GLU B 1 167 ? 30.203 13.703 12.078 1 97.25 167 GLU B N 1
ATOM 5666 C CA . GLU B 1 167 ? 29.062 13.711 12.984 1 97.25 167 GLU B CA 1
ATOM 5667 C C . GLU B 1 167 ? 28.891 15.078 13.641 1 97.25 167 GLU B C 1
ATOM 5669 O O . GLU B 1 167 ? 27.781 15.586 13.75 1 97.25 167 GLU B O 1
ATOM 5674 N N . ARG B 1 168 ? 29.969 15.664 14.016 1 95.31 168 ARG B N 1
ATOM 5675 C CA . ARG B 1 168 ? 29.938 16.984 14.633 1 95.31 168 ARG B CA 1
ATOM 5676 C C . ARG B 1 168 ? 29.422 18.031 13.648 1 95.31 168 ARG B C 1
ATOM 5678 O O . ARG B 1 168 ? 28.594 18.875 14.008 1 95.31 168 ARG B O 1
ATOM 5685 N N . VAL B 1 169 ? 29.953 17.953 12.469 1 97.06 169 VAL B N 1
ATOM 5686 C CA . VAL B 1 169 ? 29.516 18.891 11.438 1 97.06 169 VAL B CA 1
ATOM 5687 C C . VAL B 1 169 ? 28.031 18.719 11.164 1 97.06 169 VAL B C 1
ATOM 5689 O O . VAL B 1 169 ? 27.281 19.703 11.086 1 97.06 169 VAL B O 1
ATOM 5692 N N . TYR B 1 170 ? 27.594 17.516 11.078 1 97.12 170 TYR B N 1
ATOM 5693 C CA . TYR B 1 170 ? 26.203 17.219 10.812 1 97.12 170 TYR B CA 1
ATOM 5694 C C . TYR B 1 170 ? 25.297 17.781 11.914 1 97.12 170 TYR B C 1
ATOM 5696 O O . TYR B 1 170 ? 24.297 18.438 11.633 1 97.12 170 TYR B O 1
ATOM 5704 N N . LEU B 1 171 ? 25.641 17.516 13.141 1 95.06 171 LEU B N 1
ATOM 5705 C CA . LEU B 1 171 ? 24.859 18 14.273 1 95.06 171 LEU B CA 1
ATOM 5706 C C . LEU B 1 171 ? 24.844 19.531 14.305 1 95.06 171 LEU B C 1
ATOM 5708 O O . LEU B 1 171 ? 23.812 20.125 14.633 1 95.06 171 LEU B O 1
ATOM 5712 N N . ALA B 1 172 ? 25.922 20.141 13.992 1 94.88 172 ALA B N 1
ATOM 5713 C CA . ALA B 1 172 ? 25.984 21.594 13.945 1 94.88 172 ALA B CA 1
ATOM 5714 C C . ALA B 1 172 ? 25.062 22.156 12.867 1 94.88 172 ALA B C 1
ATOM 5716 O O . ALA B 1 172 ? 24.375 23.156 13.094 1 94.88 172 ALA B O 1
ATOM 5717 N N . ILE B 1 173 ? 25.078 21.5 11.734 1 96.75 173 ILE B N 1
ATOM 5718 C CA . ILE B 1 173 ? 24.203 21.938 10.641 1 96.75 173 ILE B CA 1
ATOM 5719 C C . ILE B 1 173 ? 22.734 21.797 11.062 1 96.75 173 ILE B C 1
ATOM 5721 O O . ILE B 1 173 ? 21.922 22.688 10.797 1 96.75 173 ILE B O 1
ATOM 5725 N N . ARG B 1 174 ? 22.438 20.734 11.711 1 93.75 174 ARG B N 1
ATOM 5726 C CA . ARG B 1 174 ? 21.078 20.5 12.172 1 93.75 174 ARG B CA 1
ATOM 5727 C C . ARG B 1 174 ? 20.641 21.594 13.148 1 93.75 174 ARG B C 1
ATOM 5729 O O . ARG B 1 174 ? 19.516 22.094 13.07 1 93.75 174 ARG B O 1
ATOM 5736 N N . ARG B 1 175 ? 21.484 21.969 14.016 1 91.19 175 ARG B N 1
ATOM 5737 C CA . ARG B 1 175 ? 21.188 23.031 14.977 1 91.19 175 ARG B CA 1
ATOM 5738 C C . ARG B 1 175 ? 20.969 24.359 14.266 1 91.19 175 ARG B C 1
ATOM 5740 O O . ARG B 1 175 ? 20.094 25.141 14.656 1 91.19 175 ARG B O 1
ATOM 5747 N N . LEU B 1 176 ? 21.781 24.562 13.305 1 94.12 176 LEU B N 1
ATOM 5748 C CA . LEU B 1 176 ? 21.641 25.781 12.523 1 94.12 176 LEU B CA 1
ATOM 5749 C C . LEU B 1 176 ? 20.281 25.828 11.836 1 94.12 176 LEU B C 1
ATOM 5751 O O . LEU B 1 176 ? 19.578 26.844 11.891 1 94.12 176 LEU B O 1
ATOM 5755 N N . ARG B 1 177 ? 19.938 24.75 11.25 1 93.56 177 ARG B N 1
ATOM 5756 C CA . ARG B 1 177 ? 18.641 24.641 10.578 1 93.56 177 ARG B CA 1
ATOM 5757 C C . ARG B 1 177 ? 17.5 24.875 11.562 1 93.56 177 ARG B C 1
ATOM 5759 O O . ARG B 1 177 ? 16.578 25.641 11.281 1 93.56 177 ARG B O 1
ATOM 5766 N N . GLU B 1 178 ? 17.578 24.281 12.664 1 88.69 178 GLU B N 1
ATOM 5767 C CA . GLU B 1 178 ? 16.547 24.406 13.688 1 88.69 178 GLU B CA 1
ATOM 5768 C C . GLU B 1 178 ? 16.438 25.859 14.164 1 88.69 178 GLU B C 1
ATOM 5770 O O . GLU B 1 178 ? 15.32 26.359 14.352 1 88.69 178 GLU B O 1
ATOM 5775 N N . ALA B 1 179 ? 17.516 26.469 14.344 1 87.88 179 ALA B N 1
ATOM 5776 C CA . ALA B 1 179 ? 17.531 27.859 14.789 1 87.88 179 ALA B CA 1
ATOM 5777 C C . ALA B 1 179 ? 16.906 28.781 13.75 1 87.88 179 ALA B C 1
ATOM 5779 O O . ALA B 1 179 ? 16.156 29.703 14.102 1 87.88 179 ALA B O 1
ATOM 5780 N N . LEU B 1 180 ? 17.188 28.484 12.539 1 89.44 180 LEU B N 1
ATOM 5781 C CA . LEU B 1 180 ? 16.641 29.281 11.445 1 89.44 180 LEU B CA 1
ATOM 5782 C C . LEU B 1 180 ? 15.141 29.078 11.305 1 89.44 180 LEU B C 1
ATOM 5784 O O . LEU B 1 180 ? 14.414 30 10.938 1 89.44 180 LEU B O 1
ATOM 5788 N N . GLU B 1 181 ? 14.711 27.875 11.609 1 87.12 181 GLU B N 1
ATOM 5789 C CA . GLU B 1 181 ? 13.312 27.531 11.367 1 87.12 181 GLU B CA 1
ATOM 5790 C C . GLU B 1 181 ? 12.461 27.781 12.609 1 87.12 181 GLU B C 1
ATOM 5792 O O . GLU B 1 181 ? 11.242 27.609 12.578 1 87.12 181 GLU B O 1
ATOM 5797 N N . LEU B 1 182 ? 13.062 28.094 13.633 1 76.88 182 LEU B N 1
ATOM 5798 C CA . LEU B 1 182 ? 12.344 28.359 14.875 1 76.88 182 LEU B CA 1
ATOM 5799 C C . LEU B 1 182 ? 11.32 29.469 14.688 1 76.88 182 LEU B C 1
ATOM 5801 O O . LEU B 1 182 ? 11.648 30.531 14.148 1 76.88 182 LEU B O 1
ATOM 5805 N N . SER B 1 183 ? 10.047 29.062 15.016 1 63.25 183 SER B N 1
ATOM 5806 C CA . SER B 1 183 ? 8.969 30.031 14.859 1 63.25 183 SER B CA 1
ATOM 5807 C C . SER B 1 183 ? 9.078 31.141 15.891 1 63.25 183 SER B C 1
ATOM 5809 O O . SER B 1 183 ? 9.609 30.938 16.984 1 63.25 183 SER B O 1
ATOM 5811 N N . THR B 1 184 ? 8.695 32.406 15.516 1 58.59 184 THR B N 1
ATOM 5812 C CA . THR B 1 184 ? 8.664 33.562 16.391 1 58.59 184 THR B CA 1
ATOM 5813 C C . THR B 1 184 ? 7.715 33.344 17.562 1 58.59 184 THR B C 1
ATOM 5815 O O . THR B 1 184 ? 7.848 33.969 18.609 1 58.59 184 THR B O 1
ATOM 5818 N N . GLY B 1 185 ? 6.84 32.375 17.328 1 52.62 185 GLY B N 1
ATOM 5819 C CA . GLY B 1 185 ? 5.938 32.062 18.422 1 52.62 185 GLY B CA 1
ATOM 5820 C C . GLY B 1 185 ? 6.625 31.375 19.594 1 52.62 185 GLY B C 1
ATOM 5821 O O . GLY B 1 185 ? 6.258 31.594 20.75 1 52.62 185 GLY B O 1
ATOM 5822 N N . THR B 1 186 ? 7.738 30.766 19.328 1 49.56 186 THR B N 1
ATOM 5823 C CA . THR B 1 186 ? 8.453 30 20.344 1 49.56 186 THR B CA 1
ATOM 5824 C C . THR B 1 186 ? 9.477 30.891 21.062 1 49.56 186 THR B C 1
ATOM 5826 O O . THR B 1 186 ? 9.633 30.797 22.281 1 49.56 186 THR B O 1
ATOM 5829 N N . GLU B 1 187 ? 10.203 31.797 20.266 1 51.66 187 GLU B N 1
ATOM 5830 C CA . GLU B 1 187 ? 11.133 32.781 20.828 1 51.66 187 GLU B CA 1
ATOM 5831 C C . GLU B 1 187 ? 10.781 34.188 20.375 1 51.66 187 GLU B C 1
ATOM 5833 O O . GLU B 1 187 ? 11.211 34.625 19.297 1 51.66 187 GLU B O 1
ATOM 5838 N N . PRO B 1 188 ? 10.047 34.75 21.25 1 55.84 188 PRO B N 1
ATOM 5839 C CA . PRO B 1 188 ? 9.523 36.031 20.828 1 55.84 188 PRO B CA 1
ATOM 5840 C C . PRO B 1 188 ? 10.594 37.125 20.781 1 55.84 188 PRO B C 1
ATOM 5842 O O . PRO B 1 188 ? 10.438 38.125 20.094 1 55.84 188 PRO B O 1
ATOM 5845 N N . ASN B 1 189 ? 11.781 36.781 21.5 1 60.66 189 ASN B N 1
ATOM 5846 C CA . ASN B 1 189 ? 12.883 37.719 21.453 1 60.66 189 ASN B CA 1
ATOM 5847 C C . ASN B 1 189 ? 13.703 37.562 20.172 1 60.66 189 ASN B C 1
ATOM 5849 O O . ASN B 1 189 ? 14.492 36.625 20.031 1 60.66 189 ASN B O 1
ATOM 5853 N N . LEU B 1 190 ? 13.508 38.438 19.219 1 71.56 190 LEU B N 1
ATOM 5854 C CA . LEU B 1 190 ? 14.141 38.375 17.906 1 71.56 190 LEU B CA 1
ATOM 5855 C C . LEU B 1 190 ? 15.656 38.438 18.031 1 71.56 190 LEU B C 1
ATOM 5857 O O . LEU B 1 190 ? 16.375 37.812 17.234 1 71.56 190 LEU B O 1
ATOM 5861 N N . VAL B 1 191 ? 16.125 39.219 19 1 69.25 191 VAL B N 1
ATOM 5862 C CA . VAL B 1 191 ? 17.562 39.312 19.203 1 69.25 191 VAL B CA 1
ATOM 5863 C C . VAL B 1 191 ? 18.125 37.969 19.641 1 69.25 191 VAL B C 1
ATOM 5865 O O . VAL B 1 191 ? 19.141 37.5 19.109 1 69.25 191 VAL B O 1
ATOM 5868 N N . ARG B 1 192 ? 17.469 37.406 20.547 1 73.25 192 ARG B N 1
ATOM 5869 C CA . ARG B 1 192 ? 17.922 36.094 21.031 1 73.25 192 ARG B CA 1
ATOM 5870 C C . ARG B 1 192 ? 17.875 35.062 19.922 1 73.25 192 ARG B C 1
ATOM 5872 O O . ARG B 1 192 ? 18.781 34.219 19.812 1 73.25 192 ARG B O 1
ATOM 5879 N N . ARG B 1 193 ? 16.922 35.094 19.141 1 81.44 193 ARG B N 1
ATOM 5880 C CA . ARG B 1 193 ? 16.797 34.156 18.031 1 81.44 193 ARG B CA 1
ATOM 5881 C C . ARG B 1 193 ? 17.922 34.344 17.016 1 81.44 193 ARG B C 1
ATOM 5883 O O . ARG B 1 193 ? 18.531 33.375 16.578 1 81.44 193 ARG B O 1
ATOM 5890 N N . LYS B 1 194 ? 18.141 35.594 16.734 1 82.19 194 LYS B N 1
ATOM 5891 C CA . LYS B 1 194 ? 19.156 35.906 15.734 1 82.19 194 LYS B CA 1
ATOM 5892 C C . LYS B 1 194 ? 20.547 35.531 16.25 1 82.19 194 LYS B C 1
ATOM 5894 O O . LYS B 1 194 ? 21.375 35 15.5 1 82.19 194 LYS B O 1
ATOM 5899 N N . VAL B 1 195 ? 20.766 35.812 17.5 1 79.31 195 VAL B N 1
ATOM 5900 C CA . VAL B 1 195 ? 22.047 35.469 18.094 1 79.31 195 VAL B CA 1
ATOM 5901 C C . VAL B 1 195 ? 22.203 33.938 18.109 1 79.31 195 VAL B C 1
ATOM 5903 O O . VAL B 1 195 ? 23.281 33.406 17.859 1 79.31 195 VAL B O 1
ATOM 5906 N N . GLY B 1 196 ? 21.156 33.312 18.406 1 83.62 196 GLY B N 1
ATOM 5907 C CA . GLY B 1 196 ? 21.172 31.844 18.359 1 83.62 196 GLY B CA 1
ATOM 5908 C C . GLY B 1 196 ? 21.578 31.297 17.016 1 83.62 196 GLY B C 1
ATOM 5909 O O . GLY B 1 196 ? 22.344 30.328 16.938 1 83.62 196 GLY B O 1
ATOM 5910 N N . VAL B 1 197 ? 21.062 31.906 15.992 1 90.44 197 VAL B N 1
ATOM 5911 C CA . VAL B 1 197 ? 21.406 31.5 14.633 1 90.44 197 VAL B CA 1
ATOM 5912 C C . VAL B 1 197 ? 22.891 31.734 14.383 1 90.44 197 VAL B C 1
ATOM 5914 O O . VAL B 1 197 ? 23.578 30.875 13.828 1 90.44 197 VAL B O 1
ATOM 5917 N N . LEU B 1 198 ? 23.391 32.844 14.859 1 87.56 198 LEU B N 1
ATOM 5918 C CA . LEU B 1 198 ? 24.781 33.188 14.641 1 87.56 198 LEU B CA 1
ATOM 5919 C C . LEU B 1 198 ? 25.703 32.25 15.398 1 87.56 198 LEU B C 1
ATOM 5921 O O . LEU B 1 198 ? 26.75 31.844 14.883 1 87.56 198 LEU B O 1
ATOM 5925 N N . VAL B 1 199 ? 25.281 31.875 16.562 1 86.06 199 VAL B N 1
ATOM 5926 C CA . VAL B 1 199 ? 26.062 30.938 17.359 1 86.06 199 VAL B CA 1
ATOM 5927 C C . VAL B 1 199 ? 26.094 29.578 16.672 1 86.06 199 VAL B C 1
ATOM 5929 O O . VAL B 1 199 ? 27.156 28.938 16.594 1 86.06 199 VAL B O 1
ATOM 5932 N N . ALA B 1 200 ? 25.031 29.172 16.172 1 92.12 200 ALA B N 1
ATOM 5933 C CA . ALA B 1 200 ? 24.953 27.906 15.445 1 92.12 200 ALA B CA 1
ATOM 5934 C C . ALA B 1 200 ? 25.812 27.938 14.188 1 92.12 200 ALA B C 1
ATOM 5936 O O . ALA B 1 200 ? 26.484 26.953 13.867 1 92.12 200 ALA B O 1
ATOM 5937 N N . LEU B 1 201 ? 25.781 29.031 13.5 1 94.38 201 LEU B N 1
ATOM 5938 C CA . LEU B 1 201 ? 26.609 29.188 12.305 1 94.38 201 LEU B CA 1
ATOM 5939 C C . LEU B 1 201 ? 28.094 29.109 12.648 1 94.38 201 LEU B C 1
ATOM 5941 O O . LEU B 1 201 ? 28.859 28.453 11.945 1 94.38 201 LEU B O 1
ATOM 5945 N N . ARG B 1 202 ? 28.422 29.75 13.727 1 89.81 202 ARG B N 1
ATOM 5946 C CA . ARG B 1 202 ? 29.812 29.703 14.164 1 89.81 202 ARG B CA 1
ATOM 5947 C C . ARG B 1 202 ? 30.25 28.281 14.438 1 89.81 202 ARG B C 1
ATOM 5949 O O . ARG B 1 202 ? 31.328 27.859 14.016 1 89.81 202 ARG B O 1
ATOM 5956 N N . ARG B 1 203 ? 29.453 27.594 15.062 1 91.94 203 ARG B N 1
ATOM 5957 C CA . ARG B 1 203 ? 29.781 26.203 15.383 1 91.94 203 ARG B CA 1
ATOM 5958 C C . ARG B 1 203 ? 29.969 25.375 14.125 1 91.94 203 ARG B C 1
ATOM 5960 O O . ARG B 1 203 ? 30.875 24.531 14.055 1 91.94 203 ARG B O 1
ATOM 5967 N N . CYS B 1 204 ? 29.219 25.594 13.141 1 95.69 204 CYS B N 1
ATOM 5968 C CA . CYS B 1 204 ? 29.312 24.891 11.867 1 95.69 204 CYS B CA 1
ATOM 5969 C C . CYS B 1 204 ? 30.641 25.172 11.188 1 95.69 204 CYS B C 1
ATOM 5971 O O . CYS B 1 204 ? 31.375 24.25 10.82 1 95.69 204 CYS B O 1
ATOM 5973 N N . VAL B 1 205 ? 30.906 26.422 11.094 1 95.88 205 VAL B N 1
ATOM 5974 C CA . VAL B 1 205 ? 32.094 26.859 10.375 1 95.88 205 VAL B CA 1
ATOM 5975 C C . VAL B 1 205 ? 33.344 26.359 11.094 1 95.88 205 VAL B C 1
ATOM 5977 O O . VAL B 1 205 ? 34.281 25.859 10.461 1 95.88 205 VAL B O 1
ATOM 5980 N N . GLU B 1 206 ? 33.344 26.422 12.414 1 93.81 206 GLU B N 1
ATOM 5981 C CA . GLU B 1 206 ? 34.5 25.953 13.188 1 93.81 206 GLU B CA 1
ATOM 5982 C C . GLU B 1 206 ? 34.656 24.438 13.07 1 93.81 206 GLU B C 1
ATOM 5984 O O . GLU B 1 206 ? 35.781 23.953 12.898 1 93.81 206 GLU B O 1
ATOM 5989 N N . ALA B 1 207 ? 33.594 23.719 13.141 1 96.38 207 ALA B N 1
ATOM 5990 C CA . ALA B 1 207 ? 33.656 22.266 13 1 96.38 207 ALA B CA 1
ATOM 5991 C C . ALA B 1 207 ? 34.188 21.859 11.633 1 96.38 207 ALA B C 1
ATOM 5993 O O . ALA B 1 207 ? 34.969 20.922 11.531 1 96.38 207 ALA B O 1
ATOM 5994 N N . MET B 1 208 ? 33.812 22.578 10.586 1 97.19 208 MET B N 1
ATOM 5995 C CA . MET B 1 208 ? 34.25 22.281 9.227 1 97.19 208 MET B CA 1
ATOM 5996 C C . MET B 1 208 ? 35.719 22.672 9.039 1 97.19 208 MET B C 1
ATOM 5998 O O . MET B 1 208 ? 36.5 21.891 8.508 1 97.19 208 MET B O 1
ATOM 6002 N N . ALA B 1 209 ? 36.031 23.844 9.531 1 96.25 209 ALA B N 1
ATOM 6003 C CA . ALA B 1 209 ? 37.375 24.391 9.305 1 96.25 209 ALA B CA 1
ATOM 6004 C C . ALA B 1 209 ? 38.406 23.609 10.086 1 96.25 209 ALA B C 1
ATOM 6006 O O . ALA B 1 209 ? 39.531 23.422 9.609 1 96.25 209 ALA B O 1
ATOM 6007 N N . ASP B 1 210 ? 38.094 23.188 11.25 1 95.69 210 ASP B N 1
ATOM 6008 C CA . ASP B 1 210 ? 39.062 22.531 12.133 1 95.69 210 ASP B CA 1
ATOM 6009 C C . ASP B 1 210 ? 39 21 11.969 1 95.69 210 ASP B C 1
ATOM 6011 O O . ASP B 1 210 ? 39.812 20.281 12.539 1 95.69 210 ASP B O 1
ATOM 6015 N N . GLY B 1 211 ? 38 20.547 11.211 1 96.12 211 GLY B N 1
ATOM 6016 C CA . GLY B 1 211 ? 37.844 19.109 11.039 1 96.12 211 GLY B CA 1
ATOM 6017 C C . GLY B 1 211 ? 38.438 18.578 9.758 1 96.12 211 GLY B C 1
ATOM 6018 O O . GLY B 1 211 ? 39 19.344 8.977 1 96.12 211 GLY B O 1
ATOM 6019 N N . PHE B 1 212 ? 38.594 17.25 9.633 1 97.12 212 PHE B N 1
ATOM 6020 C CA . PHE B 1 212 ? 38.938 16.516 8.422 1 97.12 212 PHE B CA 1
ATOM 6021 C C . PHE B 1 212 ? 40.406 16.734 8.07 1 97.12 212 PHE B C 1
ATOM 6023 O O . PHE B 1 212 ? 40.75 16.828 6.895 1 97.12 212 PHE B O 1
ATOM 6030 N N . GLU B 1 213 ? 41.125 16.953 9.117 1 94.38 213 GLU B N 1
ATOM 6031 C CA . GLU B 1 213 ? 42.562 17.062 8.883 1 94.38 213 GLU B CA 1
ATOM 6032 C C . GLU B 1 213 ? 43.125 15.797 8.242 1 94.38 213 GLU B C 1
ATOM 6034 O O . GLU B 1 213 ? 42.875 14.695 8.719 1 94.38 213 GLU B O 1
ATOM 6039 N N . GLY B 1 214 ? 43.812 15.945 7.156 1 94.25 214 GLY B N 1
ATOM 6040 C CA . GLY B 1 214 ? 44.469 14.805 6.508 1 94.25 214 GLY B CA 1
ATOM 6041 C C . GLY B 1 214 ? 43.5 14.047 5.586 1 94.25 214 GLY B C 1
ATOM 6042 O O . GLY B 1 214 ? 43.844 12.961 5.113 1 94.25 214 GLY B O 1
ATOM 6043 N N . ALA B 1 215 ? 42.375 14.609 5.34 1 96.06 215 ALA B N 1
ATOM 6044 C CA . ALA B 1 215 ? 41.406 13.938 4.453 1 96.06 215 ALA B CA 1
ATOM 6045 C C . ALA B 1 215 ? 42 13.773 3.053 1 96.06 215 ALA B C 1
ATOM 6047 O O . ALA B 1 215 ? 42.562 14.711 2.492 1 96.06 215 ALA B O 1
ATOM 6048 N N . GLU B 1 216 ? 41.906 12.539 2.537 1 95.75 216 GLU B N 1
ATOM 6049 C CA . GLU B 1 216 ? 42.406 12.227 1.195 1 95.75 216 GLU B CA 1
ATOM 6050 C C . GLU B 1 216 ? 41.25 12.141 0.204 1 95.75 216 GLU B C 1
ATOM 6052 O O . GLU B 1 216 ? 41.469 12.156 -1.01 1 95.75 216 GLU B O 1
ATOM 6057 N N . SER B 1 217 ? 40.094 12.031 0.71 1 96.44 217 SER B N 1
ATOM 6058 C CA . SER B 1 217 ? 38.875 11.961 -0.116 1 96.44 217 SER B CA 1
ATOM 6059 C C . SER B 1 217 ? 38.25 13.336 -0.292 1 96.44 217 SER B C 1
ATOM 6061 O O . SER B 1 217 ? 38.844 14.352 0.086 1 96.44 217 SER B O 1
ATOM 6063 N N . VAL B 1 218 ? 37.031 13.344 -0.877 1 96.25 218 VAL B N 1
ATOM 6064 C CA . VAL B 1 218 ? 36.312 14.594 -1.159 1 96.25 218 VAL B CA 1
ATOM 6065 C C . VAL B 1 218 ? 35.844 15.227 0.149 1 96.25 218 VAL B C 1
ATOM 6067 O O . VAL B 1 218 ? 35.344 16.344 0.151 1 96.25 218 VAL B O 1
ATOM 6070 N N . LEU B 1 219 ? 36.125 14.562 1.248 1 96.44 219 LEU B N 1
ATOM 6071 C CA . LEU B 1 219 ? 35.781 15.141 2.543 1 96.44 219 LEU B CA 1
ATOM 6072 C C . LEU B 1 219 ? 36.594 16.391 2.811 1 96.44 219 LEU B C 1
ATOM 6074 O O . LEU B 1 219 ? 36.219 17.234 3.629 1 96.44 219 LEU B O 1
ATOM 6078 N N . SER B 1 220 ? 37.688 16.5 2.123 1 96.69 220 SER B N 1
ATOM 6079 C CA . SER B 1 220 ? 38.5 17.688 2.252 1 96.69 220 SER B CA 1
ATOM 6080 C C . SER B 1 220 ? 37.781 18.953 1.82 1 96.69 220 SER B C 1
ATOM 6082 O O . SER B 1 220 ? 38.094 20.047 2.277 1 96.69 220 SER B O 1
ATOM 6084 N N . ARG B 1 221 ? 36.781 18.781 1.026 1 96.25 221 ARG B N 1
ATOM 6085 C CA . ARG B 1 221 ? 36.031 19.906 0.506 1 96.25 221 ARG B CA 1
ATOM 6086 C C . ARG B 1 221 ? 35.219 20.562 1.609 1 96.25 221 ARG B C 1
ATOM 6088 O O . ARG B 1 221 ? 34.875 21.734 1.521 1 96.25 221 ARG B O 1
ATOM 6095 N N . LEU B 1 222 ? 34.844 19.75 2.641 1 96.88 222 LEU B N 1
ATOM 6096 C CA . LEU B 1 222 ? 34.156 20.328 3.785 1 96.88 222 LEU B CA 1
ATOM 6097 C C . LEU B 1 222 ? 35.094 21.25 4.574 1 96.88 222 LEU B C 1
ATOM 6099 O O . LEU B 1 222 ? 34.688 22.344 4.98 1 96.88 222 LEU B O 1
ATOM 6103 N N . ARG B 1 223 ? 36.281 20.797 4.758 1 96.31 223 ARG B N 1
ATOM 6104 C CA . ARG B 1 223 ? 37.281 21.609 5.43 1 96.31 223 ARG B CA 1
ATOM 6105 C C . ARG B 1 223 ? 37.562 22.891 4.633 1 96.31 223 ARG B C 1
ATOM 6107 O O . ARG B 1 223 ? 37.656 23.969 5.203 1 96.31 223 ARG B O 1
ATOM 6114 N N . ASP B 1 224 ? 37.656 22.75 3.363 1 95.94 224 ASP B N 1
ATOM 6115 C CA . ASP B 1 224 ? 37.875 23.891 2.488 1 95.94 224 ASP B CA 1
ATOM 6116 C C . ASP B 1 224 ? 36.781 24.922 2.615 1 95.94 224 ASP B C 1
ATOM 6118 O O . ASP B 1 224 ? 37.031 26.125 2.643 1 95.94 224 ASP B O 1
ATOM 6122 N N . LEU B 1 225 ? 35.562 24.453 2.688 1 95.88 225 LEU B N 1
ATOM 6123 C CA . LEU B 1 225 ? 34.438 25.359 2.859 1 95.88 225 LEU B CA 1
ATOM 6124 C C . LEU B 1 225 ? 34.562 26.109 4.184 1 95.88 225 LEU B C 1
ATOM 6126 O O . LEU B 1 225 ? 34.406 27.328 4.219 1 95.88 225 LEU B O 1
ATOM 6130 N N . GLY B 1 226 ? 34.812 25.375 5.258 1 96.06 226 GLY B N 1
ATOM 6131 C CA . GLY B 1 226 ? 34.969 26.016 6.555 1 96.06 226 GLY B CA 1
ATOM 6132 C C . GLY B 1 226 ? 36.062 27.062 6.57 1 96.06 226 GLY B C 1
ATOM 6133 O O . GLY B 1 226 ? 35.875 28.156 7.082 1 96.06 226 GLY B O 1
ATOM 6134 N N . GLN B 1 227 ? 37.125 26.75 5.941 1 95.12 227 GLN B N 1
ATOM 6135 C CA . GLN B 1 227 ? 38.281 27.656 5.902 1 95.12 227 GLN B CA 1
ATOM 6136 C C . GLN B 1 227 ? 37.969 28.891 5.039 1 95.12 227 GLN B C 1
ATOM 6138 O O . GLN B 1 227 ? 38.375 30 5.375 1 95.12 227 GLN B O 1
ATOM 6143 N N . ARG B 1 228 ? 37.312 28.672 3.986 1 94.38 228 ARG B N 1
ATOM 6144 C CA . ARG B 1 228 ? 36.906 29.781 3.113 1 94.38 228 ARG B CA 1
ATOM 6145 C C . ARG B 1 228 ? 36 30.75 3.838 1 94.38 228 ARG B C 1
ATOM 6147 O O . ARG B 1 228 ? 36.188 31.969 3.768 1 94.38 228 ARG B O 1
ATOM 6154 N N . VAL B 1 229 ? 35.031 30.219 4.535 1 94 229 VAL B N 1
ATOM 6155 C CA . VAL B 1 229 ? 34.094 31.062 5.25 1 94 229 VAL B CA 1
ATOM 6156 C C . VAL B 1 229 ? 34.812 31.781 6.391 1 94 229 VAL B C 1
ATOM 6158 O O . VAL B 1 229 ? 34.625 32.969 6.602 1 94 229 VAL B O 1
ATOM 6161 N N . ARG B 1 230 ? 35.594 31.031 7.105 1 92.06 230 ARG B N 1
ATOM 6162 C CA . ARG B 1 230 ? 36.375 31.609 8.219 1 92.06 230 ARG B CA 1
ATOM 6163 C C . ARG B 1 230 ? 37.281 32.719 7.742 1 92.06 230 ARG B C 1
ATOM 6165 O O . ARG B 1 230 ? 37.531 33.688 8.477 1 92.06 230 ARG B O 1
ATOM 6172 N N . GLY B 1 231 ? 37.719 32.719 6.527 1 90.75 231 GLY B N 1
ATOM 6173 C CA . GLY B 1 231 ? 38.656 33.688 5.98 1 90.75 231 GLY B CA 1
ATOM 6174 C C . GLY B 1 231 ? 37.938 34.938 5.492 1 90.75 231 GLY B C 1
ATOM 6175 O O . GLY B 1 231 ? 38.594 35.938 5.152 1 90.75 231 GLY B O 1
ATOM 6176 N N . ARG B 1 232 ? 36.656 34.969 5.539 1 89.06 232 ARG B N 1
ATOM 6177 C CA . ARG B 1 232 ? 35.906 36.125 5.059 1 89.06 232 ARG B CA 1
ATOM 6178 C C . ARG B 1 232 ? 35.812 37.188 6.125 1 89.06 232 ARG B C 1
ATOM 6180 O O . ARG B 1 232 ? 35.781 36.906 7.32 1 89.06 232 ARG B O 1
ATOM 6187 N N . GLU B 1 233 ? 35.719 38.438 5.754 1 83.38 233 GLU B N 1
ATOM 6188 C CA . GLU B 1 233 ? 35.562 39.594 6.66 1 83.38 233 GLU B CA 1
ATOM 6189 C C . GLU B 1 233 ? 34.25 39.5 7.434 1 83.38 233 GLU B C 1
ATOM 6191 O O . GLU B 1 233 ? 34.219 39.812 8.625 1 83.38 233 GLU B O 1
ATOM 6196 N N . ALA B 1 234 ? 33.281 39.094 6.672 1 82.88 234 ALA B N 1
ATOM 6197 C CA . ALA B 1 234 ? 31.969 39 7.301 1 82.88 234 ALA B CA 1
ATOM 6198 C C . ALA B 1 234 ? 31.984 38.031 8.484 1 82.88 234 ALA B C 1
ATOM 6200 O O . ALA B 1 234 ? 31.312 38.25 9.492 1 82.88 234 ALA B O 1
ATOM 6201 N N . TRP B 1 235 ? 32.75 37.062 8.43 1 85.38 235 TRP B N 1
ATOM 6202 C CA . TRP B 1 235 ? 32.906 36.094 9.508 1 85.38 235 TRP B CA 1
ATOM 6203 C C . TRP B 1 235 ? 33.562 36.75 10.727 1 85.38 235 TRP B C 1
ATOM 6205 O O . TRP B 1 235 ? 33.094 36.562 11.859 1 85.38 235 TRP B O 1
ATOM 6215 N N . SER B 1 236 ? 34.562 37.469 10.5 1 80.56 236 SER B N 1
ATOM 6216 C CA . SER B 1 236 ? 35.25 38.156 11.594 1 80.56 236 SER B CA 1
ATOM 6217 C C . SER B 1 236 ? 34.312 39.062 12.359 1 80.56 236 SER B C 1
ATOM 6219 O O . SER B 1 236 ? 34.312 39.125 13.586 1 80.56 236 SER B O 1
ATOM 6221 N N . ARG B 1 237 ? 33.5 39.719 11.594 1 74.25 237 ARG B N 1
ATOM 6222 C CA . ARG B 1 237 ? 32.5 40.594 12.195 1 74.25 237 ARG B CA 1
ATOM 6223 C C . ARG B 1 237 ? 31.484 39.812 13.031 1 74.25 237 ARG B C 1
ATOM 6225 O O . ARG B 1 237 ? 31.109 40.25 14.125 1 74.25 237 ARG B O 1
ATOM 6232 N N . LEU B 1 238 ? 31.109 38.656 12.539 1 78.94 238 LEU B N 1
ATOM 6233 C CA . LEU B 1 238 ? 30.156 37.812 13.234 1 78.94 238 LEU B CA 1
ATOM 6234 C C . LEU B 1 238 ? 30.734 37.312 14.555 1 78.94 238 LEU B C 1
ATOM 6236 O O . LEU B 1 238 ? 30.062 37.375 15.586 1 78.94 238 LEU B O 1
ATOM 6240 N N . VAL B 1 239 ? 31.938 36.844 14.531 1 76.94 239 VAL B N 1
ATOM 6241 C CA . VAL B 1 239 ? 32.562 36.281 15.719 1 76.94 239 VAL B CA 1
ATOM 6242 C C . VAL B 1 239 ? 32.688 37.344 16.797 1 76.94 239 VAL B C 1
ATOM 6244 O O . VAL B 1 239 ? 32.469 37.094 17.984 1 76.94 239 VAL B O 1
ATOM 6247 N N . GLN B 1 240 ? 32.906 38.531 16.438 1 70.06 240 GLN B N 1
ATOM 6248 C CA . GLN B 1 240 ? 33.031 39.656 17.375 1 70.06 240 GLN B CA 1
ATOM 6249 C C . GLN B 1 240 ? 31.688 39.969 18.031 1 70.06 240 GLN B C 1
ATOM 6251 O O . GLN B 1 240 ? 31.625 40.25 19.219 1 70.06 240 GLN B O 1
ATOM 6256 N N . LEU B 1 241 ? 30.641 39.844 17.25 1 67.38 241 LEU B N 1
ATOM 6257 C CA . LEU B 1 241 ? 29.297 40.188 17.734 1 67.38 241 LEU B CA 1
ATOM 6258 C C . LEU B 1 241 ? 28.828 39.125 18.719 1 67.38 241 LEU B C 1
ATOM 6260 O O . LEU B 1 241 ? 28.188 39.438 19.734 1 67.38 241 LEU B O 1
ATOM 6264 N N . VAL B 1 242 ? 28.969 37.844 18.391 1 68.88 242 VAL B N 1
ATOM 6265 C CA . VAL B 1 242 ? 28.484 36.75 19.219 1 68.88 242 VAL B CA 1
ATOM 6266 C C . VAL B 1 242 ? 29.281 36.688 20.531 1 68.88 242 VAL B C 1
ATOM 6268 O O . VAL B 1 242 ? 28.734 36.344 21.578 1 68.88 242 VAL B O 1
ATOM 6271 N N . ASP B 1 243 ? 30.375 37 20.531 1 59.34 243 ASP B N 1
ATOM 6272 C CA . ASP B 1 243 ? 31.188 37.031 21.75 1 59.34 243 ASP B CA 1
ATOM 6273 C C . ASP B 1 243 ? 30.703 38.125 22.703 1 59.34 243 ASP B C 1
ATOM 6275 O O . ASP B 1 243 ? 30.797 38 23.922 1 59.34 243 ASP B O 1
ATOM 6279 N N . VAL B 1 244 ? 29.938 39.156 22.156 1 45.59 244 VAL B N 1
ATOM 6280 C CA . VAL B 1 244 ? 29.438 40.25 22.969 1 45.59 244 VAL B CA 1
ATOM 6281 C C . VAL B 1 244 ? 28.203 39.812 23.75 1 45.59 244 VAL B C 1
ATOM 6283 O O . VAL B 1 244 ? 28.016 40.219 24.891 1 45.59 244 VAL B O 1
ATOM 6286 N N . GLU B 1 245 ? 26.984 39.25 23.188 1 45.22 245 GLU B N 1
ATOM 6287 C CA . GLU B 1 245 ? 25.688 38.938 23.766 1 45.22 245 GLU B CA 1
ATOM 6288 C C . GLU B 1 245 ? 25.828 37.938 24.906 1 45.22 245 GLU B C 1
ATOM 6290 O O . GLU B 1 245 ? 24.906 37.75 25.719 1 45.22 245 GLU B O 1
ATOM 6295 N N . GLY B 1 246 ? 26.547 37.031 25.062 1 39.47 246 GLY B N 1
ATOM 6296 C CA . GLY B 1 246 ? 26.562 36.438 26.391 1 39.47 246 GLY B CA 1
ATOM 6297 C C . GLY B 1 246 ? 26.297 37.406 27.516 1 39.47 246 GLY B C 1
ATOM 6298 O O . GLY B 1 246 ? 26.031 37 28.641 1 39.47 246 GLY B O 1
ATOM 6299 N N . ASN B 1 247 ? 26.266 38.844 27.266 1 32.62 247 ASN B N 1
ATOM 6300 C CA . ASN B 1 247 ? 26 39.875 28.25 1 32.62 247 ASN B CA 1
ATOM 6301 C C . ASN B 1 247 ? 24.734 40.656 27.922 1 32.62 247 ASN B C 1
ATOM 6303 O O . ASN B 1 247 ? 24.625 41.844 28.203 1 32.62 247 ASN B O 1
ATOM 6307 N N . LEU B 1 248 ? 23.578 40.375 27.266 1 31.92 248 LEU B N 1
ATOM 6308 C CA . LEU B 1 248 ? 22.453 41.094 26.688 1 31.92 248 LEU B CA 1
ATOM 6309 C C . LEU B 1 248 ? 21.422 41.438 27.766 1 31.92 248 LEU B C 1
ATOM 6311 O O . LEU B 1 248 ? 21.062 40.562 28.578 1 31.92 248 LEU B O 1
ATOM 6315 N N . ALA B 1 249 ? 20.953 42.844 28.125 1 30.34 249 ALA B N 1
ATOM 6316 C CA . ALA B 1 249 ? 19.984 43.5 28.984 1 30.34 249 ALA B CA 1
ATOM 6317 C C . ALA B 1 249 ? 18.578 43.469 28.391 1 30.34 249 ALA B C 1
ATOM 6319 O O . ALA B 1 249 ? 18.422 43.406 27.172 1 30.34 249 ALA B O 1
ATOM 6320 N N . THR B 1 250 ? 17.297 43.25 29 1 31.72 250 THR B N 1
ATOM 6321 C CA . THR B 1 250 ? 15.875 43.094 28.703 1 31.72 250 THR B CA 1
ATOM 6322 C C . THR B 1 250 ? 15.195 44.469 28.625 1 31.72 250 THR B C 1
ATOM 6324 O O . THR B 1 250 ? 15.352 45.312 29.516 1 31.72 250 THR B O 1
ATOM 6327 N N . VAL B 1 251 ? 14.656 45.281 27.375 1 30.61 251 VAL B N 1
ATOM 6328 C CA . VAL B 1 251 ? 14.031 46.594 27.219 1 30.61 251 VAL B CA 1
ATOM 6329 C C . VAL B 1 251 ? 12.523 46.406 27.016 1 30.61 251 VAL B C 1
ATOM 6331 O O . VAL B 1 251 ? 12.094 45.625 26.188 1 30.61 251 VAL B O 1
ATOM 6334 N N . ASP B 1 252 ? 11.398 47.281 27.672 1 30.53 252 ASP B N 1
ATOM 6335 C CA . ASP B 1 252 ? 9.938 47.344 27.672 1 30.53 252 ASP B CA 1
ATOM 6336 C C . ASP B 1 252 ? 9.438 48.531 26.828 1 30.53 252 ASP B C 1
ATOM 6338 O O . ASP B 1 252 ? 9.828 49.656 27.047 1 30.53 252 ASP B O 1
ATOM 6342 N N . VAL B 1 253 ? 8.625 48.438 25.422 1 30.27 253 VAL B N 1
ATOM 6343 C CA . VAL B 1 253 ? 8.25 49.531 24.516 1 30.27 253 VAL B CA 1
ATOM 6344 C C . VAL B 1 253 ? 6.73 49.625 24.438 1 30.27 253 VAL B C 1
ATOM 6346 O O . VAL B 1 253 ? 6.027 48.625 24.531 1 30.27 253 VAL B O 1
ATOM 6349 N N . ARG B 1 254 ? 5.898 51 24.281 1 31.95 254 ARG B N 1
ATOM 6350 C CA . ARG B 1 254 ? 4.492 51.375 24.156 1 31.95 254 ARG B CA 1
ATOM 6351 C C . ARG B 1 254 ? 4.203 52 22.797 1 31.95 254 ARG B C 1
ATOM 6353 O O . ARG B 1 254 ? 4.922 52.875 22.344 1 31.95 254 ARG B O 1
ATOM 6360 N N . LEU B 1 255 ? 3.133 51.469 21.797 1 31.2 255 LEU B N 1
ATOM 6361 C CA . LEU B 1 255 ? 2.809 51.938 20.453 1 31.2 255 LEU B CA 1
ATOM 6362 C C . LEU B 1 255 ? 1.408 52.531 20.422 1 31.2 255 LEU B C 1
ATOM 6364 O O . LEU B 1 255 ? 0.478 52 21.016 1 31.2 255 LEU B O 1
ATOM 6368 N N . ARG B 1 256 ? 1.259 53.781 19.859 1 34.19 256 ARG B N 1
ATOM 6369 C CA . ARG B 1 256 ? 0.016 54.531 19.625 1 34.19 256 ARG B CA 1
ATOM 6370 C C . ARG B 1 256 ? -0.418 54.438 18.172 1 34.19 256 ARG B C 1
ATOM 6372 O O . ARG B 1 256 ? 0.347 54.781 17.266 1 34.19 256 ARG B O 1
ATOM 6379 N N . LEU B 1 257 ? -1.598 53.719 17.844 1 32.47 257 LEU B N 1
ATOM 6380 C CA . LEU B 1 257 ? -2.092 53.5 16.484 1 32.47 257 LEU B CA 1
ATOM 6381 C C . LEU B 1 257 ? -3.188 54.5 16.141 1 32.47 257 LEU B C 1
ATOM 6383 O O . LEU B 1 257 ? -3.957 54.906 17.016 1 32.47 257 LEU B O 1
ATOM 6387 N N . GLY B 1 258 ? -3.141 55.125 15 1 29.2 258 GLY B N 1
ATOM 6388 C CA . GLY B 1 258 ? -4.148 56.031 14.5 1 29.2 258 GLY B CA 1
ATOM 6389 C C . GLY B 1 258 ? -5.441 55.344 14.109 1 29.2 258 GLY B C 1
ATOM 6390 O O . GLY B 1 258 ? -5.48 54.125 13.969 1 29.2 258 GLY B O 1
ATOM 6391 N N . SER B 1 259 ? -6.645 56.031 13.984 1 34.38 259 SER B N 1
ATOM 6392 C CA . SER B 1 259 ? -7.988 55.562 13.648 1 34.38 259 SER B CA 1
ATOM 6393 C C . SER B 1 259 ? -8 54.781 12.352 1 34.38 259 SER B C 1
ATOM 6395 O O . SER B 1 259 ? -8.867 53.906 12.148 1 34.38 259 SER B O 1
ATOM 6397 N N . ASP B 1 260 ? -7.043 54.875 11.484 1 32.66 260 ASP B N 1
ATOM 6398 C CA . ASP B 1 260 ? -6.82 54.312 10.148 1 32.66 260 ASP B CA 1
ATOM 6399 C C . ASP B 1 260 ? -5.895 53.094 10.211 1 32.66 260 ASP B C 1
ATOM 6401 O O . ASP B 1 260 ? -5.5 52.562 9.172 1 32.66 260 ASP B O 1
ATOM 6405 N N . GLY B 1 261 ? -5.641 52.562 11.367 1 34 261 GLY B N 1
ATOM 6406 C CA . GLY B 1 261 ? -4.824 51.406 11.641 1 34 261 GLY B CA 1
ATOM 6407 C C . GLY B 1 261 ? -3.336 51.656 11.516 1 34 261 GLY B C 1
ATOM 6408 O O . GLY B 1 261 ? -2.527 50.75 11.562 1 34 261 GLY B O 1
ATOM 6409 N N . THR B 1 262 ? -3.01 52.906 11.359 1 29.5 262 THR B N 1
ATOM 6410 C CA . THR B 1 262 ? -1.611 53.312 11.234 1 29.5 262 THR B CA 1
ATOM 6411 C C . THR B 1 262 ? -1.021 53.625 12.594 1 29.5 262 THR B C 1
ATOM 6413 O O . THR B 1 262 ? -1.724 54.156 13.477 1 29.5 262 THR B O 1
ATOM 6416 N N . ILE B 1 263 ? 0.128 53.219 12.938 1 32.56 263 ILE B N 1
ATOM 6417 C CA . ILE B 1 263 ? 0.927 53.5 14.125 1 32.56 263 ILE B CA 1
ATOM 6418 C C . ILE B 1 263 ? 1.208 55 14.234 1 32.56 263 ILE B C 1
ATOM 6420 O O . ILE B 1 263 ? 1.852 55.562 13.352 1 32.56 263 ILE B O 1
ATOM 6424 N N . ARG B 1 264 ? 0.538 55.719 15.031 1 38.88 264 ARG B N 1
ATOM 6425 C CA . ARG B 1 264 ? 0.767 57.156 15.172 1 38.88 264 ARG B CA 1
ATOM 6426 C C . ARG B 1 264 ? 1.768 57.438 16.281 1 38.88 264 ARG B C 1
ATOM 6428 O O . ARG B 1 264 ? 2.352 58.531 16.344 1 38.88 264 ARG B O 1
ATOM 6435 N N . GLY B 1 265 ? 1.962 56.719 17.438 1 33.47 265 GLY B N 1
ATOM 6436 C CA . GLY B 1 265 ? 3.008 57 18.391 1 33.47 265 GLY B CA 1
ATOM 6437 C C . GLY B 1 265 ? 3.557 55.781 19.094 1 33.47 265 GLY B C 1
ATOM 6438 O O . GLY B 1 265 ? 2.891 54.75 19.156 1 33.47 265 GLY B O 1
ATOM 6439 N N . PHE B 1 266 ? 5.086 55.719 19.344 1 32.09 266 PHE B N 1
ATOM 6440 C CA . PHE B 1 266 ? 5.93 54.688 19.906 1 32.09 266 PHE B CA 1
ATOM 6441 C C . PHE B 1 266 ? 6.695 55.219 21.125 1 32.09 266 PHE B C 1
ATOM 6443 O O . PHE B 1 266 ? 7.258 56.312 21.078 1 32.09 266 PHE B O 1
ATOM 6450 N N . GLY B 1 267 ? 6.414 54.844 22.422 1 31.61 267 GLY B N 1
ATOM 6451 C CA . GLY B 1 267 ? 7.238 55.281 23.547 1 31.61 267 GLY B CA 1
ATOM 6452 C C . GLY B 1 267 ? 7.898 54.125 24.266 1 31.61 267 GLY B C 1
ATOM 6453 O O . GLY B 1 267 ? 7.316 53.031 24.375 1 31.61 267 GLY B O 1
ATOM 6454 N N . VAL B 1 268 ? 9.281 54.062 24.422 1 31.66 268 VAL B N 1
ATOM 6455 C CA . VAL B 1 268 ? 10.133 53.188 25.203 1 31.66 268 VAL B CA 1
ATOM 6456 C C . VAL B 1 268 ? 9.984 53.469 26.688 1 31.66 268 VAL B C 1
ATOM 6458 O O . VAL B 1 268 ? 10.234 54.594 27.125 1 31.66 268 VAL B O 1
ATOM 6461 N N . LEU B 1 269 ? 9.484 52.625 27.578 1 34.44 269 LEU B N 1
ATOM 6462 C CA . LEU B 1 269 ? 9.32 53 28.984 1 34.44 269 LEU B CA 1
ATOM 6463 C C . LEU B 1 269 ? 10.586 52.688 29.781 1 34.44 269 LEU B C 1
ATOM 6465 O O . LEU B 1 269 ? 11.047 53.531 30.562 1 34.44 269 LEU B O 1
ATOM 6469 N N . ALA B 1 270 ? 11.102 51.312 30.172 1 33.12 270 ALA B N 1
ATOM 6470 C CA . ALA B 1 270 ? 12.273 51.188 31.047 1 33.12 270 ALA B CA 1
ATOM 6471 C C . ALA B 1 270 ? 13.273 50.188 30.469 1 33.12 270 ALA B C 1
ATOM 6473 O O . ALA B 1 270 ? 12.883 49.188 29.828 1 33.12 270 ALA B O 1
ATOM 6474 N N . ILE B 1 271 ? 14.648 50.531 30.172 1 32.62 271 ILE B N 1
ATOM 6475 C CA . ILE B 1 271 ? 15.812 49.688 29.891 1 32.62 271 ILE B CA 1
ATOM 6476 C C . ILE B 1 271 ? 16.469 49.281 31.203 1 32.62 271 ILE B C 1
ATOM 6478 O O . ILE B 1 271 ? 16.953 50.125 31.953 1 32.62 271 ILE B O 1
ATOM 6482 N N . ARG B 1 272 ? 16.094 48.188 31.719 1 34.44 272 ARG B N 1
ATOM 6483 C CA . ARG B 1 272 ? 16.812 47.781 32.938 1 34.44 272 ARG B CA 1
ATOM 6484 C C . ARG B 1 272 ? 18.172 47.188 32.562 1 34.44 272 ARG B C 1
ATOM 6486 O O . ARG B 1 272 ? 18.266 46.219 31.828 1 34.44 272 ARG B O 1
ATOM 6493 N N . GLU B 1 273 ? 19.391 47.938 32.75 1 33.41 273 GLU B N 1
ATOM 6494 C CA . GLU B 1 273 ? 20.828 47.719 32.625 1 33.41 273 GLU B CA 1
ATOM 6495 C C . GLU B 1 273 ? 21.312 46.688 33.688 1 33.41 273 GLU B C 1
ATOM 6497 O O . GLU B 1 273 ? 20.969 46.812 34.844 1 33.41 273 GLU B O 1
ATOM 6502 N N . SER B 1 274 ? 21.469 45.375 33.375 1 31.7 274 SER B N 1
ATOM 6503 C CA . SER B 1 274 ? 22.266 44.656 34.375 1 31.7 274 SER B CA 1
ATOM 6504 C C . SER B 1 274 ? 23.469 45.5 34.812 1 31.7 274 SER B C 1
ATOM 6506 O O . SER B 1 274 ? 23.938 46.344 34.062 1 31.7 274 SER B O 1
ATOM 6508 N N . GLU B 1 275 ? 23.953 45.5 36.062 1 31.94 275 GLU B N 1
ATOM 6509 C CA . GLU B 1 275 ? 25.016 46.25 36.75 1 31.94 275 GLU B CA 1
ATOM 6510 C C . GLU B 1 275 ? 26.312 46.25 35.906 1 31.94 275 GLU B C 1
ATOM 6512 O O . GLU B 1 275 ? 27.234 47.031 36.188 1 31.94 275 GLU B O 1
ATOM 6517 N N . THR B 1 276 ? 26.844 45.062 35.25 1 31.69 276 THR B N 1
ATOM 6518 C CA . THR B 1 276 ? 28.219 45.156 34.781 1 31.69 276 THR B CA 1
ATOM 6519 C C . THR B 1 276 ? 28.328 46.156 33.625 1 31.69 276 THR B C 1
ATOM 6521 O O . THR B 1 276 ? 27.594 46.062 32.656 1 31.69 276 THR B O 1
ATOM 6524 N N . SER B 1 277 ? 28.891 47.312 33.812 1 34.22 277 SER B N 1
ATOM 6525 C CA . SER B 1 277 ? 29.312 48.5 33.062 1 34.22 277 SER B CA 1
ATOM 6526 C C . SER B 1 277 ? 30.141 48.094 31.844 1 34.22 277 SER B C 1
ATOM 6528 O O . SER B 1 277 ? 30.797 48.938 31.234 1 34.22 277 SER B O 1
ATOM 6530 N N . ILE B 1 278 ? 30.438 46.75 31.609 1 33.97 278 ILE B N 1
ATOM 6531 C CA . ILE B 1 278 ? 31.641 46.219 30.938 1 33.97 278 ILE B CA 1
ATOM 6532 C C . ILE B 1 278 ? 31.688 46.719 29.5 1 33.97 278 ILE B C 1
ATOM 6534 O O . ILE B 1 278 ? 32.594 46.344 28.75 1 33.97 278 ILE B O 1
ATOM 6538 N N . LEU B 1 279 ? 30.781 47.312 28.875 1 35.47 279 LEU B N 1
ATOM 6539 C CA . LEU B 1 279 ? 31.266 47.344 27.5 1 35.47 279 LEU B CA 1
ATOM 6540 C C . LEU B 1 279 ? 32.344 48.406 27.344 1 35.47 279 LEU B C 1
ATOM 6542 O O . LEU B 1 279 ? 32.062 49.562 26.969 1 35.47 279 LEU B O 1
ATOM 6546 N N . PRO B 1 280 ? 33.438 48.406 28.094 1 40.22 280 PRO B N 1
ATOM 6547 C CA . PRO B 1 280 ? 34.438 49.5 28 1 40.22 280 PRO B CA 1
ATOM 6548 C C . PRO B 1 280 ? 35.156 49.562 26.656 1 40.22 280 PRO B C 1
ATOM 6550 O O . PRO B 1 280 ? 35.969 50.438 26.422 1 40.22 280 PRO B O 1
ATOM 6553 N N . GLY B 1 281 ? 34.906 48.656 25.656 1 38.81 281 GLY B N 1
ATOM 6554 C CA . GLY B 1 281 ? 35.75 48.688 24.469 1 38.81 281 GLY B CA 1
ATOM 6555 C C . GLY B 1 281 ? 35.125 49.406 23.297 1 38.81 281 GLY B C 1
ATOM 6556 O O . GLY B 1 281 ? 33.969 49.844 23.391 1 38.81 281 GLY B O 1
ATOM 6557 N N . PRO B 1 282 ? 36 49.719 22.094 1 38.38 282 PRO B N 1
ATOM 6558 C CA . PRO B 1 282 ? 35.5 50.469 20.938 1 38.38 282 PRO B CA 1
ATOM 6559 C C . PRO B 1 282 ? 34.188 49.969 20.391 1 38.38 282 PRO B C 1
ATOM 6561 O O . PRO B 1 282 ? 33.312 50.75 20.016 1 38.38 282 PRO B O 1
ATOM 6564 N N . PHE B 1 283 ? 34.156 48.75 20.438 1 36.38 283 PHE B N 1
ATOM 6565 C CA . PHE B 1 283 ? 32.906 48.188 19.922 1 36.38 283 PHE B CA 1
ATOM 6566 C C . PHE B 1 283 ? 31.766 48.469 20.875 1 36.38 283 PHE B C 1
ATOM 6568 O O . PHE B 1 283 ? 30.656 48.781 20.438 1 36.38 283 PHE B O 1
ATOM 6575 N N . GLY B 1 284 ? 32.031 48.375 22.172 1 41.81 284 GLY B N 1
ATOM 6576 C CA . GLY B 1 284 ? 31.016 48.812 23.125 1 41.81 284 GLY B CA 1
ATOM 6577 C C . GLY B 1 284 ? 30.625 50.25 22.953 1 41.81 284 GLY B C 1
ATOM 6578 O O . GLY B 1 284 ? 29.438 50.594 22.969 1 41.81 284 GLY B O 1
ATOM 6579 N N . ARG B 1 285 ? 31.609 51.094 22.797 1 42.06 285 ARG B N 1
ATOM 6580 C CA . ARG B 1 285 ? 31.328 52.5 22.547 1 42.06 285 ARG B CA 1
ATOM 6581 C C . ARG B 1 285 ? 30.594 52.688 21.219 1 42.06 285 ARG B C 1
ATOM 6583 O O . ARG B 1 285 ? 29.719 53.531 21.109 1 42.06 285 ARG B O 1
ATOM 6590 N N . PHE B 1 286 ? 30.938 51.781 20.266 1 36.78 286 PHE B N 1
ATOM 6591 C CA . PHE B 1 286 ? 30.219 51.844 18.984 1 36.78 286 PHE B CA 1
ATOM 6592 C C . PHE B 1 286 ? 28.781 51.375 19.172 1 36.78 286 PHE B C 1
ATOM 6594 O O . PHE B 1 286 ? 27.859 52.031 18.703 1 36.78 286 PHE B O 1
ATOM 6601 N N . VAL B 1 287 ? 28.594 50.344 19.859 1 42.38 287 VAL B N 1
ATOM 6602 C CA . VAL B 1 287 ? 27.234 49.938 20.156 1 42.38 287 VAL B CA 1
ATOM 6603 C C . VAL B 1 287 ? 26.484 51 20.922 1 42.38 287 VAL B C 1
ATOM 6605 O O . VAL B 1 287 ? 25.344 51.344 20.609 1 42.38 287 VAL B O 1
ATOM 6608 N N . GLN B 1 288 ? 27.156 51.656 21.906 1 43.19 288 GLN B N 1
ATOM 6609 C CA . GLN B 1 288 ? 26.562 52.781 22.625 1 43.19 288 GLN B CA 1
ATOM 6610 C C . GLN B 1 288 ? 26.328 53.969 21.703 1 43.19 288 GLN B C 1
ATOM 6612 O O . GLN B 1 288 ? 25.281 54.625 21.781 1 43.19 288 GLN B O 1
ATOM 6617 N N . ARG B 1 289 ? 27.312 54.281 20.875 1 40.69 289 ARG B N 1
ATOM 6618 C CA . ARG B 1 289 ? 27.141 55.375 19.906 1 40.69 289 ARG B CA 1
ATOM 6619 C C . ARG B 1 289 ? 26.062 55.031 18.906 1 40.69 289 ARG B C 1
ATOM 6621 O O . ARG B 1 289 ? 25.25 55.906 18.547 1 40.69 289 ARG B O 1
ATOM 6628 N N . MET B 1 290 ? 26.078 53.844 18.438 1 40.41 290 MET B N 1
ATOM 6629 C CA . MET B 1 290 ? 25.047 53.438 17.484 1 40.41 290 MET B CA 1
ATOM 6630 C C . MET B 1 290 ? 23.672 53.406 18.156 1 40.41 290 MET B C 1
ATOM 6632 O O . MET B 1 290 ? 22.688 53.875 17.578 1 40.41 290 MET B O 1
ATOM 6636 N N . ILE B 1 291 ? 23.672 52.938 19.391 1 42.03 291 ILE B N 1
ATOM 6637 C CA . ILE B 1 291 ? 22.453 53.094 20.172 1 42.03 291 ILE B CA 1
ATOM 6638 C C . ILE B 1 291 ? 22.141 54.594 20.344 1 42.03 291 ILE B C 1
ATOM 6640 O O . ILE B 1 291 ? 21 55 20.172 1 42.03 291 ILE B O 1
ATOM 6644 N N . SER B 1 292 ? 23.219 55.375 20.75 1 41.38 292 SER B N 1
ATOM 6645 C CA . SER B 1 292 ? 23.031 56.812 20.875 1 41.38 292 SER B CA 1
ATOM 6646 C C . SER B 1 292 ? 22.641 57.438 19.547 1 41.38 292 SER B C 1
ATOM 6648 O O . SER B 1 292 ? 21.781 58.312 19.484 1 41.38 292 SER B O 1
ATOM 6650 N N . PHE B 1 293 ? 23.391 57.125 18.469 1 37.34 293 PHE B N 1
ATOM 6651 C CA . PHE B 1 293 ? 23.062 57.594 17.141 1 37.34 293 PHE B CA 1
ATOM 6652 C C . PHE B 1 293 ? 21.672 57.156 16.734 1 37.34 293 PHE B C 1
ATOM 6654 O O . PHE B 1 293 ? 20.875 57.969 16.25 1 37.34 293 PHE B O 1
ATOM 6661 N N . LEU B 1 294 ? 21.469 55.969 16.875 1 37.09 294 LEU B N 1
ATOM 6662 C CA . LEU B 1 294 ? 20.156 55.438 16.516 1 37.09 294 LEU B CA 1
ATOM 6663 C C . LEU B 1 294 ? 19.109 55.875 17.531 1 37.09 294 LEU B C 1
ATOM 6665 O O . LEU B 1 294 ? 17.922 56.031 17.172 1 37.09 294 LEU B O 1
ATOM 6669 N N . ARG B 1 295 ? 19.594 56.094 18.688 1 37.97 295 ARG B N 1
ATOM 6670 C CA . ARG B 1 295 ? 18.75 56.812 19.625 1 37.97 295 ARG B CA 1
ATOM 6671 C C . ARG B 1 295 ? 18.359 58.188 19.031 1 37.97 295 ARG B C 1
ATOM 6673 O O . ARG B 1 295 ? 17.281 58.719 19.344 1 37.97 295 ARG B O 1
ATOM 6680 N N . GLY B 1 296 ? 19.344 58.75 18.469 1 35.94 296 GLY B N 1
ATOM 6681 C CA . GLY B 1 296 ? 18.891 59.938 17.734 1 35.94 296 GLY B CA 1
ATOM 6682 C C . GLY B 1 296 ? 17.844 59.625 16.688 1 35.94 296 GLY B C 1
ATOM 6683 O O . GLY B 1 296 ? 17.031 60.5 16.344 1 35.94 296 GLY B O 1
ATOM 6684 N N . TYR B 1 297 ? 18.062 58.531 15.883 1 32.5 297 TYR B N 1
ATOM 6685 C CA . TYR B 1 297 ? 16.969 58.094 15 1 32.5 297 TYR B CA 1
ATOM 6686 C C . TYR B 1 297 ? 16.062 57.094 15.703 1 32.5 297 TYR B C 1
ATOM 6688 O O . TYR B 1 297 ? 16.5 56.406 16.641 1 32.5 297 TYR B O 1
ATOM 6696 N N . ARG B 1 298 ? 14.648 57.219 15.805 1 34.69 298 ARG B N 1
ATOM 6697 C CA . ARG B 1 298 ? 13.5 56.594 16.438 1 34.69 298 ARG B CA 1
ATOM 6698 C C . ARG B 1 298 ? 13.641 55.062 16.438 1 34.69 298 ARG B C 1
ATOM 6700 O O . ARG B 1 298 ? 12.648 54.344 16.516 1 34.69 298 ARG B O 1
ATOM 6707 N N . TYR B 1 299 ? 14.844 54.469 16.109 1 37.09 299 TYR B N 1
ATOM 6708 C CA . TYR B 1 299 ? 14.859 53.031 16.156 1 37.09 299 TYR B CA 1
ATOM 6709 C C . TYR B 1 299 ? 15.062 52.531 17.578 1 37.09 299 TYR B C 1
ATOM 6711 O O . TYR B 1 299 ? 15.859 53.094 18.328 1 37.09 299 TYR B O 1
ATOM 6719 N N . GLY B 1 300 ? 14.125 51.906 18.25 1 41.34 300 GLY B N 1
ATOM 6720 C CA . GLY B 1 300 ? 14.32 51.281 19.547 1 41.34 300 GLY B CA 1
ATOM 6721 C C . GLY B 1 300 ? 15.555 50.406 19.594 1 41.34 300 GLY B C 1
ATOM 6722 O O . GLY B 1 300 ? 16.094 50.031 18.562 1 41.34 300 GLY B O 1
ATOM 6723 N N . GLU B 1 301 ? 16.344 50.5 20.719 1 43.06 301 GLU B N 1
ATOM 6724 C CA . GLU B 1 301 ? 17.578 49.781 20.969 1 43.06 301 GLU B CA 1
ATOM 6725 C C . GLU B 1 301 ? 17.516 48.375 20.344 1 43.06 301 GLU B C 1
ATOM 6727 O O . GLU B 1 301 ? 18.484 47.906 19.766 1 43.06 301 GLU B O 1
ATOM 6732 N N . SER B 1 302 ? 16.328 47.719 20.438 1 55.78 302 SER B N 1
ATOM 6733 C CA . SER B 1 302 ? 16.141 46.375 19.938 1 55.78 302 SER B CA 1
ATOM 6734 C C . SER B 1 302 ? 16.172 46.344 18.406 1 55.78 302 SER B C 1
ATOM 6736 O O . SER B 1 302 ? 16.703 45.406 17.797 1 55.78 302 SER B O 1
ATOM 6738 N N . GLU B 1 303 ? 15.867 47.375 17.906 1 55.88 303 GLU B N 1
ATOM 6739 C CA . GLU B 1 303 ? 15.82 47.438 16.453 1 55.88 303 GLU B CA 1
ATOM 6740 C C . GLU B 1 303 ? 17.219 47.625 15.859 1 55.88 303 GLU B C 1
ATOM 6742 O O . GLU B 1 303 ? 17.516 47.062 14.805 1 55.88 303 GLU B O 1
ATOM 6747 N N . VAL B 1 304 ? 18.062 48.375 16.625 1 54.75 304 VAL B N 1
ATOM 6748 C CA . VAL B 1 304 ? 19.406 48.594 16.141 1 54.75 304 VAL B CA 1
ATOM 6749 C C . VAL B 1 304 ? 20.219 47.312 16.188 1 54.75 304 VAL B C 1
ATOM 6751 O O . VAL B 1 304 ? 20.938 47 15.234 1 54.75 304 VAL B O 1
ATOM 6754 N N . VAL B 1 305 ? 20.031 46.719 17.344 1 63.91 305 VAL B N 1
ATOM 6755 C CA . VAL B 1 305 ? 20.734 45.469 17.484 1 63.91 305 VAL B CA 1
ATOM 6756 C C . VAL B 1 305 ? 20.281 44.469 16.406 1 63.91 305 VAL B C 1
ATOM 6758 O O . VAL B 1 305 ? 21.094 43.812 15.781 1 63.91 305 VAL B O 1
ATOM 6761 N N . VAL B 1 306 ? 19.031 44.469 16.109 1 73 306 VAL B N 1
ATOM 6762 C CA . VAL B 1 306 ? 18.453 43.594 15.109 1 73 306 VAL B CA 1
ATOM 6763 C C . VAL B 1 306 ? 19.031 43.906 13.727 1 73 306 VAL B C 1
ATOM 6765 O O . VAL B 1 306 ? 19.422 43.031 12.977 1 73 306 VAL B O 1
ATOM 6768 N N . ARG B 1 307 ? 19.125 45.156 13.492 1 67 307 ARG B N 1
ATOM 6769 C CA . ARG B 1 307 ? 19.625 45.562 12.188 1 67 307 ARG B CA 1
ATOM 6770 C C . ARG B 1 307 ? 21.109 45.25 12.039 1 67 307 ARG B C 1
ATOM 6772 O O . ARG B 1 307 ? 21.562 44.844 10.961 1 67 307 ARG B O 1
ATOM 6779 N N . LEU B 1 308 ? 21.875 45.438 13.109 1 69.75 308 LEU B N 1
ATOM 6780 C CA . LEU B 1 308 ? 23.297 45.094 13.094 1 69.75 308 LEU B CA 1
ATOM 6781 C C . LEU B 1 308 ? 23.484 43.594 12.828 1 69.75 308 LEU B C 1
ATOM 6783 O O . LEU B 1 308 ? 24.344 43.219 12.023 1 69.75 308 LEU B O 1
ATOM 6787 N N . LEU B 1 309 ? 22.672 42.906 13.5 1 80.19 309 LEU B N 1
ATOM 6788 C CA . LEU B 1 309 ? 22.75 41.469 13.32 1 80.19 309 LEU B CA 1
ATOM 6789 C C . LEU B 1 309 ? 22.406 41.062 11.883 1 80.19 309 LEU B C 1
ATOM 6791 O O . LEU B 1 309 ? 23.062 40.219 11.297 1 80.19 309 LEU B O 1
ATOM 6795 N N . GLU B 1 310 ? 21.5 41.719 11.312 1 80.19 310 GLU B N 1
ATOM 6796 C CA . GLU B 1 310 ? 21.094 41.438 9.938 1 80.19 310 GLU B CA 1
ATOM 6797 C C . GLU B 1 310 ? 22.172 41.844 8.945 1 80.19 310 GLU B C 1
ATOM 6799 O O . GLU B 1 310 ? 22.406 41.156 7.953 1 80.19 310 GLU B O 1
ATOM 6804 N N . GLU B 1 311 ? 22.812 42.875 9.258 1 75.56 311 GLU B N 1
ATOM 6805 C CA . GLU B 1 311 ? 23.875 43.375 8.383 1 75.56 311 GLU B CA 1
ATOM 6806 C C . GLU B 1 311 ? 25.078 42.438 8.375 1 75.56 311 GLU B C 1
ATOM 6808 O O . GLU B 1 311 ? 25.719 42.25 7.34 1 75.56 311 GLU B O 1
ATOM 6813 N N . VAL B 1 312 ? 25.359 41.906 9.516 1 78.62 312 VAL B N 1
ATOM 6814 C CA . VAL B 1 312 ? 26.5 41 9.641 1 78.62 312 VAL B CA 1
ATOM 6815 C C . VAL B 1 312 ? 26.172 39.656 8.992 1 78.62 312 VAL B C 1
ATOM 6817 O O . VAL B 1 312 ? 27.031 39 8.391 1 78.62 312 VAL B O 1
ATOM 6820 N N . PHE B 1 313 ? 24.906 39.312 9.008 1 89.31 313 PHE B N 1
ATOM 6821 C CA . PHE B 1 313 ? 24.469 38 8.539 1 89.31 313 PHE B CA 1
ATOM 6822 C C . PHE B 1 313 ? 24.297 37.969 7.027 1 89.31 313 PHE B C 1
ATOM 6824 O O . PHE B 1 313 ? 24.547 36.969 6.371 1 89.31 313 PHE B O 1
ATOM 6831 N N . ALA B 1 314 ? 23.875 39.062 6.445 1 85.31 314 ALA B N 1
ATOM 6832 C CA . ALA B 1 314 ? 23.438 39.125 5.055 1 85.31 314 ALA B CA 1
ATOM 6833 C C . ALA B 1 314 ? 24.531 38.656 4.105 1 85.31 314 ALA B C 1
ATOM 6835 O O . ALA B 1 314 ? 24.266 37.812 3.221 1 85.31 314 ALA B O 1
ATOM 6836 N N . PRO B 1 315 ? 25.797 39.062 4.336 1 87.44 315 PRO B N 1
ATOM 6837 C CA . PRO B 1 315 ? 26.844 38.625 3.408 1 87.44 315 PRO B CA 1
ATOM 6838 C C . PRO B 1 315 ? 27.141 37.125 3.543 1 87.44 315 PRO B C 1
ATOM 6840 O O . PRO B 1 315 ? 27.812 36.562 2.686 1 87.44 315 PRO B O 1
ATOM 6843 N N . LEU B 1 316 ? 26.703 36.5 4.59 1 92.38 316 LEU B N 1
ATOM 6844 C CA . LEU B 1 316 ? 27.031 35.094 4.848 1 92.38 316 LEU B CA 1
ATOM 6845 C C . LEU B 1 316 ? 25.891 34.188 4.379 1 92.38 316 LEU B C 1
ATOM 6847 O O . LEU B 1 316 ? 25.984 32.969 4.496 1 92.38 316 LEU B O 1
ATOM 6851 N N . ALA B 1 317 ? 24.875 34.75 3.816 1 91.94 317 ALA B N 1
ATOM 6852 C CA . ALA B 1 317 ? 23.703 34 3.42 1 91.94 317 ALA B CA 1
ATOM 6853 C C . ALA B 1 317 ? 24.062 32.906 2.428 1 91.94 317 ALA B C 1
ATOM 6855 O O . ALA B 1 317 ? 23.578 31.766 2.545 1 91.94 317 ALA B O 1
ATOM 6856 N N . ASP B 1 318 ? 24.906 33.219 1.504 1 91.62 318 ASP B N 1
ATOM 6857 C CA . ASP B 1 318 ? 25.328 32.219 0.514 1 91.62 318 ASP B CA 1
ATOM 6858 C C . ASP B 1 318 ? 26.094 31.062 1.172 1 91.62 318 ASP B C 1
ATOM 6860 O O . ASP B 1 318 ? 25.938 29.906 0.78 1 91.62 318 ASP B O 1
ATOM 6864 N N . ASP B 1 319 ? 26.891 31.438 2.098 1 93.5 319 ASP B N 1
ATOM 6865 C CA . ASP B 1 319 ? 27.656 30.422 2.811 1 93.5 319 ASP B CA 1
ATOM 6866 C C . ASP B 1 319 ? 26.75 29.5 3.621 1 93.5 319 ASP B C 1
ATOM 6868 O O . ASP B 1 319 ? 26.969 28.297 3.684 1 93.5 319 ASP B O 1
ATOM 6872 N N . VAL B 1 320 ? 25.766 30.094 4.172 1 95 320 VAL B N 1
ATOM 6873 C CA . VAL B 1 320 ? 24.797 29.328 4.941 1 95 320 VAL B CA 1
ATOM 6874 C C . VAL B 1 320 ? 24.078 28.344 4.02 1 95 320 VAL B C 1
ATOM 6876 O O . VAL B 1 320 ? 23.875 27.172 4.379 1 95 320 VAL B O 1
ATOM 6879 N N . VAL B 1 321 ? 23.75 28.812 2.855 1 93.75 321 VAL B N 1
ATOM 6880 C CA . VAL B 1 321 ? 23.109 27.953 1.874 1 93.75 321 VAL B CA 1
ATOM 6881 C C . VAL B 1 321 ? 24.031 26.781 1.536 1 93.75 321 VAL B C 1
ATOM 6883 O O . VAL B 1 321 ? 23.609 25.625 1.507 1 93.75 321 VAL B O 1
ATOM 6886 N N . ALA B 1 322 ? 25.25 27.109 1.309 1 94.44 322 ALA B N 1
ATOM 6887 C CA . ALA B 1 322 ? 26.234 26.078 0.975 1 94.44 322 ALA B CA 1
ATOM 6888 C C . ALA B 1 322 ? 26.344 25.047 2.1 1 94.44 322 ALA B C 1
ATOM 6890 O O . ALA B 1 322 ? 26.422 23.844 1.847 1 94.44 322 ALA B O 1
ATOM 6891 N N . ILE B 1 323 ? 26.359 25.516 3.285 1 96.06 323 ILE B N 1
ATOM 6892 C CA . ILE B 1 323 ? 26.5 24.656 4.461 1 96.06 323 ILE B CA 1
ATOM 6893 C C . ILE B 1 323 ? 25.266 23.766 4.586 1 96.06 323 ILE B C 1
ATOM 6895 O O . ILE B 1 323 ? 25.391 22.547 4.711 1 96.06 323 ILE B O 1
ATOM 6899 N N . LEU B 1 324 ? 24.094 24.344 4.449 1 95.44 324 LEU B N 1
ATOM 6900 C CA . LEU B 1 324 ? 22.844 23.578 4.574 1 95.44 324 LEU B CA 1
ATOM 6901 C C . LEU B 1 324 ? 22.719 22.562 3.449 1 95.44 324 LEU B C 1
ATOM 6903 O O . LEU B 1 324 ? 22.203 21.453 3.662 1 95.44 324 LEU B O 1
ATOM 6907 N N . ALA B 1 325 ? 23.203 22.938 2.344 1 94.25 325 ALA B N 1
ATOM 6908 C CA . ALA B 1 325 ? 23.062 22.109 1.146 1 94.25 325 ALA B CA 1
ATOM 6909 C C . ALA B 1 325 ? 23.891 20.828 1.266 1 94.25 325 ALA B C 1
ATOM 6911 O O . ALA B 1 325 ? 23.656 19.859 0.549 1 94.25 325 ALA B O 1
ATOM 6912 N N . CYS B 1 326 ? 24.859 20.781 2.168 1 95.38 326 CYS B N 1
ATOM 6913 C CA . CYS B 1 326 ? 25.719 19.609 2.35 1 95.38 326 CYS B CA 1
ATOM 6914 C C . CYS B 1 326 ? 24.984 18.516 3.115 1 95.38 326 CYS B C 1
ATOM 6916 O O . CYS B 1 326 ? 25.438 17.359 3.145 1 95.38 326 CYS B O 1
ATOM 6918 N N . THR B 1 327 ? 23.875 18.812 3.662 1 96.44 327 THR B N 1
ATOM 6919 C CA . THR B 1 327 ? 23.188 17.938 4.605 1 96.44 327 THR B CA 1
ATOM 6920 C C . THR B 1 327 ? 22.875 16.578 3.965 1 96.44 327 THR B C 1
ATOM 6922 O O . THR B 1 327 ? 23.188 15.531 4.543 1 96.44 327 THR B O 1
ATOM 6925 N N . GLY B 1 328 ? 22.359 16.578 2.775 1 96.06 328 GLY B N 1
ATOM 6926 C CA . GLY B 1 328 ? 21.953 15.352 2.113 1 96.06 328 GLY B CA 1
ATOM 6927 C C . GLY B 1 328 ? 23.109 14.391 1.879 1 96.06 328 GLY B C 1
ATOM 6928 O O . GLY B 1 328 ? 22.984 13.195 2.135 1 96.06 328 GLY B O 1
ATOM 6929 N N . ALA B 1 329 ? 24.219 14.938 1.428 1 97.31 329 ALA B N 1
ATOM 6930 C CA . ALA B 1 329 ? 25.391 14.117 1.168 1 97.31 329 ALA B CA 1
ATOM 6931 C C . ALA B 1 329 ? 25.953 13.539 2.465 1 97.31 329 ALA B C 1
ATOM 6933 O O . ALA B 1 329 ? 26.328 12.359 2.518 1 97.31 329 ALA B O 1
ATOM 6934 N N . ILE B 1 330 ? 25.984 14.344 3.471 1 97.81 330 ILE B N 1
ATOM 6935 C CA . ILE B 1 330 ? 26.5 13.906 4.766 1 97.81 330 ILE B CA 1
ATOM 6936 C C . ILE B 1 330 ? 25.625 12.789 5.32 1 97.81 330 ILE B C 1
ATOM 6938 O O . ILE B 1 330 ? 26.125 11.781 5.824 1 97.81 330 ILE B O 1
ATOM 6942 N N . GLU B 1 331 ? 24.359 12.984 5.145 1 97.5 331 GLU B N 1
ATOM 6943 C CA . GLU B 1 331 ? 23.406 11.984 5.637 1 97.5 331 GLU B CA 1
ATOM 6944 C C . GLU B 1 331 ? 23.578 10.656 4.906 1 97.5 331 GLU B C 1
ATOM 6946 O O . GLU B 1 331 ? 23.406 9.586 5.5 1 97.5 331 GLU B O 1
ATOM 6951 N N . THR B 1 332 ? 23.922 10.664 3.652 1 97.81 332 THR B N 1
ATOM 6952 C CA . THR B 1 332 ? 24.156 9.453 2.875 1 97.81 332 THR B CA 1
ATOM 6953 C C . THR B 1 332 ? 25.281 8.625 3.492 1 97.81 332 THR B C 1
ATOM 6955 O O . THR B 1 332 ? 25.141 7.418 3.684 1 97.81 332 THR B O 1
ATOM 6958 N N . TYR B 1 333 ? 26.344 9.312 3.871 1 98.44 333 TYR B N 1
ATOM 6959 C CA . TYR B 1 333 ? 27.484 8.609 4.445 1 98.44 333 TYR B CA 1
ATOM 6960 C C . TYR B 1 333 ? 27.188 8.133 5.859 1 98.44 333 TYR B C 1
ATOM 6962 O O . TYR B 1 333 ? 27.547 7.016 6.238 1 98.44 333 TYR B O 1
ATOM 6970 N N . LEU B 1 334 ? 26.531 9.008 6.602 1 98.06 334 LEU B N 1
ATOM 6971 C CA . LEU B 1 334 ? 26.203 8.625 7.973 1 98.06 334 LEU B CA 1
ATOM 6972 C C . LEU B 1 334 ? 25.219 7.457 7.996 1 98.06 334 LEU B C 1
ATOM 6974 O O . LEU B 1 334 ? 25.328 6.578 8.859 1 98.06 334 LEU B O 1
ATOM 6978 N N . ALA B 1 335 ? 24.328 7.449 7.078 1 97.62 335 ALA B N 1
ATOM 6979 C CA . ALA B 1 335 ? 23.391 6.332 6.961 1 97.62 335 ALA B CA 1
ATOM 6980 C C . ALA B 1 335 ? 24.109 5.043 6.605 1 97.62 335 ALA B C 1
ATOM 6982 O O . ALA B 1 335 ? 23.828 3.982 7.164 1 97.62 335 ALA B O 1
ATOM 6983 N N . ALA B 1 336 ? 25.062 5.125 5.656 1 98.12 336 ALA B N 1
ATOM 6984 C CA . ALA B 1 336 ? 25.859 3.963 5.277 1 98.12 336 ALA B CA 1
ATOM 6985 C C . ALA B 1 336 ? 26.641 3.43 6.469 1 98.12 336 ALA B C 1
ATOM 6987 O O . ALA B 1 336 ? 26.719 2.217 6.684 1 98.12 336 ALA B O 1
ATOM 6988 N N . LEU B 1 337 ? 27.188 4.332 7.203 1 97.81 337 LEU B N 1
ATOM 6989 C CA . LEU B 1 337 ? 27.938 3.938 8.398 1 97.81 337 LEU B CA 1
ATOM 6990 C C . LEU B 1 337 ? 27 3.33 9.438 1 97.81 337 LEU B C 1
ATOM 6992 O O . LEU B 1 337 ? 27.375 2.383 10.133 1 97.81 337 LEU B O 1
ATOM 6996 N N . GLY B 1 338 ? 25.844 3.92 9.508 1 95.88 338 GLY B N 1
ATOM 6997 C CA . GLY B 1 338 ? 24.828 3.35 10.391 1 95.88 338 GLY B CA 1
ATOM 6998 C C . GLY B 1 338 ? 24.484 1.916 10.039 1 95.88 338 GLY B C 1
ATOM 6999 O O . GLY B 1 338 ? 24.344 1.073 10.93 1 95.88 338 GLY B O 1
ATOM 7000 N N . PHE B 1 339 ? 24.422 1.661 8.773 1 96.56 339 PHE B N 1
ATOM 7001 C CA . PHE B 1 339 ? 24.156 0.306 8.305 1 96.56 339 PHE B CA 1
ATOM 7002 C C . PHE B 1 339 ? 25.266 -0.647 8.75 1 96.56 339 PHE B C 1
ATOM 7004 O O . PHE B 1 339 ? 24.984 -1.734 9.258 1 96.56 339 PHE B O 1
ATOM 7011 N N . ARG B 1 340 ? 26.422 -0.22 8.555 1 97.31 340 ARG B N 1
ATOM 7012 C CA . ARG B 1 340 ? 27.562 -1.014 8.961 1 97.31 340 ARG B CA 1
ATOM 7013 C C . ARG B 1 340 ? 27.531 -1.312 10.453 1 97.31 340 ARG B C 1
ATOM 7015 O O . ARG B 1 340 ? 27.719 -2.455 10.875 1 97.31 340 ARG B O 1
ATOM 7022 N N . ASP B 1 341 ? 27.234 -0.308 11.234 1 95.56 341 ASP B N 1
ATOM 7023 C CA . ASP B 1 341 ? 27.203 -0.469 12.68 1 95.56 341 ASP B CA 1
ATOM 7024 C C . ASP B 1 341 ? 26.078 -1.411 13.102 1 95.56 341 ASP B C 1
ATOM 7026 O O . ASP B 1 341 ? 26.266 -2.248 13.984 1 95.56 341 ASP B O 1
ATOM 7030 N N . LEU B 1 342 ? 25 -1.256 12.484 1 93 342 LEU B N 1
ATOM 7031 C CA . LEU B 1 342 ? 23.844 -2.111 12.773 1 93 342 LEU B CA 1
ATOM 7032 C C . LEU B 1 342 ? 24.172 -3.57 12.461 1 93 342 LEU B C 1
ATOM 7034 O O . LEU B 1 342 ? 23.875 -4.461 13.258 1 93 342 LEU B O 1
ATOM 7038 N N . ALA B 1 343 ? 24.734 -3.803 11.266 1 95.75 343 ALA B N 1
ATOM 7039 C CA . ALA B 1 343 ? 25.109 -5.156 10.867 1 95.75 343 ALA B CA 1
ATOM 7040 C C . ALA B 1 343 ? 26.109 -5.758 11.852 1 95.75 343 ALA B C 1
ATOM 7042 O O . ALA B 1 343 ? 25.922 -6.887 12.32 1 95.75 343 ALA B O 1
ATOM 7043 N N . ARG B 1 344 ? 27.062 -5.004 12.227 1 95 344 ARG B N 1
ATOM 7044 C CA . ARG B 1 344 ? 28.078 -5.469 13.164 1 95 344 ARG B CA 1
ATOM 7045 C C . ARG B 1 344 ? 27.453 -5.805 14.516 1 95 344 ARG B C 1
ATOM 7047 O O . ARG B 1 344 ? 27.844 -6.789 15.156 1 95 344 ARG B O 1
ATOM 7054 N N . GLY B 1 345 ? 26.547 -4.977 14.953 1 92.31 345 GLY B N 1
ATOM 7055 C CA . GLY B 1 345 ? 25.828 -5.238 16.203 1 92.31 345 GLY B CA 1
ATOM 7056 C C . GLY B 1 345 ? 25.078 -6.555 16.188 1 92.31 345 GLY B C 1
ATOM 7057 O O . GLY B 1 345 ? 24.859 -7.152 17.25 1 92.31 345 GLY B O 1
ATOM 7058 N N . LYS B 1 346 ? 24.797 -7.066 15.047 1 92.81 346 LYS B N 1
ATOM 7059 C CA . LYS B 1 346 ? 24.047 -8.312 14.914 1 92.81 346 LYS B CA 1
ATOM 7060 C C . LYS B 1 346 ? 24.969 -9.469 14.523 1 92.81 346 LYS B C 1
ATOM 7062 O O . LYS B 1 346 ? 24.5 -10.547 14.156 1 92.81 346 LYS B O 1
ATOM 7067 N N . GLY B 1 347 ? 26.234 -9.188 14.547 1 95.19 347 GLY B N 1
ATOM 7068 C CA . GLY B 1 347 ? 27.219 -10.211 14.234 1 95.19 347 GLY B CA 1
ATOM 7069 C C . GLY B 1 347 ? 27.391 -10.438 12.742 1 95.19 347 GLY B C 1
ATOM 7070 O O . GLY B 1 347 ? 27.859 -11.5 12.32 1 95.19 347 GLY B O 1
ATOM 7071 N N . LEU B 1 348 ? 26.938 -9.523 11.945 1 97 348 LEU B N 1
ATOM 7072 C CA . LEU B 1 348 ? 27.016 -9.625 10.492 1 97 348 LEU B CA 1
ATOM 7073 C C . LEU B 1 348 ? 28.078 -8.672 9.953 1 97 348 LEU B C 1
ATOM 7075 O O . LEU B 1 348 ? 28.5 -7.734 10.641 1 97 348 LEU B O 1
ATOM 7079 N N . GLU B 1 349 ? 28.531 -8.922 8.766 1 97.31 349 GLU B N 1
ATOM 7080 C CA . GLU B 1 349 ? 29.547 -8.094 8.133 1 97.31 349 GLU B CA 1
ATOM 7081 C C . GLU B 1 349 ? 29.016 -7.445 6.855 1 97.31 349 GLU B C 1
ATOM 7083 O O . GLU B 1 349 ? 28.172 -8.016 6.172 1 97.31 349 GLU B O 1
ATOM 7088 N N . VAL B 1 350 ? 29.453 -6.27 6.645 1 98.25 350 VAL B N 1
ATOM 7089 C CA . VAL B 1 350 ? 29.234 -5.59 5.375 1 98.25 350 VAL B CA 1
ATOM 7090 C C . VAL B 1 350 ? 30.562 -5.211 4.746 1 98.25 350 VAL B C 1
ATOM 7092 O O . VAL B 1 350 ? 31.594 -5.176 5.434 1 98.25 350 VAL B O 1
ATOM 7095 N N . CYS B 1 351 ? 30.594 -4.965 3.457 1 98.62 351 CYS B N 1
ATOM 7096 C CA . CYS B 1 351 ? 31.859 -4.602 2.824 1 98.62 351 CYS B CA 1
ATOM 7097 C C . CYS B 1 351 ? 31.641 -3.592 1.703 1 98.62 351 CYS B C 1
ATOM 7099 O O . CYS B 1 351 ? 30.5 -3.355 1.292 1 98.62 351 CYS B O 1
ATOM 7101 N N . LEU B 1 352 ? 32.625 -2.877 1.424 1 98.62 352 LEU B N 1
ATOM 7102 C CA . LEU B 1 352 ? 32.688 -2.166 0.151 1 98.62 352 LEU B CA 1
ATOM 7103 C C . LEU B 1 352 ? 33.125 -3.104 -0.975 1 98.62 352 LEU B C 1
ATOM 7105 O O . LEU B 1 352 ? 34.25 -3.607 -0.977 1 98.62 352 LEU B O 1
ATOM 7109 N N . PRO B 1 353 ? 32.25 -3.33 -1.916 1 97.94 353 PRO B N 1
ATOM 7110 C CA . PRO B 1 353 ? 32.531 -4.375 -2.904 1 97.94 353 PRO B CA 1
ATOM 7111 C C . PRO B 1 353 ? 33.594 -3.959 -3.926 1 97.94 353 PRO B C 1
ATOM 7113 O O . PRO B 1 353 ? 33.781 -2.764 -4.164 1 97.94 353 PRO B O 1
ATOM 7116 N N . GLU B 1 354 ? 34.219 -4.953 -4.465 1 96.44 354 GLU B N 1
ATOM 7117 C CA . GLU B 1 354 ? 35 -4.762 -5.676 1 96.44 354 GLU B CA 1
ATOM 7118 C C . GLU B 1 354 ? 34.125 -4.793 -6.922 1 96.44 354 GLU B C 1
ATOM 7120 O O . GLU B 1 354 ? 33.406 -5.77 -7.16 1 96.44 354 GLU B O 1
ATOM 7125 N N . ILE B 1 355 ? 34.156 -3.719 -7.68 1 95.12 355 ILE B N 1
ATOM 7126 C CA . ILE B 1 355 ? 33.344 -3.664 -8.883 1 95.12 355 ILE B CA 1
ATOM 7127 C C . ILE B 1 355 ? 34.219 -3.836 -10.117 1 95.12 355 ILE B C 1
ATOM 7129 O O . ILE B 1 355 ? 35.156 -3.055 -10.344 1 95.12 355 ILE B O 1
ATOM 7133 N N . VAL B 1 356 ? 33.906 -4.82 -10.836 1 92 356 VAL B N 1
ATOM 7134 C CA . VAL B 1 356 ? 34.688 -5.102 -12.039 1 92 356 VAL B CA 1
ATOM 7135 C C . VAL B 1 356 ? 33.875 -4.688 -13.273 1 92 356 VAL B C 1
ATOM 7137 O O . VAL B 1 356 ? 32.656 -4.758 -13.281 1 92 356 VAL B O 1
ATOM 7140 N N . GLU B 1 357 ? 34.625 -4.25 -14.289 1 88.5 357 GLU B N 1
ATOM 7141 C CA . GLU B 1 357 ? 34 -3.855 -15.547 1 88.5 357 GLU B CA 1
ATOM 7142 C C . GLU B 1 357 ? 34.031 -4.992 -16.562 1 88.5 357 GLU B C 1
ATOM 7144 O O . GLU B 1 357 ? 35.031 -5.723 -16.656 1 88.5 357 GLU B O 1
ATOM 7149 N N . GLY B 1 358 ? 33.062 -5.07 -17.328 1 76.5 358 GLY B N 1
ATOM 7150 C CA . GLY B 1 358 ? 33.031 -6.012 -18.438 1 76.5 358 GLY B CA 1
ATOM 7151 C C . GLY B 1 358 ? 32.781 -7.441 -18 1 76.5 358 GLY B C 1
ATOM 7152 O O . GLY B 1 358 ? 31.828 -7.715 -17.266 1 76.5 358 GLY B O 1
ATOM 7153 N N . ALA B 1 359 ? 33.75 -8.336 -18.453 1 73.25 359 ALA B N 1
ATOM 7154 C CA . ALA B 1 359 ? 33.625 -9.773 -18.234 1 73.25 359 ALA B CA 1
ATOM 7155 C C . ALA B 1 359 ? 34.469 -10.227 -17.062 1 73.25 359 ALA B C 1
ATOM 7157 O O . ALA B 1 359 ? 35.625 -9.828 -16.938 1 73.25 359 ALA B O 1
ATOM 7158 N N . GLY B 1 360 ? 33.844 -10.414 -15.797 1 76.88 360 GLY B N 1
ATOM 7159 C CA . GLY B 1 360 ? 34.562 -10.938 -14.672 1 76.88 360 GLY B CA 1
ATOM 7160 C C . GLY B 1 360 ? 33.781 -11.945 -13.852 1 76.88 360 GLY B C 1
ATOM 7161 O O . GLY B 1 360 ? 32.656 -12.305 -14.211 1 76.88 360 GLY B O 1
ATOM 7162 N N . GLU B 1 361 ? 34.594 -12.461 -12.93 1 87.38 361 GLU B N 1
ATOM 7163 C CA . GLU B 1 361 ? 34 -13.445 -12.023 1 87.38 361 GLU B CA 1
ATOM 7164 C C . GLU B 1 361 ? 33.312 -12.766 -10.844 1 87.38 361 GLU B C 1
ATOM 7166 O O . GLU B 1 361 ? 33.812 -11.773 -10.312 1 87.38 361 GLU B O 1
ATOM 7171 N N . ARG B 1 362 ? 32.188 -13.281 -10.57 1 91.19 362 ARG B N 1
ATOM 7172 C CA . ARG B 1 362 ? 31.453 -12.844 -9.383 1 91.19 362 ARG B CA 1
ATOM 7173 C C . ARG B 1 362 ? 31.859 -13.672 -8.164 1 91.19 362 ARG B C 1
ATOM 7175 O O . ARG B 1 362 ? 32.094 -14.875 -8.281 1 91.19 362 ARG B O 1
ATOM 7182 N N . ALA B 1 363 ? 32 -13.016 -7.07 1 93.62 363 ALA B N 1
ATOM 7183 C CA . ALA B 1 363 ? 32.25 -13.68 -5.789 1 93.62 363 ALA B CA 1
ATOM 7184 C C . ALA B 1 363 ? 31.516 -12.961 -4.656 1 93.62 363 ALA B C 1
ATOM 7186 O O . ALA B 1 363 ? 31.781 -11.781 -4.391 1 93.62 363 ALA B O 1
ATOM 7187 N N . ILE B 1 364 ? 30.578 -13.695 -4.047 1 96.38 364 ILE B N 1
ATOM 7188 C CA . ILE B 1 364 ? 29.828 -13.109 -2.932 1 96.38 364 ILE B CA 1
ATOM 7189 C C . ILE B 1 364 ? 29.828 -14.086 -1.755 1 96.38 364 ILE B C 1
ATOM 7191 O O . ILE B 1 364 ? 29.328 -15.203 -1.87 1 96.38 364 ILE B O 1
ATOM 7195 N N . GLU B 1 365 ? 30.391 -13.648 -0.661 1 97.5 365 GLU B N 1
ATOM 7196 C CA . GLU B 1 365 ? 30.469 -14.445 0.562 1 97.5 365 GLU B CA 1
ATOM 7197 C C . GLU B 1 365 ? 29.766 -13.734 1.721 1 97.5 365 GLU B C 1
ATOM 7199 O O . GLU B 1 365 ? 29.875 -12.516 1.856 1 97.5 365 GLU B O 1
ATOM 7204 N N . GLY B 1 366 ? 29.078 -14.531 2.508 1 97.88 366 GLY B N 1
ATOM 7205 C CA . GLY B 1 366 ? 28.406 -13.977 3.672 1 97.88 366 GLY B CA 1
ATOM 7206 C C . GLY B 1 366 ? 27.297 -13.023 3.312 1 97.88 366 GLY B C 1
ATOM 7207 O O . GLY B 1 366 ? 27.141 -11.961 3.93 1 97.88 366 GLY B O 1
ATOM 7208 N N . LEU B 1 367 ? 26.578 -13.336 2.271 1 98.12 367 LEU B N 1
ATOM 7209 C CA . LEU B 1 367 ? 25.469 -12.523 1.801 1 98.12 367 LEU B CA 1
ATOM 7210 C C . LEU B 1 367 ? 24.281 -12.641 2.742 1 98.12 367 LEU B C 1
ATOM 7212 O O . LEU B 1 367 ? 23.938 -13.742 3.197 1 98.12 367 LEU B O 1
ATOM 7216 N N . PHE B 1 368 ? 23.656 -11.531 3.109 1 97.25 368 PHE B N 1
ATOM 7217 C CA . PHE B 1 368 ? 22.438 -11.57 3.912 1 97.25 368 PHE B CA 1
ATOM 7218 C C . PHE B 1 368 ? 21.453 -10.5 3.455 1 97.25 368 PHE B C 1
ATOM 7220 O O . PHE B 1 368 ? 21.812 -9.617 2.666 1 97.25 368 PHE B O 1
ATOM 7227 N N . ASN B 1 369 ? 20.203 -10.609 3.797 1 94.75 369 ASN B N 1
ATOM 7228 C CA . ASN B 1 369 ? 19.172 -9.648 3.434 1 94.75 369 ASN B CA 1
ATOM 7229 C C . ASN B 1 369 ? 18.906 -8.656 4.562 1 94.75 369 ASN B C 1
ATOM 7231 O O . ASN B 1 369 ? 18.312 -9.016 5.586 1 94.75 369 ASN B O 1
ATOM 7235 N N . PRO B 1 370 ? 19.234 -7.43 4.391 1 94.5 370 PRO B N 1
ATOM 7236 C CA . PRO B 1 370 ? 19.094 -6.445 5.469 1 94.5 370 PRO B CA 1
ATOM 7237 C C . PRO B 1 370 ? 17.641 -6.094 5.754 1 94.5 370 PRO B C 1
ATOM 7239 O O . PRO B 1 370 ? 17.328 -5.5 6.789 1 94.5 370 PRO B O 1
ATOM 7242 N N . LEU B 1 371 ? 16.719 -6.391 4.859 1 89.69 371 LEU B N 1
ATOM 7243 C CA . LEU B 1 371 ? 15.297 -6.129 5.09 1 89.69 371 LEU B CA 1
ATOM 7244 C C . LEU B 1 371 ? 14.773 -6.953 6.262 1 89.69 371 LEU B C 1
ATOM 7246 O O . LEU B 1 371 ? 13.719 -6.645 6.824 1 89.69 371 LEU B O 1
ATOM 7250 N N . LEU B 1 372 ? 15.445 -8 6.605 1 89.69 372 LEU B N 1
ATOM 7251 C CA . LEU B 1 372 ? 15.031 -8.867 7.707 1 89.69 372 LEU B CA 1
ATOM 7252 C C . LEU B 1 372 ? 15.25 -8.188 9.047 1 89.69 372 LEU B C 1
ATOM 7254 O O . LEU B 1 372 ? 14.719 -8.633 10.07 1 89.69 372 LEU B O 1
ATOM 7258 N N . PHE B 1 373 ? 16.047 -7.086 9.055 1 88.19 373 PHE B N 1
ATOM 7259 C CA . PHE B 1 373 ? 16.219 -6.309 10.273 1 88.19 373 PHE B CA 1
ATOM 7260 C C . PHE B 1 373 ? 14.891 -5.73 10.742 1 88.19 373 PHE B C 1
ATOM 7262 O O . PHE B 1 373 ? 14.734 -5.395 11.922 1 88.19 373 PHE B O 1
ATOM 7269 N N . LEU B 1 374 ? 13.977 -5.543 9.852 1 79.06 374 LEU B N 1
ATOM 7270 C CA . LEU B 1 374 ? 12.648 -5.012 10.156 1 79.06 374 LEU B CA 1
ATOM 7271 C C . LEU B 1 374 ? 11.875 -5.969 11.055 1 79.06 374 LEU B C 1
ATOM 7273 O O . LEU B 1 374 ? 11.023 -5.539 11.836 1 79.06 374 LEU B O 1
ATOM 7277 N N . GLN B 1 375 ? 12.039 -7.215 10.922 1 75.44 375 GLN B N 1
ATOM 7278 C CA . GLN B 1 375 ? 11.289 -8.242 11.641 1 75.44 375 GLN B CA 1
ATOM 7279 C C . GLN B 1 375 ? 12.047 -8.711 12.883 1 75.44 375 GLN B C 1
ATOM 7281 O O . GLN B 1 375 ? 11.656 -9.695 13.516 1 75.44 375 GLN B O 1
ATOM 7286 N N . ASP B 1 376 ? 13.055 -8.078 13.32 1 75.94 376 ASP B N 1
ATOM 7287 C CA . ASP B 1 376 ? 13.898 -8.445 14.453 1 75.94 376 ASP B CA 1
ATOM 7288 C C . ASP B 1 376 ? 14.414 -9.883 14.312 1 75.94 376 ASP B C 1
ATOM 7290 O O . ASP B 1 376 ? 14.414 -10.641 15.273 1 75.94 376 ASP B O 1
ATOM 7294 N N . VAL B 1 377 ? 14.562 -10.359 13.086 1 79.5 377 VAL B N 1
ATOM 7295 C CA . VAL B 1 377 ? 15.164 -11.648 12.773 1 79.5 377 VAL B CA 1
ATOM 7296 C C . VAL B 1 377 ? 16.594 -11.445 12.289 1 79.5 377 VAL B C 1
ATOM 7298 O O . VAL B 1 377 ? 16.875 -10.508 11.531 1 79.5 377 VAL B O 1
ATOM 7301 N N . THR B 1 378 ? 17.5 -12.188 12.898 1 84.81 378 THR B N 1
ATOM 7302 C CA . THR B 1 378 ? 18.875 -12.125 12.414 1 84.81 378 THR B CA 1
ATOM 7303 C C . THR B 1 378 ? 19.031 -12.984 11.156 1 84.81 378 THR B C 1
ATOM 7305 O O . THR B 1 378 ? 18.797 -14.195 11.188 1 84.81 378 THR B O 1
ATOM 7308 N N . PRO B 1 379 ? 19.438 -12.375 10.164 1 92.06 379 PRO B N 1
ATOM 7309 C CA . PRO B 1 379 ? 19.625 -13.133 8.922 1 92.06 379 PRO B CA 1
ATOM 7310 C C . PRO B 1 379 ? 20.75 -14.148 9.008 1 92.06 379 PRO B C 1
ATOM 7312 O O . PRO B 1 379 ? 21.719 -13.938 9.742 1 92.06 379 PRO B O 1
ATOM 7315 N N . ILE B 1 380 ? 20.672 -15.227 8.359 1 93.44 380 ILE B N 1
ATOM 7316 C CA . ILE B 1 380 ? 21.75 -16.203 8.203 1 93.44 380 ILE B CA 1
ATOM 7317 C C . ILE B 1 380 ? 22.516 -15.93 6.914 1 93.44 380 ILE B C 1
ATOM 7319 O O . ILE B 1 380 ? 21.969 -16.031 5.816 1 93.44 380 ILE B O 1
ATOM 7323 N N . PRO B 1 381 ? 23.766 -15.531 7.086 1 96.69 381 PRO B N 1
ATOM 7324 C CA . PRO B 1 381 ? 24.547 -15.242 5.883 1 96.69 381 PRO B CA 1
ATOM 7325 C C . PRO B 1 381 ? 24.781 -16.484 5.023 1 96.69 381 PRO B C 1
ATOM 7327 O O . PRO B 1 381 ? 24.891 -17.594 5.551 1 96.69 381 PRO B O 1
ATOM 7330 N N . CYS B 1 382 ? 24.828 -16.297 3.719 1 96.81 382 CYS B N 1
ATOM 7331 C CA . CYS B 1 382 ? 25.094 -17.422 2.816 1 96.81 382 CYS B CA 1
ATOM 7332 C C . CYS B 1 382 ? 26.078 -17.016 1.719 1 96.81 382 CYS B C 1
ATOM 7334 O O . CYS B 1 382 ? 26.297 -15.82 1.487 1 96.81 382 CYS B O 1
ATOM 7336 N N . ASP B 1 383 ? 26.688 -18.016 1.066 1 96.06 383 ASP B N 1
ATOM 7337 C CA . ASP B 1 383 ? 27.578 -17.797 -0.077 1 96.06 383 ASP B CA 1
ATOM 7338 C C . ASP B 1 383 ? 26.844 -18.094 -1.39 1 96.06 383 ASP B C 1
ATOM 7340 O O . ASP B 1 383 ? 25.891 -18.859 -1.416 1 96.06 383 ASP B O 1
ATOM 7344 N N . VAL B 1 384 ? 27.219 -17.406 -2.383 1 92.94 384 VAL B N 1
ATOM 7345 C CA . VAL B 1 384 ? 26.688 -17.656 -3.717 1 92.94 384 VAL B CA 1
ATOM 7346 C C . VAL B 1 384 ? 27.75 -18.312 -4.582 1 92.94 384 VAL B C 1
ATOM 7348 O O . VAL B 1 384 ? 28.656 -17.641 -5.094 1 92.94 384 VAL B O 1
ATOM 7351 N N . PRO B 1 385 ? 27.625 -19.578 -4.84 1 88.19 385 PRO B N 1
ATOM 7352 C CA . PRO B 1 385 ? 28.703 -20.328 -5.488 1 88.19 385 PRO B CA 1
ATOM 7353 C C . PRO B 1 385 ? 28.578 -20.359 -7.008 1 88.19 385 PRO B C 1
ATOM 7355 O O . PRO B 1 385 ? 28.609 -21.422 -7.621 1 88.19 385 PRO B O 1
ATOM 7358 N N . VAL B 1 386 ? 28.359 -19.266 -7.656 1 86.25 386 VAL B N 1
ATOM 7359 C CA . VAL B 1 386 ? 28.312 -19.172 -9.109 1 86.25 386 VAL B CA 1
ATOM 7360 C C . VAL B 1 386 ? 29.203 -18.031 -9.586 1 86.25 386 VAL B C 1
ATOM 7362 O O . VAL B 1 386 ? 28.766 -16.875 -9.672 1 86.25 386 VAL B O 1
ATOM 7365 N N . PRO B 1 387 ? 30.438 -18.391 -9.961 1 80.38 387 PRO B N 1
ATOM 7366 C CA . PRO B 1 387 ? 31.406 -17.359 -10.312 1 80.38 387 PRO B CA 1
ATOM 7367 C C . PRO B 1 387 ? 31.156 -16.75 -11.695 1 80.38 387 PRO B C 1
ATOM 7369 O O . PRO B 1 387 ? 31.516 -15.586 -11.938 1 80.38 387 PRO B O 1
ATOM 7372 N N . ARG B 1 388 ? 30.547 -17.484 -12.555 1 85.69 388 ARG B N 1
ATOM 7373 C CA . ARG B 1 388 ? 30.297 -16.953 -13.898 1 85.69 388 ARG B CA 1
ATOM 7374 C C . ARG B 1 388 ? 29.281 -15.828 -13.859 1 85.69 388 ARG B C 1
ATOM 7376 O O . ARG B 1 388 ? 28.141 -16.031 -13.43 1 85.69 388 ARG B O 1
ATOM 7383 N N . HIS B 1 389 ? 29.703 -14.695 -14.438 1 84.62 389 HIS B N 1
ATOM 7384 C CA . HIS B 1 389 ? 28.859 -13.516 -14.266 1 84.62 389 HIS B CA 1
ATOM 7385 C C . HIS B 1 389 ? 27.672 -13.539 -15.227 1 84.62 389 HIS B C 1
ATOM 7387 O O . HIS B 1 389 ? 26.609 -12.992 -14.922 1 84.62 389 HIS B O 1
ATOM 7393 N N . ASP B 1 390 ? 27.844 -14.156 -16.422 1 87.38 390 ASP B N 1
ATOM 7394 C CA . ASP B 1 390 ? 26.75 -14.133 -17.406 1 87.38 390 ASP B CA 1
ATOM 7395 C C . ASP B 1 390 ? 25.922 -15.414 -17.328 1 87.38 390 ASP B C 1
ATOM 7397 O O . ASP B 1 390 ? 25.312 -15.805 -18.328 1 87.38 390 ASP B O 1
ATOM 7401 N N . ALA B 1 391 ? 25.969 -16.031 -16.156 1 91.56 391 ALA B N 1
ATOM 7402 C CA . ALA B 1 391 ? 25.203 -17.25 -15.953 1 91.56 391 ALA B CA 1
ATOM 7403 C C . ALA B 1 391 ? 23.734 -16.938 -15.688 1 91.56 391 ALA B C 1
ATOM 7405 O O . ALA B 1 391 ? 23.406 -15.883 -15.125 1 91.56 391 ALA B O 1
ATOM 7406 N N . LEU B 1 392 ? 22.906 -17.766 -16.219 1 95 392 LEU B N 1
ATOM 7407 C CA . LEU B 1 392 ? 21.516 -17.844 -15.766 1 95 392 LEU B CA 1
ATOM 7408 C C . LEU B 1 392 ? 21.359 -18.891 -14.664 1 95 392 LEU B C 1
ATOM 7410 O O . LEU B 1 392 ? 21.438 -20.094 -14.93 1 95 392 LEU B O 1
ATOM 7414 N N . VAL B 1 393 ? 21.203 -18.406 -13.469 1 96.25 393 VAL B N 1
ATOM 7415 C CA . VAL B 1 393 ? 21.172 -19.281 -12.297 1 96.25 393 VAL B CA 1
ATOM 7416 C C . VAL B 1 393 ? 19.719 -19.594 -11.93 1 96.25 393 VAL B C 1
ATOM 7418 O O . VAL B 1 393 ? 18.953 -18.703 -11.586 1 96.25 393 VAL B O 1
ATOM 7421 N N . VAL B 1 394 ? 19.312 -20.859 -12.016 1 96.38 394 VAL B N 1
ATOM 7422 C CA . VAL B 1 394 ? 18 -21.312 -11.602 1 96.38 394 VAL B CA 1
ATOM 7423 C C . VAL B 1 394 ? 18.047 -21.797 -10.156 1 96.38 394 VAL B C 1
ATOM 7425 O O . VAL B 1 394 ? 18.812 -22.703 -9.82 1 96.38 394 VAL B O 1
ATOM 7428 N N . ILE B 1 395 ? 17.25 -21.188 -9.344 1 96.19 395 ILE B N 1
ATOM 7429 C CA . ILE B 1 395 ? 17.25 -21.469 -7.914 1 96.19 395 ILE B CA 1
ATOM 7430 C C . ILE B 1 395 ? 15.984 -22.25 -7.547 1 96.19 395 ILE B C 1
ATOM 7432 O O . ILE B 1 395 ? 14.867 -21.797 -7.836 1 96.19 395 ILE B O 1
ATOM 7436 N N . THR B 1 396 ? 16.141 -23.422 -6.965 1 95.12 396 THR B N 1
ATOM 7437 C CA . THR B 1 396 ? 15.031 -24.25 -6.531 1 95.12 396 THR B CA 1
ATOM 7438 C C . THR B 1 396 ? 15.141 -24.578 -5.047 1 95.12 396 THR B C 1
ATOM 7440 O O . THR B 1 396 ? 16.203 -24.406 -4.445 1 95.12 396 THR B O 1
ATOM 7443 N N . GLY B 1 397 ? 14.07 -24.969 -4.48 1 91.69 397 GLY B N 1
ATOM 7444 C CA . GLY B 1 397 ? 14.039 -25.312 -3.066 1 91.69 397 GLY B CA 1
ATOM 7445 C C . GLY B 1 397 ? 12.664 -25.188 -2.451 1 91.69 397 GLY B C 1
ATOM 7446 O O . GLY B 1 397 ? 11.711 -24.781 -3.127 1 91.69 397 GLY B O 1
ATOM 7447 N N . PRO B 1 398 ? 12.633 -25.625 -1.19 1 88.06 398 PRO B N 1
ATOM 7448 C CA . PRO B 1 398 ? 11.336 -25.562 -0.519 1 88.06 398 PRO B CA 1
ATOM 7449 C C . PRO B 1 398 ? 10.836 -24.141 -0.311 1 88.06 398 PRO B C 1
ATOM 7451 O O . PRO B 1 398 ? 11.609 -23.188 -0.437 1 88.06 398 PRO B O 1
ATOM 7454 N N . ASN B 1 399 ? 9.516 -24.125 -0.009 1 78.81 399 ASN B N 1
ATOM 7455 C CA . ASN B 1 399 ? 8.922 -22.859 0.382 1 78.81 399 ASN B CA 1
ATOM 7456 C C . ASN B 1 399 ? 9.516 -22.344 1.694 1 78.81 399 ASN B C 1
ATOM 7458 O O . ASN B 1 399 ? 9.836 -23.125 2.584 1 78.81 399 ASN B O 1
ATOM 7462 N N . SER B 1 400 ? 9.773 -21.125 1.817 1 78.94 400 SER B N 1
ATOM 7463 C CA . SER B 1 400 ? 10.359 -20.5 2.992 1 78.94 400 SER B CA 1
ATOM 7464 C C . SER B 1 400 ? 11.828 -20.859 3.146 1 78.94 400 SER B C 1
ATOM 7466 O O . SER B 1 400 ? 12.375 -20.828 4.254 1 78.94 400 SER B O 1
ATOM 7468 N N . GLY B 1 401 ? 12.352 -21.344 2.062 1 87 401 GLY B N 1
ATOM 7469 C CA . GLY B 1 401 ? 13.766 -21.688 2.068 1 87 401 GLY B CA 1
ATOM 7470 C C . GLY B 1 401 ? 14.664 -20.469 1.903 1 87 401 GLY B C 1
ATOM 7471 O O . GLY B 1 401 ? 15.891 -20.594 1.928 1 87 401 GLY B O 1
ATOM 7472 N N . GLY B 1 402 ? 14.07 -19.344 1.704 1 89.06 402 GLY B N 1
ATOM 7473 C CA . GLY B 1 402 ? 14.852 -18.109 1.615 1 89.06 402 GLY B CA 1
ATOM 7474 C C . GLY B 1 402 ? 15.141 -17.688 0.188 1 89.06 402 GLY B C 1
ATOM 7475 O O . GLY B 1 402 ? 15.969 -16.812 -0.048 1 89.06 402 GLY B O 1
ATOM 7476 N N . LYS B 1 403 ? 14.516 -18.297 -0.803 1 91.25 403 LYS B N 1
ATOM 7477 C CA . LYS B 1 403 ? 14.789 -18.016 -2.207 1 91.25 403 LYS B CA 1
ATOM 7478 C C . LYS B 1 403 ? 14.539 -16.547 -2.531 1 91.25 403 LYS B C 1
ATOM 7480 O O . LYS B 1 403 ? 15.398 -15.875 -3.113 1 91.25 403 LYS B O 1
ATOM 7485 N N . THR B 1 404 ? 13.398 -16.031 -2.115 1 88.81 404 THR B N 1
ATOM 7486 C CA . THR B 1 404 ? 13.039 -14.641 -2.381 1 88.81 404 THR B CA 1
ATOM 7487 C C . THR B 1 404 ? 14.016 -13.695 -1.684 1 88.81 404 THR B C 1
ATOM 7489 O O . THR B 1 404 ? 14.445 -12.695 -2.268 1 88.81 404 THR B O 1
ATOM 7492 N N . ARG B 1 405 ? 14.383 -14.031 -0.468 1 90.94 405 ARG B N 1
ATOM 7493 C CA . ARG B 1 405 ? 15.312 -13.203 0.292 1 90.94 405 ARG B CA 1
ATOM 7494 C C . ARG B 1 405 ? 16.703 -13.203 -0.348 1 90.94 405 ARG B C 1
ATOM 7496 O O . ARG B 1 405 ? 17.391 -12.188 -0.34 1 90.94 405 ARG B O 1
ATOM 7503 N N . LEU B 1 406 ? 17.109 -14.359 -0.835 1 94.38 406 LEU B N 1
ATOM 7504 C CA . LEU B 1 406 ? 18.375 -14.43 -1.563 1 94.38 406 LEU B CA 1
ATOM 7505 C C . LEU B 1 406 ? 18.344 -13.508 -2.777 1 94.38 406 LEU B C 1
ATOM 7507 O O . LEU B 1 406 ? 19.281 -12.727 -2.984 1 94.38 406 LEU B O 1
ATOM 7511 N N . LEU B 1 407 ? 17.266 -13.602 -3.559 1 95.25 407 LEU B N 1
ATOM 7512 C CA . LEU B 1 407 ? 17.125 -12.789 -4.762 1 95.25 407 LEU B CA 1
ATOM 7513 C C . LEU B 1 407 ? 17.172 -11.305 -4.426 1 95.25 407 LEU B C 1
ATOM 7515 O O . LEU B 1 407 ? 17.859 -10.531 -5.094 1 95.25 407 LEU B O 1
ATOM 7519 N N . GLN B 1 408 ? 16.516 -10.938 -3.387 1 93.75 408 GLN B N 1
ATOM 7520 C CA . GLN B 1 408 ? 16.516 -9.547 -2.945 1 93.75 408 GLN B CA 1
ATOM 7521 C C . GLN B 1 408 ? 17.922 -9.102 -2.527 1 93.75 408 GLN B C 1
ATOM 7523 O O . GLN B 1 408 ? 18.344 -7.996 -2.861 1 93.75 408 GLN B O 1
ATOM 7528 N N . SER B 1 409 ? 18.594 -9.977 -1.801 1 96.56 409 SER B N 1
ATOM 7529 C CA . SER B 1 409 ? 19.938 -9.656 -1.318 1 96.56 409 SER B CA 1
ATOM 7530 C C . SER B 1 409 ? 20.906 -9.453 -2.477 1 96.56 409 SER B C 1
ATOM 7532 O O . SER B 1 409 ? 21.766 -8.57 -2.426 1 96.56 409 SER B O 1
ATOM 7534 N N . LEU B 1 410 ? 20.75 -10.281 -3.445 1 96.88 410 LEU B N 1
ATOM 7535 C CA . LEU B 1 410 ? 21.594 -10.164 -4.621 1 96.88 410 LEU B CA 1
ATOM 7536 C C . LEU B 1 410 ? 21.359 -8.836 -5.332 1 96.88 410 LEU B C 1
ATOM 7538 O O . LEU B 1 410 ? 22.312 -8.141 -5.707 1 96.88 410 LEU B O 1
ATOM 7542 N N . ALA B 1 411 ? 20.094 -8.484 -5.484 1 97.44 411 ALA B N 1
ATOM 7543 C CA . ALA B 1 411 ? 19.734 -7.223 -6.121 1 97.44 411 ALA B CA 1
ATOM 7544 C C . ALA B 1 411 ? 20.25 -6.035 -5.316 1 97.44 411 ALA B C 1
ATOM 7546 O O . ALA B 1 411 ? 20.797 -5.082 -5.883 1 97.44 411 ALA B O 1
ATOM 7547 N N . LEU B 1 412 ? 20.094 -6.141 -4 1 97.5 412 LEU B N 1
ATOM 7548 C CA . LEU B 1 412 ? 20.547 -5.066 -3.125 1 97.5 412 LEU B CA 1
ATOM 7549 C C . LEU B 1 412 ? 22.062 -4.926 -3.174 1 97.5 412 LEU B C 1
ATOM 7551 O O . LEU B 1 412 ? 22.578 -3.811 -3.117 1 97.5 412 LEU B O 1
ATOM 7555 N N . THR B 1 413 ? 22.75 -6.016 -3.256 1 98.06 413 THR B N 1
ATOM 7556 C CA . THR B 1 413 ? 24.203 -6 -3.355 1 98.06 413 THR B CA 1
ATOM 7557 C C . THR B 1 413 ? 24.656 -5.285 -4.629 1 98.06 413 THR B C 1
ATOM 7559 O O . THR B 1 413 ? 25.562 -4.441 -4.59 1 98.06 413 THR B O 1
ATOM 7562 N N . GLN B 1 414 ? 23.969 -5.594 -5.715 1 97.12 414 GLN B N 1
ATOM 7563 C CA . GLN B 1 414 ? 24.281 -4.93 -6.977 1 97.12 414 GLN B CA 1
ATOM 7564 C C . GLN B 1 414 ? 23.984 -3.432 -6.895 1 97.12 414 GLN B C 1
ATOM 7566 O O . GLN B 1 414 ? 24.812 -2.611 -7.285 1 97.12 414 GLN B O 1
ATOM 7571 N N . LEU B 1 415 ? 22.828 -3.107 -6.363 1 98.06 415 LEU B N 1
ATOM 7572 C CA . LEU B 1 415 ? 22.375 -1.723 -6.297 1 98.06 415 LEU B CA 1
ATOM 7573 C C . LEU B 1 415 ? 23.281 -0.898 -5.387 1 98.06 415 LEU B C 1
ATOM 7575 O O . LEU B 1 415 ? 23.844 0.109 -5.816 1 98.06 415 LEU B O 1
ATOM 7579 N N . LEU B 1 416 ? 23.469 -1.347 -4.184 1 98.44 416 LEU B N 1
ATOM 7580 C CA . LEU B 1 416 ? 24.266 -0.612 -3.205 1 98.44 416 LEU B CA 1
ATOM 7581 C C . LEU B 1 416 ? 25.719 -0.509 -3.656 1 98.44 416 LEU B C 1
ATOM 7583 O O . LEU B 1 416 ? 26.359 0.526 -3.467 1 98.44 416 LEU B O 1
ATOM 7587 N N . GLY B 1 417 ? 26.203 -1.547 -4.199 1 98.19 417 GLY B N 1
ATOM 7588 C CA . GLY B 1 417 ? 27.562 -1.527 -4.723 1 98.19 417 GLY B CA 1
ATOM 7589 C C . GLY B 1 417 ? 27.781 -0.45 -5.766 1 98.19 417 GLY B C 1
ATOM 7590 O O . GLY B 1 417 ? 28.766 0.296 -5.695 1 98.19 417 GLY B O 1
ATOM 7591 N N . GLN B 1 418 ? 26.891 -0.403 -6.656 1 97.62 418 GLN B N 1
ATOM 7592 C CA . GLN B 1 418 ? 27.062 0.556 -7.742 1 97.62 418 GLN B CA 1
ATOM 7593 C C . GLN B 1 418 ? 26.766 1.978 -7.273 1 97.62 418 GLN B C 1
ATOM 7595 O O . GLN B 1 418 ? 27.219 2.947 -7.879 1 97.62 418 GLN B O 1
ATOM 7600 N N . VAL B 1 419 ? 25.969 2.125 -6.234 1 98.06 419 VAL B N 1
ATOM 7601 C CA . VAL B 1 419 ? 25.766 3.432 -5.617 1 98.06 419 VAL B CA 1
ATOM 7602 C C . VAL B 1 419 ? 27.062 3.873 -4.926 1 98.06 419 VAL B C 1
ATOM 7604 O O . VAL B 1 419 ? 27.312 5.07 -4.785 1 98.06 419 VAL B O 1
ATOM 7607 N N . GLY B 1 420 ? 27.844 2.936 -4.5 1 98.31 420 GLY B N 1
ATOM 7608 C CA . GLY B 1 420 ? 29.094 3.193 -3.807 1 98.31 420 GLY B CA 1
ATOM 7609 C C . GLY B 1 420 ? 28.984 3.076 -2.299 1 98.31 420 GLY B C 1
ATOM 7610 O O . GLY B 1 420 ? 29.672 3.777 -1.562 1 98.31 420 GLY B O 1
ATOM 7611 N N . LEU B 1 421 ? 28.078 2.238 -1.835 1 98.44 421 LEU B N 1
ATOM 7612 C CA . LEU B 1 421 ? 27.844 2.059 -0.407 1 98.44 421 LEU B CA 1
ATOM 7613 C C . LEU B 1 421 ? 28.234 0.65 0.035 1 98.44 421 LEU B C 1
ATOM 7615 O O . LEU B 1 421 ? 28.656 -0.165 -0.782 1 98.44 421 LEU B O 1
ATOM 7619 N N . PHE B 1 422 ? 28.125 0.455 1.334 1 98.69 422 PHE B N 1
ATOM 7620 C CA . PHE B 1 422 ? 28.344 -0.888 1.861 1 98.69 422 PHE B CA 1
ATOM 7621 C C . PHE B 1 422 ? 27.266 -1.845 1.342 1 98.69 422 PHE B C 1
ATOM 7623 O O . PHE B 1 422 ? 26.109 -1.465 1.193 1 98.69 422 PHE B O 1
ATOM 7630 N N . VAL B 1 423 ? 27.688 -3.076 1.026 1 98.62 423 VAL B N 1
ATOM 7631 C CA . VAL B 1 423 ? 26.734 -4.102 0.606 1 98.62 423 VAL B CA 1
ATOM 7632 C C . VAL B 1 423 ? 26.594 -5.156 1.701 1 98.62 423 VAL B C 1
ATOM 7634 O O . VAL B 1 423 ? 27.484 -5.316 2.537 1 98.62 423 VAL B O 1
ATOM 7637 N N . PRO B 1 424 ? 25.5 -5.836 1.765 1 98.38 424 PRO B N 1
ATOM 7638 C CA . PRO B 1 424 ? 25.219 -6.816 2.818 1 98.38 424 PRO B CA 1
ATOM 7639 C C . PRO B 1 424 ? 25.922 -8.148 2.576 1 98.38 424 PRO B C 1
ATOM 7641 O O . PRO B 1 424 ? 25.266 -9.18 2.428 1 98.38 424 PRO B O 1
ATOM 7644 N N . ALA B 1 425 ? 27.234 -8.109 2.615 1 98.56 425 ALA B N 1
ATOM 7645 C CA . ALA B 1 425 ? 28.094 -9.289 2.457 1 98.56 425 ALA B CA 1
ATOM 7646 C C . ALA B 1 425 ? 29.453 -9.078 3.137 1 98.56 425 ALA B C 1
ATOM 7648 O O . ALA B 1 425 ? 29.906 -7.941 3.287 1 98.56 425 ALA B O 1
ATOM 7649 N N . ALA B 1 426 ? 30.031 -10.195 3.537 1 98.31 426 ALA B N 1
ATOM 7650 C CA . ALA B 1 426 ? 31.375 -10.133 4.109 1 98.31 426 ALA B CA 1
ATOM 7651 C C . ALA B 1 426 ? 32.406 -9.797 3.039 1 98.31 426 ALA B C 1
ATOM 7653 O O . ALA B 1 426 ? 33.344 -9.055 3.295 1 98.31 426 ALA B O 1
ATOM 7654 N N . HIS B 1 427 ? 32.219 -10.406 1.961 1 97.69 427 HIS B N 1
ATOM 7655 C CA . HIS B 1 427 ? 33 -10.141 0.773 1 97.69 427 HIS B CA 1
ATOM 7656 C C . HIS B 1 427 ? 32.156 -10.172 -0.489 1 97.69 427 HIS B C 1
ATOM 7658 O O . HIS B 1 427 ? 31.266 -11.008 -0.619 1 97.69 427 HIS B O 1
ATOM 7664 N N . ALA B 1 428 ? 32.438 -9.195 -1.37 1 97.56 428 ALA B N 1
ATOM 7665 C CA . ALA B 1 428 ? 31.656 -9.164 -2.6 1 97.56 428 ALA B CA 1
ATOM 7666 C C . ALA B 1 428 ? 32.469 -8.625 -3.764 1 97.56 428 ALA B C 1
ATOM 7668 O O . ALA B 1 428 ? 33.094 -7.559 -3.656 1 97.56 428 ALA B O 1
ATOM 7669 N N . ARG B 1 429 ? 32.594 -9.375 -4.758 1 96.62 429 ARG B N 1
ATOM 7670 C CA . ARG B 1 429 ? 33.062 -8.961 -6.082 1 96.62 429 ARG B CA 1
ATOM 7671 C C . ARG B 1 429 ? 31.906 -9.039 -7.094 1 96.62 429 ARG B C 1
ATOM 7673 O O . ARG B 1 429 ? 31.344 -10.109 -7.312 1 96.62 429 ARG B O 1
ATOM 7680 N N . ILE B 1 430 ? 31.531 -7.914 -7.672 1 95.19 430 ILE B N 1
ATOM 7681 C CA . ILE B 1 430 ? 30.391 -7.902 -8.594 1 95.19 430 ILE B CA 1
ATOM 7682 C C . ILE B 1 430 ? 30.812 -7.258 -9.914 1 95.19 430 ILE B C 1
ATOM 7684 O O . ILE B 1 430 ? 31.797 -6.52 -9.969 1 95.19 430 ILE B O 1
ATOM 7688 N N . VAL B 1 431 ? 30.109 -7.57 -10.898 1 94.19 431 VAL B N 1
ATOM 7689 C CA . VAL B 1 431 ? 30.328 -6.977 -12.211 1 94.19 431 VAL B CA 1
ATOM 7690 C C . VAL B 1 431 ? 29.359 -5.816 -12.422 1 94.19 431 VAL B C 1
ATOM 7692 O O . VAL B 1 431 ? 28.172 -5.938 -12.148 1 94.19 431 VAL B O 1
ATOM 7695 N N . ARG B 1 432 ? 29.906 -4.727 -12.859 1 94.75 432 ARG B N 1
ATOM 7696 C CA . ARG B 1 432 ? 29.062 -3.562 -13.094 1 94.75 432 ARG B CA 1
ATOM 7697 C C . ARG B 1 432 ? 27.969 -3.875 -14.109 1 94.75 432 ARG B C 1
ATOM 7699 O O . ARG B 1 432 ? 28.234 -4.496 -15.141 1 94.75 432 ARG B O 1
ATOM 7706 N N . ALA B 1 433 ? 26.75 -3.504 -13.828 1 94.75 433 ALA B N 1
ATOM 7707 C CA . ALA B 1 433 ? 25.609 -3.746 -14.695 1 94.75 433 ALA B CA 1
ATOM 7708 C C . ALA B 1 433 ? 25.062 -2.439 -15.266 1 94.75 433 ALA B C 1
ATOM 7710 O O . ALA B 1 433 ? 25.016 -1.425 -14.562 1 94.75 433 ALA B O 1
ATOM 7711 N N . PRO B 1 434 ? 24.688 -2.434 -16.5 1 93.5 434 PRO B N 1
ATOM 7712 C CA . PRO B 1 434 ? 24.078 -1.229 -17.078 1 93.5 434 PRO B CA 1
ATOM 7713 C C . PRO B 1 434 ? 22.656 -0.983 -16.578 1 93.5 434 PRO B C 1
ATOM 7715 O O . PRO B 1 434 ? 22.172 0.148 -16.625 1 93.5 434 PRO B O 1
ATOM 7718 N N . ASN B 1 435 ? 22 -2.023 -16.172 1 93.62 435 ASN B N 1
ATOM 7719 C CA . ASN B 1 435 ? 20.656 -1.899 -15.641 1 93.62 435 ASN B CA 1
ATOM 7720 C C . ASN B 1 435 ? 20.312 -3.057 -14.703 1 93.62 435 ASN B C 1
ATOM 7722 O O . ASN B 1 435 ? 20.984 -4.086 -14.711 1 93.62 435 ASN B O 1
ATOM 7726 N N . LEU B 1 436 ? 19.281 -2.797 -13.898 1 95.56 436 LEU B N 1
ATOM 7727 C CA . LEU B 1 436 ? 18.766 -3.756 -12.93 1 95.56 436 LEU B CA 1
ATOM 7728 C C . LEU B 1 436 ? 17.266 -3.953 -13.094 1 95.56 436 LEU B C 1
ATOM 7730 O O . LEU B 1 436 ? 16.5 -2.988 -13.039 1 95.56 436 LEU B O 1
ATOM 7734 N N . PHE B 1 437 ? 16.906 -5.203 -13.375 1 94.56 437 PHE B N 1
ATOM 7735 C CA . PHE B 1 437 ? 15.5 -5.523 -13.57 1 94.56 437 PHE B CA 1
ATOM 7736 C C . PHE B 1 437 ? 15.039 -6.566 -12.555 1 94.56 437 PHE B C 1
ATOM 7738 O O . PHE B 1 437 ? 15.633 -7.641 -12.453 1 94.56 437 PHE B O 1
ATOM 7745 N N . LEU B 1 438 ? 14.031 -6.191 -11.836 1 93.19 438 LEU B N 1
ATOM 7746 C CA . LEU B 1 438 ? 13.461 -7.125 -10.867 1 93.19 438 LEU B CA 1
ATOM 7747 C C . LEU B 1 438 ? 12.016 -7.453 -11.227 1 93.19 438 LEU B C 1
ATOM 7749 O O . LEU B 1 438 ? 11.25 -6.562 -11.609 1 93.19 438 LEU B O 1
ATOM 7753 N N . SER B 1 439 ? 11.672 -8.656 -11.141 1 89.06 439 SER B N 1
ATOM 7754 C CA . SER B 1 439 ? 10.297 -9.133 -11.195 1 89.06 439 SER B CA 1
ATOM 7755 C C . SER B 1 439 ? 9.984 -10.055 -10.023 1 89.06 439 SER B C 1
ATOM 7757 O O . SER B 1 439 ? 10.109 -11.273 -10.133 1 89.06 439 SER B O 1
ATOM 7759 N N . LEU B 1 440 ? 9.695 -9.383 -8.938 1 80.5 440 LEU B N 1
ATOM 7760 C CA . LEU B 1 440 ? 9.32 -10.133 -7.746 1 80.5 440 LEU B CA 1
ATOM 7761 C C . LEU B 1 440 ? 7.812 -10.117 -7.547 1 80.5 440 LEU B C 1
ATOM 7763 O O . LEU B 1 440 ? 7.129 -9.203 -8.016 1 80.5 440 LEU B O 1
ATOM 7767 N N . VAL B 1 441 ? 7.23 -11.141 -7.246 1 60.47 441 VAL B N 1
ATOM 7768 C CA . VAL B 1 441 ? 5.785 -11.266 -7.105 1 60.47 441 VAL B CA 1
ATOM 7769 C C . VAL B 1 441 ? 5.254 -10.125 -6.242 1 60.47 441 VAL B C 1
ATOM 7771 O O . VAL B 1 441 ? 5.754 -9.883 -5.141 1 60.47 441 VAL B O 1
ATOM 7774 N N . THR B 1 442 ? 4.688 -9.125 -6.949 1 56.69 442 THR B N 1
ATOM 7775 C CA . THR B 1 442 ? 4.137 -7.977 -6.242 1 56.69 442 THR B CA 1
ATOM 7776 C C . THR B 1 442 ? 2.633 -8.133 -6.047 1 56.69 442 THR B C 1
ATOM 7778 O O . THR B 1 442 ? 2.014 -9.023 -6.629 1 56.69 442 THR B O 1
ATOM 7781 N N . ASP B 1 443 ? 2.051 -7.168 -5.191 1 53.56 443 ASP B N 1
ATOM 7782 C CA . ASP B 1 443 ? 0.672 -7.066 -4.723 1 53.56 443 ASP B CA 1
ATOM 7783 C C . ASP B 1 443 ? -0.284 -6.805 -5.887 1 53.56 443 ASP B C 1
ATOM 7785 O O . ASP B 1 443 ? 0.094 -6.18 -6.879 1 53.56 443 ASP B O 1
ATOM 7789 N N . GLY B 1 444 ? -1.227 -7.621 -5.938 1 57.06 444 GLY B N 1
ATOM 7790 C CA . GLY B 1 444 ? -2.324 -7.316 -6.844 1 57.06 444 GLY B CA 1
ATOM 7791 C C . GLY B 1 444 ? -2.816 -5.887 -6.727 1 57.06 444 GLY B C 1
ATOM 7792 O O . GLY B 1 444 ? -2.658 -5.254 -5.68 1 57.06 444 GLY B O 1
ATOM 7793 N N . ASP B 1 445 ? -2.984 -5.184 -7.836 1 59.38 445 ASP B N 1
ATOM 7794 C CA . ASP B 1 445 ? -3.557 -3.842 -7.898 1 59.38 445 ASP B CA 1
ATOM 7795 C C . ASP B 1 445 ? -4.988 -3.879 -8.422 1 59.38 445 ASP B C 1
ATOM 7797 O O . ASP B 1 445 ? -5.266 -4.523 -9.438 1 59.38 445 ASP B O 1
ATOM 7801 N N . ALA B 1 446 ? -5.828 -3.293 -7.613 1 58.38 446 ALA B N 1
ATOM 7802 C CA . ALA B 1 446 ? -7.234 -3.211 -7.996 1 58.38 446 ALA B CA 1
ATOM 7803 C C . ALA B 1 446 ? -7.391 -2.676 -9.414 1 58.38 446 ALA B C 1
ATOM 7805 O O . ALA B 1 446 ? -8.359 -3 -10.109 1 58.38 446 ALA B O 1
ATOM 7806 N N . ALA B 1 447 ? -6.414 -1.975 -9.812 1 58.59 447 ALA B N 1
ATOM 7807 C CA . ALA B 1 447 ? -6.535 -1.273 -11.086 1 58.59 447 ALA B CA 1
ATOM 7808 C C . ALA B 1 447 ? -5.906 -2.08 -12.219 1 58.59 447 ALA B C 1
ATOM 7810 O O . ALA B 1 447 ? -5.875 -1.632 -13.367 1 58.59 447 ALA B O 1
ATOM 7811 N N . GLN B 1 448 ? -5.441 -3.193 -11.883 1 63.78 448 GLN B N 1
ATOM 7812 C CA . GLN B 1 448 ? -4.727 -3.957 -12.898 1 63.78 448 GLN B CA 1
ATOM 7813 C C . GLN B 1 448 ? -5.676 -4.457 -13.984 1 63.78 448 GLN B C 1
ATOM 7815 O O . GLN B 1 448 ? -6.684 -5.102 -13.68 1 63.78 448 GLN B O 1
ATOM 7820 N N . ILE B 1 449 ? -5.418 -4.031 -15.234 1 61.44 449 ILE B N 1
ATOM 7821 C CA . ILE B 1 449 ? -6.254 -4.336 -16.391 1 61.44 449 ILE B CA 1
ATOM 7822 C C . ILE B 1 449 ? -6.051 -5.793 -16.797 1 61.44 449 ILE B C 1
ATOM 7824 O O . ILE B 1 449 ? -7.016 -6.5 -17.094 1 61.44 449 ILE B O 1
ATOM 7828 N N . GLU B 1 450 ? -4.633 -6.039 -16.734 1 70.25 450 GLU B N 1
ATOM 7829 C CA . GLU B 1 450 ? -4.32 -7.414 -17.109 1 70.25 450 GLU B CA 1
ATOM 7830 C C . GLU B 1 450 ? -4.375 -8.344 -15.898 1 70.25 450 GLU B C 1
ATOM 7832 O O . GLU B 1 450 ? -4.082 -7.922 -14.781 1 70.25 450 GLU B O 1
ATOM 7837 N N . GLY B 1 451 ? -4.918 -9.469 -16 1 72.62 451 GLY B N 1
ATOM 7838 C CA . GLY B 1 451 ? -4.898 -10.453 -14.922 1 72.62 451 GLY B CA 1
ATOM 7839 C C . GLY B 1 451 ? -3.496 -10.789 -14.453 1 72.62 451 GLY B C 1
ATOM 7840 O O . GLY B 1 451 ? -2.529 -10.125 -14.836 1 72.62 451 GLY B O 1
ATOM 7841 N N . ARG B 1 452 ? -3.281 -11.672 -13.617 1 74.12 452 ARG B N 1
ATOM 7842 C CA . ARG B 1 452 ? -2.004 -12.039 -13.016 1 74.12 452 ARG B CA 1
ATOM 7843 C C . ARG B 1 452 ? -1.016 -12.508 -14.078 1 74.12 452 ARG B C 1
ATOM 7845 O O . ARG B 1 452 ? 0.125 -12.047 -14.125 1 74.12 452 ARG B O 1
ATOM 7852 N N . LEU B 1 453 ? -1.498 -13.438 -14.93 1 81.69 453 LEU B N 1
ATOM 7853 C CA . LEU B 1 453 ? -0.622 -13.922 -15.992 1 81.69 453 LEU B CA 1
ATOM 7854 C C . LEU B 1 453 ? -0.246 -12.789 -16.953 1 81.69 453 LEU B C 1
ATOM 7856 O O . LEU B 1 453 ? 0.923 -12.641 -17.312 1 81.69 453 LEU B O 1
ATOM 7860 N N . GLY B 1 454 ? -1.273 -12.062 -17.297 1 83.19 454 GLY B N 1
ATOM 7861 C CA . GLY B 1 454 ? -1.007 -10.953 -18.203 1 83.19 454 GLY B CA 1
ATOM 7862 C C . GLY B 1 454 ? 0.045 -10 -17.672 1 83.19 454 GLY B C 1
ATOM 7863 O O . GLY B 1 454 ? 0.933 -9.57 -18.422 1 83.19 454 GLY B O 1
ATOM 7864 N N . THR B 1 455 ? -0.074 -9.703 -16.469 1 80.31 455 THR B N 1
ATOM 7865 C CA . THR B 1 455 ? 0.885 -8.805 -15.844 1 80.31 455 THR B CA 1
ATOM 7866 C C . THR B 1 455 ? 2.281 -9.414 -15.836 1 80.31 455 THR B C 1
ATOM 7868 O O . THR B 1 455 ? 3.27 -8.727 -16.109 1 80.31 455 THR B O 1
ATOM 7871 N N . GLU B 1 456 ? 2.35 -10.648 -15.617 1 83.56 456 GLU B N 1
ATOM 7872 C CA . GLU B 1 456 ? 3.631 -11.344 -15.625 1 83.56 456 GLU B CA 1
ATOM 7873 C C . GLU B 1 456 ? 4.242 -11.367 -17.016 1 83.56 456 GLU B C 1
ATOM 7875 O O . GLU B 1 456 ? 5.445 -11.148 -17.188 1 83.56 456 GLU B O 1
ATOM 7880 N N . LEU B 1 457 ? 3.396 -11.609 -17.969 1 89.25 457 LEU B N 1
ATOM 7881 C CA . LEU B 1 457 ? 3.863 -11.672 -19.344 1 89.25 457 LEU B CA 1
ATOM 7882 C C . LEU B 1 457 ? 4.336 -10.305 -19.828 1 89.25 457 LEU B C 1
ATOM 7884 O O . LEU B 1 457 ? 5.332 -10.203 -20.547 1 89.25 457 LEU B O 1
ATOM 7888 N N . MET B 1 458 ? 3.625 -9.312 -19.406 1 87.5 458 MET B N 1
ATOM 7889 C CA . MET B 1 458 ? 4.055 -7.957 -19.734 1 87.5 458 MET B CA 1
ATOM 7890 C C . MET B 1 458 ? 5.422 -7.652 -19.141 1 87.5 458 MET B C 1
ATOM 7892 O O . MET B 1 458 ? 6.25 -6.992 -19.766 1 87.5 458 MET B O 1
ATOM 7896 N N . ARG B 1 459 ? 5.66 -8.133 -18.031 1 85.75 459 ARG B N 1
ATOM 7897 C CA . ARG B 1 459 ? 6.949 -7.938 -17.391 1 85.75 459 ARG B CA 1
ATOM 7898 C C . ARG B 1 459 ? 8.055 -8.672 -18.141 1 85.75 459 ARG B C 1
ATOM 7900 O O . ARG B 1 459 ? 9.164 -8.148 -18.281 1 85.75 459 ARG B O 1
ATOM 7907 N N . ILE B 1 460 ? 7.723 -9.844 -18.547 1 90 460 ILE B N 1
ATOM 7908 C CA . ILE B 1 460 ? 8.688 -10.602 -19.328 1 90 460 ILE B CA 1
ATOM 7909 C C . ILE B 1 460 ? 9.031 -9.844 -20.609 1 90 460 ILE B C 1
ATOM 7911 O O . ILE B 1 460 ? 10.203 -9.727 -20.984 1 90 460 ILE B O 1
ATOM 7915 N N . ARG B 1 461 ? 7.977 -9.352 -21.219 1 92.69 461 ARG B N 1
ATOM 7916 C CA . ARG B 1 461 ? 8.188 -8.562 -22.422 1 92.69 461 ARG B CA 1
ATOM 7917 C C . ARG B 1 461 ? 9.078 -7.355 -22.141 1 92.69 461 ARG B C 1
ATOM 7919 O O . ARG B 1 461 ? 10.023 -7.086 -22.891 1 92.69 461 ARG B O 1
ATOM 7926 N N . GLN B 1 462 ? 8.773 -6.688 -21.141 1 90.56 462 GLN B N 1
ATOM 7927 C CA . GLN B 1 462 ? 9.555 -5.52 -20.734 1 90.56 462 GLN B CA 1
ATOM 7928 C C . GLN B 1 462 ? 11 -5.902 -20.438 1 90.56 462 GLN B C 1
ATOM 7930 O O . GLN B 1 462 ? 11.93 -5.156 -20.766 1 90.56 462 GLN B O 1
ATOM 7935 N N . LEU B 1 463 ? 11.203 -6.973 -19.812 1 91.38 463 LEU B N 1
ATOM 7936 C CA . LEU B 1 463 ? 12.531 -7.496 -19.516 1 91.38 463 LEU B CA 1
ATOM 7937 C C . LEU B 1 463 ? 13.367 -7.613 -20.781 1 91.38 463 LEU B C 1
ATOM 7939 O O . LEU B 1 463 ? 14.477 -7.078 -20.859 1 91.38 463 LEU B O 1
ATOM 7943 N N . PHE B 1 464 ? 12.773 -8.211 -21.797 1 92.62 464 PHE B N 1
ATOM 7944 C CA . PHE B 1 464 ? 13.492 -8.422 -23.047 1 92.62 464 PHE B CA 1
ATOM 7945 C C . PHE B 1 464 ? 13.711 -7.098 -23.766 1 92.62 464 PHE B C 1
ATOM 7947 O O . PHE B 1 464 ? 14.711 -6.934 -24.469 1 92.62 464 PHE B O 1
ATOM 7954 N N . GLU B 1 465 ? 12.781 -6.18 -23.547 1 91.31 465 GLU B N 1
ATOM 7955 C CA . GLU B 1 465 ? 12.914 -4.871 -24.188 1 91.31 465 GLU B CA 1
ATOM 7956 C C . GLU B 1 465 ? 14.008 -4.043 -23.516 1 91.31 465 GLU B C 1
ATOM 7958 O O . GLU B 1 465 ? 14.68 -3.25 -24.188 1 91.31 465 GLU B O 1
ATOM 7963 N N . GLN B 1 466 ? 14.211 -4.273 -22.266 1 88.69 466 GLN B N 1
ATOM 7964 C CA . GLN B 1 466 ? 15.07 -3.375 -21.516 1 88.69 466 GLN B CA 1
ATOM 7965 C C . GLN B 1 466 ? 16.453 -3.99 -21.297 1 88.69 466 GLN B C 1
ATOM 7967 O O . GLN B 1 466 ? 17.438 -3.271 -21.094 1 88.69 466 GLN B O 1
ATOM 7972 N N . LEU B 1 467 ? 16.547 -5.25 -21.312 1 89.69 467 LEU B N 1
ATOM 7973 C CA . LEU B 1 467 ? 17.812 -5.898 -20.969 1 89.69 467 LEU B CA 1
ATOM 7974 C C . LEU B 1 467 ? 18.875 -5.617 -22.016 1 89.69 467 LEU B C 1
ATOM 7976 O O . LEU B 1 467 ? 18.562 -5.59 -23.219 1 89.69 467 LEU B O 1
ATOM 7980 N N . GLN B 1 468 ? 20.016 -5.266 -21.516 1 86.75 468 GLN B N 1
ATOM 7981 C CA . GLN B 1 468 ? 21.25 -5.117 -22.281 1 86.75 468 GLN B CA 1
ATOM 7982 C C . GLN B 1 468 ? 22.312 -6.109 -21.828 1 86.75 468 GLN B C 1
ATOM 7984 O O . GLN B 1 468 ? 22.203 -6.691 -20.75 1 86.75 468 GLN B O 1
ATOM 7989 N N . PRO B 1 469 ? 23.266 -6.297 -22.781 1 87.31 469 PRO B N 1
ATOM 7990 C CA . PRO B 1 469 ? 24.344 -7.164 -22.312 1 87.31 469 PRO B CA 1
ATOM 7991 C C . PRO B 1 469 ? 24.938 -6.715 -20.984 1 87.31 469 PRO B C 1
ATOM 7993 O O . PRO B 1 469 ? 25.203 -5.523 -20.797 1 87.31 469 PRO B O 1
ATOM 7996 N N . GLY B 1 470 ? 24.953 -7.633 -20.078 1 89.81 470 GLY B N 1
ATOM 7997 C CA . GLY B 1 470 ? 25.547 -7.34 -18.781 1 89.81 470 GLY B CA 1
ATOM 7998 C C . GLY B 1 470 ? 24.531 -6.914 -17.734 1 89.81 470 GLY B C 1
ATOM 7999 O O . GLY B 1 470 ? 24.844 -6.809 -16.547 1 89.81 470 GLY B O 1
ATOM 8000 N N . SER B 1 471 ? 23.281 -6.766 -18.125 1 93.44 471 SER B N 1
ATOM 8001 C CA . SER B 1 471 ? 22.219 -6.379 -17.188 1 93.44 471 SER B CA 1
ATOM 8002 C C . SER B 1 471 ? 22.016 -7.449 -16.125 1 93.44 471 SER B C 1
ATOM 8004 O O . SER B 1 471 ? 22.359 -8.617 -16.328 1 93.44 471 SER B O 1
ATOM 8006 N N . VAL B 1 472 ? 21.531 -6.988 -15.008 1 95.31 472 VAL B N 1
ATOM 8007 C CA . VAL B 1 472 ? 21.141 -7.922 -13.961 1 95.31 472 VAL B CA 1
ATOM 8008 C C . VAL B 1 472 ? 19.625 -8.094 -13.953 1 95.31 472 VAL B C 1
ATOM 8010 O O . VAL B 1 472 ? 18.891 -7.105 -13.984 1 95.31 472 VAL B O 1
ATOM 8013 N N . ALA B 1 473 ? 19.203 -9.336 -14.016 1 95.69 473 ALA B N 1
ATOM 8014 C CA . ALA B 1 473 ? 17.781 -9.648 -13.938 1 95.69 473 ALA B CA 1
ATOM 8015 C C . ALA B 1 473 ? 17.484 -10.617 -12.797 1 95.69 473 ALA B C 1
ATOM 8017 O O . ALA B 1 473 ? 18.109 -11.68 -12.711 1 95.69 473 ALA B O 1
ATOM 8018 N N . ILE B 1 474 ? 16.625 -10.188 -11.906 1 96.12 474 ILE B N 1
ATOM 8019 C CA . ILE B 1 474 ? 16.188 -10.992 -10.781 1 96.12 474 ILE B CA 1
ATOM 8020 C C . ILE B 1 474 ? 14.719 -11.367 -10.961 1 96.12 474 ILE B C 1
ATOM 8022 O O . ILE B 1 474 ? 13.844 -10.5 -10.969 1 96.12 474 ILE B O 1
ATOM 8026 N N . LEU B 1 475 ? 14.43 -12.648 -11.109 1 93.44 475 LEU B N 1
ATOM 8027 C CA . LEU B 1 475 ? 13.086 -13.125 -11.422 1 93.44 475 LEU B CA 1
ATOM 8028 C C . LEU B 1 475 ? 12.602 -14.133 -10.383 1 93.44 475 LEU B C 1
ATOM 8030 O O . LEU B 1 475 ? 13.281 -15.133 -10.125 1 93.44 475 LEU B O 1
ATOM 8034 N N . ASP B 1 476 ? 11.445 -13.836 -9.789 1 90.56 476 ASP B N 1
ATOM 8035 C CA . ASP B 1 476 ? 10.906 -14.727 -8.766 1 90.56 476 ASP B CA 1
ATOM 8036 C C . ASP B 1 476 ? 9.641 -15.43 -9.25 1 90.56 476 ASP B C 1
ATOM 8038 O O . ASP B 1 476 ? 8.648 -14.781 -9.578 1 90.56 476 ASP B O 1
ATOM 8042 N N . GLU B 1 477 ? 9.727 -16.672 -9.305 1 86.25 477 GLU B N 1
ATOM 8043 C CA . GLU B 1 477 ? 8.586 -17.547 -9.578 1 86.25 477 GLU B CA 1
ATOM 8044 C C . GLU B 1 477 ? 7.824 -17.094 -10.812 1 86.25 477 GLU B C 1
ATOM 8046 O O . GLU B 1 477 ? 6.602 -16.906 -10.766 1 86.25 477 GLU B O 1
ATOM 8051 N N . LEU B 1 478 ? 8.531 -17.109 -11.922 1 85.38 478 LEU B N 1
ATOM 8052 C CA . LEU B 1 478 ? 7.922 -16.688 -13.172 1 85.38 478 LEU B CA 1
ATOM 8053 C C . LEU B 1 478 ? 6.848 -17.672 -13.625 1 85.38 478 LEU B C 1
ATOM 8055 O O . LEU B 1 478 ? 7.023 -18.875 -13.516 1 85.38 478 LEU B O 1
ATOM 8059 N N . CYS B 1 479 ? 5.676 -17.188 -14.07 1 84.75 479 CYS B N 1
ATOM 8060 C CA . CYS B 1 479 ? 4.602 -17.906 -14.742 1 84.75 479 CYS B CA 1
ATOM 8061 C C . CYS B 1 479 ? 3.908 -18.859 -13.781 1 84.75 479 CYS B C 1
ATOM 8063 O O . CYS B 1 479 ? 3.475 -19.938 -14.18 1 84.75 479 CYS B O 1
ATOM 8065 N N . SER B 1 480 ? 3.887 -18.5 -12.539 1 77 480 SER B N 1
ATOM 8066 C CA . SER B 1 480 ? 3.236 -19.328 -11.539 1 77 480 SER B CA 1
ATOM 8067 C C . SER B 1 480 ? 1.74 -19.047 -11.469 1 77 480 SER B C 1
ATOM 8069 O O . SER B 1 480 ? 0.989 -19.797 -10.852 1 77 480 SER B O 1
ATOM 8071 N N . GLY B 1 481 ? 1.292 -18.062 -12.102 1 75.69 481 GLY B N 1
ATOM 8072 C CA . GLY B 1 481 ? -0.097 -17.641 -12 1 75.69 481 GLY B CA 1
ATOM 8073 C C . GLY B 1 481 ? -0.979 -18.219 -13.086 1 75.69 481 GLY B C 1
ATOM 8074 O O . GLY B 1 481 ? -1.976 -17.609 -13.484 1 75.69 481 GLY B O 1
ATOM 8075 N N . THR B 1 482 ? -0.609 -19.328 -13.719 1 80.25 482 THR B N 1
ATOM 8076 C CA . THR B 1 482 ? -1.357 -19.969 -14.789 1 80.25 482 THR B CA 1
ATOM 8077 C C . THR B 1 482 ? -1.284 -21.5 -14.648 1 80.25 482 THR B C 1
ATOM 8079 O O . THR B 1 482 ? -0.782 -22 -13.641 1 80.25 482 THR B O 1
ATOM 8082 N N . ASN B 1 483 ? -1.906 -22.109 -15.656 1 86 483 ASN B N 1
ATOM 8083 C CA . ASN B 1 483 ? -1.802 -23.562 -15.711 1 86 483 ASN B CA 1
ATOM 8084 C C . ASN B 1 483 ? -0.346 -24.016 -15.711 1 86 483 ASN B C 1
ATOM 8086 O O . ASN B 1 483 ? 0.473 -23.5 -16.469 1 86 483 ASN B O 1
ATOM 8090 N N . PRO B 1 484 ? -0.009 -25 -14.805 1 85.62 484 PRO B N 1
ATOM 8091 C CA . PRO B 1 484 ? 1.388 -25.391 -14.609 1 85.62 484 PRO B CA 1
ATOM 8092 C C . PRO B 1 484 ? 2.068 -25.812 -15.906 1 85.62 484 PRO B C 1
ATOM 8094 O O . PRO B 1 484 ? 3.217 -25.438 -16.156 1 85.62 484 PRO B O 1
ATOM 8097 N N . ASN B 1 485 ? 1.375 -26.547 -16.766 1 86.56 485 ASN B N 1
ATOM 8098 C CA . ASN B 1 485 ? 1.98 -27.016 -18.016 1 86.56 485 ASN B CA 1
ATOM 8099 C C . ASN B 1 485 ? 2.307 -25.859 -18.938 1 86.56 485 ASN B C 1
ATOM 8101 O O . ASN B 1 485 ? 3.402 -25.781 -19.5 1 86.56 485 ASN B O 1
ATOM 8105 N N . GLU B 1 486 ? 1.382 -25.016 -19.047 1 87.69 486 GLU B N 1
ATOM 8106 C CA . GLU B 1 486 ? 1.583 -23.844 -19.906 1 87.69 486 GLU B CA 1
ATOM 8107 C C . GLU B 1 486 ? 2.625 -22.906 -19.312 1 87.69 486 GLU B C 1
ATOM 8109 O O . GLU B 1 486 ? 3.42 -22.312 -20.047 1 87.69 486 GLU B O 1
ATOM 8114 N N . GLY B 1 487 ? 2.594 -22.812 -18.047 1 89.94 487 GLY B N 1
ATOM 8115 C CA . GLY B 1 487 ? 3.594 -22 -17.375 1 89.94 487 GLY B CA 1
ATOM 8116 C C . GLY B 1 487 ? 5.008 -22.516 -17.562 1 89.94 487 GLY B C 1
ATOM 8117 O O . GLY B 1 487 ? 5.934 -21.75 -17.812 1 89.94 487 GLY B O 1
ATOM 8118 N N . GLU B 1 488 ? 5.184 -23.859 -17.484 1 92.19 488 GLU B N 1
ATOM 8119 C CA . GLU B 1 488 ? 6.48 -24.484 -17.703 1 92.19 488 GLU B CA 1
ATOM 8120 C C . GLU B 1 488 ? 6.988 -24.219 -19.125 1 92.19 488 GLU B C 1
ATOM 8122 O O . GLU B 1 488 ? 8.18 -23.984 -19.328 1 92.19 488 GLU B O 1
ATOM 8127 N N . ASP B 1 489 ? 6.051 -24.234 -20.031 1 91.94 489 ASP B N 1
ATOM 8128 C CA . ASP B 1 489 ? 6.418 -24.016 -21.422 1 91.94 489 ASP B CA 1
ATOM 8129 C C . ASP B 1 489 ? 6.965 -22.594 -21.625 1 91.94 489 ASP B C 1
ATOM 8131 O O . ASP B 1 489 ? 8.008 -22.422 -22.25 1 91.94 489 ASP B O 1
ATOM 8135 N N . ILE B 1 490 ? 6.262 -21.703 -21.109 1 91.19 490 ILE B N 1
ATOM 8136 C CA . ILE B 1 490 ? 6.664 -20.312 -21.266 1 91.19 490 ILE B CA 1
ATOM 8137 C C . ILE B 1 490 ? 7.984 -20.062 -20.531 1 91.19 490 ILE B C 1
ATOM 8139 O O . ILE B 1 490 ? 8.875 -19.391 -21.062 1 91.19 490 ILE B O 1
ATOM 8143 N N . PHE B 1 491 ? 8.109 -20.625 -19.391 1 92.25 491 PHE B N 1
ATOM 8144 C CA . PHE B 1 491 ? 9.336 -20.5 -18.609 1 92.25 491 PHE B CA 1
ATOM 8145 C C . PHE B 1 491 ? 10.531 -21.062 -19.375 1 92.25 491 PHE B C 1
ATOM 8147 O O . PHE B 1 491 ? 11.57 -20.406 -19.469 1 92.25 491 PHE B O 1
ATOM 8154 N N . ALA B 1 492 ? 10.336 -22.234 -19.891 1 93.5 492 ALA B N 1
ATOM 8155 C CA . ALA B 1 492 ? 11.398 -22.875 -20.641 1 93.5 492 ALA B CA 1
ATOM 8156 C C . ALA B 1 492 ? 11.82 -22.031 -21.844 1 93.5 492 ALA B C 1
ATOM 8158 O O . ALA B 1 492 ? 13.016 -21.906 -22.141 1 93.5 492 ALA B O 1
ATOM 8159 N N . MET B 1 493 ? 10.836 -21.438 -22.453 1 92.69 493 MET B N 1
ATOM 8160 C CA . MET B 1 493 ? 11.109 -20.562 -23.594 1 92.69 493 MET B CA 1
ATOM 8161 C C . MET B 1 493 ? 11.922 -19.344 -23.172 1 92.69 493 MET B C 1
ATOM 8163 O O . MET B 1 493 ? 12.914 -19 -23.812 1 92.69 493 MET B O 1
ATOM 8167 N N . VAL B 1 494 ? 11.594 -18.75 -22.078 1 92.25 494 VAL B N 1
ATOM 8168 C CA . VAL B 1 494 ? 12.258 -17.562 -21.578 1 92.25 494 VAL B CA 1
ATOM 8169 C C . VAL B 1 494 ? 13.703 -17.891 -21.203 1 92.25 494 VAL B C 1
ATOM 8171 O O . VAL B 1 494 ? 14.625 -17.172 -21.578 1 92.25 494 VAL B O 1
ATOM 8174 N N . VAL B 1 495 ? 13.914 -19.016 -20.531 1 92.31 495 VAL B N 1
ATOM 8175 C CA . VAL B 1 495 ? 15.219 -19.438 -20.047 1 92.31 495 VAL B CA 1
ATOM 8176 C C . VAL B 1 495 ? 16.125 -19.781 -21.234 1 92.31 495 VAL B C 1
ATOM 8178 O O . VAL B 1 495 ? 17.344 -19.641 -21.141 1 92.31 495 VAL B O 1
ATOM 8181 N N . SER B 1 496 ? 15.516 -20.156 -22.312 1 91.25 496 SER B N 1
ATOM 8182 C CA . SER B 1 496 ? 16.297 -20.531 -23.5 1 91.25 496 SER B CA 1
ATOM 8183 C C . SER B 1 496 ? 16.75 -19.297 -24.266 1 91.25 496 SER B C 1
ATOM 8185 O O . SER B 1 496 ? 17.781 -19.312 -24.922 1 91.25 496 SER B O 1
ATOM 8187 N N . LEU B 1 497 ? 16 -18.219 -24.172 1 91.56 497 LEU B N 1
ATOM 8188 C CA . LEU B 1 497 ? 16.266 -17.031 -24.984 1 91.56 497 LEU B CA 1
ATOM 8189 C C . LEU B 1 497 ? 17.094 -16.016 -24.219 1 91.56 497 LEU B C 1
ATOM 8191 O O . LEU B 1 497 ? 17.938 -15.328 -24.812 1 91.56 497 LEU B O 1
ATOM 8195 N N . LEU B 1 498 ? 17.016 -15.984 -22.953 1 91.94 498 LEU B N 1
ATOM 8196 C CA . LEU B 1 498 ? 17.578 -14.922 -22.141 1 91.94 498 LEU B CA 1
ATOM 8197 C C . LEU B 1 498 ? 19.109 -14.945 -22.219 1 91.94 498 LEU B C 1
ATOM 8199 O O . LEU B 1 498 ? 19.734 -13.898 -22.359 1 91.94 498 LEU B O 1
ATOM 8203 N N . PRO B 1 499 ? 19.719 -16.109 -22.234 1 90.81 499 PRO B N 1
ATOM 8204 C CA . PRO B 1 499 ? 21.188 -16.156 -22.234 1 90.81 499 PRO B CA 1
ATOM 8205 C C . PRO B 1 499 ? 21.797 -15.562 -23.5 1 90.81 499 PRO B C 1
ATOM 8207 O O . PRO B 1 499 ? 22.969 -15.18 -23.484 1 90.81 499 PRO B O 1
ATOM 8210 N N . ARG B 1 500 ? 21.016 -15.438 -24.5 1 89.5 500 ARG B N 1
ATOM 8211 C CA . ARG B 1 500 ? 21.516 -14.859 -25.75 1 89.5 500 ARG B CA 1
ATOM 8212 C C . ARG B 1 500 ? 21.906 -13.391 -25.547 1 89.5 500 ARG B C 1
ATOM 8214 O O . ARG B 1 500 ? 22.75 -12.867 -26.281 1 89.5 500 ARG B O 1
ATOM 8221 N N . LEU B 1 501 ? 21.375 -12.781 -24.625 1 89.62 501 LEU B N 1
ATOM 8222 C CA . LEU B 1 501 ? 21.672 -11.391 -24.312 1 89.62 501 LEU B CA 1
ATOM 8223 C C . LEU B 1 501 ? 22.828 -11.281 -23.328 1 89.62 501 LEU B C 1
ATOM 8225 O O . LEU B 1 501 ? 23.266 -10.172 -23 1 89.62 501 LEU B O 1
ATOM 8229 N N . ARG B 1 502 ? 23.297 -12.367 -22.734 1 88.31 502 ARG B N 1
ATOM 8230 C CA . ARG B 1 502 ? 24.406 -12.5 -21.797 1 88.31 502 ARG B CA 1
ATOM 8231 C C . ARG B 1 502 ? 24.188 -11.633 -20.562 1 88.31 502 ARG B C 1
ATOM 8233 O O . ARG B 1 502 ? 25.078 -10.883 -20.156 1 88.31 502 ARG B O 1
ATOM 8240 N N . PRO B 1 503 ? 22.969 -11.68 -20.062 1 89.81 503 PRO B N 1
ATOM 8241 C CA . PRO B 1 503 ? 22.703 -10.969 -18.812 1 89.81 503 PRO B CA 1
ATOM 8242 C C . PRO B 1 503 ? 23.156 -11.758 -17.594 1 89.81 503 PRO B C 1
ATOM 8244 O O . PRO B 1 503 ? 23.625 -12.891 -17.719 1 89.81 503 PRO B O 1
ATOM 8247 N N . GLN B 1 504 ? 23.25 -11.133 -16.438 1 91.69 504 GLN B N 1
ATOM 8248 C CA . GLN B 1 504 ? 23.359 -11.773 -15.133 1 91.69 504 GLN B CA 1
ATOM 8249 C C . GLN B 1 504 ? 21.969 -12.086 -14.562 1 91.69 504 GLN B C 1
ATOM 8251 O O . GLN B 1 504 ? 21.297 -11.195 -14.039 1 91.69 504 GLN B O 1
ATOM 8256 N N . VAL B 1 505 ? 21.578 -13.391 -14.656 1 94.88 505 VAL B N 1
ATOM 8257 C CA . VAL B 1 505 ? 20.172 -13.68 -14.328 1 94.88 505 VAL B CA 1
ATOM 8258 C C . VAL B 1 505 ? 20.109 -14.625 -13.133 1 94.88 505 VAL B C 1
ATOM 8260 O O . VAL B 1 505 ? 20.859 -15.617 -13.078 1 94.88 505 VAL B O 1
ATOM 8263 N N . PHE B 1 506 ? 19.312 -14.281 -12.188 1 96.31 506 PHE B N 1
ATOM 8264 C CA . PHE B 1 506 ? 18.906 -15.172 -11.102 1 96.31 506 PHE B CA 1
ATOM 8265 C C . PHE B 1 506 ? 17.406 -15.383 -11.117 1 96.31 506 PHE B C 1
ATOM 8267 O O . PHE B 1 506 ? 16.641 -14.414 -11.07 1 96.31 506 PHE B O 1
ATOM 8274 N N . VAL B 1 507 ? 16.938 -16.656 -11.203 1 95.38 507 VAL B N 1
ATOM 8275 C CA . VAL B 1 507 ? 15.516 -16.938 -11.305 1 95.38 507 VAL B CA 1
ATOM 8276 C C . VAL B 1 507 ? 15.148 -18.062 -10.352 1 95.38 507 VAL B C 1
ATOM 8278 O O . VAL B 1 507 ? 15.82 -19.094 -10.312 1 95.38 507 VAL B O 1
ATOM 8281 N N . SER B 1 508 ? 14.156 -17.844 -9.516 1 93.44 508 SER B N 1
ATOM 8282 C CA . SER B 1 508 ? 13.609 -18.922 -8.703 1 93.44 508 SER B CA 1
ATOM 8283 C C . SER B 1 508 ? 12.398 -19.562 -9.375 1 93.44 508 SER B C 1
ATOM 8285 O O . SER B 1 508 ? 11.68 -18.906 -10.133 1 93.44 508 SER B O 1
ATOM 8287 N N . THR B 1 509 ? 12.203 -20.812 -9.148 1 91.44 509 THR B N 1
ATOM 8288 C CA . THR B 1 509 ? 11.039 -21.5 -9.719 1 91.44 509 THR B CA 1
ATOM 8289 C C . THR B 1 509 ? 10.594 -22.641 -8.82 1 91.44 509 THR B C 1
ATOM 8291 O O . THR B 1 509 ? 11.406 -23.219 -8.094 1 91.44 509 THR B O 1
ATOM 8294 N N . HIS B 1 510 ? 9.367 -22.906 -8.906 1 88.88 510 HIS B N 1
ATOM 8295 C CA . HIS B 1 510 ? 8.797 -24.062 -8.227 1 88.88 510 HIS B CA 1
ATOM 8296 C C . HIS B 1 510 ? 8.578 -25.219 -9.188 1 88.88 510 HIS B C 1
ATOM 8298 O O . HIS B 1 510 ? 8.125 -26.297 -8.781 1 88.88 510 HIS B O 1
ATOM 8304 N N . PHE B 1 511 ? 8.945 -25 -10.453 1 90.88 511 PHE B N 1
ATOM 8305 C CA . PHE B 1 511 ? 8.844 -26.062 -11.453 1 90.88 511 PHE B CA 1
ATOM 8306 C C . PHE B 1 511 ? 10.023 -27.016 -11.359 1 90.88 511 PHE B C 1
ATOM 8308 O O . PHE B 1 511 ? 10.914 -27 -12.211 1 90.88 511 PHE B O 1
ATOM 8315 N N . LEU B 1 512 ? 9.969 -27.875 -10.391 1 92 512 LEU B N 1
ATOM 8316 C CA . LEU B 1 512 ? 11.109 -28.719 -10.078 1 92 512 LEU B CA 1
ATOM 8317 C C . LEU B 1 512 ? 11.367 -29.719 -11.203 1 92 512 LEU B C 1
ATOM 8319 O O . LEU B 1 512 ? 12.523 -29.984 -11.547 1 92 512 LEU B O 1
ATOM 8323 N N . GLY B 1 513 ? 10.305 -30.25 -11.766 1 90.56 513 GLY B N 1
ATOM 8324 C CA . GLY B 1 513 ? 10.469 -31.156 -12.898 1 90.56 513 GLY B CA 1
ATOM 8325 C C . GLY B 1 513 ? 11.156 -30.5 -14.086 1 90.56 513 GLY B C 1
ATOM 8326 O O . GLY B 1 513 ? 12.047 -31.094 -14.695 1 90.56 513 GLY B O 1
ATOM 8327 N N . LEU B 1 514 ? 10.742 -29.297 -14.375 1 92.56 514 LEU B N 1
ATOM 8328 C CA . LEU B 1 514 ? 11.352 -28.562 -15.469 1 92.56 514 LEU B CA 1
ATOM 8329 C C . LEU B 1 514 ? 12.812 -28.25 -15.164 1 92.56 514 LEU B C 1
ATOM 8331 O O . LEU B 1 514 ? 13.68 -28.406 -16.031 1 92.56 514 LEU B O 1
ATOM 8335 N N . ALA B 1 515 ? 13.078 -27.828 -13.945 1 94.5 515 ALA B N 1
ATOM 8336 C CA . ALA B 1 515 ? 14.445 -27.516 -13.555 1 94.5 515 ALA B CA 1
ATOM 8337 C C . ALA B 1 515 ? 15.359 -28.719 -13.688 1 94.5 515 ALA B C 1
ATOM 8339 O O . ALA B 1 515 ? 16.484 -28.609 -14.18 1 94.5 515 ALA B O 1
ATOM 8340 N N . ALA B 1 516 ? 14.828 -29.844 -13.273 1 94.94 516 ALA B N 1
ATOM 8341 C CA . ALA B 1 516 ? 15.586 -31.094 -13.391 1 94.94 516 ALA B CA 1
ATOM 8342 C C . ALA B 1 516 ? 15.867 -31.422 -14.852 1 94.94 516 ALA B C 1
ATOM 8344 O O . ALA B 1 516 ? 16.969 -31.844 -15.195 1 94.94 516 ALA B O 1
ATOM 8345 N N . ARG B 1 517 ? 14.891 -31.219 -15.633 1 94.75 517 ARG B N 1
ATOM 8346 C CA . ARG B 1 517 ? 15.055 -31.469 -17.062 1 94.75 517 ARG B CA 1
ATOM 8347 C C . ARG B 1 517 ? 16.094 -30.531 -17.672 1 94.75 517 ARG B C 1
ATOM 8349 O O . ARG B 1 517 ? 16.938 -30.953 -18.453 1 94.75 517 ARG B O 1
ATOM 8356 N N . LEU B 1 518 ? 16.078 -29.281 -17.312 1 94.12 518 LEU B N 1
ATOM 8357 C CA . LEU B 1 518 ? 17.016 -28.297 -17.797 1 94.12 518 LEU B CA 1
ATOM 8358 C C . LEU B 1 518 ? 18.438 -28.625 -17.359 1 94.12 518 LEU B C 1
ATOM 8360 O O . LEU B 1 518 ? 19.391 -28.422 -18.109 1 94.12 518 LEU B O 1
ATOM 8364 N N . GLU B 1 519 ? 18.531 -29.047 -16.141 1 94.38 519 GLU B N 1
ATOM 8365 C CA . GLU B 1 519 ? 19.844 -29.406 -15.617 1 94.38 519 GLU B CA 1
ATOM 8366 C C . GLU B 1 519 ? 20.438 -30.594 -16.375 1 94.38 519 GLU B C 1
ATOM 8368 O O . GLU B 1 519 ? 21.641 -30.625 -16.641 1 94.38 519 GLU B O 1
ATOM 8373 N N . ARG B 1 520 ? 19.609 -31.484 -16.703 1 93.62 520 ARG B N 1
ATOM 8374 C CA . ARG B 1 520 ? 20.047 -32.688 -17.422 1 93.62 520 ARG B CA 1
ATOM 8375 C C . ARG B 1 520 ? 20.391 -32.375 -18.875 1 93.62 520 ARG B C 1
ATOM 8377 O O . ARG B 1 520 ? 21.422 -32.781 -19.375 1 93.62 520 ARG B O 1
ATOM 8384 N N . GLU B 1 521 ? 19.5 -31.594 -19.5 1 92.56 521 GLU B N 1
ATOM 8385 C CA . GLU B 1 521 ? 19.625 -31.328 -20.938 1 92.56 521 GLU B CA 1
ATOM 8386 C C . GLU B 1 521 ? 20.609 -30.203 -21.219 1 92.56 521 GLU B C 1
ATOM 8388 O O . GLU B 1 521 ? 21.234 -30.156 -22.281 1 92.56 521 GLU B O 1
ATOM 8393 N N . ARG B 1 522 ? 20.703 -29.281 -20.359 1 89.75 522 ARG B N 1
ATOM 8394 C CA . ARG B 1 522 ? 21.562 -28.109 -20.469 1 89.75 522 ARG B CA 1
ATOM 8395 C C . ARG B 1 522 ? 21.469 -27.5 -21.859 1 89.75 522 ARG B C 1
ATOM 8397 O O . ARG B 1 522 ? 22.484 -27.406 -22.562 1 89.75 522 ARG B O 1
ATOM 8404 N N . PRO B 1 523 ? 20.297 -27.062 -22.219 1 85.62 523 PRO B N 1
ATOM 8405 C CA . PRO B 1 523 ? 20.125 -26.5 -23.547 1 85.62 523 PRO B CA 1
ATOM 8406 C C . PRO B 1 523 ? 20.984 -25.266 -23.797 1 85.62 523 PRO B C 1
ATOM 8408 O O . PRO B 1 523 ? 21.219 -24.891 -24.953 1 85.62 523 PRO B O 1
ATOM 8411 N N . VAL B 1 524 ? 21.422 -24.594 -22.75 1 87.81 524 VAL B N 1
ATOM 8412 C CA . VAL B 1 524 ? 22.281 -23.422 -22.812 1 87.81 524 VAL B CA 1
ATOM 8413 C C . VAL B 1 524 ? 23.469 -23.609 -21.859 1 87.81 524 VAL B C 1
ATOM 8415 O O . VAL B 1 524 ? 23.312 -24.109 -20.75 1 87.81 524 VAL B O 1
ATOM 8418 N N . GLU B 1 525 ? 24.688 -23.188 -22.281 1 86.06 525 GLU B N 1
ATOM 8419 C CA . GLU B 1 525 ? 25.922 -23.422 -21.531 1 86.06 525 GLU B CA 1
ATOM 8420 C C . GLU B 1 525 ? 25.969 -22.562 -20.281 1 86.06 525 GLU B C 1
ATOM 8422 O O . GLU B 1 525 ? 26.594 -22.938 -19.281 1 86.06 525 GLU B O 1
ATOM 8427 N N . SER B 1 526 ? 25.328 -21.516 -20.328 1 90.31 526 SER B N 1
ATOM 8428 C CA . SER B 1 526 ? 25.438 -20.531 -19.234 1 90.31 526 SER B CA 1
ATOM 8429 C C . SER B 1 526 ? 24.438 -20.828 -18.125 1 90.31 526 SER B C 1
ATOM 8431 O O . SER B 1 526 ? 24.344 -20.078 -17.156 1 90.31 526 SER B O 1
ATOM 8433 N N . LEU B 1 527 ? 23.859 -22.016 -18.188 1 92.62 527 LEU B N 1
ATOM 8434 C CA . LEU B 1 527 ? 22.906 -22.375 -17.141 1 92.62 527 LEU B CA 1
ATOM 8435 C C . LEU B 1 527 ? 23.625 -22.891 -15.898 1 92.62 527 LEU B C 1
ATOM 8437 O O . LEU B 1 527 ? 24.578 -23.672 -16.016 1 92.62 527 LEU B O 1
ATOM 8441 N N . ALA B 1 528 ? 23.25 -22.406 -14.812 1 94.25 528 ALA B N 1
ATOM 8442 C CA . ALA B 1 528 ? 23.688 -22.906 -13.508 1 94.25 528 ALA B CA 1
ATOM 8443 C C . ALA B 1 528 ? 22.484 -23.156 -12.602 1 94.25 528 ALA B C 1
ATOM 8445 O O . ALA B 1 528 ? 21.406 -22.562 -12.797 1 94.25 528 ALA B O 1
ATOM 8446 N N . PHE B 1 529 ? 22.672 -24.109 -11.648 1 95.88 529 PHE B N 1
ATOM 8447 C CA . PHE B 1 529 ? 21.547 -24.5 -10.789 1 95.88 529 PHE B CA 1
ATOM 8448 C C . PHE B 1 529 ? 21.953 -24.469 -9.32 1 95.88 529 PHE B C 1
ATOM 8450 O O . PHE B 1 529 ? 23.031 -24.953 -8.961 1 95.88 529 PHE B O 1
ATOM 8457 N N . LEU B 1 530 ? 21.141 -23.828 -8.523 1 96.44 530 LEU B N 1
ATOM 8458 C CA . LEU B 1 530 ? 21.312 -23.812 -7.074 1 96.44 530 LEU B CA 1
ATOM 8459 C C . LEU B 1 530 ? 20.062 -24.359 -6.379 1 96.44 530 LEU B C 1
ATOM 8461 O O . LEU B 1 530 ? 18.953 -24.172 -6.859 1 96.44 530 LEU B O 1
ATOM 8465 N N . GLN B 1 531 ? 20.266 -25.078 -5.277 1 96.38 531 GLN B N 1
ATOM 8466 C CA . GLN B 1 531 ? 19.172 -25.562 -4.445 1 96.38 531 GLN B CA 1
ATOM 8467 C C . GLN B 1 531 ? 19.375 -25.188 -2.982 1 96.38 531 GLN B C 1
ATOM 8469 O O . GLN B 1 531 ? 20.516 -25.062 -2.521 1 96.38 531 GLN B O 1
ATOM 8474 N N . VAL B 1 532 ? 18.281 -25 -2.289 1 94.69 532 VAL B N 1
ATOM 8475 C CA . VAL B 1 532 ? 18.312 -24.75 -0.851 1 94.69 532 VAL B CA 1
ATOM 8476 C C . VAL B 1 532 ? 18.844 -26 -0.133 1 94.69 532 VAL B C 1
ATOM 8478 O O . VAL B 1 532 ? 18.391 -27.109 -0.381 1 94.69 532 VAL B O 1
ATOM 8481 N N . GLU B 1 533 ? 19.797 -25.75 0.656 1 94.81 533 GLU B N 1
ATOM 8482 C CA . GLU B 1 533 ? 20.344 -26.844 1.457 1 94.81 533 GLU B CA 1
ATOM 8483 C C . GLU B 1 533 ? 19.406 -27.203 2.605 1 94.81 533 GLU B C 1
ATOM 8485 O O . GLU B 1 533 ? 18.859 -26.328 3.273 1 94.81 533 GLU B O 1
ATOM 8490 N N . LEU B 1 534 ? 19.203 -28.469 2.742 1 93.56 534 LEU B N 1
ATOM 8491 C CA . LEU B 1 534 ? 18.391 -28.969 3.84 1 93.56 534 LEU B CA 1
ATOM 8492 C C . LEU B 1 534 ? 19.234 -29.75 4.84 1 93.56 534 LEU B C 1
ATOM 8494 O O . LEU B 1 534 ? 20.156 -30.484 4.445 1 93.56 534 LEU B O 1
ATOM 8498 N N . ASP B 1 535 ? 18.906 -29.609 6.051 1 92.75 535 ASP B N 1
ATOM 8499 C CA . ASP B 1 535 ? 19.594 -30.406 7.07 1 92.75 535 ASP B CA 1
ATOM 8500 C C . ASP B 1 535 ? 18.984 -31.812 7.16 1 92.75 535 ASP B C 1
ATOM 8502 O O . ASP B 1 535 ? 18.094 -32.156 6.395 1 92.75 535 ASP B O 1
ATOM 8506 N N . PRO B 1 536 ? 19.5 -32.656 8.023 1 91.81 536 PRO B N 1
ATOM 8507 C CA . PRO B 1 536 ? 19.016 -34.031 8.109 1 91.81 536 PRO B CA 1
ATOM 8508 C C . PRO B 1 536 ? 17.531 -34.094 8.492 1 91.81 536 PRO B C 1
ATOM 8510 O O . PRO B 1 536 ? 16.859 -35.094 8.164 1 91.81 536 PRO B O 1
ATOM 8513 N N . GLU B 1 537 ? 17.016 -33.125 9.164 1 89.12 537 GLU B N 1
ATOM 8514 C CA . GLU B 1 537 ? 15.602 -33.062 9.547 1 89.12 537 GLU B CA 1
ATOM 8515 C C . GLU B 1 537 ? 14.766 -32.406 8.461 1 89.12 537 GLU B C 1
ATOM 8517 O O . GLU B 1 537 ? 13.602 -32.094 8.688 1 89.12 537 GLU B O 1
ATOM 8522 N N . GLU B 1 538 ? 15.344 -32.125 7.305 1 88.94 538 GLU B N 1
ATOM 8523 C CA . GLU B 1 538 ? 14.688 -31.531 6.145 1 88.94 538 GLU B CA 1
ATOM 8524 C C . GLU B 1 538 ? 14.266 -30.094 6.434 1 88.94 538 GLU B C 1
ATOM 8526 O O . GLU B 1 538 ? 13.18 -29.672 6.02 1 88.94 538 GLU B O 1
ATOM 8531 N N . LYS B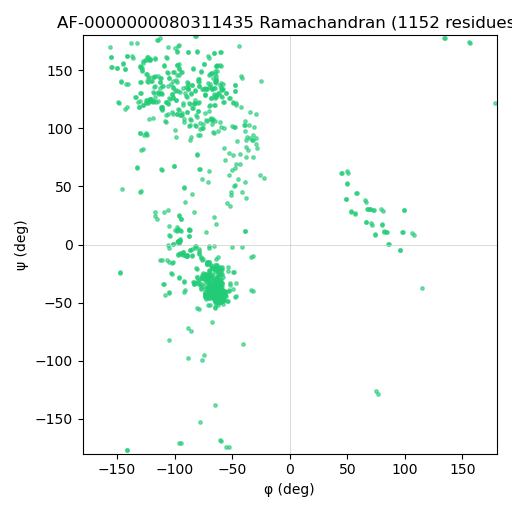 1 539 ? 15.055 -29.531 7.273 1 88.56 539 LYS B N 1
ATOM 8532 C CA . LYS B 1 539 ? 14.875 -28.109 7.516 1 88.56 539 LYS B CA 1
ATOM 8533 C C . LYS B 1 539 ? 15.867 -27.281 6.695 1 88.56 539 LYS B C 1
ATOM 8535 O O . LYS B 1 539 ? 17.031 -27.656 6.566 1 88.56 539 LYS B O 1
ATOM 8540 N N . PRO B 1 540 ? 15.336 -26.203 6.203 1 90.06 540 PRO B N 1
ATOM 8541 C CA . PRO B 1 540 ? 16.25 -25.375 5.43 1 90.06 540 PRO B CA 1
ATOM 8542 C C . PRO B 1 540 ? 17.375 -24.781 6.281 1 90.06 540 PRO B C 1
ATOM 8544 O O . PRO B 1 540 ? 17.125 -24.281 7.383 1 90.06 540 PRO B O 1
ATOM 8547 N N . THR B 1 541 ? 18.625 -24.828 5.801 1 93.88 541 THR B N 1
ATOM 8548 C CA . THR B 1 541 ? 19.766 -24.203 6.457 1 93.88 541 THR B CA 1
ATOM 8549 C C . THR B 1 541 ? 19.953 -22.766 5.98 1 93.88 541 THR B C 1
ATOM 8551 O O . THR B 1 541 ? 20.766 -22.016 6.535 1 93.88 541 THR B O 1
ATOM 8554 N N . TYR B 1 542 ? 19.219 -22.406 4.969 1 92.88 542 TYR B N 1
ATOM 8555 C CA . TYR B 1 542 ? 19.281 -21.109 4.324 1 92.88 542 TYR B CA 1
ATOM 8556 C C . TYR B 1 542 ? 20.625 -20.906 3.627 1 92.88 542 TYR B C 1
ATOM 8558 O O . TYR B 1 542 ? 21.078 -19.766 3.443 1 92.88 542 TYR B O 1
ATOM 8566 N N . GLN B 1 543 ? 21.281 -22.031 3.381 1 95.75 543 GLN B N 1
ATOM 8567 C CA . GLN B 1 543 ? 22.438 -22.078 2.48 1 95.75 543 GLN B CA 1
ATOM 8568 C C . GLN B 1 543 ? 22.016 -22.547 1.09 1 95.75 543 GLN B C 1
ATOM 8570 O O . GLN B 1 543 ? 21 -23.234 0.936 1 95.75 543 GLN B O 1
ATOM 8575 N N . PHE B 1 544 ? 22.781 -22.156 0.085 1 96.25 544 PHE B N 1
ATOM 8576 C CA . PHE B 1 544 ? 22.5 -22.531 -1.295 1 96.25 544 PHE B CA 1
ATOM 8577 C C . PHE B 1 544 ? 23.672 -23.297 -1.904 1 96.25 544 PHE B C 1
ATOM 8579 O O . PHE B 1 544 ? 24.797 -22.812 -1.886 1 96.25 544 PHE B O 1
ATOM 8586 N N . VAL B 1 545 ? 23.375 -24.469 -2.412 1 96 545 VAL B N 1
ATOM 8587 C CA . VAL B 1 545 ? 24.406 -25.344 -2.953 1 96 545 VAL B CA 1
ATOM 8588 C C . VAL B 1 545 ? 24.062 -25.734 -4.387 1 96 545 VAL B C 1
ATOM 8590 O O . VAL B 1 545 ? 22.906 -25.625 -4.801 1 96 545 VAL B O 1
ATOM 8593 N N . PRO B 1 546 ? 25.047 -26.141 -5.168 1 95.25 546 PRO B N 1
ATOM 8594 C CA . PRO B 1 546 ? 24.766 -26.547 -6.551 1 95.25 546 PRO B CA 1
ATOM 8595 C C . PRO B 1 546 ? 23.797 -27.719 -6.641 1 95.25 546 PRO B C 1
ATOM 8597 O O . PRO B 1 546 ? 23.859 -28.641 -5.82 1 95.25 546 PRO B O 1
ATOM 8600 N N . GLY B 1 547 ? 22.828 -27.609 -7.566 1 95.12 547 GLY B N 1
ATOM 8601 C CA . GLY B 1 547 ? 21.891 -28.703 -7.793 1 95.12 547 GLY B CA 1
ATOM 8602 C C . GLY B 1 547 ? 20.453 -28.219 -7.902 1 95.12 547 GLY B C 1
ATOM 8603 O O . GLY B 1 547 ? 20.188 -27.016 -7.875 1 95.12 547 GLY B O 1
ATOM 8604 N N . VAL B 1 548 ? 19.547 -29.188 -8.164 1 95.75 548 VAL B N 1
ATOM 8605 C CA . VAL B 1 548 ? 18.109 -28.938 -8.266 1 95.75 548 VAL B CA 1
ATOM 8606 C C . VAL B 1 548 ? 17.375 -29.641 -7.133 1 95.75 548 VAL B C 1
ATOM 8608 O O . VAL B 1 548 ? 17.641 -30.812 -6.855 1 95.75 548 VAL B O 1
ATOM 8611 N N . ALA B 1 549 ? 16.531 -28.891 -6.492 1 93.56 549 ALA B N 1
ATOM 8612 C CA . ALA B 1 549 ? 15.766 -29.469 -5.391 1 93.56 549 ALA B CA 1
ATOM 8613 C C . ALA B 1 549 ? 14.82 -30.562 -5.891 1 93.56 549 ALA B C 1
ATOM 8615 O O . ALA B 1 549 ? 14.273 -30.469 -6.992 1 93.56 549 ALA B O 1
ATOM 8616 N N . THR B 1 550 ? 14.578 -31.531 -5.012 1 86.12 550 THR B N 1
ATOM 8617 C CA . THR B 1 550 ? 13.727 -32.656 -5.398 1 86.12 550 THR B CA 1
ATOM 8618 C C . THR B 1 550 ? 12.352 -32.531 -4.746 1 86.12 550 THR B C 1
ATOM 8620 O O . THR B 1 550 ? 11.43 -33.281 -5.117 1 86.12 550 THR B O 1
ATOM 8623 N N . THR B 1 551 ? 12.266 -31.719 -3.811 1 82.38 551 THR B N 1
ATOM 8624 C CA . THR B 1 551 ? 11 -31.578 -3.104 1 82.38 551 THR B CA 1
ATOM 8625 C C . THR B 1 551 ? 10.758 -30.125 -2.725 1 82.38 551 THR B C 1
ATOM 8627 O O . THR B 1 551 ? 11.703 -29.344 -2.557 1 82.38 551 THR B O 1
ATOM 8630 N N . SER B 1 552 ? 9.516 -29.766 -2.648 1 82.81 552 SER B N 1
ATOM 8631 C CA . SER B 1 552 ? 9.148 -28.422 -2.195 1 82.81 552 SER B CA 1
ATOM 8632 C C . SER B 1 552 ? 8.789 -28.422 -0.712 1 82.81 552 SER B C 1
ATOM 8634 O O . SER B 1 552 ? 8.68 -27.359 -0.097 1 82.81 552 SER B O 1
ATOM 8636 N N . LEU B 1 553 ? 8.688 -29.609 -0.133 1 84.75 553 LEU B N 1
ATOM 8637 C CA . LEU B 1 553 ? 8.352 -29.828 1.271 1 84.75 553 LEU B CA 1
ATOM 8638 C C . LEU B 1 553 ? 7.016 -29.172 1.613 1 84.75 553 LEU B C 1
ATOM 8640 O O . LEU B 1 553 ? 6.82 -28.703 2.738 1 84.75 553 LEU B O 1
ATOM 8644 N N . ALA B 1 554 ? 6.148 -29.016 0.622 1 86.81 554 ALA B N 1
ATOM 8645 C CA . ALA B 1 554 ? 4.848 -28.391 0.839 1 86.81 554 ALA B CA 1
ATOM 8646 C C . ALA B 1 554 ? 4.027 -29.172 1.867 1 86.81 554 ALA B C 1
ATOM 8648 O O . ALA B 1 554 ? 3.387 -28.578 2.736 1 86.81 554 ALA B O 1
ATOM 8649 N N . HIS B 1 555 ? 4.098 -30.5 1.789 1 87.88 555 HIS B N 1
ATOM 8650 C CA . HIS B 1 555 ? 3.332 -31.328 2.705 1 87.88 555 HIS B CA 1
ATOM 8651 C C . HIS B 1 555 ? 3.859 -31.219 4.133 1 87.88 555 HIS B C 1
ATOM 8653 O O . HIS B 1 555 ? 3.084 -31.266 5.09 1 87.88 555 HIS B O 1
ATOM 8659 N N . LYS B 1 556 ? 5.117 -31.094 4.223 1 87.12 556 LYS B N 1
ATOM 8660 C CA . LYS B 1 556 ? 5.719 -30.938 5.543 1 87.12 556 LYS B CA 1
ATOM 8661 C C . LYS B 1 556 ? 5.332 -29.609 6.168 1 87.12 556 LYS B C 1
ATOM 8663 O O . LYS B 1 556 ? 5.031 -29.531 7.359 1 87.12 556 LYS B O 1
ATOM 8668 N N . VAL B 1 557 ? 5.402 -28.578 5.402 1 87.5 557 VAL B N 1
ATOM 8669 C CA . VAL B 1 557 ? 4.984 -27.266 5.875 1 87.5 557 VAL B CA 1
ATOM 8670 C C . VAL B 1 557 ? 3.51 -27.297 6.266 1 87.5 557 VAL B C 1
ATOM 8672 O O . VAL B 1 557 ? 3.121 -26.75 7.301 1 87.5 557 VAL B O 1
ATOM 8675 N N . ALA B 1 558 ? 2.676 -27.953 5.461 1 90.81 558 ALA B N 1
ATOM 8676 C CA . ALA B 1 558 ? 1.25 -28.094 5.746 1 90.81 558 ALA B CA 1
ATOM 8677 C C . ALA B 1 558 ? 1.024 -28.797 7.078 1 90.81 558 ALA B C 1
ATOM 8679 O O . ALA B 1 558 ? 0.195 -28.375 7.883 1 90.81 558 ALA B O 1
ATOM 8680 N N . ALA B 1 559 ? 1.812 -29.812 7.27 1 91.25 559 ALA B N 1
ATOM 8681 C CA . ALA B 1 559 ? 1.698 -30.562 8.516 1 91.25 559 ALA B CA 1
ATOM 8682 C C . ALA B 1 559 ? 2.088 -29.703 9.719 1 91.25 559 ALA B C 1
ATOM 8684 O O . ALA B 1 559 ? 1.401 -29.703 10.742 1 91.25 559 ALA B O 1
ATOM 8685 N N . ARG B 1 560 ? 3.162 -28.984 9.609 1 88.38 560 ARG B N 1
ATOM 8686 C CA . ARG B 1 560 ? 3.645 -28.109 10.672 1 88.38 560 ARG B CA 1
ATOM 8687 C C . ARG B 1 560 ? 2.596 -27.062 11.039 1 88.38 560 ARG B C 1
ATOM 8689 O O . ARG B 1 560 ? 2.428 -26.719 12.211 1 88.38 560 ARG B O 1
ATOM 8696 N N . LEU B 1 561 ? 1.844 -26.641 10.07 1 89.94 561 LEU B N 1
ATOM 8697 C CA . LEU B 1 561 ? 0.886 -25.562 10.281 1 89.94 561 LEU B CA 1
ATOM 8698 C C . LEU B 1 561 ? -0.508 -26.109 10.555 1 89.94 561 LEU B C 1
ATOM 8700 O O . LEU B 1 561 ? -1.475 -25.344 10.656 1 89.94 561 LEU B O 1
ATOM 8704 N N . GLY B 1 562 ? -0.621 -27.422 10.617 1 92.81 562 GLY B N 1
ATOM 8705 C CA . GLY B 1 562 ? -1.884 -28.047 10.953 1 92.81 562 GLY B CA 1
ATOM 8706 C C . GLY B 1 562 ? -2.84 -28.141 9.781 1 92.81 562 GLY B C 1
ATOM 8707 O O . GLY B 1 562 ? -4.059 -28.047 9.953 1 92.81 562 GLY B O 1
ATOM 8708 N N . VAL B 1 563 ? -2.312 -28.234 8.609 1 93.69 563 VAL B N 1
ATOM 8709 C CA . VAL B 1 563 ? -3.127 -28.359 7.402 1 93.69 563 VAL B CA 1
ATOM 8710 C C . VAL B 1 563 ? -2.965 -29.75 6.809 1 93.69 563 VAL B C 1
ATOM 8712 O O . VAL B 1 563 ? -2.355 -29.922 5.75 1 93.69 563 VAL B O 1
ATOM 8715 N N . THR B 1 564 ? -3.391 -30.672 7.555 1 94.5 564 THR B N 1
ATOM 8716 C CA . THR B 1 564 ? -3.461 -32.094 7.172 1 94.5 564 THR B CA 1
ATOM 8717 C C . THR B 1 564 ? -4.895 -32.594 7.262 1 94.5 564 THR B C 1
ATOM 8719 O O . THR B 1 564 ? -5.75 -31.969 7.887 1 94.5 564 THR B O 1
ATOM 8722 N N . GLU B 1 565 ? -5.113 -33.656 6.559 1 94.12 565 GLU B N 1
ATOM 8723 C CA . GLU B 1 565 ? -6.449 -34.25 6.602 1 94.12 565 GLU B CA 1
ATOM 8724 C C . GLU B 1 565 ? -6.895 -34.5 8.039 1 94.12 565 GLU B C 1
ATOM 8726 O O . GLU B 1 565 ? -8.039 -34.188 8.398 1 94.12 565 GLU B O 1
ATOM 8731 N N . ALA B 1 566 ? -5.953 -34.938 8.836 1 94.06 566 ALA B N 1
ATOM 8732 C CA . ALA B 1 566 ? -6.258 -35.281 10.227 1 94.06 566 ALA B CA 1
ATOM 8733 C C . ALA B 1 566 ? -6.547 -34 11.023 1 94.06 566 ALA B C 1
ATOM 8735 O O . ALA B 1 566 ? -7.566 -33.906 11.711 1 94.06 566 ALA B O 1
ATOM 8736 N N . ALA B 1 567 ? -5.699 -33.062 10.969 1 94.69 567 ALA B N 1
ATOM 8737 C CA . ALA B 1 567 ? -5.828 -31.828 11.758 1 94.69 567 ALA B CA 1
ATOM 8738 C C . ALA B 1 567 ? -7.078 -31.062 11.352 1 94.69 567 ALA B C 1
ATOM 8740 O O . ALA B 1 567 ? -7.84 -30.609 12.211 1 94.69 567 ALA B O 1
ATOM 8741 N N . LEU B 1 568 ? -7.277 -30.875 10.031 1 94.12 568 LEU B N 1
ATOM 8742 C CA . LEU B 1 568 ? -8.453 -30.156 9.555 1 94.12 568 LEU B CA 1
ATOM 8743 C C . LEU B 1 568 ? -9.727 -30.938 9.836 1 94.12 568 LEU B C 1
ATOM 8745 O O . LEU B 1 568 ? -10.766 -30.359 10.164 1 94.12 568 LEU B O 1
ATOM 8749 N N . GLY B 1 569 ? -9.602 -32.25 9.719 1 92.44 569 GLY B N 1
ATOM 8750 C CA . GLY B 1 569 ? -10.727 -33.094 10.07 1 92.44 569 GLY B CA 1
ATOM 8751 C C . GLY B 1 569 ? -11.18 -32.938 11.508 1 92.44 569 GLY B C 1
ATOM 8752 O O . GLY B 1 569 ? -12.375 -32.938 11.797 1 92.44 569 GLY B O 1
ATOM 8753 N N . GLU B 1 570 ? -10.25 -32.812 12.352 1 93.06 570 GLU B N 1
ATOM 8754 C CA . GLU B 1 570 ? -10.547 -32.594 13.766 1 93.06 570 GLU B CA 1
ATOM 8755 C C . GLU B 1 570 ? -11.266 -31.266 13.984 1 93.06 570 GLU B C 1
ATOM 8757 O O . GLU B 1 570 ? -12.188 -31.172 14.797 1 93.06 570 GLU B O 1
ATOM 8762 N N . LEU B 1 571 ? -10.812 -30.297 13.305 1 91.31 571 LEU B N 1
ATOM 8763 C CA . LEU B 1 571 ? -11.461 -28.984 13.406 1 91.31 571 LEU B CA 1
ATOM 8764 C C . LEU B 1 571 ? -12.906 -29.062 12.922 1 91.31 571 LEU B C 1
ATOM 8766 O O . LEU B 1 571 ? -13.805 -28.5 13.555 1 91.31 571 LEU B O 1
ATOM 8770 N N . VAL B 1 572 ? -13.133 -29.797 11.852 1 90.62 572 VAL B N 1
ATOM 8771 C CA . VAL B 1 572 ? -14.469 -29.969 11.289 1 90.62 572 VAL B CA 1
ATOM 8772 C C . VAL B 1 572 ? -15.352 -30.719 12.289 1 90.62 572 VAL B C 1
ATOM 8774 O O . VAL B 1 572 ? -16.484 -30.297 12.562 1 90.62 572 VAL B O 1
ATOM 8777 N N . ALA B 1 573 ? -14.773 -31.734 12.867 1 90.94 573 ALA B N 1
ATOM 8778 C CA . ALA B 1 573 ? -15.523 -32.562 13.828 1 90.94 573 ALA B CA 1
ATOM 8779 C C . ALA B 1 573 ? -15.898 -31.734 15.062 1 90.94 573 ALA B C 1
ATOM 8781 O O . ALA B 1 573 ? -17 -31.859 15.578 1 90.94 573 ALA B O 1
ATOM 8782 N N . ALA B 1 574 ? -15.039 -30.969 15.523 1 89.75 574 ALA B N 1
ATOM 8783 C CA . ALA B 1 574 ? -15.273 -30.141 16.703 1 89.75 574 ALA B CA 1
ATOM 8784 C C . ALA B 1 574 ? -16.406 -29.156 16.453 1 89.75 574 ALA B C 1
ATOM 8786 O O . ALA B 1 574 ? -17.219 -28.875 17.344 1 89.75 574 ALA B O 1
ATOM 8787 N N . LYS B 1 575 ? -16.516 -28.672 15.312 1 86.69 575 LYS B N 1
ATOM 8788 C CA . LYS B 1 575 ? -17.531 -27.672 14.969 1 86.69 575 LYS B CA 1
ATOM 8789 C C . LYS B 1 575 ? -18.891 -28.328 14.766 1 86.69 575 LYS B C 1
ATOM 8791 O O . LYS B 1 575 ? -19.922 -27.719 15.047 1 86.69 575 LYS B O 1
ATOM 8796 N N . LEU B 1 576 ? -18.875 -29.484 14.242 1 85.06 576 LEU B N 1
ATOM 8797 C CA . LEU B 1 576 ? -20.141 -30.188 14.023 1 85.06 576 LEU B CA 1
ATOM 8798 C C . LEU B 1 576 ? -20.719 -30.672 15.352 1 85.06 576 LEU B C 1
ATOM 8800 O O . LEU B 1 576 ? -21.938 -30.859 15.461 1 85.06 576 LEU B O 1
ATOM 8804 N N . ARG B 1 577 ? -19.875 -30.953 16.359 1 80 577 ARG B N 1
ATOM 8805 C CA . ARG B 1 577 ? -20.344 -31.359 17.672 1 80 577 ARG B CA 1
ATOM 8806 C C . ARG B 1 577 ? -20.922 -30.172 18.453 1 80 577 ARG B C 1
ATOM 8808 O O . ARG B 1 577 ? -21.812 -30.359 19.297 1 80 577 ARG B O 1
ATOM 8815 N N . GLY B 1 578 ? -20.516 -28.969 18.219 1 64.38 578 GLY B N 1
ATOM 8816 C CA . GLY B 1 578 ? -21.031 -27.812 18.953 1 64.38 578 GLY B CA 1
ATOM 8817 C C . GLY B 1 578 ? -22.125 -27.078 18.203 1 64.38 578 GLY B C 1
ATOM 8818 O O . GLY B 1 578 ? -23.188 -26.812 18.766 1 64.38 578 GLY B O 1
#